Protein 2V0C (pdb70)

Sequence (810 aa):
MEKYNPHAIEAKWQRFWEEKGFMKAKDLPGKQYVLVMFPYPSGDLHMGHLKNYTMGDVLARFRRMQGYEVLHPMGWDAFGLPAENAALKFGVHPKDWTYANIRQAKESLRLMGILYDWDREVTTCEPEYYRWNQWIFLKMWEKGLAYRAKGLVNWCPKCQTVLANEQVVEGRCWRHEDTPVEKRELEQWYLRITAYAERLLKDLEGLNWPEKVKAMQRAWIGRSEGAEILFPVEGKEVRIPVFTTRPDTLFGATFLVLAPEHPLTLELAAPEKREEVLAYVEAAKRKTEIERQAEGREKTGVFLGAYALNPATGERIPIWTADYVLFGYGTGAIMAVPAHDQRDYEFARKFGLPIKKVIERPGEPLPEPLERAYEEPGIMVNSGPFDGTESEEGKRKVIAWLEEKGLGKGRVTYRLRDWLISRQRYWGTPIPMVHCEACGVVPVPEEELPVLLPDLKDVEDIRPKGKSPLEAHPEFYETTCPKCGGPAKRDTDTMDTFFDSSWYYLRYTDPHNDRLPFDPEKANAWMPVDQYIGGVEHAVLHLLYSRFFTKFLHDLGMVKVEEPFQGLFTQGMVLAWTDFGPVEVEGSVVRLPEPTRIRLEIPESALSLEDVRKMGAELRPHEDGTLHLWKPAVMSKSKGNGVMVGPFVKEQGADIARITILFAAPPENEMVWTEEGVQGAWRFLNRIYRRVAEDREALLETSGVFQAEALEGKDRELYGKLHETLKKVTEDLEALRFNTAIAALMEFLNALYEYRKDRPVTPVYRTAIRYYLQMLFPFAPHLAEELWHWFWPDSLFEAGWPELDEKALE

Radius of gyration: 32.7 Å; Cα contacts (8 Å, |Δi|>4): 1555; chains: 1; bounding box: 88×83×75 Å

Solvent-accessible surface area: 35414 Å² total

InterPro domains:
  IPR001412 Aminoacyl-tRNA synthetase, class I, conserved site [PS00178] (42-53)
  IPR002300 Aminoacyl-tRNA synthetase, class Ia [PF00133] (419-579)
  IPR002302 Leucine-tRNA ligase [MF_00049_B] (3-876)
  IPR002302 Leucine-tRNA ligase [PR00985] (127-144)
  IPR002302 Leucine-tRNA ligase [PR00985] (153-169)
  IPR002302 Leucine-tRNA ligase [PR00985] (186-199)
  IPR002302 Leucine-tRNA ligase [PR00985] (215-234)
  IPR002302 Leucine-tRNA ligase [PR00985] (493-511)
  IPR002302 Leucine-tRNA ligase [PR00985] (532-554)
  IPR002302 Leucine-tRNA ligase [PR00985] (565-575)
  IPR002302 Leucine-tRNA ligase [PTHR43740] (2-876)
  IPR002302 Leucine-tRNA ligase [TIGR00396] (4-876)
  IPR009008 Valyl/Leucyl/Isoleucyl-tRNA synthetase, editing domain [SSF50677] (226-417)
  IPR009080 Aminoacyl-tRNA synthetase, class Ia, anticodon-binding [SSF47323] (681-876)
  IPR013155 Methionyl/Valyl/Leucyl/Isoleucyl-tRNA synthetase, anticodon-binding [PF08264] (718-841)
  IPR014729 Rossmann-like alpha/beta/alpha sandwich fold [G3DSA:3.40.50.620] (32-230)
  IPR014729 Rossmann-like alpha/beta/alpha sandwich fold [G3DSA:3.40.50.620] (390-580)
  IPR015413 Methionyl/Leucyl tRNA synthetase [PF09334] (37-176)
  IPR023356 Leucyl-tRNA synthetase, domain 3 [PF14795] (580-635)
  IPR025709 Leucyl-tRNA synthetase, editing domain [PF13603] (221-406)

Foldseek 3Di:
DDFDDFPPLLVVVLVVCVVVPLAAADLFFLAAEQEEQEDALLDFDFLQVVLRQLLSLLLQLQCLQQPHRYAYAYEHLQFFDRLLVSCLVVLHDSVVSRVVSVVNRVVLCSQLVRDHNCVLYDYCLDLLNLLQLQVLLVVQVVVVFKDKDWDKFWAWQSQLKTAWPLQQDPQAGVVGNPTGTDIDIDIFMFGNLVVCLVVLLVVLVLFQEDVVLNVVSCVQFAKAKKWWFWWAWVPDDGTDTAIGSQLLLLLQQQAKEAELPPPVQQVQADPVCNVVSVVVSVVLVVDDVVRLVDPPDDWDKAFRPIWTARPQVRDIHTYIYTSNQDPPPTNRMHRQALQADQVSVVNCVVVVTDHDDFFFAPDDTADPPHPGHRHDWHAGDSRPPRGGPTRRVSSVVSQVVCVVVVGIHIDMDTSDDTTGWWILFQGAQFNQWKADPPPGIGGHDSVPPDLDRDDDDRSVLRRRDNGRSCVVPCVRFFDAGPPPRHTIGGDRTHTHSLSSLLCSSQCSSPVRDSPHSHALSSSASNDQNAEYEEASSCSCGNQSSNLSSQCSCVVVVSYVDSHRHNHYAHFAFAWEKAWLFFWDDDDQKIAADVSSCVSVVDPDRIDGVVRLVVQQWDWDQDPVRGTIIIHIDGADVVRVGGRGSPVCCVVQRSLLSLQLSLQQDQRSYYGYRDPVSSVVSSVQLRLLCVLCVVCLVVLQVAALDDDLVPDDDLLVVLLLLLLVLLVQLSVCSVVSRRNVNVVSLSVNSVSLVVSVVPDHCHSSSSVSNVLSLLSCCSRRVSSSQVSCVSHDDDGSSPVRHDDHDVVSND

CATH classification: 3.40.50.620 (+3 more: 3.90.740.10, 2.30.210.10, 1.10.730.10)

Nearest PDB structures (foldseek):
  1h3n-assembly1_A  TM=1.001E+00  e=0.000E+00  Thermus thermophilus
  2byt-assembly1_A  TM=9.041E-01  e=0.000E+00  Thermus thermophilus
  1obh-assembly1_A  TM=9.797E-01  e=0.000E+00  Thermus thermophilus HB27
  4k48-assembly1_A  TM=9.633E-01  e=6.301E-19  Streptococcus pneumoniae ATCC 700669
  2aji-assembly1_A  TM=9.292E-01  e=8.252E-16  Escherichia coli

Secondary structure (DSSP, 8-state):
------TTHHHHHHHHHHHHTTTPPPS---EEEEEE-PPP-SS--BHHHHHHHHHHHHHHHHHHHHT-EEE----B--SSHHHHHHHHHTT--HHHHHHHHHHHHHHHHHHTT----GGG--BTTSHHHHHHHHHHHHHHHHTT-EEEEEEEEEEETTTTEEE-GGGEETTEESS-TT-B-EEEEEEEEEE-GGGGHHHHHHTTTT-BS-HHHHHHHHHHH-EEEEEEEEEEBTTSS-EEEEEES-GGGGGG--EEEE-TTSHHHHHHS-GGGHHHHHHHHHHHHTS-HHHHH-SSSPP--EEEEEEEE-TTT--EEEEEE-TTS-TTSTTSEEEE-TTT-HHHHHHHHHHT------EEPSSSPPPSS-SS---S--EE-SSGGGTT-BHHHHHHHHHHHHHHHTSEEEEEEES---EE-EES-SSSEEP-EEEETTTEEEEPPGGG---PPP----HHHHS-SSS-GGGG-HHHHEEE-TTT-SEEEE---EE-HHHHHTSHHHHTTSTT-SSSS--HHHHHHHPSBSEEE--GGGTTTHHHHHHHHHHHHHHTTS-S-S-SBSBEEPPPPEEEEEEEEEEEEETTEEE--HHHHHHHT-S-SEEEHHHHHHTT-EEEE-TTSSEEEEEEEE-SGGGT---BHHHHHHHS-HHHHHHHHHHHS-TTS-EEE-HHHHHHHHHHHHHHHHHHHHHHHHHHT------GGG--HHHHHHHHHHHHHHHHHHHHHHTT-HHHHHHHHHHHHHHHHHHHHH--S-HHHHHHHHHHHHHHTTTSHHHHHHHHHHH-SS-GGGS-PPPP-GGGG-

Structure (mmCIF, N/CA/C/O backbone):
data_2V0C
#
_entry.id   2V0C
#
_cell.length_a   101.830
_cell.length_b   154.230
_cell.length_c   174.950
_cell.angle_alpha   90.00
_cell.angle_beta   90.00
_cell.angle_gamma   90.00
#
_symmetry.space_group_name_H-M   'C 2 2 21'
#
loop_
_entity.id
_entity.type
_entity.pdbx_description
1 polymer 'AMINOACYL-TRNA SYNTHETASE'
2 non-polymer LEUCINE
3 non-polymer '[(2R,3S,4R,5R)-5-(6-AMINO-9H-PURIN-9-YL)-3,4-DIHYDROXYTETRAHYDRO-2-FURANYL]METHYL SULFAMATE'
4 non-polymer 'ZINC ION'
5 non-polymer "[(6-AMINO-9H-PURIN-9-YL)-[5-FLUORO-1,3-DIHYDRO-1-HYDROXY-2,1-BENZOXABOROLE]-4'YL]METHYL DIHYDROGEN PHOSPHATE"
6 non-polymer 'SULFATE ION'
7 water water
#
loop_
_atom_site.group_PDB
_atom_site.id
_atom_site.type_symbol
_atom_site.label_atom_id
_atom_site.label_alt_id
_atom_site.label_comp_id
_atom_site.label_asym_id
_atom_site.label_entity_id
_atom_site.label_seq_id
_atom_site.pdbx_PDB_ins_code
_atom_site.Cartn_x
_atom_site.Cartn_y
_atom_site.Cartn_z
_atom_site.occupancy
_atom_site.B_iso_or_equiv
_atom_site.auth_seq_id
_atom_site.auth_comp_id
_atom_site.auth_asym_id
_atom_site.auth_atom_id
_atom_site.pdbx_PDB_model_num
ATOM 1 N N . MET A 1 1 ? -12.171 -56.116 -6.316 1.00 41.86 1 MET A N 1
ATOM 2 C CA . MET A 1 1 ? -11.797 -55.938 -4.895 1.00 41.43 1 MET A CA 1
ATOM 3 C C . MET A 1 1 ? -11.266 -54.526 -4.668 1.00 40.68 1 MET A C 1
ATOM 4 O O . MET A 1 1 ? -10.582 -53.962 -5.532 1.00 41.81 1 MET A O 1
ATOM 9 N N . GLU A 1 2 ? -11.596 -53.955 -3.513 1.00 38.69 2 GLU A N 1
ATOM 10 C CA . GLU A 1 2 ? -11.151 -52.604 -3.181 1.00 37.32 2 GLU A CA 1
ATOM 11 C C . GLU A 1 2 ? -9.675 -52.602 -2.747 1.00 35.77 2 GLU A C 1
ATOM 12 O O . GLU A 1 2 ? -9.115 -53.637 -2.374 1.00 35.10 2 GLU A O 1
ATOM 18 N N . LYS A 1 3 ? -9.085 -51.413 -2.775 1.00 33.94 3 LYS A N 1
ATOM 19 C CA . LYS A 1 3 ? -7.675 -51.245 -2.490 1.00 32.87 3 LYS A CA 1
ATOM 20 C C . LYS A 1 3 ? -7.440 -50.465 -1.196 1.00 29.92 3 LYS A C 1
ATOM 21 O O . LYS A 1 3 ? -8.315 -49.766 -0.677 1.00 27.66 3 LYS A O 1
ATOM 27 N N . TYR A 1 4 ? -6.230 -50.606 -0.666 1.00 26.93 4 TYR A N 1
ATOM 28 C CA . TYR A 1 4 ? -5.813 -49.800 0.480 1.00 26.20 4 TYR A CA 1
ATOM 29 C C . TYR A 1 4 ? -6.054 -48.318 0.191 1.00 25.52 4 TYR A C 1
ATOM 30 O O . TYR A 1 4 ? -5.705 -47.801 -0.893 1.00 24.36 4 TYR A O 1
ATOM 39 N N . ASN A 1 5 ? -6.640 -47.640 1.168 1.00 26.03 5 ASN A N 1
ATOM 40 C CA . ASN A 1 5 ? -6.957 -46.220 1.055 1.00 26.14 5 ASN A CA 1
ATOM 41 C C . ASN A 1 5 ? -6.706 -45.492 2.387 1.00 25.25 5 ASN A C 1
ATOM 42 O O . ASN A 1 5 ? -7.523 -45.572 3.311 1.00 24.76 5 ASN A O 1
ATOM 47 N N . PRO A 1 6 ? -5.570 -44.775 2.490 1.00 24.68 6 PRO A N 1
ATOM 48 C CA . PRO A 1 6 ? -5.182 -44.238 3.792 1.00 25.59 6 PRO A CA 1
ATOM 49 C C . PRO A 1 6 ? -6.052 -43.084 4.254 1.00 25.39 6 PRO A C 1
ATOM 50 O O . PRO A 1 6 ? -6.032 -42.741 5.426 1.00 24.77 6 PRO A O 1
ATOM 54 N N . HIS A 1 7 ? -6.811 -42.512 3.325 1.00 27.18 7 HIS A N 1
ATOM 55 C CA . HIS A 1 7 ? -7.670 -41.394 3.640 1.00 28.73 7 HIS A CA 1
ATOM 56 C C . HIS A 1 7 ? -8.788 -41.849 4.560 1.00 27.62 7 HIS A C 1
ATOM 57 O O . HIS A 1 7 ? -9.280 -43.011 4.520 1.00 29.12 7 HIS A O 1
ATOM 64 N N . ALA A 1 8 ? -9.113 -40.947 5.460 1.00 25.54 8 ALA A N 1
ATOM 65 C CA . ALA A 1 8 ? -10.083 -41.187 6.512 1.00 23.46 8 ALA A CA 1
ATOM 66 C C . ALA A 1 8 ? -9.624 -42.130 7.606 1.00 22.19 8 ALA A C 1
ATOM 67 O O . ALA A 1 8 ? -9.790 -41.771 8.778 1.00 21.01 8 ALA A O 1
ATOM 69 N N . ILE A 1 9 ? -9.070 -43.315 7.279 1.00 20.04 9 ILE A N 1
ATOM 70 C CA . ILE A 1 9 ? -8.768 -44.254 8.351 1.00 18.95 9 ILE A CA 1
ATOM 71 C C . ILE A 1 9 ? -7.754 -43.706 9.355 1.00 17.56 9 ILE A C 1
ATOM 72 O O . ILE A 1 9 ? -7.843 -43.991 10.532 1.00 16.38 9 ILE A O 1
ATOM 77 N N . GLU A 1 10 ? -6.841 -42.870 8.883 1.00 17.63 10 GLU A N 1
ATOM 78 C CA . GLU A 1 10 ? -5.750 -42.380 9.737 1.00 17.84 10 GLU A CA 1
ATOM 79 C C . GLU A 1 10 ? -6.249 -41.380 10.778 1.00 17.80 10 GLU A C 1
ATOM 80 O O . GLU A 1 10 ? -5.905 -41.489 11.944 1.00 17.77 10 GLU A O 1
ATOM 86 N N . ALA A 1 11 ? -7.043 -40.404 10.344 1.00 18.01 11 ALA A N 1
ATOM 87 C CA . ALA A 1 11 ? -7.700 -39.444 11.253 1.00 18.19 11 ALA A CA 1
ATOM 88 C C . ALA A 1 11 ? -8.532 -40.166 12.304 1.00 18.01 11 ALA A C 1
ATOM 89 O O . ALA A 1 11 ? -8.495 -39.787 13.469 1.00 19.19 11 ALA A O 1
ATOM 91 N N . LYS A 1 12 ? -9.250 -41.210 11.889 1.00 17.47 12 LYS A N 1
ATOM 92 C CA . LYS A 1 12 ? -10.105 -42.010 12.782 1.00 17.08 12 LYS A CA 1
ATOM 93 C C . LYS A 1 12 ? -9.299 -42.660 13.915 1.00 16.92 12 LYS A C 1
ATOM 94 O O . LYS A 1 12 ? -9.641 -42.531 15.088 1.00 17.38 12 LYS A O 1
ATOM 100 N N . TRP A 1 13 ? -8.215 -43.343 13.556 1.00 17.06 13 TRP A N 1
ATOM 101 C CA . TRP A 1 13 ? -7.373 -43.990 14.561 1.00 17.38 13 TRP A CA 1
ATOM 102 C C . TRP A 1 13 ? -6.555 -43.044 15.428 1.00 17.05 13 TRP A C 1
ATOM 103 O O . TRP A 1 13 ? -6.395 -43.329 16.633 1.00 17.35 13 TRP A O 1
ATOM 114 N N . GLN A 1 14 ? -6.111 -41.928 14.845 1.00 17.26 14 GLN A N 1
ATOM 115 C CA . GLN A 1 14 ? -5.416 -40.849 15.576 1.00 18.31 14 GLN A CA 1
ATOM 116 C C . GLN A 1 14 ? -6.255 -40.320 16.748 1.00 19.25 14 GLN A C 1
ATOM 117 O O . GLN A 1 14 ? -5.768 -40.235 17.888 1.00 19.06 14 GLN A O 1
ATOM 123 N N . ARG A 1 15 ? -7.531 -40.038 16.479 1.00 20.13 15 ARG A N 1
ATOM 124 C CA . ARG A 1 15 ? -8.433 -39.584 17.531 1.00 20.80 15 ARG A CA 1
ATOM 125 C C . ARG A 1 15 ? -8.687 -40.672 18.563 1.00 20.19 15 ARG A C 1
ATOM 126 O O . ARG A 1 15 ? -8.659 -40.398 19.773 1.00 19.91 15 ARG A O 1
ATOM 134 N N . PHE A 1 16 ? -8.920 -41.904 18.093 1.00 19.78 16 PHE A N 1
ATOM 135 C CA . PHE A 1 16 ? -9.144 -43.066 18.961 1.00 19.54 16 PHE A CA 1
ATOM 136 C C . PHE A 1 16 ? -7.996 -43.277 19.958 1.00 18.65 16 PHE A C 1
ATOM 137 O O . PHE A 1 16 ? -8.214 -43.434 21.162 1.00 17.98 16 PHE A O 1
ATOM 145 N N . TRP A 1 17 ? -6.768 -43.295 19.459 1.00 17.81 17 TRP A N 1
ATOM 146 C CA . TRP A 1 17 ? -5.658 -43.558 20.344 1.00 18.65 17 TRP A CA 1
ATOM 147 C C . TRP A 1 17 ? -5.529 -42.444 21.402 1.00 19.18 17 TRP A C 1
ATOM 148 O O . TRP A 1 17 ? -5.216 -42.716 22.561 1.00 19.99 17 TRP A O 1
ATOM 159 N N . GLU A 1 18 ? -5.773 -41.215 20.997 1.00 20.62 18 GLU A N 1
ATOM 160 C CA . GLU A 1 18 ? -5.645 -40.072 21.929 1.00 22.26 18 GLU A CA 1
ATOM 161 C C . GLU A 1 18 ? -6.740 -40.119 23.001 1.00 23.59 18 GLU A C 1
ATOM 162 O O . GLU A 1 18 ? -6.447 -40.022 24.182 1.00 21.86 18 GLU A O 1
ATOM 168 N N . GLU A 1 19 ? -7.991 -40.303 22.578 1.00 23.98 19 GLU A N 1
ATOM 169 C CA . GLU A 1 19 ? -9.143 -40.461 23.495 1.00 24.99 19 GLU A CA 1
ATOM 170 C C . GLU A 1 19 ? -8.953 -41.554 24.502 1.00 25.22 19 GLU A C 1
ATOM 171 O O . GLU A 1 19 ? -9.321 -41.394 25.680 1.00 24.91 19 GLU A O 1
ATOM 177 N N . LYS A 1 20 ? -8.447 -42.703 24.048 1.00 24.25 20 LYS A N 1
ATOM 178 C CA . LYS A 1 20 ? -8.227 -43.838 24.920 1.00 24.32 20 LYS A CA 1
ATOM 179 C C . LYS A 1 20 ? -7.049 -43.659 25.875 1.00 24.21 20 LYS A C 1
ATOM 180 O O . LYS A 1 20 ? -6.991 -44.324 26.902 1.00 24.35 20 LYS A O 1
ATOM 186 N N . GLY A 1 21 ? -6.124 -42.766 25.545 1.00 23.90 21 GLY A N 1
ATOM 187 C CA . GLY A 1 21 ? -5.005 -42.458 26.432 1.00 23.04 21 GLY A CA 1
ATOM 188 C C . GLY A 1 21 ? -4.012 -43.589 26.582 1.00 22.40 21 GLY A C 1
ATOM 189 O O . GLY A 1 21 ? -3.353 -43.703 27.613 1.00 21.55 21 GLY A O 1
ATOM 190 N N . PHE A 1 22 ? -3.851 -44.392 25.524 1.00 21.77 22 PHE A N 1
ATOM 191 C CA . PHE A 1 22 ? -2.980 -45.563 25.570 1.00 22.25 22 PHE A CA 1
ATOM 192 C C . PHE A 1 22 ? -1.532 -45.172 25.916 1.00 22.46 22 PHE A C 1
ATOM 193 O O . PHE A 1 22 ? -0.819 -45.950 26.535 1.00 23.46 22 PHE A O 1
ATOM 201 N N . MET A 1 23 ? -1.113 -43.978 25.527 1.00 22.66 23 MET A N 1
ATOM 202 C CA . MET A 1 23 ? 0.281 -43.509 25.792 1.00 23.99 23 MET A CA 1
ATOM 203 C C . MET A 1 23 ? 0.452 -42.530 26.964 1.00 24.42 23 MET A C 1
ATOM 204 O O . MET A 1 23 ? 1.497 -41.883 27.113 1.00 23.93 23 MET A O 1
ATOM 209 N N . LYS A 1 24 ? -0.580 -42.439 27.809 1.00 25.09 24 LYS A N 1
ATOM 210 C CA . LYS A 1 24 ? -0.480 -41.761 29.097 1.00 25.60 24 LYS A CA 1
ATOM 211 C C . LYS A 1 24 ? 0.445 -42.582 29.972 1.00 25.26 24 LYS A C 1
ATOM 212 O O . LYS A 1 24 ? 0.299 -43.806 30.062 1.00 23.75 24 LYS A O 1
ATOM 218 N N . ALA A 1 25 ? 1.402 -41.907 30.616 1.00 24.78 25 ALA A N 1
ATOM 219 C CA . ALA A 1 25 ? 2.383 -42.555 31.486 1.00 25.97 25 ALA A CA 1
ATOM 220 C C . ALA A 1 25 ? 1.958 -42.383 32.950 1.00 26.38 25 ALA A C 1
ATOM 221 O O . ALA A 1 25 ? 1.567 -41.300 33.328 1.00 25.73 25 ALA A O 1
ATOM 223 N N . LYS A 1 26 ? 2.058 -43.452 33.734 1.00 28.60 26 LYS A N 1
ATOM 224 C CA . LYS A 1 26 ? 1.767 -43.434 35.184 1.00 31.27 26 LYS A CA 1
ATOM 225 C C . LYS A 1 26 ? 2.711 -42.513 35.936 1.00 32.13 26 LYS A C 1
ATOM 226 O O . LYS A 1 26 ? 3.893 -42.430 35.595 1.00 30.49 26 LYS A O 1
ATOM 232 N N . ASP A 1 27 ? 2.208 -41.859 36.987 1.00 33.90 27 ASP A N 1
ATOM 233 C CA . ASP A 1 27 ? 3.070 -41.001 37.799 1.00 35.57 27 ASP A CA 1
ATOM 234 C C . ASP A 1 27 ? 4.225 -41.796 38.377 1.00 36.07 27 ASP A C 1
ATOM 235 O O . ASP A 1 27 ? 5.364 -41.336 38.308 1.00 37.52 27 ASP A O 1
ATOM 240 N N . LEU A 1 28 ? 3.953 -42.974 38.933 1.00 36.91 28 LEU A N 1
ATOM 241 C CA . LEU A 1 28 ? 5.022 -43.885 39.375 1.00 37.78 28 LEU A CA 1
ATOM 242 C C . LEU A 1 28 ? 4.755 -45.225 38.700 1.00 39.14 28 LEU A C 1
ATOM 243 O O . LEU A 1 28 ? 3.648 -45.760 38.840 1.00 40.55 28 LEU A O 1
ATOM 248 N N . PRO A 1 29 ? 5.716 -45.744 37.907 1.00 38.85 29 PRO A N 1
ATOM 249 C CA . PRO A 1 29 ? 5.555 -47.088 37.357 1.00 39.27 29 PRO A CA 1
ATOM 250 C C . PRO A 1 29 ? 5.787 -48.211 38.373 1.00 40.37 29 PRO A C 1
ATOM 251 O O . PRO A 1 29 ? 6.891 -48.306 38.937 1.00 42.13 29 PRO A O 1
ATOM 255 N N . GLY A 1 33 ? 7.852 -53.044 35.216 1.00 28.77 33 GLY A N 1
ATOM 256 C CA . GLY A 1 33 ? 8.826 -52.693 34.188 1.00 27.69 33 GLY A CA 1
ATOM 257 C C . GLY A 1 33 ? 8.462 -51.367 33.563 1.00 26.82 33 GLY A C 1
ATOM 258 O O . GLY A 1 33 ? 7.291 -51.109 33.287 1.00 28.09 33 GLY A O 1
ATOM 259 N N . LYS A 1 34 ? 9.465 -50.514 33.376 1.00 25.95 34 LYS A N 1
ATOM 260 C CA . LYS A 1 34 ? 9.283 -49.207 32.726 1.00 24.43 34 LYS A CA 1
ATOM 261 C C . LYS A 1 34 ? 10.263 -49.043 31.578 1.00 22.95 34 LYS A C 1
ATOM 262 O O . LYS A 1 34 ? 11.308 -49.688 31.518 1.00 23.36 34 LYS A O 1
ATOM 268 N N . GLN A 1 35 ? 9.876 -48.185 30.641 1.00 21.85 35 GLN A N 1
ATOM 269 C CA . GLN A 1 35 ? 10.751 -47.760 29.547 1.00 21.46 35 GLN A CA 1
ATOM 270 C C . GLN A 1 35 ? 10.516 -46.303 29.334 1.00 19.23 35 GLN A C 1
ATOM 271 O O . GLN A 1 35 ? 9.382 -45.873 29.120 1.00 19.42 35 GLN A O 1
ATOM 277 N N . TYR A 1 36 ? 11.591 -45.533 29.445 1.00 17.55 36 TYR A N 1
ATOM 278 C CA . TYR A 1 36 ? 11.572 -44.124 29.142 1.00 17.13 36 TYR A CA 1
ATOM 279 C C . TYR A 1 36 ? 12.239 -43.964 27.776 1.00 16.80 36 TYR A C 1
ATOM 280 O O . TYR A 1 36 ? 13.449 -44.143 27.634 1.00 16.87 36 TYR A O 1
ATOM 289 N N . VAL A 1 37 ? 11.396 -43.643 26.793 1.00 17.14 37 VAL A N 1
ATOM 290 C CA . VAL A 1 37 ? 11.786 -43.463 25.396 1.00 16.42 37 VAL A CA 1
ATOM 291 C C . VAL A 1 37 ? 11.705 -41.978 25.070 1.00 16.40 37 VAL A C 1
ATOM 292 O O . VAL A 1 37 ? 10.618 -41.403 24.990 1.00 16.46 37 VAL A O 1
ATOM 296 N N . LEU A 1 38 ? 12.858 -41.362 24.864 1.00 16.74 38 LEU A N 1
ATOM 297 C CA . LEU A 1 38 ? 12.953 -39.928 24.747 1.00 16.81 38 LEU A CA 1
ATOM 298 C C . LEU A 1 38 ? 13.522 -39.525 23.398 1.00 16.25 38 LEU A C 1
ATOM 299 O O . LEU A 1 38 ? 14.534 -40.081 22.947 1.00 16.40 38 LEU A O 1
ATOM 304 N N . VAL A 1 39 ? 12.913 -38.519 22.788 1.00 16.60 39 VAL A N 1
ATOM 305 C CA . VAL A 1 39 ? 13.436 -37.902 21.583 1.00 15.52 39 VAL A CA 1
ATOM 306 C C . VAL A 1 39 ? 13.760 -36.453 21.883 1.00 15.30 39 VAL A C 1
ATOM 307 O O . VAL A 1 39 ? 13.111 -35.822 22.702 1.00 14.70 39 VAL A O 1
ATOM 311 N N . MET A 1 40 ? 14.780 -35.941 21.201 1.00 15.16 40 MET A N 1
ATOM 312 C CA . MET A 1 40 ? 15.230 -34.569 21.394 1.00 16.21 40 MET A CA 1
ATOM 313 C C . MET A 1 40 ? 14.143 -33.582 20.981 1.00 16.09 40 MET A C 1
ATOM 314 O O . MET A 1 40 ? 13.802 -33.475 19.806 1.00 16.77 40 MET A O 1
ATOM 319 N N . PHE A 1 41 ? 13.607 -32.878 21.971 1.00 15.59 41 PHE A N 1
ATOM 320 C CA . PHE A 1 41 ? 12.510 -31.926 21.739 1.00 15.51 41 PHE A CA 1
ATOM 321 C C . PHE A 1 41 ? 12.954 -30.756 20.832 1.00 15.97 41 PHE A C 1
ATOM 322 O O . PHE A 1 41 ? 14.116 -30.323 20.880 1.00 16.20 41 PHE A O 1
ATOM 330 N N . PRO A 1 42 ? 12.064 -30.291 19.918 1.00 15.85 42 PRO A N 1
ATOM 331 C CA . PRO A 1 42 ? 12.496 -29.346 18.918 1.00 16.40 42 PRO A CA 1
ATOM 332 C C . PRO A 1 42 ? 12.503 -27.904 19.368 1.00 17.00 42 PRO A C 1
ATOM 333 O O . PRO A 1 42 ? 11.727 -27.529 20.257 1.00 17.15 42 PRO A O 1
ATOM 337 N N . TYR A 1 43 ? 13.371 -27.127 18.731 1.00 18.29 43 TYR A N 1
ATOM 338 C CA . TYR A 1 43 ? 13.259 -25.676 18.682 1.00 20.06 43 TYR A CA 1
ATOM 339 C C . TYR A 1 43 ? 12.045 -25.350 17.800 1.00 21.68 43 TYR A C 1
ATOM 340 O O . TYR A 1 43 ? 11.987 -25.802 16.639 1.00 20.52 43 TYR A O 1
ATOM 349 N N . PRO A 1 44 ? 11.089 -24.564 18.323 1.00 24.08 44 PRO A N 1
ATOM 350 C CA . PRO A 1 44 ? 9.960 -24.168 17.465 1.00 26.11 44 PRO A CA 1
ATOM 351 C C . PRO A 1 44 ? 10.359 -22.974 16.622 1.00 28.25 44 PRO A C 1
ATOM 352 O O . PRO A 1 44 ? 9.775 -21.898 16.763 1.00 30.36 44 PRO A O 1
ATOM 356 N N . SER A 1 45 ? 11.342 -23.186 15.736 1.00 29.53 45 SER A N 1
ATOM 357 C CA . SER A 1 45 ? 11.935 -22.145 14.908 1.00 30.29 45 SER A CA 1
ATOM 358 C C . SER A 1 45 ? 11.448 -22.196 13.444 1.00 31.58 45 SER A C 1
ATOM 359 O O . SER A 1 45 ? 11.825 -21.350 12.625 1.00 33.68 45 SER A O 1
ATOM 362 N N . GLY A 1 46 ? 10.618 -23.168 13.104 1.00 31.63 46 GLY A N 1
ATOM 363 C CA . GLY A 1 46 ? 10.142 -23.308 11.731 1.00 31.42 46 GLY A CA 1
ATOM 364 C C . GLY A 1 46 ? 9.214 -24.494 11.633 1.00 31.30 46 GLY A C 1
ATOM 365 O O . GLY A 1 46 ? 8.849 -25.055 12.653 1.00 32.03 46 GLY A O 1
ATOM 366 N N . ASP A 1 47 ? 8.833 -24.861 10.411 1.00 31.30 47 ASP A N 1
ATOM 367 C CA . ASP A 1 47 ? 8.000 -26.029 10.156 1.00 30.70 47 ASP A CA 1
ATOM 368 C C . ASP A 1 47 ? 8.815 -27.264 10.450 1.00 29.43 47 ASP A C 1
ATOM 369 O O . ASP A 1 47 ? 9.999 -27.302 10.094 1.00 29.39 47 ASP A O 1
ATOM 374 N N . LEU A 1 48 ? 8.179 -28.283 11.040 1.00 28.06 48 LEU A N 1
ATOM 375 C CA . LEU A 1 48 ? 8.750 -29.644 11.068 1.00 26.40 48 LEU A CA 1
ATOM 376 C C . LEU A 1 48 ? 8.665 -30.257 9.660 1.00 25.01 48 LEU A C 1
ATOM 377 O O . LEU A 1 48 ? 7.679 -30.073 8.952 1.00 26.18 48 LEU A O 1
ATOM 382 N N . HIS A 1 49 ? 9.692 -30.995 9.265 1.00 22.90 49 HIS A N 1
ATOM 383 C CA . HIS A 1 49 ? 9.710 -31.721 8.001 1.00 21.65 49 HIS A CA 1
ATOM 384 C C . HIS A 1 49 ? 10.023 -33.204 8.257 1.00 20.47 49 HIS A C 1
ATOM 385 O O . HIS A 1 49 ? 10.177 -33.640 9.427 1.00 17.78 49 HIS A O 1
ATOM 392 N N . MET A 1 50 ? 10.135 -33.989 7.181 1.00 19.42 50 MET A N 1
ATOM 393 C CA . MET A 1 50 ? 10.401 -35.412 7.320 1.00 18.50 50 MET A CA 1
ATOM 394 C C . MET A 1 50 ? 11.721 -35.768 8.024 1.00 17.99 50 MET A C 1
ATOM 395 O O . MET A 1 50 ? 11.900 -36.889 8.465 1.00 17.60 50 MET A O 1
ATOM 400 N N . GLY A 1 51 ? 12.664 -34.845 8.063 1.00 17.00 51 GLY A N 1
ATOM 401 C CA . GLY A 1 51 ? 13.869 -35.075 8.825 1.00 16.51 51 GLY A CA 1
ATOM 402 C C . GLY A 1 51 ? 13.547 -35.157 10.305 1.00 15.78 51 GLY A C 1
ATOM 403 O O . GLY A 1 51 ? 13.925 -36.100 10.966 1.00 14.66 51 GLY A O 1
ATOM 404 N N . HIS A 1 52 ? 12.875 -34.143 10.827 1.00 16.81 52 HIS A N 1
ATOM 405 C CA . HIS A 1 52 ? 12.436 -34.174 12.230 1.00 16.60 52 HIS A CA 1
ATOM 406 C C . HIS A 1 52 ? 11.620 -35.430 12.476 1.00 16.87 52 HIS A C 1
ATOM 407 O O . HIS A 1 52 ? 11.779 -36.121 13.483 1.00 16.51 52 HIS A O 1
ATOM 414 N N . LEU A 1 53 ? 10.752 -35.748 11.515 1.00 16.67 53 LEU A N 1
ATOM 415 C CA . LEU A 1 53 ? 9.880 -36.892 11.628 1.00 15.82 53 LEU A CA 1
ATOM 416 C C . LEU A 1 53 ? 10.569 -38.232 11.530 1.00 15.76 53 LEU A C 1
ATOM 417 O O . LEU A 1 53 ? 10.011 -39.205 11.994 1.00 16.30 53 LEU A O 1
ATOM 422 N N . LYS A 1 54 ? 11.780 -38.311 10.966 1.00 15.46 54 LYS A N 1
ATOM 423 C CA . LYS A 1 54 ? 12.527 -39.550 11.114 1.00 15.29 54 LYS A CA 1
ATOM 424 C C . LYS A 1 54 ? 12.830 -39.753 12.631 1.00 15.80 54 LYS A C 1
ATOM 425 O O . LYS A 1 54 ? 12.601 -40.823 13.160 1.00 14.52 54 LYS A O 1
ATOM 431 N N . ASN A 1 55 ? 13.408 -38.732 13.271 1.00 15.33 55 ASN A N 1
ATOM 432 C CA . ASN A 1 55 ? 13.712 -38.786 14.725 1.00 15.38 55 ASN A CA 1
ATOM 433 C C . ASN A 1 55 ? 12.462 -39.194 15.524 1.00 15.53 55 ASN A C 1
ATOM 434 O O . ASN A 1 55 ? 12.506 -40.082 16.383 1.00 16.40 55 ASN A O 1
ATOM 439 N N . TYR A 1 56 ? 11.336 -38.555 15.219 1.00 15.71 56 TYR A N 1
ATOM 440 C CA . TYR A 1 56 ? 10.155 -38.688 16.050 1.00 15.41 56 TYR A CA 1
ATOM 441 C C . TYR A 1 56 ? 9.344 -39.943 15.763 1.00 15.48 56 TYR A C 1
ATOM 442 O O . TYR A 1 56 ? 8.762 -40.522 16.668 1.00 15.38 56 TYR A O 1
ATOM 451 N N . THR A 1 57 ? 9.349 -40.405 14.509 1.00 15.33 57 THR A N 1
ATOM 452 C CA . THR A 1 57 ? 8.754 -41.713 14.155 1.00 14.44 57 THR A CA 1
ATOM 453 C C . THR A 1 57 ? 9.547 -42.814 14.821 1.00 14.58 57 THR A 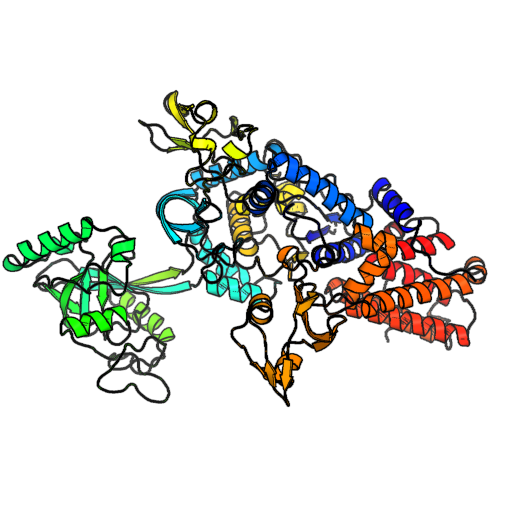C 1
ATOM 454 O O . THR A 1 57 ? 8.975 -43.773 15.346 1.00 14.00 57 THR A O 1
ATOM 458 N N . MET A 1 58 ? 10.875 -42.682 14.866 1.00 14.30 58 MET A N 1
ATOM 459 C CA . MET A 1 58 ? 11.699 -43.710 15.533 1.00 14.93 58 MET A CA 1
ATOM 460 C C . MET A 1 58 ? 11.291 -43.910 16.995 1.00 14.26 58 MET A C 1
ATOM 461 O O . MET A 1 58 ? 11.172 -45.019 17.458 1.00 14.79 58 MET A O 1
ATOM 466 N N . GLY A 1 59 ? 11.063 -42.822 17.692 1.00 14.21 59 GLY A N 1
ATOM 467 C CA . GLY A 1 59 ? 10.669 -42.911 19.084 1.00 14.61 59 GLY A CA 1
ATOM 468 C C . GLY A 1 59 ? 9.289 -43.531 19.210 1.00 14.42 59 GLY A C 1
ATOM 469 O O . GLY A 1 59 ? 9.050 -44.362 20.084 1.00 14.42 59 GLY A O 1
ATOM 470 N N . ASP A 1 60 ? 8.390 -43.152 18.307 1.00 15.10 60 ASP A N 1
ATOM 471 C CA . ASP A 1 60 ? 7.017 -43.705 18.304 1.00 14.80 60 ASP A CA 1
ATOM 472 C C . ASP A 1 60 ? 6.994 -45.239 18.093 1.00 14.72 60 ASP A C 1
ATOM 473 O O . ASP A 1 60 ? 6.267 -45.970 18.748 1.00 14.34 60 ASP A O 1
ATOM 478 N N . VAL A 1 61 ? 7.811 -45.728 17.170 1.00 15.50 61 VAL A N 1
ATOM 479 C CA . VAL A 1 61 ? 7.951 -47.156 16.933 1.00 14.90 61 VAL A CA 1
ATOM 480 C C . VAL A 1 61 ? 8.324 -47.859 18.217 1.00 16.25 61 VAL A C 1
ATOM 481 O O . VAL A 1 61 ? 7.686 -48.798 18.626 1.00 15.06 61 VAL A O 1
ATOM 485 N N . LEU A 1 62 ? 9.375 -47.375 18.874 1.00 17.03 62 LEU A N 1
ATOM 486 C CA . LEU A 1 62 ? 9.859 -48.030 20.099 1.00 17.49 62 LEU A CA 1
ATOM 487 C C . LEU A 1 62 ? 8.830 -47.909 21.229 1.00 17.07 62 LEU A C 1
ATOM 488 O O . LEU A 1 62 ? 8.580 -48.892 21.942 1.00 16.86 62 LEU A O 1
ATOM 493 N N . ALA A 1 63 ? 8.202 -46.737 21.365 1.00 16.92 63 ALA A N 1
ATOM 494 C CA . ALA A 1 63 ? 7.177 -46.504 22.412 1.00 16.91 63 ALA A CA 1
ATOM 495 C C . ALA A 1 63 ? 5.975 -47.425 22.257 1.00 17.25 63 ALA A C 1
ATOM 496 O O . ALA A 1 63 ? 5.511 -48.042 23.229 1.00 16.57 63 ALA A O 1
ATOM 498 N N . ARG A 1 64 ? 5.485 -47.562 21.025 1.00 16.09 64 ARG A N 1
ATOM 499 C CA . ARG A 1 64 ? 4.388 -48.490 20.744 1.00 16.50 64 ARG A CA 1
ATOM 500 C C . ARG A 1 64 ? 4.767 -49.943 21.037 1.00 15.98 64 ARG A C 1
ATOM 501 O O . ARG A 1 64 ? 4.010 -50.667 21.712 1.00 16.26 64 ARG A O 1
ATOM 509 N N . PHE A 1 65 ? 5.942 -50.355 20.573 1.00 15.88 65 PHE A N 1
ATOM 510 C CA . PHE A 1 65 ? 6.434 -51.716 20.780 1.00 16.68 65 PHE A CA 1
ATOM 511 C C . PHE A 1 65 ? 6.533 -52.020 22.284 1.00 16.98 65 PHE A C 1
ATOM 512 O O . PHE A 1 65 ? 6.044 -53.041 22.756 1.00 16.58 65 PHE A O 1
ATOM 520 N N . ARG A 1 66 ? 7.189 -51.135 23.020 1.00 17.55 66 ARG A N 1
ATOM 521 C CA . ARG A 1 66 ? 7.349 -51.342 24.470 1.00 18.65 66 ARG A CA 1
ATOM 522 C C . ARG A 1 66 ? 6.014 -51.337 25.208 1.00 19.54 66 ARG A C 1
ATOM 523 O O . ARG A 1 66 ? 5.814 -52.135 26.150 1.00 20.54 66 ARG A O 1
ATOM 531 N N . ARG A 1 67 ? 5.107 -50.465 24.782 1.00 19.75 67 ARG A N 1
ATOM 532 C CA . ARG A 1 67 ? 3.771 -50.413 25.363 1.00 20.25 67 ARG A CA 1
ATOM 533 C C . ARG A 1 67 ? 3.047 -51.728 25.119 1.00 21.04 67 ARG A C 1
ATOM 534 O O . ARG A 1 67 ? 2.400 -52.246 26.040 1.00 20.44 67 ARG A O 1
ATOM 542 N N . MET A 1 68 ? 3.150 -52.289 23.898 1.00 20.54 68 MET A N 1
ATOM 543 C CA . MET A 1 68 ? 2.552 -53.602 23.606 1.00 20.42 68 MET A CA 1
ATOM 544 C C . MET A 1 68 ? 3.090 -54.742 24.477 1.00 20.56 68 MET A C 1
ATOM 545 O O . MET A 1 68 ? 2.343 -55.620 24.890 1.00 21.53 68 MET A O 1
ATOM 550 N N . GLN A 1 69 ? 4.379 -54.718 24.744 1.00 20.76 69 GLN A N 1
ATOM 551 C CA . GLN A 1 69 ? 5.025 -55.723 25.576 1.00 21.48 69 GLN A CA 1
ATOM 552 C C . GLN A 1 69 ? 4.574 -55.697 27.046 1.00 22.26 69 GLN A C 1
ATOM 553 O O . GLN A 1 69 ? 4.826 -56.654 27.763 1.00 23.47 69 GLN A O 1
ATOM 559 N N . GLY A 1 70 ? 3.907 -54.638 27.483 1.00 23.25 70 GLY A N 1
ATOM 560 C CA . GLY A 1 70 ? 3.418 -54.541 28.869 1.00 23.16 70 GLY A CA 1
ATOM 561 C C . GLY A 1 70 ? 4.179 -53.532 29.732 1.00 24.47 70 GLY A C 1
ATOM 562 O O . GLY A 1 70 ? 3.814 -53.293 30.898 1.00 24.25 70 GLY A O 1
ATOM 563 N N . TYR A 1 71 ? 5.212 -52.904 29.180 1.00 23.77 71 TYR A N 1
ATOM 564 C CA . TYR A 1 71 ? 5.951 -51.873 29.944 1.00 23.62 71 TYR A CA 1
ATOM 565 C C . TYR A 1 71 ? 5.115 -50.650 30.243 1.00 23.19 71 TYR A C 1
ATOM 566 O O . TYR A 1 71 ? 4.225 -50.267 29.479 1.00 22.72 71 TYR A O 1
ATOM 575 N N . GLU A 1 72 ? 5.374 -50.005 31.382 1.00 22.47 72 GLU A N 1
ATOM 576 C CA . GLU A 1 72 ? 4.892 -48.652 31.587 1.00 22.13 72 GLU A CA 1
ATOM 577 C C . GLU A 1 72 ? 5.807 -47.761 30.759 1.00 21.24 72 GLU A C 1
ATOM 578 O O . GLU A 1 72 ? 7.003 -47.745 30.971 1.00 20.17 72 GLU A O 1
ATOM 584 N N . VAL A 1 73 ? 5.241 -47.034 29.802 1.00 20.38 73 VAL A N 1
ATOM 585 C CA . VAL A 1 73 ? 6.071 -46.268 28.863 1.00 19.50 73 VAL A CA 1
ATOM 586 C C . VAL A 1 73 ? 5.855 -44.758 29.036 1.00 18.57 73 VAL A C 1
ATOM 587 O O . VAL A 1 73 ? 4.721 -44.243 29.002 1.00 18.70 73 VAL A O 1
ATOM 591 N N . LEU A 1 74 ? 6.967 -44.050 29.219 1.00 18.70 74 LEU A N 1
ATOM 592 C CA . LEU A 1 74 ? 7.013 -42.586 29.193 1.00 17.95 74 LEU A CA 1
ATOM 593 C C . LEU A 1 74 ? 7.656 -42.161 27.881 1.00 17.37 74 LEU A C 1
ATOM 594 O O . LEU A 1 74 ? 8.825 -42.420 27.655 1.00 16.31 74 LEU A O 1
ATOM 599 N N . HIS A 1 75 ? 6.861 -41.491 27.062 1.00 16.98 75 HIS A N 1
ATOM 600 C CA . HIS A 1 75 ? 7.234 -41.001 25.719 1.00 18.25 75 HIS A CA 1
ATOM 601 C C . HIS A 1 75 ? 6.675 -39.589 25.586 1.00 17.15 75 HIS A C 1
ATOM 602 O O . HIS A 1 75 ? 5.514 -39.382 25.216 1.00 17.09 75 HIS A O 1
ATOM 609 N N . PRO A 1 76 ? 7.460 -38.595 26.025 1.00 17.25 76 PRO A N 1
ATOM 610 C CA . PRO A 1 76 ? 7.015 -37.226 26.088 1.00 17.90 76 PRO A CA 1
ATOM 611 C C . PRO A 1 76 ? 7.486 -36.274 24.966 1.00 17.69 76 PRO A C 1
ATOM 612 O O . PRO A 1 76 ? 8.512 -36.527 24.336 1.00 18.76 76 PRO A O 1
ATOM 616 N N . MET A 1 77 ? 6.781 -35.149 24.800 1.00 17.38 77 MET A N 1
ATOM 617 C CA . MET A 1 77 ? 7.119 -34.110 23.847 1.00 18.24 77 MET A CA 1
ATOM 618 C C . MET A 1 77 ? 6.917 -32.755 24.516 1.00 18.41 77 MET A C 1
ATOM 619 O O . MET A 1 77 ? 6.158 -32.639 25.503 1.00 19.93 77 MET A O 1
ATOM 624 N N . GLY A 1 78 ? 7.653 -31.781 24.010 1.00 18.21 78 GLY A N 1
ATOM 625 C CA . GLY A 1 78 ? 7.653 -30.422 24.518 1.00 18.23 78 GLY A CA 1
ATOM 626 C C . GLY A 1 78 ? 8.482 -29.533 23.633 1.00 17.73 78 GLY A C 1
ATOM 627 O O . GLY A 1 78 ? 8.895 -29.942 22.555 1.00 17.02 78 GLY A O 1
ATOM 628 N N . TRP A 1 79 ? 8.681 -28.290 24.068 1.00 17.24 79 TRP A N 1
ATOM 629 C CA . TRP A 1 79 ? 9.146 -27.231 23.204 1.00 17.63 79 TRP A CA 1
ATOM 630 C C . TRP A 1 79 ? 10.359 -26.543 23.820 1.00 17.44 79 TRP A C 1
ATOM 631 O O . TRP A 1 79 ? 10.287 -25.992 24.938 1.00 16.54 79 TRP A O 1
ATOM 642 N N . ASP A 1 80 ? 11.457 -26.592 23.069 1.00 16.96 80 ASP A N 1
ATOM 643 C CA . ASP A 1 80 ? 12.729 -25.961 23.453 1.00 17.97 80 ASP A CA 1
ATOM 644 C C . ASP A 1 80 ? 12.623 -24.528 22.959 1.00 18.52 80 ASP A C 1
ATOM 645 O O . ASP A 1 80 ? 13.178 -24.180 21.922 1.00 19.10 80 ASP A O 1
ATOM 650 N N . ALA A 1 81 ? 11.840 -23.732 23.695 1.00 20.22 81 ALA A N 1
ATOM 651 C CA . ALA A 1 81 ? 11.185 -22.525 23.170 1.00 20.62 81 ALA A CA 1
ATOM 652 C C . ALA A 1 81 ? 11.811 -21.172 23.533 1.00 22.06 81 ALA A C 1
ATOM 653 O O . ALA A 1 81 ? 11.267 -20.144 23.168 1.00 22.31 81 ALA A O 1
ATOM 655 N N . PHE A 1 82 ? 12.944 -21.182 24.220 1.00 22.98 82 PHE A N 1
ATOM 656 C CA . PHE A 1 82 ? 13.620 -19.973 24.689 1.00 23.21 82 PHE A CA 1
ATOM 657 C C . PHE A 1 82 ? 14.978 -19.870 24.030 1.00 24.43 82 PHE A C 1
ATOM 658 O O . PHE A 1 82 ? 15.495 -20.832 23.448 1.00 24.99 82 PHE A O 1
ATOM 666 N N . GLY A 1 83 ? 15.571 -18.694 24.139 1.00 25.23 83 GLY A N 1
ATOM 667 C CA . GLY A 1 83 ? 16.889 -18.453 23.593 1.00 24.92 83 GLY A CA 1
ATOM 668 C C . GLY A 1 83 ? 16.944 -18.269 22.091 1.00 25.50 83 GLY A C 1
ATOM 669 O O . GLY A 1 83 ? 15.927 -17.974 21.442 1.00 26.20 83 GLY A O 1
ATOM 670 N N . LEU A 1 84 ? 18.143 -18.486 21.551 1.00 25.13 84 LEU A N 1
ATOM 671 C CA . LEU A 1 84 ? 18.498 -18.104 20.199 1.00 25.40 84 LEU A CA 1
ATOM 672 C C . LEU A 1 84 ? 17.610 -18.663 19.067 1.00 25.31 84 LEU A C 1
ATOM 673 O O . LEU A 1 84 ? 17.174 -17.896 18.205 1.00 25.31 84 LEU A O 1
ATOM 678 N N . PRO A 1 85 ? 17.379 -19.992 19.029 1.00 25.44 85 PRO A N 1
ATOM 679 C CA . PRO A 1 85 ? 16.641 -20.493 17.844 1.00 25.43 85 PRO A CA 1
ATOM 680 C C . PRO A 1 85 ? 15.237 -19.886 17.637 1.00 25.32 85 PRO A C 1
ATOM 681 O O . PRO A 1 85 ? 14.942 -19.421 16.531 1.00 26.78 85 PRO A O 1
ATOM 685 N N . ALA A 1 86 ? 14.386 -19.907 18.662 1.00 25.91 86 ALA A N 1
ATOM 686 C CA . ALA A 1 86 ? 13.037 -19.297 18.591 1.00 25.93 86 ALA A CA 1
ATOM 687 C C . ALA A 1 86 ? 13.124 -17.797 18.306 1.00 26.58 86 ALA A C 1
ATOM 688 O O . ALA A 1 86 ? 12.419 -17.250 17.429 1.00 26.45 86 ALA A O 1
ATOM 690 N N . GLU A 1 87 ? 13.996 -17.109 19.038 1.00 26.99 87 GLU A N 1
ATOM 691 C CA . GLU A 1 87 ? 14.068 -15.649 18.907 1.00 26.99 87 GLU A CA 1
ATOM 692 C C . GLU A 1 87 ? 14.672 -15.174 17.575 1.00 27.35 87 GLU A C 1
ATOM 693 O O . GLU A 1 87 ? 14.124 -14.240 16.968 1.00 27.48 87 GLU A O 1
ATOM 699 N N . ASN A 1 88 ? 15.788 -15.758 17.133 1.00 27.16 88 ASN A N 1
ATOM 700 C CA . ASN A 1 88 ? 16.365 -15.432 15.819 1.00 28.66 88 ASN A CA 1
ATOM 701 C C . ASN A 1 88 ? 15.363 -15.606 14.648 1.00 29.92 88 ASN A C 1
ATOM 702 O O . ASN A 1 88 ? 15.280 -14.760 13.739 1.00 29.17 88 ASN A O 1
ATOM 707 N N . ALA A 1 89 ? 14.622 -16.709 14.701 1.00 30.26 89 ALA A N 1
ATOM 708 C CA . ALA A 1 89 ? 13.614 -17.028 13.679 1.00 31.21 89 ALA A CA 1
ATOM 709 C C . ALA A 1 89 ? 12.475 -15.998 13.698 1.00 31.75 89 ALA A C 1
ATOM 710 O O . ALA A 1 89 ? 12.123 -15.451 12.650 1.00 32.55 89 ALA A O 1
ATOM 712 N N . ALA A 1 90 ? 11.926 -15.709 14.883 1.00 32.40 90 ALA A N 1
ATOM 713 C CA . ALA A 1 90 ? 10.850 -14.713 15.029 1.00 33.40 90 ALA A CA 1
ATOM 714 C C . ALA A 1 90 ? 11.296 -13.346 14.508 1.00 34.50 90 ALA A C 1
ATOM 715 O O . ALA A 1 90 ? 10.590 -12.706 13.729 1.00 34.06 90 ALA A O 1
ATOM 717 N N . LEU A 1 91 ? 12.482 -12.928 14.944 1.00 35.40 91 LEU A N 1
ATOM 718 C CA . LEU A 1 91 ? 13.059 -11.639 14.570 1.00 36.86 91 LEU A CA 1
ATOM 719 C C . LEU A 1 91 ? 13.355 -11.518 13.069 1.00 38.21 91 LEU A C 1
ATOM 720 O O . LEU A 1 91 ? 13.149 -10.441 12.494 1.00 38.40 91 LEU A O 1
ATOM 725 N N . LYS A 1 92 ? 13.822 -12.598 12.432 1.00 39.73 92 LYS A N 1
ATOM 726 C CA . LYS A 1 92 ? 14.041 -12.601 10.967 1.00 40.68 92 LYS A CA 1
ATOM 727 C C . LYS A 1 92 ? 12.779 -12.242 10.169 1.00 41.31 92 LYS A C 1
ATOM 728 O O . LYS A 1 92 ? 12.887 -11.682 9.081 1.00 41.47 92 LYS A O 1
ATOM 734 N N . PHE A 1 93 ? 11.608 -12.587 10.702 1.00 41.82 93 PHE A N 1
ATOM 735 C CA . PHE A 1 93 ? 10.328 -12.309 10.046 1.00 42.37 93 PHE A CA 1
ATOM 736 C C . PHE A 1 93 ? 9.577 -11.173 10.726 1.00 42.36 93 PHE A C 1
ATOM 737 O O . PHE A 1 93 ? 8.347 -11.070 10.595 1.00 42.65 93 PHE A O 1
ATOM 745 N N . GLY A 1 94 ? 10.311 -10.319 11.442 1.00 41.30 94 GLY A N 1
ATOM 746 C CA . GLY A 1 94 ? 9.718 -9.215 12.187 1.00 40.43 94 GLY A CA 1
ATOM 747 C C . GLY A 1 94 ? 8.568 -9.575 13.117 1.00 39.81 94 GLY A C 1
ATOM 748 O O . GLY A 1 94 ? 7.666 -8.765 13.324 1.00 39.71 94 GLY A O 1
ATOM 749 N N . VAL A 1 95 ? 8.590 -10.774 13.691 1.00 38.72 95 VAL A N 1
ATOM 750 C CA . VAL A 1 95 ? 7.523 -11.209 14.587 1.00 38.38 95 VAL A CA 1
ATOM 751 C C . VAL A 1 95 ? 8.024 -11.218 16.044 1.00 38.01 95 VAL A C 1
ATOM 752 O O . VAL A 1 95 ? 9.208 -11.472 16.314 1.00 36.68 95 VAL A O 1
ATOM 756 N N . HIS A 1 96 ? 7.113 -10.915 16.961 1.00 37.41 96 HIS A N 1
ATOM 757 C CA . HIS A 1 96 ? 7.381 -11.053 18.368 1.00 37.55 96 HIS A CA 1
ATOM 758 C C . HIS A 1 96 ? 7.625 -12.547 18.704 1.00 37.17 96 HIS A C 1
ATOM 759 O O . HIS A 1 96 ? 6.865 -13.410 18.246 1.00 37.68 96 HIS A O 1
ATOM 766 N N . PRO A 1 97 ? 8.685 -12.854 19.495 1.00 36.42 97 PRO A N 1
ATOM 767 C CA . PRO A 1 97 ? 9.015 -14.220 19.908 1.00 35.55 97 PRO A CA 1
ATOM 768 C C . PRO A 1 97 ? 7.873 -15.049 20.459 1.00 34.42 97 PRO A C 1
ATOM 769 O O . PRO A 1 97 ? 7.767 -16.228 20.137 1.00 32.93 97 PRO A O 1
ATOM 773 N N . LYS A 1 98 ? 7.061 -14.463 21.320 1.00 33.74 98 LYS A N 1
ATOM 774 C CA . LYS A 1 98 ? 5.993 -15.201 21.952 1.00 34.43 98 LYS A CA 1
ATOM 775 C C . LYS A 1 98 ? 4.944 -15.635 20.927 1.00 34.14 98 LYS A C 1
ATOM 776 O O . LYS A 1 98 ? 4.461 -16.769 20.970 1.00 32.98 98 LYS A O 1
ATOM 782 N N . ASP A 1 99 ? 4.595 -14.725 20.020 1.00 33.88 99 ASP A N 1
ATOM 783 C CA . ASP A 1 99 ? 3.597 -15.018 18.985 1.00 34.02 99 ASP A CA 1
ATOM 784 C C . ASP A 1 99 ? 4.111 -16.078 18.031 1.00 32.88 99 ASP A C 1
ATOM 785 O O . ASP A 1 99 ? 3.421 -17.058 17.758 1.00 32.84 99 ASP A O 1
ATOM 790 N N . TRP A 1 100 ? 5.335 -15.875 17.566 1.00 32.06 100 TRP A N 1
ATOM 791 C CA . TRP A 1 100 ? 6.021 -16.810 16.710 1.00 31.86 100 TRP A CA 1
ATOM 792 C C . TRP A 1 100 ? 6.084 -18.220 17.315 1.00 31.26 100 TRP A C 1
ATOM 793 O O . TRP A 1 100 ? 5.800 -19.209 16.645 1.00 30.34 100 TRP A O 1
ATOM 804 N N . THR A 1 101 ? 6.495 -18.288 18.573 1.00 30.07 101 THR A N 1
ATOM 805 C CA . THR A 1 101 ? 6.713 -19.556 19.240 1.00 30.02 101 THR A CA 1
ATOM 806 C C . THR A 1 101 ? 5.427 -20.344 19.360 1.00 29.79 101 THR A C 1
ATOM 807 O O . THR A 1 101 ? 5.401 -21.533 19.052 1.00 29.10 101 THR A O 1
ATOM 811 N N . TYR A 1 102 ? 4.349 -19.703 19.781 1.00 29.64 102 TYR A N 1
ATOM 812 C CA . TYR A 1 102 ? 3.111 -20.447 19.951 1.00 30.42 102 TYR A CA 1
ATOM 813 C C . TYR A 1 102 ? 2.421 -20.858 18.632 1.00 29.67 102 TYR A C 1
ATOM 814 O O . TYR A 1 102 ? 1.784 -21.902 18.595 1.00 28.79 102 TYR A O 1
ATOM 823 N N . ALA A 1 103 ? 2.620 -20.086 17.569 1.00 29.09 103 ALA A N 1
ATOM 824 C CA . ALA A 1 103 ? 2.128 -20.461 16.241 1.00 28.78 103 ALA A CA 1
ATOM 825 C C . ALA A 1 103 ? 2.913 -21.699 15.746 1.00 28.28 103 ALA A C 1
ATOM 826 O O . ALA A 1 103 ? 2.342 -22.669 15.244 1.00 27.42 103 ALA A O 1
ATOM 828 N N . ASN A 1 104 ? 4.226 -21.673 15.934 1.00 26.99 104 ASN A N 1
ATOM 829 C CA . ASN A 1 104 ? 5.064 -22.784 15.546 1.00 27.43 104 ASN A CA 1
ATOM 830 C C . ASN A 1 104 ? 4.771 -24.057 16.343 1.00 26.10 104 ASN A C 1
ATOM 831 O O . ASN A 1 104 ? 4.771 -25.148 15.782 1.00 25.36 104 ASN A O 1
ATOM 836 N N . ILE A 1 105 ? 4.496 -23.915 17.635 1.00 24.83 105 ILE A N 1
ATOM 837 C CA . ILE A 1 105 ? 4.129 -25.051 18.472 1.00 25.28 105 ILE A CA 1
ATOM 838 C C . ILE A 1 105 ? 2.838 -25.702 17.970 1.00 25.40 105 ILE A C 1
ATOM 839 O O . ILE A 1 105 ? 2.746 -26.919 17.841 1.00 23.99 105 ILE A O 1
ATOM 844 N N . ARG A 1 106 ? 1.844 -24.878 17.676 1.00 26.81 106 ARG A N 1
ATOM 845 C CA . ARG A 1 106 ? 0.558 -25.362 17.161 1.00 27.02 106 ARG A CA 1
ATOM 846 C C . ARG A 1 106 ? 0.781 -26.173 15.865 1.00 25.77 106 ARG A C 1
ATOM 847 O O . ARG A 1 106 ? 0.240 -27.270 15.713 1.00 23.74 106 ARG A O 1
ATOM 855 N N . GLN A 1 107 ? 1.604 -25.645 14.977 1.00 24.67 107 GLN A N 1
ATOM 856 C CA . GLN A 1 107 ? 1.891 -26.310 13.695 1.00 25.78 107 GLN A CA 1
ATOM 857 C C . GLN A 1 107 ? 2.636 -27.637 13.909 1.00 23.99 107 GLN A C 1
ATOM 858 O O . GLN A 1 107 ? 2.317 -28.651 13.302 1.00 21.40 107 GLN A O 1
ATOM 864 N N . ALA A 1 108 ? 3.612 -27.623 14.814 1.00 23.27 108 ALA A N 1
ATOM 865 C CA . ALA A 1 108 ? 4.414 -28.815 15.119 1.00 22.73 108 ALA A CA 1
ATOM 866 C C . ALA A 1 108 ? 3.547 -29.915 15.711 1.00 21.70 108 ALA A C 1
ATOM 867 O O . ALA A 1 108 ? 3.683 -31.098 15.366 1.00 20.42 108 ALA A O 1
ATOM 869 N N . LYS A 1 109 ? 2.671 -29.547 16.639 1.00 22.07 109 LYS A N 1
ATOM 870 C CA . LYS A 1 109 ? 1.724 -30.508 17.204 1.00 23.00 109 LYS A CA 1
ATOM 871 C C . LYS A 1 109 ? 0.906 -31.212 16.126 1.00 22.37 109 LYS A C 1
ATOM 872 O O . LYS A 1 109 ? 0.676 -32.413 16.174 1.00 22.75 109 LYS A O 1
ATOM 878 N N . GLU A 1 110 ? 0.404 -30.441 15.181 1.00 23.14 110 GLU A N 1
ATOM 879 C CA . GLU A 1 110 ? -0.395 -31.038 14.124 1.00 22.62 110 GLU A CA 1
ATOM 880 C C . GLU A 1 110 ? 0.448 -31.977 13.254 1.00 21.57 110 GLU A C 1
ATOM 881 O O . GLU A 1 110 ? -0.001 -33.073 12.916 1.00 21.52 110 GLU A O 1
ATOM 887 N N . SER A 1 111 ? 1.684 -31.597 12.960 1.00 20.76 111 SER A N 1
ATOM 888 C CA . SER A 1 111 ? 2.576 -32.434 12.151 1.00 20.59 111 SER A CA 1
ATOM 889 C C . SER A 1 111 ? 2.815 -33.771 12.825 1.00 19.40 111 SER A C 1
ATOM 890 O O . SER A 1 111 ? 2.799 -34.804 12.176 1.00 18.41 111 SER A O 1
ATOM 893 N N . LEU A 1 112 ? 3.053 -33.751 14.136 1.00 17.62 112 LEU A N 1
ATOM 894 C CA . LEU A 1 112 ? 3.240 -34.979 14.889 1.00 18.07 112 LEU A CA 1
ATOM 895 C C . LEU A 1 112 ? 1.967 -35.831 14.916 1.00 17.83 112 LEU A C 1
ATOM 896 O O . LEU A 1 112 ? 1.995 -37.062 14.699 1.00 17.33 112 LEU A O 1
ATOM 901 N N . ARG A 1 113 ? 0.847 -35.183 15.199 1.00 19.53 113 ARG A N 1
ATOM 902 C CA . ARG A 1 113 ? -0.429 -35.906 15.302 1.00 20.42 113 ARG A CA 1
ATOM 903 C C . ARG A 1 113 ? -0.793 -36.630 13.985 1.00 18.69 113 ARG A C 1
ATOM 904 O O . ARG A 1 113 ? -1.237 -37.774 13.993 1.00 18.97 113 ARG A O 1
ATOM 912 N N . LEU A 1 114 ? -0.597 -35.925 12.891 1.00 18.05 114 LEU A N 1
ATOM 913 C CA . LEU A 1 114 ? -0.943 -36.384 11.552 1.00 17.86 114 LEU A CA 1
ATOM 914 C C . LEU A 1 114 ? -0.088 -37.542 11.064 1.00 17.71 114 LEU A C 1
ATOM 915 O O . LEU A 1 114 ? -0.469 -38.242 10.126 1.00 16.74 114 LEU A O 1
ATOM 920 N N . MET A 1 115 ? 1.089 -37.714 11.674 1.00 17.12 115 MET A N 1
ATOM 921 C CA . MET A 1 115 ? 1.939 -38.880 11.439 1.00 16.18 115 MET A CA 1
ATOM 922 C C . MET A 1 115 ? 1.644 -40.052 12.346 1.00 15.50 115 MET A C 1
ATOM 923 O O . MET A 1 115 ? 2.331 -41.066 12.265 1.00 13.93 115 MET A O 1
ATOM 928 N N . GLY A 1 116 ? 0.622 -39.943 13.192 1.00 15.11 116 GLY A N 1
ATOM 929 C CA . GLY A 1 116 ? 0.260 -41.026 14.080 1.00 15.33 116 GLY A CA 1
ATOM 930 C C . GLY A 1 116 ? 1.222 -41.176 15.258 1.00 16.31 116 GLY A C 1
ATOM 931 O O . GLY A 1 116 ? 1.327 -42.236 15.842 1.00 15.51 116 GLY A O 1
ATOM 932 N N . ILE A 1 117 ? 1.951 -40.114 15.576 1.00 16.95 117 ILE A N 1
ATOM 933 C CA . ILE A 1 117 ? 2.830 -40.163 16.726 1.00 17.03 117 ILE A CA 1
ATOM 934 C C . ILE A 1 117 ? 2.012 -39.880 17.987 1.00 16.91 117 ILE A C 1
ATOM 935 O O . ILE A 1 117 ? 1.164 -38.995 18.000 1.00 16.09 117 ILE A O 1
ATOM 940 N N . LEU A 1 118 ? 2.273 -40.653 19.038 1.00 16.21 118 LEU A N 1
ATOM 941 C CA . LEU A 1 118 ? 1.536 -40.537 20.270 1.00 17.02 118 LEU A CA 1
ATOM 942 C C . LEU A 1 118 ? 2.464 -40.260 21.467 1.00 17.25 118 LEU A C 1
ATOM 943 O O . LEU A 1 118 ? 3.377 -41.023 21.727 1.00 18.35 118 LEU A O 1
ATOM 948 N N . TYR A 1 119 ? 2.188 -39.174 22.181 1.00 17.41 119 TYR A N 1
ATOM 949 C CA . TYR A 1 119 ? 2.936 -38.775 23.366 1.00 17.77 119 TYR A CA 1
ATOM 950 C C . TYR A 1 119 ? 1.969 -38.725 24.540 1.00 18.89 119 TYR A C 1
ATOM 951 O O . TYR A 1 119 ? 0.734 -38.677 24.352 1.00 18.68 119 TYR A O 1
ATOM 960 N N . ASP A 1 120 ? 2.518 -38.688 25.754 1.00 20.07 120 ASP A N 1
ATOM 961 C CA . ASP A 1 120 ? 1.740 -38.266 26.930 1.00 19.46 120 ASP A CA 1
ATOM 962 C C . ASP A 1 120 ? 1.762 -36.741 26.972 1.00 19.88 120 ASP A C 1
ATOM 963 O O . ASP A 1 120 ? 2.690 -36.120 27.517 1.00 19.42 120 ASP A O 1
ATOM 968 N N . TRP A 1 121 ? 0.742 -36.139 26.366 1.00 19.75 121 TRP A N 1
ATOM 969 C CA . TRP A 1 121 ? 0.659 -34.697 26.240 1.00 21.24 121 TRP A CA 1
ATOM 970 C C . TRP A 1 121 ? 0.372 -34.009 27.578 1.00 21.96 121 TRP A C 1
ATOM 971 O O . TRP A 1 121 ? 0.579 -32.806 27.708 1.00 22.15 121 TRP A O 1
ATOM 982 N N . ASP A 1 122 ? -0.043 -34.782 28.568 1.00 23.32 122 ASP A N 1
ATOM 983 C CA . ASP A 1 122 ? -0.160 -34.264 29.935 1.00 24.17 122 ASP A CA 1
ATOM 984 C C . ASP A 1 122 ? 1.199 -33.803 30.502 1.00 24.85 122 ASP A C 1
ATOM 985 O O . ASP A 1 122 ? 1.237 -33.055 31.486 1.00 25.45 122 ASP A O 1
ATOM 990 N N . ARG A 1 123 ? 2.297 -34.233 29.872 1.00 24.08 123 ARG A N 1
ATOM 991 C CA . ARG A 1 123 ? 3.645 -33.931 30.338 1.00 24.21 123 ARG A CA 1
ATOM 992 C C . ARG A 1 123 ? 4.365 -32.888 29.496 1.00 23.87 123 ARG A C 1
ATOM 993 O O . ARG A 1 123 ? 5.550 -32.620 29.698 1.00 23.06 123 ARG A O 1
ATOM 1001 N N . GLU A 1 124 ? 3.615 -32.233 28.613 1.00 23.38 124 GLU A N 1
ATOM 1002 C CA . GLU A 1 124 ? 4.124 -31.178 27.795 1.00 22.73 124 GLU A CA 1
ATOM 1003 C C . GLU A 1 124 ? 4.856 -30.131 28.641 1.00 22.88 124 GLU A C 1
ATOM 1004 O O . GLU A 1 124 ? 4.355 -29.728 29.721 1.00 22.81 124 GLU A O 1
ATOM 1010 N N . VAL A 1 125 ? 6.039 -29.736 28.190 1.00 22.09 125 VAL A N 1
ATOM 1011 C CA . VAL A 1 125 ? 6.763 -28.590 28.752 1.00 22.32 125 VAL A CA 1
ATOM 1012 C C . VAL A 1 125 ? 6.962 -27.578 27.660 1.00 21.14 125 VAL A C 1
ATOM 1013 O O . VAL A 1 125 ? 7.130 -27.945 26.502 1.00 21.15 125 VAL A O 1
ATOM 1017 N N . THR A 1 126 ? 6.941 -26.297 28.047 1.00 20.65 126 THR A N 1
ATOM 1018 C CA . THR A 1 126 ? 7.189 -25.186 27.173 1.00 20.51 126 THR A CA 1
ATOM 1019 C C . THR A 1 126 ? 8.155 -24.264 27.921 1.00 21.01 126 THR A C 1
ATOM 1020 O O . THR A 1 126 ? 7.791 -23.660 28.934 1.00 20.13 126 THR A O 1
ATOM 1024 N N . THR A 1 127 ? 9.401 -24.217 27.474 1.00 20.45 127 THR A N 1
ATOM 1025 C CA . THR A 1 127 ? 10.473 -23.738 28.354 1.00 20.29 127 THR A CA 1
ATOM 1026 C C . THR A 1 127 ? 10.442 -22.210 28.534 1.00 20.55 127 THR A C 1
ATOM 1027 O O . THR A 1 127 ? 11.037 -21.696 29.468 1.00 20.60 127 THR A O 1
ATOM 1031 N N . CYS A 1 128 ? 9.763 -21.498 27.633 1.00 20.68 128 CYS A N 1
ATOM 1032 C CA . CYS A 1 128 ? 9.640 -20.040 27.711 1.00 22.07 128 CYS A CA 1
ATOM 1033 C C . CYS A 1 128 ? 8.562 -19.582 28.724 1.00 22.72 128 CYS A C 1
ATOM 1034 O O . CYS A 1 128 ? 8.409 -18.371 28.964 1.00 24.54 128 CYS A O 1
ATOM 1037 N N . GLU A 1 129 ? 7.851 -20.520 29.338 1.00 23.86 129 GLU A N 1
ATOM 1038 C CA . GLU A 1 129 ? 6.823 -20.192 30.351 1.00 24.79 129 GLU A CA 1
ATOM 1039 C C . GLU A 1 129 ? 7.465 -20.103 31.724 1.00 24.22 129 GLU A C 1
ATOM 1040 O O . GLU A 1 129 ? 8.298 -20.934 32.058 1.00 23.84 129 GLU A O 1
ATOM 1046 N N . PRO A 1 130 ? 7.030 -19.133 32.562 1.00 24.73 130 PRO A N 1
ATOM 1047 C CA . PRO A 1 130 ? 7.622 -19.024 33.903 1.00 24.21 130 PRO A CA 1
ATOM 1048 C C . PRO A 1 130 ? 7.390 -20.235 34.763 1.00 24.06 130 PRO A C 1
ATOM 1049 O O . PRO A 1 130 ? 8.182 -20.487 35.655 1.00 24.14 130 PRO A O 1
ATOM 1053 N N . GLU A 1 131 ? 6.351 -21.033 34.482 1.00 24.02 131 GLU A N 1
ATOM 1054 C CA . GLU A 1 131 ? 6.162 -22.288 35.176 1.00 23.49 131 GLU A CA 1
ATOM 1055 C C . GLU A 1 131 ? 7.323 -23.270 34.930 1.00 22.37 131 GLU A C 1
ATOM 1056 O O . GLU A 1 131 ? 7.523 -24.200 35.702 1.00 21.93 131 GLU A O 1
ATOM 1062 N N . TYR A 1 132 ? 8.050 -23.092 33.829 1.00 21.42 132 TYR A N 1
ATOM 1063 C CA . TYR A 1 132 ? 9.282 -23.849 33.608 1.00 21.31 132 TYR A CA 1
ATOM 1064 C C . TYR A 1 132 ? 10.508 -23.072 34.088 1.00 21.01 132 TYR A C 1
ATOM 1065 O O . TYR A 1 132 ? 11.324 -23.592 34.868 1.00 21.46 132 TYR A O 1
ATOM 1074 N N . TYR A 1 133 ? 10.646 -21.833 33.624 1.00 21.51 133 TYR A N 1
ATOM 1075 C CA . TYR A 1 133 ? 11.911 -21.124 33.776 1.00 22.07 133 TYR A CA 1
ATOM 1076 C C . TYR A 1 133 ? 12.191 -20.693 35.224 1.00 22.56 133 TYR A C 1
ATOM 1077 O O . TYR A 1 133 ? 13.356 -20.480 35.593 1.00 23.01 133 TYR A O 1
ATOM 1086 N N . ARG A 1 134 ? 11.152 -20.648 36.049 1.00 22.41 134 ARG A N 1
ATOM 1087 C CA . ARG A 1 134 ? 11.354 -20.469 37.489 1.00 22.53 134 ARG A CA 1
ATOM 1088 C C . ARG A 1 134 ? 12.282 -21.534 38.082 1.00 22.20 134 ARG A C 1
ATOM 1089 O O . ARG A 1 134 ? 13.067 -21.247 38.990 1.00 21.66 134 ARG A O 1
ATOM 1097 N N . TRP A 1 135 ? 12.210 -22.752 37.537 1.00 21.01 135 TRP A N 1
ATOM 1098 C CA . TRP A 1 135 ? 13.045 -23.843 37.971 1.00 21.09 135 TRP A CA 1
ATOM 1099 C C . TRP A 1 135 ? 14.439 -23.761 37.366 1.00 20.01 135 TRP A C 1
ATOM 1100 O O . TRP A 1 135 ? 15.376 -24.288 37.963 1.00 19.34 135 TRP A O 1
ATOM 1111 N N . ASN A 1 136 ? 14.592 -23.121 36.206 1.00 19.87 136 ASN A N 1
ATOM 1112 C CA . ASN A 1 136 ? 15.934 -22.760 35.750 1.00 19.67 136 ASN A CA 1
ATOM 1113 C C . ASN A 1 136 ? 16.578 -21.883 36.804 1.00 20.02 136 ASN A C 1
ATOM 1114 O O . ASN A 1 136 ? 17.777 -22.024 37.128 1.00 18.73 136 ASN A O 1
ATOM 1119 N N . GLN A 1 137 ? 15.802 -20.918 37.279 1.00 19.92 137 GLN A N 1
ATOM 1120 C CA . GLN A 1 137 ? 16.341 -19.947 38.217 1.00 20.71 137 GLN A CA 1
ATOM 1121 C C . GLN A 1 137 ? 16.705 -20.620 39.550 1.00 21.10 137 GLN A C 1
ATOM 1122 O O . GLN A 1 137 ? 17.756 -20.319 40.127 1.00 21.96 137 GLN A O 1
ATOM 1128 N N . TRP A 1 138 ? 15.867 -21.551 40.004 1.00 21.81 138 TRP A N 1
ATOM 1129 C CA . TRP A 1 138 ? 16.108 -22.321 41.217 1.00 21.37 138 TRP A CA 1
ATOM 1130 C C . TRP A 1 138 ? 17.414 -23.110 41.116 1.00 21.25 138 TRP A C 1
ATOM 1131 O O . TRP A 1 138 ? 18.246 -23.117 42.039 1.00 19.71 138 TRP A O 1
ATOM 1142 N N . ILE A 1 139 ? 17.594 -23.804 39.997 1.00 20.73 139 ILE A N 1
ATOM 1143 C CA . ILE A 1 139 ? 18.826 -24.562 39.769 1.00 20.62 139 ILE A CA 1
ATOM 1144 C C . ILE A 1 139 ? 20.035 -23.635 39.747 1.00 20.20 139 ILE A C 1
ATOM 1145 O O . ILE A 1 139 ? 21.092 -23.962 40.335 1.00 21.68 139 ILE A O 1
ATOM 1150 N N . PHE A 1 140 ? 19.890 -22.494 39.094 1.00 21.01 140 PHE A N 1
ATOM 1151 C CA . PHE A 1 140 ? 20.942 -21.494 39.055 1.00 21.23 140 PHE A CA 1
ATOM 1152 C C . PHE A 1 140 ? 21.389 -21.067 40.478 1.00 22.00 140 PHE A C 1
ATOM 1153 O O . PHE A 1 140 ? 22.594 -20.950 40.755 1.00 21.62 140 PHE A O 1
ATOM 1161 N N . LEU A 1 141 ? 20.414 -20.799 41.335 1.00 21.88 141 LEU A N 1
ATOM 1162 C CA . LEU A 1 141 ? 20.715 -20.427 42.734 1.00 22.90 141 LEU A CA 1
ATOM 1163 C C . LEU A 1 141 ? 21.463 -21.525 43.487 1.00 22.86 141 LEU A C 1
ATOM 1164 O O . LEU A 1 141 ? 22.403 -21.239 44.225 1.00 23.18 141 LEU A O 1
ATOM 1169 N N . LYS A 1 142 ? 21.064 -22.775 43.299 1.00 22.31 142 LYS A N 1
ATOM 1170 C CA . LYS A 1 142 ? 21.767 -23.889 43.911 1.00 22.48 142 LYS A CA 1
ATOM 1171 C C . LYS A 1 142 ? 23.203 -23.978 43.425 1.00 22.56 142 LYS A C 1
ATOM 1172 O O . LYS A 1 142 ? 24.117 -24.201 44.213 1.00 21.94 142 LYS A O 1
ATOM 1178 N N . MET A 1 143 ? 23.423 -23.748 42.129 1.00 21.65 143 MET A N 1
ATOM 1179 C CA . MET A 1 143 ? 24.772 -23.718 41.579 1.00 21.40 143 MET A CA 1
ATOM 1180 C C . MET A 1 143 ? 25.622 -22.600 42.195 1.00 22.04 143 MET A C 1
ATOM 1181 O O . MET A 1 143 ? 26.792 -22.819 42.555 1.00 22.26 143 MET A O 1
ATOM 1186 N N . TRP A 1 144 ? 25.024 -21.423 42.332 1.00 21.62 144 TRP A N 1
ATOM 1187 C CA . TRP A 1 144 ? 25.662 -20.280 43.000 1.00 22.26 144 TRP A CA 1
ATOM 1188 C C . TRP A 1 144 ? 26.095 -20.697 44.413 1.00 22.29 144 TRP A C 1
ATOM 1189 O O . TRP A 1 144 ? 27.256 -20.516 44.799 1.00 21.38 144 TRP A O 1
ATOM 1200 N N . GLU A 1 145 ? 25.145 -21.271 45.142 1.00 22.44 145 GLU A N 1
ATOM 1201 C CA . GLU A 1 145 ? 25.364 -21.743 46.522 1.00 23.81 145 GLU A CA 1
ATOM 1202 C C . GLU A 1 145 ? 26.487 -22.776 46.661 1.00 24.15 145 GLU A C 1
ATOM 1203 O O . GLU A 1 145 ? 27.2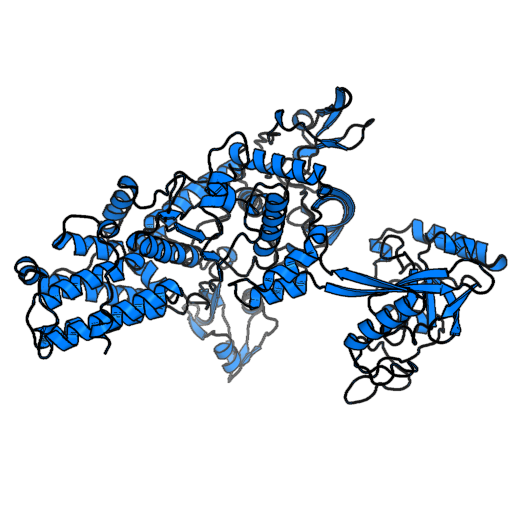09 -22.773 47.667 1.00 23.40 145 GLU A O 1
ATOM 1209 N N . LYS A 1 146 ? 26.637 -23.645 45.654 1.00 23.27 146 LYS A N 1
ATOM 1210 C CA . LYS A 1 146 ? 27.609 -24.713 45.677 1.00 23.57 146 LYS A CA 1
ATOM 1211 C C . LYS A 1 146 ? 28.920 -24.389 44.953 1.00 22.19 146 LYS A C 1
ATOM 1212 O O . LYS A 1 146 ? 29.684 -25.283 44.615 1.00 21.96 146 LYS A O 1
ATOM 1218 N N . GLY A 1 147 ? 29.187 -23.123 44.703 1.00 20.99 147 GLY A N 1
ATOM 1219 C CA . GLY A 1 147 ? 30.444 -22.739 44.112 1.00 22.15 147 GLY A CA 1
ATOM 1220 C C . GLY A 1 147 ? 30.562 -23.083 42.618 1.00 22.19 147 GLY A C 1
ATOM 1221 O O . GLY A 1 147 ? 31.671 -23.225 42.090 1.00 22.46 147 GLY A O 1
ATOM 1222 N N . LEU A 1 148 ? 29.415 -23.209 41.943 1.00 22.38 148 LEU A N 1
ATOM 1223 C CA . LEU A 1 148 ? 29.403 -23.599 40.514 1.00 21.80 148 LEU A CA 1
ATOM 1224 C C . LEU A 1 148 ? 28.892 -22.538 39.541 1.00 21.92 148 LEU A C 1
ATOM 1225 O O . LEU A 1 148 ? 28.936 -22.772 38.344 1.00 22.78 148 LEU A O 1
ATOM 1230 N N . ALA A 1 149 ? 28.420 -21.392 40.022 1.00 21.97 149 ALA A N 1
ATOM 1231 C CA . ALA A 1 149 ? 28.050 -20.277 39.147 1.00 22.05 149 ALA A CA 1
ATOM 1232 C C . ALA A 1 149 ? 28.763 -19.006 39.617 1.00 21.81 149 ALA A C 1
ATOM 1233 O O . ALA A 1 149 ? 28.653 -18.609 40.789 1.00 22.25 149 ALA A O 1
ATOM 1235 N N . TYR A 1 150 ? 29.497 -18.399 38.705 1.00 21.83 150 TYR A N 1
ATOM 1236 C CA . TYR A 1 150 ? 30.301 -17.251 39.010 1.00 23.17 150 TYR A CA 1
ATOM 1237 C C . TYR A 1 150 ? 30.313 -16.226 37.899 1.00 23.64 150 TYR A C 1
ATOM 1238 O O . TYR A 1 150 ? 29.987 -16.529 36.760 1.00 22.09 150 TYR A O 1
ATOM 1247 N N . ARG A 1 151 ? 30.647 -14.992 38.261 1.00 24.64 151 ARG A N 1
ATOM 1248 C CA . ARG A 1 151 ? 30.889 -13.905 37.313 1.00 26.83 151 ARG A CA 1
ATOM 1249 C C . ARG A 1 151 ? 32.365 -13.630 37.213 1.00 27.29 151 ARG A C 1
ATOM 1250 O O . ARG A 1 151 ? 33.052 -13.592 38.250 1.00 26.73 151 ARG A O 1
ATOM 1258 N N . ALA A 1 152 ? 32.841 -13.460 35.975 1.00 26.94 152 ALA A N 1
ATOM 1259 C CA . ALA A 1 152 ? 34.244 -13.222 35.672 1.00 27.63 152 ALA A CA 1
ATOM 1260 C C . ALA A 1 152 ? 34.383 -12.358 34.434 1.00 28.49 152 ALA A C 1
ATOM 1261 O O . ALA A 1 152 ? 33.598 -12.471 33.476 1.00 26.22 152 ALA A O 1
ATOM 1263 N N . LYS A 1 153 ? 35.395 -11.494 34.464 1.00 30.36 153 LYS A N 1
ATOM 1264 C CA . LYS A 1 153 ? 35.775 -10.683 33.319 1.00 31.53 153 LYS A CA 1
ATOM 1265 C C . LYS A 1 153 ? 36.766 -11.494 32.522 1.00 32.28 153 LYS A C 1
ATOM 1266 O O . LYS A 1 153 ? 37.621 -12.175 33.088 1.00 33.34 153 LYS A O 1
ATOM 1272 N N . GLY A 1 154 ? 36.686 -11.432 31.207 1.00 32.13 154 GLY A N 1
ATOM 1273 C CA . GLY A 1 154 ? 37.660 -12.118 30.388 1.00 32.03 154 GLY A CA 1
ATOM 1274 C C . GLY A 1 154 ? 37.262 -12.109 28.926 1.00 31.80 154 GLY A C 1
ATOM 1275 O O . GLY A 1 154 ? 36.255 -11.516 28.559 1.00 32.16 154 GLY A O 1
ATOM 1276 N N . LEU A 1 155 ? 38.059 -12.775 28.109 1.00 32.39 155 LEU A N 1
ATOM 1277 C CA . LEU A 1 155 ? 37.783 -12.880 26.682 1.00 32.48 155 LEU A CA 1
ATOM 1278 C C . LEU A 1 155 ? 36.655 -13.870 26.404 1.00 31.93 155 LEU A C 1
ATOM 1279 O O . LEU A 1 155 ? 36.631 -14.990 26.928 1.00 30.51 155 LEU A O 1
ATOM 1284 N N . VAL A 1 156 ? 35.720 -13.433 25.569 1.00 31.24 156 VAL A N 1
ATOM 1285 C CA . VAL A 1 156 ? 34.549 -14.223 25.218 1.00 30.82 156 VAL A CA 1
ATOM 1286 C C . VAL A 1 156 ? 34.377 -14.235 23.684 1.00 30.80 156 VAL A C 1
ATOM 1287 O O . VAL A 1 156 ? 34.859 -13.332 22.998 1.00 30.72 156 VAL A O 1
ATOM 1291 N N . ASN A 1 157 ? 33.741 -15.288 23.171 1.00 30.18 157 ASN A N 1
ATOM 1292 C CA . ASN A 1 157 ? 33.329 -15.383 21.760 1.00 30.26 157 ASN A CA 1
ATOM 1293 C C . ASN A 1 157 ? 32.036 -14.623 21.543 1.00 29.95 157 ASN A C 1
ATOM 1294 O O . ASN A 1 157 ? 31.118 -14.726 22.359 1.00 29.13 157 ASN A O 1
ATOM 1299 N N . TRP A 1 158 ? 31.976 -13.858 20.444 1.00 30.33 158 TRP A N 1
ATOM 1300 C CA . TRP A 1 158 ? 30.886 -12.909 20.159 1.00 30.10 158 TRP A CA 1
ATOM 1301 C C . TRP A 1 158 ? 30.371 -13.189 18.755 1.00 29.71 158 TRP A C 1
ATOM 1302 O O . TRP A 1 158 ? 31.165 -13.231 17.811 1.00 29.65 158 TRP A O 1
ATOM 1313 N N . CYS A 1 159 ? 29.069 -13.393 18.600 1.00 29.40 159 CYS A N 1
ATOM 1314 C CA . CYS A 1 159 ? 28.495 -13.467 17.250 1.00 29.58 159 CYS A CA 1
ATOM 1315 C C . CYS A 1 159 ? 27.921 -12.107 16.884 1.00 29.22 159 CYS A C 1
ATOM 1316 O O . CYS A 1 159 ? 27.008 -11.629 17.535 1.00 28.95 159 CYS A O 1
ATOM 1319 N N . PRO A 1 160 ? 28.484 -11.463 15.851 1.00 30.18 160 PRO A N 1
ATOM 1320 C CA . PRO A 1 160 ? 27.978 -10.145 15.486 1.00 30.77 160 PRO A CA 1
ATOM 1321 C C . PRO A 1 160 ? 26.559 -10.162 14.859 1.00 31.17 160 PRO A C 1
ATOM 1322 O O . PRO A 1 160 ? 25.904 -9.113 14.832 1.00 30.36 160 PRO A O 1
ATOM 1326 N N . LYS A 1 161 ? 26.087 -11.330 14.385 1.00 31.14 161 LYS A N 1
ATOM 1327 C CA . LYS A 1 161 ? 24.712 -11.448 13.860 1.00 31.72 161 LYS A CA 1
ATOM 1328 C C . LYS A 1 161 ? 23.706 -11.672 14.979 1.00 30.93 161 LYS A C 1
ATOM 1329 O O . LYS A 1 161 ? 22.658 -11.035 14.985 1.00 31.10 161 LYS A O 1
ATOM 1335 N N . CYS A 1 162 ? 24.017 -12.561 15.927 1.00 30.10 162 CYS A N 1
ATOM 1336 C CA . CYS A 1 162 ? 23.194 -12.745 17.128 1.00 29.51 162 CYS A CA 1
ATOM 1337 C C . CYS A 1 162 ? 23.309 -11.573 18.111 1.00 28.99 162 CYS A C 1
ATOM 1338 O O . CYS A 1 162 ? 22.421 -11.356 18.948 1.00 28.96 162 CYS A O 1
ATOM 1341 N N . GLN A 1 163 ? 24.416 -10.839 18.024 1.00 28.52 163 GLN A N 1
ATOM 1342 C CA . GLN A 1 163 ? 24.669 -9.730 18.960 1.00 28.64 163 GLN A CA 1
ATOM 1343 C C . GLN A 1 163 ? 24.676 -10.229 20.419 1.00 27.18 163 GLN A C 1
ATOM 1344 O O . GLN A 1 163 ? 24.064 -9.652 21.326 1.00 27.13 163 GLN A O 1
ATOM 1350 N N . THR A 1 164 ? 25.342 -11.356 20.609 1.00 26.81 164 THR A N 1
ATOM 1351 C CA . THR A 1 164 ? 25.527 -11.893 21.944 1.00 26.16 164 THR A CA 1
ATOM 1352 C C . THR A 1 164 ? 26.796 -12.700 22.003 1.00 25.39 164 THR A C 1
ATOM 1353 O O . THR A 1 164 ? 27.340 -13.146 20.980 1.00 24.51 164 THR A O 1
ATOM 1357 N N . VAL A 1 165 ? 27.274 -12.873 23.235 1.00 25.00 165 VAL A N 1
ATOM 1358 C CA . VAL A 1 165 ? 28.336 -13.821 23.523 1.00 24.34 165 VAL A CA 1
ATOM 1359 C C . VAL A 1 165 ? 27.778 -15.228 23.307 1.00 24.21 165 VAL A C 1
ATOM 1360 O O . VAL A 1 165 ? 26.559 -15.431 23.384 1.00 23.54 165 VAL A O 1
ATOM 1364 N N . LEU A 1 166 ? 28.668 -16.171 23.023 1.00 24.18 166 LEU A N 1
ATOM 1365 C CA . LEU A 1 166 ? 28.334 -17.575 22.859 1.00 24.47 166 LEU A CA 1
ATOM 1366 C C . LEU A 1 166 ? 29.243 -18.431 23.736 1.00 24.12 166 LEU A C 1
ATOM 1367 O O . LEU A 1 166 ? 30.377 -18.058 23.984 1.00 24.82 166 LEU A O 1
ATOM 1372 N N . ALA A 1 167 ? 28.769 -19.601 24.140 1.00 23.98 167 ALA A N 1
ATOM 1373 C CA . ALA A 1 167 ? 29.629 -20.592 24.794 1.00 23.86 167 ALA A CA 1
ATOM 1374 C C . ALA A 1 167 ? 30.638 -21.137 23.779 1.00 24.22 167 ALA A C 1
ATOM 1375 O O . ALA A 1 167 ? 30.396 -21.091 22.566 1.00 23.21 167 ALA A O 1
ATOM 1377 N N . ASN A 1 168 ? 31.773 -21.629 24.275 1.00 23.96 168 ASN A N 1
ATOM 1378 C CA . ASN A 1 168 ? 32.770 -22.282 23.421 1.00 24.20 168 ASN A CA 1
ATOM 1379 C C . ASN A 1 168 ? 32.193 -23.405 22.559 1.00 24.31 168 ASN A C 1
ATOM 1380 O O . ASN A 1 168 ? 32.622 -23.606 21.425 1.00 24.56 168 ASN A O 1
ATOM 1385 N N . GLU A 1 169 ? 31.238 -24.144 23.120 1.00 24.03 169 GLU A N 1
ATOM 1386 C CA . GLU A 1 169 ? 30.587 -25.242 22.432 1.00 23.87 169 GLU A CA 1
ATOM 1387 C C . GLU A 1 169 ? 29.691 -24.753 21.267 1.00 24.07 169 GLU A C 1
ATOM 1388 O O . GLU A 1 169 ? 29.378 -25.535 20.362 1.00 24.69 169 GLU A O 1
ATOM 1394 N N . GLN A 1 170 ? 29.258 -23.495 21.329 1.00 23.69 170 GLN A N 1
ATOM 1395 C CA . GLN A 1 170 ? 28.423 -22.889 20.287 1.00 24.56 170 GLN A CA 1
ATOM 1396 C C . GLN A 1 170 ? 29.227 -22.264 19.155 1.00 25.96 170 GLN A C 1
ATOM 1397 O O . GLN A 1 170 ? 28.668 -21.588 18.263 1.00 25.69 170 GLN A O 1
ATOM 1403 N N . VAL A 1 171 ? 30.536 -22.454 19.207 1.00 27.50 171 VAL A N 1
ATOM 1404 C CA . VAL A 1 171 ? 31.406 -22.030 18.120 1.00 28.91 171 VAL A CA 1
ATOM 1405 C C . VAL A 1 171 ? 31.793 -23.308 17.369 1.00 30.37 171 VAL A C 1
ATOM 1406 O O . VAL A 1 171 ? 32.368 -24.244 17.965 1.00 30.88 171 VAL A O 1
ATOM 1410 N N . VAL A 1 172 ? 31.434 -23.370 16.082 1.00 31.53 172 VAL A N 1
ATOM 1411 C CA . VAL A 1 172 ? 31.594 -24.586 15.277 1.00 32.92 172 VAL A CA 1
ATOM 1412 C C . VAL A 1 172 ? 32.507 -24.253 14.103 1.00 34.43 172 VAL A C 1
ATOM 1413 O O . VAL A 1 172 ? 32.146 -23.441 13.241 1.00 34.87 172 VAL A O 1
ATOM 1417 N N . GLU A 1 173 ? 33.692 -24.859 14.074 1.00 35.62 173 GLU A N 1
ATOM 1418 C CA . GLU A 1 173 ? 34.726 -24.492 13.098 1.00 36.79 173 GLU A CA 1
ATOM 1419 C C . GLU A 1 173 ? 34.871 -22.976 12.944 1.00 36.81 173 GLU A C 1
ATOM 1420 O O . GLU A 1 173 ? 34.929 -22.449 11.816 1.00 37.88 173 GLU A O 1
ATOM 1426 N N . GLY A 1 174 ? 34.899 -22.287 14.091 1.00 35.86 174 GLY A N 1
ATOM 1427 C CA . GLY A 1 174 ? 35.117 -20.852 14.156 1.00 34.82 174 GLY A CA 1
ATOM 1428 C C . GLY A 1 174 ? 33.920 -19.994 13.819 1.00 34.15 174 GLY A C 1
ATOM 1429 O O . GLY A 1 174 ? 34.044 -18.776 13.772 1.00 33.64 174 GLY A O 1
ATOM 1430 N N . ARG A 1 175 ? 32.772 -20.625 13.564 1.00 33.17 175 ARG A N 1
ATOM 1431 C CA . ARG A 1 175 ? 31.546 -19.932 13.157 1.00 32.73 175 ARG A CA 1
ATOM 1432 C C . ARG A 1 175 ? 30.475 -20.092 14.230 1.00 31.10 175 ARG A C 1
ATOM 1433 O O . ARG A 1 175 ? 30.496 -21.032 15.001 1.00 30.34 175 ARG A O 1
ATOM 1441 N N . CYS A 1 176 ? 29.529 -19.170 14.250 1.00 30.03 176 CYS A N 1
ATOM 1442 C CA . CYS A 1 176 ? 28.373 -19.271 15.131 1.00 30.13 176 CYS A CA 1
ATOM 1443 C C . CYS A 1 176 ? 27.572 -20.533 14.776 1.00 30.03 176 CYS A C 1
ATOM 1444 O O . CYS A 1 176 ? 27.311 -20.781 13.594 1.00 30.53 176 CYS A O 1
ATOM 1447 N N . TRP A 1 177 ? 27.214 -21.334 15.787 1.00 29.29 177 TRP A N 1
ATOM 1448 C CA . TRP A 1 177 ? 26.380 -22.525 15.576 1.00 29.12 177 TRP A CA 1
ATOM 1449 C C . TRP A 1 177 ? 25.102 -22.240 14.767 1.00 29.72 177 TRP A C 1
ATOM 1450 O O . TRP A 1 177 ? 24.582 -23.134 14.088 1.00 29.83 177 TRP A O 1
ATOM 1461 N N . ARG A 1 178 ? 24.588 -21.016 14.875 1.00 30.19 178 ARG A N 1
ATOM 1462 C CA . ARG A 1 178 ? 23.383 -20.607 14.146 1.00 30.97 178 ARG A CA 1
ATOM 1463 C C . ARG A 1 178 ? 23.702 -19.916 12.823 1.00 31.91 178 ARG A C 1
ATOM 1464 O O . ARG A 1 178 ? 22.924 -20.051 11.882 1.00 32.78 178 ARG A O 1
ATOM 1472 N N . HIS A 1 179 ? 24.796 -19.156 12.769 1.00 32.63 179 HIS A N 1
ATOM 1473 C CA . HIS A 1 179 ? 25.214 -18.440 11.549 1.00 33.30 179 HIS A CA 1
ATOM 1474 C C . HIS A 1 179 ? 26.514 -18.987 10.995 1.00 34.22 179 HIS A C 1
ATOM 1475 O O . HIS A 1 179 ? 27.585 -18.425 11.222 1.00 33.07 179 HIS A O 1
ATOM 1482 N N . GLU A 1 180 ? 26.393 -20.093 10.259 1.00 36.09 180 GLU A N 1
ATOM 1483 C CA . GLU A 1 180 ? 27.528 -20.814 9.660 1.00 38.28 180 GLU A CA 1
ATOM 1484 C C . GLU A 1 180 ? 28.407 -19.966 8.754 1.00 38.15 180 GLU A C 1
ATOM 1485 O O . GLU A 1 180 ? 29.543 -20.334 8.510 1.00 38.23 180 GLU A O 1
ATOM 1491 N N . ASP A 1 181 ? 27.865 -18.874 8.219 1.00 39.14 181 ASP A N 1
ATOM 1492 C CA . ASP A 1 181 ? 28.642 -17.932 7.379 1.00 39.78 181 ASP A CA 1
ATOM 1493 C C . ASP A 1 181 ? 29.410 -16.862 8.172 1.00 39.68 181 ASP A C 1
ATOM 1494 O O . ASP A 1 181 ? 30.222 -16.115 7.609 1.00 39.80 181 ASP A O 1
ATOM 1499 N N . THR A 1 182 ? 29.168 -16.808 9.480 1.00 38.84 182 THR A N 1
ATOM 1500 C CA . THR A 1 182 ? 29.647 -15.720 10.307 1.00 38.71 182 THR A CA 1
ATOM 1501 C C . THR A 1 182 ? 30.740 -16.206 11.276 1.00 38.38 182 THR A C 1
ATOM 1502 O O . THR A 1 182 ? 30.465 -17.008 12.183 1.00 37.60 182 THR A O 1
ATOM 1506 N N . PRO A 1 183 ? 31.989 -15.758 11.052 1.00 38.10 183 PRO A N 1
ATOM 1507 C CA . PRO A 1 183 ? 33.037 -16.014 12.032 1.00 37.91 183 PRO A CA 1
ATOM 1508 C C . PRO A 1 183 ? 32.754 -15.311 13.351 1.00 37.16 183 PRO A C 1
ATOM 1509 O O . PRO A 1 183 ? 32.280 -14.172 13.371 1.00 36.55 183 PRO A O 1
ATOM 1513 N N . VAL A 1 184 ? 32.995 -16.008 14.454 1.00 37.15 184 VAL A N 1
ATOM 1514 C CA . VAL A 1 184 ? 32.855 -15.375 15.764 1.00 37.54 184 VAL A CA 1
ATOM 1515 C C . VAL A 1 184 ? 34.038 -14.434 15.998 1.00 37.71 184 VAL A C 1
ATOM 1516 O O . VAL A 1 184 ? 35.119 -14.621 15.419 1.00 37.13 184 VAL A O 1
ATOM 1520 N N . GLU A 1 185 ? 33.794 -13.416 16.821 1.00 38.40 185 GLU A N 1
ATOM 1521 C CA . GLU A 1 185 ? 34.781 -12.399 17.177 1.00 39.37 185 GLU A CA 1
ATOM 1522 C C . GLU A 1 185 ? 35.061 -12.478 18.673 1.00 39.60 185 GLU A C 1
ATOM 1523 O O . GLU A 1 185 ? 34.278 -13.066 19.417 1.00 39.78 185 GLU A O 1
ATOM 1529 N N . LYS A 1 186 ? 36.194 -11.923 19.096 1.00 39.84 186 LYS A N 1
ATOM 1530 C CA . LYS A 1 186 ? 36.565 -11.894 20.511 1.00 40.30 186 LYS A CA 1
ATOM 1531 C C . LYS A 1 186 ? 36.240 -10.544 21.109 1.00 39.95 186 LYS A C 1
ATOM 1532 O O . LYS A 1 186 ? 36.507 -9.507 20.498 1.00 39.82 186 LYS A O 1
ATOM 1538 N N . ARG A 1 187 ? 35.633 -10.567 22.297 1.00 39.59 187 ARG A N 1
ATOM 1539 C CA . ARG A 1 187 ? 35.348 -9.372 23.080 1.00 39.41 187 ARG A CA 1
ATOM 1540 C C . ARG A 1 187 ? 35.873 -9.625 24.482 1.00 38.76 187 ARG A C 1
ATOM 1541 O O . ARG A 1 187 ? 36.248 -10.745 24.799 1.00 38.32 187 ARG A O 1
ATOM 1549 N N . GLU A 1 188 ? 35.912 -8.565 25.289 1.00 38.91 188 GLU A N 1
ATOM 1550 C CA . GLU A 1 188 ? 36.221 -8.644 26.714 1.00 38.27 188 GLU A CA 1
ATOM 1551 C C . GLU A 1 188 ? 35.024 -8.111 27.484 1.00 37.00 188 GLU A C 1
ATOM 1552 O O . GLU A 1 188 ? 34.654 -6.947 27.345 1.00 37.68 188 GLU A O 1
ATOM 1558 N N . LEU A 1 189 ? 34.410 -8.974 28.287 1.00 35.05 189 LEU A N 1
ATOM 1559 C CA . LEU A 1 189 ? 33.174 -8.675 28.965 1.00 34.55 189 LEU A CA 1
ATOM 1560 C C . LEU A 1 189 ? 33.114 -9.449 30.259 1.00 32.99 189 LEU A C 1
ATOM 1561 O O . LEU A 1 189 ? 33.679 -10.537 30.369 1.00 32.77 189 LEU A O 1
ATOM 1566 N N . GLU A 1 190 ? 32.391 -8.907 31.219 1.00 31.93 190 GLU A N 1
ATOM 1567 C CA . GLU A 1 190 ? 32.113 -9.620 32.446 1.00 31.42 190 GLU A CA 1
ATOM 1568 C C . GLU A 1 190 ? 30.816 -10.415 32.264 1.00 29.96 190 GLU A C 1
ATOM 1569 O O . GLU A 1 190 ? 29.773 -9.858 31.886 1.00 28.97 190 GLU A O 1
ATOM 1575 N N . GLN A 1 191 ? 30.903 -11.719 32.516 1.00 27.62 191 GLN A N 1
ATOM 1576 C CA . GLN A 1 191 ? 29.820 -12.666 32.171 1.00 26.10 191 GLN A CA 1
ATOM 1577 C C . GLN A 1 191 ? 29.675 -13.744 33.229 1.00 24.51 191 GLN A C 1
ATOM 1578 O O . GLN A 1 191 ? 30.549 -13.889 34.112 1.00 22.58 191 GLN A O 1
ATOM 1584 N N . TRP A 1 192 ? 28.566 -14.488 33.130 1.00 22.51 192 TRP A N 1
ATOM 1585 C CA . TRP A 1 192 ? 28.253 -15.579 34.039 1.00 21.76 192 TRP A CA 1
ATOM 1586 C C . TRP A 1 192 ? 28.719 -16.878 33.453 1.00 20.98 192 TRP A C 1
ATOM 1587 O O . TRP A 1 192 ? 28.554 -17.108 32.238 1.00 19.64 192 TRP A O 1
ATOM 1598 N N . TYR A 1 193 ? 29.286 -17.733 34.320 1.00 19.52 193 TYR A N 1
ATOM 1599 C CA . TYR A 1 193 ? 29.838 -19.030 33.931 1.00 18.96 193 TYR A CA 1
ATOM 1600 C C . TYR A 1 193 ? 29.301 -20.102 34.854 1.00 18.91 193 TYR A C 1
ATOM 1601 O O . TYR A 1 193 ? 29.046 -19.854 36.049 1.00 19.05 193 TYR A O 1
ATOM 1610 N N . LEU A 1 194 ? 29.096 -21.290 34.299 1.00 18.81 194 LEU A N 1
ATOM 1611 C CA . LEU A 1 194 ? 28.836 -22.489 35.101 1.00 18.86 194 LEU A CA 1
ATOM 1612 C C . LEU A 1 194 ? 30.113 -23.301 35.116 1.00 18.93 194 LEU A C 1
ATOM 1613 O O . LEU A 1 194 ? 30.719 -23.563 34.070 1.00 17.79 194 LEU A O 1
ATOM 1618 N N . ARG A 1 195 ? 30.536 -23.682 36.316 1.00 19.03 195 ARG A N 1
ATOM 1619 C CA . ARG A 1 195 ? 31.834 -24.338 36.522 1.00 19.34 195 ARG A CA 1
ATOM 1620 C C . ARG A 1 195 ? 31.767 -25.844 36.201 1.00 19.67 195 ARG A C 1
ATOM 1621 O O . ARG A 1 195 ? 31.994 -26.707 37.045 1.00 20.01 195 ARG A O 1
ATOM 1629 N N . ILE A 1 196 ? 31.529 -26.151 34.918 1.00 19.48 196 ILE A N 1
ATOM 1630 C CA . ILE A 1 196 ? 31.449 -27.516 34.448 1.00 18.60 196 ILE A CA 1
ATOM 1631 C C . ILE A 1 196 ? 32.827 -28.219 34.576 1.00 18.45 196 ILE A C 1
ATOM 1632 O O . ILE A 1 196 ? 32.876 -29.437 34.702 1.00 19.38 196 ILE A O 1
ATOM 1637 N N . THR A 1 197 ? 33.920 -27.456 34.584 1.00 18.90 197 THR A N 1
ATOM 1638 C CA . THR A 1 197 ? 35.265 -28.055 34.755 1.00 19.52 197 THR A CA 1
ATOM 1639 C C . THR A 1 197 ? 35.430 -28.736 36.111 1.00 19.55 197 THR A C 1
ATOM 1640 O O . THR A 1 197 ? 36.244 -29.660 36.237 1.00 19.96 197 THR A O 1
ATOM 1644 N N . ALA A 1 198 ? 34.651 -28.316 37.111 1.00 19.53 198 ALA A N 1
ATOM 1645 C CA . ALA A 1 198 ? 34.577 -29.023 38.390 1.00 20.42 198 ALA A CA 1
ATOM 1646 C C . ALA A 1 198 ? 34.138 -30.491 38.262 1.00 21.36 198 ALA A C 1
ATOM 1647 O O . ALA A 1 198 ? 34.372 -31.305 39.178 1.00 21.97 198 ALA A O 1
ATOM 1649 N N . TYR A 1 199 ? 33.460 -30.810 37.143 1.00 20.56 199 TYR A N 1
ATOM 1650 C CA . TYR A 1 199 ? 32.995 -32.146 36.828 1.00 21.10 199 TYR A CA 1
ATOM 1651 C C . TYR A 1 199 ? 33.783 -32.849 35.709 1.00 21.21 199 TYR A C 1
ATOM 1652 O O . TYR A 1 199 ? 33.415 -33.931 35.291 1.00 21.36 199 TYR A O 1
ATOM 1661 N N . ALA A 1 200 ? 34.895 -32.262 35.261 1.00 21.47 200 ALA A N 1
ATOM 1662 C CA . ALA A 1 200 ? 35.606 -32.753 34.078 1.00 22.56 200 ALA A CA 1
ATOM 1663 C C . ALA A 1 200 ? 36.015 -34.236 34.165 1.00 23.00 200 ALA A C 1
ATOM 1664 O O . ALA A 1 200 ? 35.803 -35.001 33.215 1.00 22.85 200 ALA A O 1
ATOM 1666 N N . GLU A 1 201 ? 36.608 -34.635 35.297 1.00 23.66 201 GLU A N 1
ATOM 1667 C CA . GLU A 1 201 ? 37.089 -36.012 35.478 1.00 24.01 201 GLU A CA 1
ATOM 1668 C C . GLU A 1 201 ? 35.939 -37.030 35.503 1.00 23.67 201 GLU A C 1
ATOM 1669 O O . GLU A 1 201 ? 36.045 -38.084 34.889 1.00 25.46 201 GLU A O 1
ATOM 1675 N N . ARG A 1 202 ? 34.840 -36.698 36.163 1.00 22.86 202 ARG A N 1
ATOM 1676 C CA . ARG A 1 202 ? 33.672 -37.543 36.165 1.00 23.28 202 ARG A CA 1
ATOM 1677 C C . ARG A 1 202 ? 33.026 -37.650 34.762 1.00 22.70 202 ARG A C 1
ATOM 1678 O O . ARG A 1 202 ? 32.618 -38.743 34.336 1.00 21.88 202 ARG A O 1
ATOM 1686 N N . LEU A 1 203 ? 32.943 -36.529 34.054 1.00 22.00 203 LEU A N 1
ATOM 1687 C CA . LEU A 1 203 ? 32.394 -36.506 32.686 1.00 22.53 203 LEU A CA 1
ATOM 1688 C C . LEU A 1 203 ? 33.209 -37.390 31.769 1.00 22.85 203 LEU A C 1
ATOM 1689 O O . LEU A 1 203 ? 32.677 -38.094 30.926 1.00 22.01 203 LEU A O 1
ATOM 1694 N N . LEU A 1 204 ? 34.518 -37.410 31.983 1.00 24.13 204 LEU A N 1
ATOM 1695 C CA . LEU A 1 204 ? 35.386 -38.284 31.226 1.00 25.29 204 LEU A CA 1
ATOM 1696 C C . LEU A 1 204 ? 35.266 -39.752 31.643 1.00 26.11 204 LEU A C 1
ATOM 1697 O O . LEU A 1 204 ? 35.020 -40.616 30.804 1.00 25.45 204 LEU A O 1
ATOM 1702 N N . LYS A 1 205 ? 35.410 -40.038 32.936 1.00 27.66 205 LYS A N 1
ATOM 1703 C CA . LYS A 1 205 ? 35.461 -41.403 33.422 1.00 28.51 205 LYS A CA 1
ATOM 1704 C C . LYS A 1 205 ? 34.131 -42.124 33.203 1.00 28.00 205 LYS A C 1
ATOM 1705 O O . LYS A 1 205 ? 34.099 -43.304 32.844 1.00 28.07 205 LYS A O 1
ATOM 1711 N N . ASP A 1 206 ? 33.036 -41.402 33.405 1.00 27.20 206 ASP A N 1
ATOM 1712 C CA . ASP A 1 206 ? 31.712 -41.999 33.373 1.00 27.96 206 ASP A CA 1
ATOM 1713 C C . ASP A 1 206 ? 31.177 -42.284 31.946 1.00 27.75 206 ASP A C 1
ATOM 1714 O O . ASP A 1 206 ? 30.114 -42.898 31.806 1.00 27.19 206 ASP A O 1
ATOM 1719 N N . LEU A 1 207 ? 31.928 -41.879 30.921 1.00 28.01 207 LEU A N 1
ATOM 1720 C CA . LEU A 1 207 ? 31.669 -42.309 29.536 1.00 29.80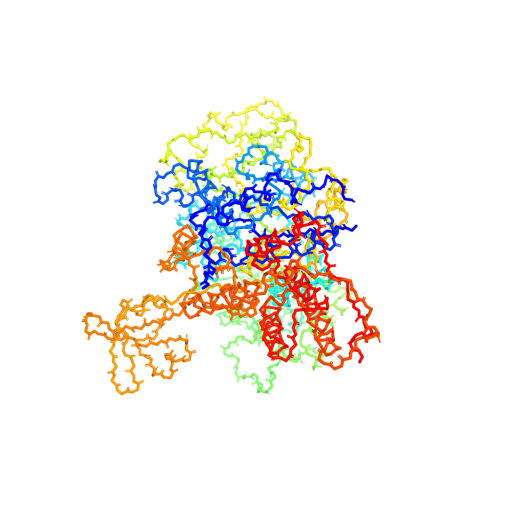 207 LEU A CA 1
ATOM 1721 C C . LEU A 1 207 ? 31.893 -43.811 29.336 1.00 31.24 207 LEU A C 1
ATOM 1722 O O . LEU A 1 207 ? 31.278 -44.437 28.454 1.00 31.11 207 LEU A O 1
ATOM 1727 N N . GLU A 1 208 ? 32.768 -44.400 30.152 1.00 32.76 208 GLU A N 1
ATOM 1728 C CA . GLU A 1 208 ? 33.124 -45.832 30.003 1.00 34.21 208 GLU A CA 1
ATOM 1729 C C . GLU A 1 208 ? 31.927 -46.790 30.068 1.00 34.60 208 GLU A C 1
ATOM 1730 O O . GLU A 1 208 ? 31.745 -47.642 29.178 1.00 34.95 208 GLU A O 1
ATOM 1736 N N . GLY A 1 209 ? 31.070 -46.641 31.068 1.00 34.55 209 GLY A N 1
ATOM 1737 C CA . GLY A 1 209 ? 29.879 -47.508 31.148 1.00 34.69 209 GLY A CA 1
ATOM 1738 C C . GLY A 1 209 ? 28.718 -47.280 30.163 1.00 35.12 209 GLY A C 1
ATOM 1739 O O . GLY A 1 209 ? 27.634 -47.865 30.335 1.00 37.32 209 GLY A O 1
ATOM 1740 N N . LEU A 1 210 ? 28.908 -46.468 29.128 1.00 32.93 210 LEU A N 1
ATOM 1741 C CA . LEU A 1 210 ? 27.751 -45.864 28.473 1.00 31.20 210 LEU A CA 1
ATOM 1742 C C . LEU A 1 210 ? 27.428 -46.559 27.138 1.00 29.20 210 LEU A C 1
ATOM 1743 O O . LEU A 1 210 ? 28.309 -46.779 26.314 1.00 28.71 210 LEU A O 1
ATOM 1748 N N . ASN A 1 211 ? 26.157 -46.896 26.955 1.00 27.65 211 ASN A N 1
ATOM 1749 C CA . ASN A 1 211 ? 25.649 -47.450 25.693 1.00 26.38 211 ASN A CA 1
ATOM 1750 C C . ASN A 1 211 ? 25.305 -46.326 24.728 1.00 24.56 211 ASN A C 1
ATOM 1751 O O . ASN A 1 211 ? 24.127 -46.057 24.416 1.00 23.60 211 ASN A O 1
ATOM 1756 N N . TRP A 1 212 ? 26.374 -45.685 24.275 1.00 23.33 212 TRP A N 1
ATOM 1757 C CA . TRP A 1 212 ? 26.338 -44.584 23.357 1.00 23.16 212 TRP A CA 1
ATOM 1758 C C . TRP A 1 212 ? 27.220 -44.912 22.175 1.00 22.73 212 TRP A C 1
ATOM 1759 O O . TRP A 1 212 ? 28.138 -45.735 22.289 1.00 22.23 212 TRP A O 1
ATOM 1770 N N . PRO A 1 213 ? 26.994 -44.228 21.045 1.00 23.32 213 PRO A N 1
ATOM 1771 C CA . PRO A 1 213 ? 27.883 -44.441 19.913 1.00 24.41 213 PRO A CA 1
ATOM 1772 C C . PRO A 1 213 ? 29.298 -44.000 20.261 1.00 25.28 213 PRO A C 1
ATOM 1773 O O . PRO A 1 213 ? 29.491 -42.957 20.899 1.00 24.46 213 PRO A O 1
ATOM 1777 N N . GLU A 1 214 ? 30.271 -44.793 19.826 1.00 27.12 214 GLU A N 1
ATOM 1778 C CA . GLU A 1 214 ? 31.670 -44.505 20.089 1.00 27.42 214 GLU A CA 1
ATOM 1779 C C . GLU A 1 214 ? 32.099 -43.140 19.534 1.00 27.82 214 GLU A C 1
ATOM 1780 O O . GLU A 1 214 ? 32.896 -42.458 20.152 1.00 29.07 214 GLU A O 1
ATOM 1786 N N . LYS A 1 215 ? 31.547 -42.715 18.410 1.00 27.56 215 LYS A N 1
ATOM 1787 C CA . LYS A 1 215 ? 31.854 -41.405 17.866 1.00 26.98 215 LYS A CA 1
ATOM 1788 C C . LYS A 1 215 ? 31.502 -40.271 18.835 1.00 26.22 215 LYS A C 1
ATOM 1789 O O . LYS A 1 215 ? 32.263 -39.296 18.939 1.00 25.34 215 LYS A O 1
ATOM 1795 N N . VAL A 1 216 ? 30.352 -40.379 19.518 1.00 24.67 216 VAL A N 1
ATOM 1796 C CA . VAL A 1 216 ? 29.970 -39.361 20.509 1.00 24.03 216 VAL A CA 1
ATOM 1797 C C . VAL A 1 216 ? 30.932 -39.390 21.713 1.00 22.72 216 VAL A C 1
ATOM 1798 O O . VAL A 1 216 ? 31.383 -38.352 22.165 1.00 20.42 216 VAL A O 1
ATOM 1802 N N . LYS A 1 217 ? 31.250 -40.580 22.197 1.00 22.60 217 LYS A N 1
ATOM 1803 C CA . LYS A 1 217 ? 32.212 -40.700 23.303 1.00 23.99 217 LYS A CA 1
ATOM 1804 C C . LYS A 1 217 ? 33.548 -40.076 22.944 1.00 23.43 217 LYS A C 1
ATOM 1805 O O . LYS A 1 217 ? 34.111 -39.334 23.745 1.00 23.71 217 LYS A O 1
ATOM 1811 N N . ALA A 1 218 ? 34.029 -40.359 21.729 1.00 24.11 218 ALA A N 1
ATOM 1812 C CA . ALA A 1 218 ? 35.290 -39.798 21.220 1.00 24.00 218 ALA A CA 1
ATOM 1813 C C . ALA A 1 218 ? 35.250 -38.278 21.115 1.00 24.22 218 ALA A C 1
ATOM 1814 O O . ALA A 1 218 ? 36.223 -37.605 21.450 1.00 23.74 218 ALA A O 1
ATOM 1816 N N . MET A 1 219 ? 34.132 -37.726 20.648 1.00 23.52 219 MET A N 1
ATOM 1817 C CA . MET A 1 219 ? 34.010 -36.278 20.569 1.00 24.36 219 MET A CA 1
ATOM 1818 C C . MET A 1 219 ? 34.066 -35.619 21.937 1.00 22.83 219 MET A C 1
ATOM 1819 O O . MET A 1 219 ? 34.683 -34.561 22.083 1.00 22.12 219 MET A O 1
ATOM 1824 N N . GLN A 1 220 ? 33.412 -36.232 22.915 1.00 22.27 220 GLN A N 1
ATOM 1825 C CA . GLN A 1 220 ? 33.392 -35.667 24.273 1.00 22.11 220 GLN A CA 1
ATOM 1826 C C . GLN A 1 220 ? 34.771 -35.820 24.938 1.00 22.51 220 GLN A C 1
ATOM 1827 O O . GLN A 1 220 ? 35.237 -34.892 25.583 1.00 21.49 220 GLN A O 1
ATOM 1833 N N . ARG A 1 221 ? 35.405 -36.970 24.748 1.00 23.43 221 ARG A N 1
ATOM 1834 C CA . ARG A 1 221 ? 36.776 -37.182 25.242 1.00 24.94 221 ARG A CA 1
ATOM 1835 C C . ARG A 1 221 ? 37.744 -36.131 24.727 1.00 24.41 221 ARG A C 1
ATOM 1836 O O . ARG A 1 221 ? 38.527 -35.579 25.504 1.00 24.92 221 ARG A O 1
ATOM 1844 N N . ALA A 1 222 ? 37.671 -35.850 23.427 1.00 24.18 222 ALA A N 1
ATOM 1845 C CA . ALA A 1 222 ? 38.527 -34.883 22.758 1.00 24.16 222 ALA A CA 1
ATOM 1846 C C . ALA A 1 222 ? 38.216 -33.485 23.249 1.00 24.18 222 ALA A C 1
ATOM 1847 O O . ALA A 1 222 ? 39.117 -32.675 23.438 1.00 23.90 222 ALA A O 1
ATOM 1849 N N . TRP A 1 223 ? 36.935 -33.193 23.442 1.00 23.36 223 TRP A N 1
ATOM 1850 C CA . TRP A 1 223 ? 36.509 -31.876 23.894 1.00 23.51 223 TRP A CA 1
ATOM 1851 C C . TRP A 1 223 ? 36.990 -31.558 25.322 1.00 23.11 223 TRP A C 1
ATOM 1852 O O . TRP A 1 223 ? 37.449 -30.439 25.591 1.00 24.33 223 TRP A O 1
ATOM 1863 N N . ILE A 1 224 ? 36.845 -32.525 26.211 1.00 22.26 224 ILE A N 1
ATOM 1864 C CA . ILE A 1 224 ? 37.257 -32.393 27.604 1.00 22.92 224 ILE A CA 1
ATOM 1865 C C . ILE A 1 224 ? 38.793 -32.285 27.653 1.00 23.42 224 ILE A C 1
ATOM 1866 O O . ILE A 1 224 ? 39.325 -31.352 28.244 1.00 23.08 224 ILE A O 1
ATOM 1871 N N . GLY A 1 225 ? 39.457 -33.200 26.959 1.00 23.59 225 GLY A N 1
ATOM 1872 C CA . GLY A 1 225 ? 40.869 -33.085 26.605 1.00 24.36 225 GLY A CA 1
ATOM 1873 C C . GLY A 1 225 ? 41.797 -33.074 27.815 1.00 24.95 225 GLY A C 1
ATOM 1874 O O . GLY A 1 225 ? 42.518 -32.110 28.029 1.00 24.58 225 GLY A O 1
ATOM 1875 N N . ARG A 1 226 ? 41.762 -34.148 28.594 1.00 25.64 226 ARG A N 1
ATOM 1876 C CA . ARG A 1 226 ? 42.604 -34.289 29.767 1.00 26.64 226 ARG A CA 1
ATOM 1877 C C . ARG A 1 226 ? 44.055 -34.336 29.322 1.00 27.33 226 ARG A C 1
ATOM 1878 O O . ARG A 1 226 ? 44.382 -35.025 28.359 1.00 26.59 226 ARG A O 1
ATOM 1886 N N . SER A 1 227 ? 44.915 -33.606 30.021 1.00 27.90 227 SER A N 1
ATOM 1887 C CA . SER A 1 227 ? 46.340 -33.665 29.729 1.00 28.49 227 SER A CA 1
ATOM 1888 C C . SER A 1 227 ? 47.184 -33.745 31.009 1.00 28.17 227 SER A C 1
ATOM 1889 O O . SER A 1 227 ? 46.828 -33.171 32.056 1.00 26.67 227 SER A O 1
ATOM 1892 N N . GLU A 1 228 ? 48.306 -34.446 30.869 1.00 27.81 228 GLU A N 1
ATOM 1893 C CA . GLU A 1 228 ? 49.297 -34.622 31.917 1.00 28.98 228 GLU A CA 1
ATOM 1894 C C . GLU A 1 228 ? 50.214 -33.429 31.959 1.00 28.96 228 GLU A C 1
ATOM 1895 O O . GLU A 1 228 ? 51.030 -33.226 31.046 1.00 30.81 228 GLU A O 1
ATOM 1901 N N . GLY A 1 229 ? 50.104 -32.656 33.028 1.00 27.54 229 GLY A N 1
ATOM 1902 C CA . GLY A 1 229 ? 50.844 -31.420 33.177 1.00 26.99 229 GLY A CA 1
ATOM 1903 C C . GLY A 1 229 ? 51.691 -31.446 34.444 1.00 25.92 229 GLY A C 1
ATOM 1904 O O . GLY A 1 229 ? 51.702 -32.438 35.173 1.00 25.24 229 GLY A O 1
ATOM 1905 N N . ALA A 1 230 ? 52.422 -30.363 34.669 1.00 25.34 230 ALA A N 1
ATOM 1906 C CA . ALA A 1 230 ? 53.339 -30.287 35.830 1.00 25.04 230 ALA A CA 1
ATOM 1907 C C . ALA A 1 230 ? 53.543 -28.857 36.235 1.00 23.85 230 ALA A C 1
ATOM 1908 O O . ALA A 1 230 ? 53.415 -27.943 35.407 1.00 23.45 230 ALA A O 1
ATOM 1910 N N . GLU A 1 231 ? 53.787 -28.638 37.534 1.00 23.29 231 GLU A N 1
ATOM 1911 C CA . GLU A 1 231 ? 54.397 -27.418 37.997 1.00 23.88 231 GLU A CA 1
ATOM 1912 C C . GLU A 1 231 ? 55.838 -27.777 38.344 1.00 22.72 231 GLU A C 1
ATOM 1913 O O . GLU A 1 231 ? 56.079 -28.737 39.050 1.00 23.84 231 GLU A O 1
ATOM 1919 N N . ILE A 1 232 ? 56.770 -27.010 37.814 1.00 21.79 232 ILE A N 1
ATOM 1920 C CA . ILE A 1 232 ? 58.181 -27.306 37.945 1.00 21.08 232 ILE A CA 1
ATOM 1921 C C . ILE A 1 232 ? 58.835 -26.116 38.565 1.00 20.39 232 ILE A C 1
ATOM 1922 O O . ILE A 1 232 ? 58.555 -24.975 38.189 1.00 20.86 232 ILE A O 1
ATOM 1927 N N . LEU A 1 233 ? 59.711 -26.372 39.552 1.00 20.56 233 LEU A N 1
ATOM 1928 C CA . LEU A 1 233 ? 60.325 -25.302 40.321 1.00 20.11 233 LEU A CA 1
ATOM 1929 C C . LEU A 1 233 ? 61.711 -25.059 39.829 1.00 19.66 233 LEU A C 1
ATOM 1930 O O . LEU A 1 233 ? 62.504 -25.995 39.728 1.00 19.64 233 LEU A O 1
ATOM 1935 N N . PHE A 1 234 ? 61.990 -23.799 39.518 1.00 19.90 234 PHE A N 1
ATOM 1936 C CA . PHE A 1 234 ? 63.300 -23.353 39.096 1.00 19.99 234 PHE A CA 1
ATOM 1937 C C . PHE A 1 234 ? 63.962 -22.423 40.135 1.00 19.50 234 PHE A C 1
ATOM 1938 O O . PHE A 1 234 ? 63.593 -21.263 40.253 1.00 19.04 234 PHE A O 1
ATOM 1946 N N . PRO A 1 235 ? 64.999 -22.911 40.835 1.00 20.64 235 PRO A N 1
ATOM 1947 C CA . PRO A 1 235 ? 65.728 -22.036 41.766 1.00 21.32 235 PRO A CA 1
ATOM 1948 C C . PRO A 1 235 ? 66.419 -20.860 41.075 1.00 21.34 235 PRO A C 1
ATOM 1949 O O . PRO A 1 235 ? 67.022 -21.048 40.014 1.00 23.54 235 PRO A O 1
ATOM 1953 N N . VAL A 1 236 ? 66.285 -19.662 41.632 1.00 21.08 236 VAL A N 1
ATOM 1954 C CA . VAL A 1 236 ? 66.892 -18.453 41.071 1.00 21.05 236 VAL A CA 1
ATOM 1955 C C . VAL A 1 236 ? 68.295 -18.299 41.674 1.00 21.76 236 VAL A C 1
ATOM 1956 O O . VAL A 1 236 ? 68.444 -18.282 42.913 1.00 20.31 236 VAL A O 1
ATOM 1960 N N . GLU A 1 237 ? 69.287 -18.177 40.802 1.00 21.44 237 GLU A N 1
ATOM 1961 C CA . GLU A 1 237 ? 70.659 -17.974 41.220 1.00 21.82 237 GLU A CA 1
ATOM 1962 C C . GLU A 1 237 ? 70.807 -16.822 42.209 1.00 21.62 237 GLU A C 1
ATOM 1963 O O . GLU A 1 237 ? 70.386 -15.698 41.964 1.00 20.57 237 GLU A O 1
ATOM 1969 N N . GLY A 1 238 ? 71.367 -17.123 43.380 1.00 21.91 238 GLY A N 1
ATOM 1970 C CA . GLY A 1 238 ? 71.560 -16.096 44.414 1.00 21.12 238 GLY A CA 1
ATOM 1971 C C . GLY A 1 238 ? 70.352 -15.718 45.244 1.00 20.97 238 GLY A C 1
ATOM 1972 O O . GLY A 1 238 ? 70.473 -14.923 46.182 1.00 20.40 238 GLY A O 1
ATOM 1973 N N . LYS A 1 239 ? 69.181 -16.281 44.935 1.00 20.20 239 LYS A N 1
ATOM 1974 C CA . LYS A 1 239 ? 67.960 -15.945 45.645 1.00 20.96 239 LYS A CA 1
ATOM 1975 C C . LYS A 1 239 ? 67.259 -17.132 46.287 1.00 19.52 239 LYS A C 1
ATOM 1976 O O . LYS A 1 239 ? 67.436 -18.277 45.879 1.00 18.80 239 LYS A O 1
ATOM 1982 N N . GLU A 1 240 ? 66.431 -16.837 47.280 1.00 19.95 240 GLU A N 1
ATOM 1983 C CA . GLU A 1 240 ? 65.635 -17.842 47.968 1.00 20.38 240 GLU A CA 1
ATOM 1984 C C . GLU A 1 240 ? 64.566 -18.452 47.061 1.00 20.63 240 GLU A C 1
ATOM 1985 O O . GLU A 1 240 ? 64.334 -19.650 47.086 1.00 19.33 240 GLU A O 1
ATOM 1991 N N . VAL A 1 241 ? 63.919 -17.608 46.258 1.00 20.83 241 VAL A N 1
ATOM 1992 C CA . VAL A 1 241 ? 62.722 -18.033 45.528 1.00 20.81 241 VAL A CA 1
ATOM 1993 C C . VAL A 1 241 ? 63.058 -19.116 44.510 1.00 20.25 241 VAL A C 1
ATOM 1994 O O . VAL A 1 241 ? 64.100 -19.074 43.846 1.00 20.45 241 VAL A O 1
ATOM 1998 N N . ARG A 1 242 ? 62.180 -20.101 44.417 1.00 20.51 242 ARG A N 1
ATOM 1999 C CA . ARG A 1 242 ? 62.191 -21.040 43.296 1.00 22.66 242 ARG A CA 1
ATOM 2000 C C . ARG A 1 242 ? 60.948 -20.773 42.453 1.00 22.39 242 ARG A C 1
ATOM 2001 O O . ARG A 1 242 ? 59.845 -20.751 42.975 1.00 22.44 242 ARG A O 1
ATOM 2009 N N . ILE A 1 243 ? 61.131 -20.488 41.170 1.00 22.33 243 ILE A N 1
ATOM 2010 C CA . ILE A 1 243 ? 59.991 -20.010 40.346 1.00 22.36 243 ILE A CA 1
ATOM 2011 C C . ILE A 1 243 ? 59.210 -21.237 39.876 1.00 21.61 243 ILE A C 1
ATOM 2012 O O . ILE A 1 243 ? 59.799 -22.144 39.285 1.00 20.45 243 ILE A O 1
ATOM 2017 N N . PRO A 1 244 ? 57.910 -21.311 40.214 1.00 21.30 244 PRO A N 1
ATOM 2018 C CA . PRO A 1 244 ? 57.076 -22.369 39.674 1.00 21.41 244 PRO A CA 1
ATOM 2019 C C . PRO A 1 244 ? 56.560 -22.017 38.284 1.00 20.53 244 PRO A C 1
ATOM 2020 O O . PRO A 1 244 ? 56.056 -20.899 38.063 1.00 20.63 244 PRO A O 1
ATOM 2024 N N . VAL A 1 245 ? 56.721 -22.958 37.362 1.00 21.30 245 VAL A N 1
ATOM 2025 C CA . VAL A 1 245 ? 56.181 -22.794 36.013 1.00 21.15 245 VAL A CA 1
ATOM 2026 C C . VAL A 1 245 ? 55.162 -23.902 35.780 1.00 21.06 245 VAL A C 1
ATOM 2027 O O . VAL A 1 245 ? 55.329 -25.041 36.220 1.00 19.57 245 VAL A O 1
ATOM 2031 N N . PHE A 1 246 ? 54.103 -23.566 35.055 1.00 21.41 246 PHE A N 1
ATOM 2032 C CA . PHE A 1 246 ? 53.149 -24.582 34.672 1.00 21.68 246 PHE A CA 1
ATOM 2033 C C . PHE A 1 246 ? 53.446 -25.018 33.237 1.00 21.34 246 PHE A C 1
ATOM 2034 O O . PHE A 1 246 ? 53.657 -24.183 32.396 1.00 20.58 246 PHE A O 1
ATOM 2042 N N . THR A 1 247 ? 53.489 -26.319 33.004 1.00 21.23 247 THR A N 1
ATOM 2043 C CA . THR A 1 247 ? 53.780 -26.856 31.668 1.00 21.69 247 THR A CA 1
ATOM 2044 C C . THR A 1 247 ? 52.895 -28.044 31.336 1.00 22.01 247 THR A C 1
ATOM 2045 O O . THR A 1 247 ? 52.689 -28.921 32.159 1.00 22.33 247 THR A O 1
ATOM 2049 N N . THR A 1 248 ? 52.391 -28.092 30.101 1.00 23.13 248 THR A N 1
ATOM 2050 C CA . THR A 1 248 ? 51.746 -29.317 29.600 1.00 23.16 248 THR A CA 1
ATOM 2051 C C . THR A 1 248 ? 52.747 -30.223 28.864 1.00 23.59 248 THR A C 1
ATOM 2052 O O . THR A 1 248 ? 52.396 -31.347 28.428 1.00 24.06 248 THR A O 1
ATOM 2056 N N . ARG A 1 249 ? 54.017 -29.802 28.796 1.00 22.79 249 ARG A N 1
ATOM 2057 C CA . ARG A 1 249 ? 55.066 -30.647 28.205 1.00 22.07 249 ARG A CA 1
ATOM 2058 C C . ARG A 1 249 ? 56.269 -30.889 29.138 1.00 22.19 249 ARG A C 1
ATOM 2059 O O . ARG A 1 249 ? 57.408 -30.448 28.852 1.00 21.41 249 ARG A O 1
ATOM 2067 N N . PRO A 1 250 ? 56.025 -31.574 30.284 1.00 22.76 250 PRO A N 1
ATOM 2068 C CA . PRO A 1 250 ? 57.117 -31.882 31.225 1.00 22.10 250 PRO A CA 1
ATOM 2069 C C . PRO A 1 250 ? 58.179 -32.789 30.625 1.00 22.01 250 PRO A C 1
ATOM 2070 O O . PRO A 1 250 ? 59.327 -32.752 31.057 1.00 21.98 250 PRO A O 1
ATOM 2074 N N . ASP A 1 251 ? 57.782 -33.583 29.620 1.00 22.47 251 ASP A N 1
ATOM 2075 C CA . ASP A 1 251 ? 58.726 -34.314 28.783 1.00 22.13 251 ASP A CA 1
ATOM 2076 C C . ASP A 1 251 ? 59.812 -33.462 28.122 1.00 21.69 251 ASP A C 1
ATOM 2077 O O . ASP A 1 251 ? 60.825 -34.004 27.725 1.00 23.29 251 ASP A O 1
ATOM 2082 N N . THR A 1 252 ? 59.606 -32.154 27.993 1.00 21.10 252 THR A N 1
ATOM 2083 C CA . THR A 1 252 ? 60.594 -31.254 27.365 1.00 20.27 252 THR A CA 1
ATOM 2084 C C . THR A 1 252 ? 61.517 -30.498 28.319 1.00 19.16 252 THR A C 1
ATOM 2085 O O . THR A 1 252 ? 62.275 -29.618 27.908 1.00 17.95 252 THR A O 1
ATOM 2089 N N . LEU A 1 253 ? 61.498 -30.858 29.598 1.00 19.48 253 LEU A N 1
ATOM 2090 C CA . LEU A 1 253 ? 62.188 -30.073 30.602 1.00 19.91 253 LEU A CA 1
ATOM 2091 C C . LEU A 1 253 ? 63.684 -29.883 30.323 1.00 19.54 253 LEU A C 1
ATOM 2092 O O . LEU A 1 253 ? 64.233 -28.800 30.547 1.00 18.99 253 LEU A O 1
ATOM 2097 N N . PHE A 1 254 ? 64.337 -30.918 29.801 1.00 20.21 254 PHE A N 1
ATOM 2098 C CA . PHE A 1 254 ? 65.758 -30.802 29.523 1.00 20.58 254 PHE A CA 1
ATOM 2099 C C . PHE A 1 254 ? 66.079 -29.799 28.416 1.00 21.27 254 PHE A C 1
ATOM 2100 O O . PHE A 1 254 ? 67.240 -29.390 28.268 1.00 21.73 254 PHE A O 1
ATOM 2108 N N . GLY A 1 255 ? 65.060 -29.373 27.664 1.00 20.57 255 GLY A N 1
ATOM 2109 C CA . GLY A 1 255 ? 65.234 -28.388 26.590 1.00 19.89 255 GLY A CA 1
ATOM 2110 C C . GLY A 1 255 ? 64.786 -26.982 26.935 1.00 19.47 255 GLY A C 1
ATOM 2111 O O . GLY A 1 255 ? 64.696 -26.109 26.062 1.00 17.78 255 GLY A O 1
ATOM 2112 N N . ALA A 1 256 ? 64.507 -26.742 28.218 1.00 19.76 256 ALA A N 1
ATOM 2113 C CA . ALA A 1 256 ? 64.120 -25.412 28.665 1.00 19.83 256 ALA A CA 1
ATOM 2114 C C . ALA A 1 256 ? 65.400 -24.595 28.773 1.00 20.87 256 ALA A C 1
ATOM 2115 O O . ALA A 1 256 ? 66.261 -24.889 29.600 1.00 19.99 256 ALA A O 1
ATOM 2117 N N . THR A 1 257 ? 65.523 -23.592 27.908 1.00 19.82 257 THR A N 1
ATOM 2118 C CA . THR A 1 257 ? 66.767 -22.820 27.769 1.00 20.15 257 THR A CA 1
ATOM 2119 C C . THR A 1 257 ? 66.648 -21.414 28.310 1.00 19.76 257 THR A C 1
ATOM 2120 O O . THR A 1 257 ? 67.641 -20.675 28.361 1.00 21.23 257 THR A O 1
ATOM 2124 N N . PHE A 1 258 ? 65.435 -21.012 28.695 1.00 19.71 258 PHE A N 1
ATOM 2125 C CA . PHE A 1 258 ? 65.188 -19.746 29.387 1.00 19.08 258 PHE A CA 1
ATOM 2126 C C . PHE A 1 258 ? 63.827 -19.784 30.074 1.00 19.05 258 PHE A C 1
ATOM 2127 O O . PHE A 1 258 ? 63.001 -20.668 29.797 1.00 18.21 258 PHE A O 1
ATOM 2135 N N . LEU A 1 259 ? 63.604 -18.859 31.014 1.00 18.79 259 LEU A N 1
ATOM 2136 C CA . LEU A 1 259 ? 62.293 -18.705 31.613 1.00 19.01 259 LEU A CA 1
ATOM 2137 C C . LEU A 1 259 ? 61.721 -17.386 31.154 1.00 19.25 259 LEU A C 1
ATOM 2138 O O . LEU A 1 259 ? 62.463 -16.457 30.914 1.00 19.49 259 LEU A O 1
ATOM 2143 N N . VAL A 1 260 ? 60.399 -17.312 31.051 1.00 19.55 260 VAL A N 1
ATOM 2144 C CA . VAL A 1 260 ? 59.707 -16.048 30.770 1.00 19.90 260 VAL A CA 1
ATOM 2145 C C . VAL A 1 260 ? 58.591 -15.835 31.783 1.00 19.84 260 VAL A C 1
ATOM 2146 O O . VAL A 1 260 ? 57.742 -16.690 31.966 1.00 18.94 260 VAL A O 1
ATOM 2150 N N . LEU A 1 261 ? 58.639 -14.681 32.450 1.00 21.21 261 LEU A N 1
ATOM 2151 C CA . LEU A 1 261 ? 57.619 -14.244 33.390 1.00 21.86 261 LEU A CA 1
ATOM 2152 C C . LEU A 1 261 ? 56.683 -13.219 32.750 1.00 21.83 261 LEU A C 1
ATOM 2153 O O . LEU A 1 261 ? 57.116 -12.327 32.010 1.00 22.90 261 LEU A O 1
ATOM 2158 N N . ALA A 1 262 ? 55.408 -13.320 33.085 1.00 22.91 262 ALA A N 1
ATOM 2159 C CA . ALA A 1 262 ? 54.458 -12.269 32.711 1.00 23.25 262 ALA A CA 1
ATOM 2160 C C . ALA A 1 262 ? 54.991 -10.962 33.270 1.00 24.27 262 ALA A C 1
ATOM 2161 O O . ALA A 1 262 ? 55.584 -10.939 34.366 1.00 23.29 262 ALA A O 1
ATOM 2163 N N . PRO A 1 263 ? 54.801 -9.858 32.530 1.00 24.45 263 PRO A N 1
ATOM 2164 C CA . PRO A 1 263 ? 55.171 -8.515 32.992 1.00 24.96 263 PRO A CA 1
ATOM 2165 C C . PRO A 1 263 ? 54.613 -8.169 34.389 1.00 25.19 263 PRO A C 1
ATOM 2166 O O . PRO A 1 263 ? 55.306 -7.560 35.200 1.00 25.04 263 PRO A O 1
ATOM 2170 N N . GLU A 1 264 ? 53.409 -8.641 34.676 1.00 25.58 264 GLU A N 1
ATOM 2171 C CA . GLU A 1 264 ? 52.742 -8.376 35.941 1.00 26.15 264 GLU A CA 1
ATOM 2172 C C . GLU A 1 264 ? 53.187 -9.282 37.095 1.00 26.35 264 GLU A C 1
ATOM 2173 O O . GLU A 1 264 ? 52.748 -9.104 38.232 1.00 26.61 264 GLU A O 1
ATOM 2179 N N . HIS A 1 265 ? 53.972 -10.310 36.793 1.00 25.76 265 HIS A N 1
ATOM 2180 C CA . HIS A 1 265 ? 54.450 -11.216 37.827 1.00 25.89 265 HIS A CA 1
ATOM 2181 C C . HIS A 1 265 ? 55.220 -10.367 38.855 1.00 24.43 265 HIS A C 1
ATOM 2182 O O . HIS A 1 265 ? 56.075 -9.577 38.505 1.00 23.86 265 HIS A O 1
ATOM 2189 N N . PRO A 1 266 ? 54.922 -10.548 40.148 1.00 25.93 266 PRO A N 1
ATOM 2190 C CA . PRO A 1 266 ? 55.716 -9.881 41.185 1.00 25.89 266 PRO A CA 1
ATOM 2191 C C . PRO A 1 266 ? 57.230 -10.033 41.028 1.00 24.85 266 PRO A C 1
ATOM 2192 O O . PRO A 1 266 ? 57.964 -9.073 41.260 1.00 25.26 266 PRO A O 1
ATOM 2196 N N . LEU A 1 267 ? 57.704 -11.195 40.581 1.00 24.46 267 LEU A N 1
ATOM 2197 C CA . LEU A 1 267 ? 59.154 -11.418 40.442 1.00 24.78 267 LEU A CA 1
ATOM 2198 C C . LEU A 1 267 ? 59.813 -10.644 39.323 1.00 24.77 267 LEU A C 1
ATOM 2199 O O . LEU A 1 267 ? 61.030 -10.525 39.280 1.00 24.40 267 LEU A O 1
ATOM 2204 N N . THR A 1 268 ? 59.016 -10.122 38.388 1.00 25.27 268 THR A N 1
ATOM 2205 C CA . THR A 1 268 ? 59.586 -9.420 37.242 1.00 25.16 268 THR A CA 1
ATOM 2206 C C . THR A 1 268 ? 60.368 -8.192 37.675 1.00 25.38 268 THR A C 1
ATOM 2207 O O . THR A 1 268 ? 61.502 -7.973 37.222 1.00 24.15 268 THR A O 1
ATOM 2211 N N . LEU A 1 269 ? 59.775 -7.402 38.559 1.00 26.23 269 LEU A N 1
ATOM 2212 C CA . LEU A 1 269 ? 60.466 -6.226 39.069 1.00 28.30 269 LEU A CA 1
ATOM 2213 C C . LEU A 1 269 ? 61.396 -6.606 40.230 1.00 28.82 269 LEU A C 1
ATOM 2214 O O . LEU A 1 269 ? 62.461 -6.034 40.381 1.00 29.14 269 LEU A O 1
ATOM 2219 N N . GLU A 1 270 ? 60.985 -7.583 41.015 1.00 29.96 270 GLU A N 1
ATOM 2220 C CA . GLU A 1 270 ? 61.760 -8.052 42.180 1.00 30.08 270 GLU A CA 1
ATOM 2221 C C . GLU A 1 270 ? 63.128 -8.605 41.772 1.00 29.61 270 GLU A C 1
ATOM 2222 O O . GLU A 1 270 ? 64.147 -8.326 42.419 1.00 29.45 270 GLU A O 1
ATOM 2228 N N . LEU A 1 271 ? 63.169 -9.352 40.670 1.00 28.19 271 LEU A N 1
ATOM 2229 C CA . LEU A 1 271 ? 64.411 -9.973 40.222 1.00 27.99 271 LEU A CA 1
ATOM 2230 C C . LEU A 1 271 ? 65.265 -9.156 39.268 1.00 28.06 271 LEU A C 1
ATOM 2231 O O . LEU A 1 271 ? 66.414 -9.522 39.015 1.00 27.78 271 LEU A O 1
ATOM 2236 N N . ALA A 1 272 ? 64.717 -8.068 38.742 1.00 27.87 272 ALA A N 1
ATOM 2237 C CA . ALA A 1 272 ? 65.441 -7.220 37.806 1.00 27.54 272 ALA A CA 1
ATOM 2238 C C . ALA A 1 272 ? 66.717 -6.703 38.466 1.00 27.30 272 ALA A C 1
ATOM 2239 O O . ALA A 1 272 ? 66.671 -6.243 39.612 1.00 26.45 272 ALA A O 1
ATOM 2241 N N . ALA A 1 273 ? 67.846 -6.848 37.768 1.00 27.64 273 ALA A N 1
ATOM 2242 C CA . ALA A 1 273 ? 69.097 -6.256 38.182 1.00 28.52 273 ALA A CA 1
ATOM 2243 C C . ALA A 1 273 ? 68.897 -4.739 38.280 1.00 29.63 273 ALA A C 1
ATOM 2244 O O . ALA A 1 273 ? 68.116 -4.154 37.497 1.00 28.95 273 ALA A O 1
ATOM 2246 N N . PRO A 1 274 ? 69.591 -4.080 39.237 1.00 30.46 274 PRO A N 1
ATOM 2247 C CA . PRO A 1 274 ? 69.409 -2.626 39.398 1.00 31.15 274 PRO A CA 1
ATOM 2248 C C . PRO A 1 274 ? 69.479 -1.842 38.075 1.00 31.78 274 PRO A C 1
ATOM 2249 O O . PRO A 1 274 ? 68.615 -0.988 37.814 1.00 31.69 274 PRO A O 1
ATOM 2253 N N . GLU A 1 275 ? 70.474 -2.170 37.253 1.00 32.38 275 GLU A N 1
ATOM 2254 C CA . GLU A 1 275 ? 70.709 -1.480 35.990 1.00 34.13 275 GLU A CA 1
ATOM 2255 C C . GLU A 1 275 ? 69.599 -1.773 34.963 1.00 34.48 275 GLU A C 1
ATOM 2256 O O . GLU A 1 275 ? 69.404 -0.979 34.041 1.00 34.97 275 GLU A O 1
ATOM 2262 N N . LYS A 1 276 ? 68.909 -2.911 35.107 1.00 34.49 276 LYS A N 1
ATOM 2263 C CA . LYS A 1 276 ? 67.796 -3.283 34.234 1.00 34.73 276 LYS A CA 1
ATOM 2264 C C . LYS A 1 276 ? 66.430 -2.720 34.654 1.00 34.52 276 LYS A C 1
ATOM 2265 O O . LYS A 1 276 ? 65.492 -2.743 33.841 1.00 33.94 276 LYS A O 1
ATOM 2271 N N . ARG A 1 277 ? 66.294 -2.239 35.892 1.00 34.45 277 ARG A N 1
ATOM 2272 C CA . ARG A 1 277 ? 64.969 -1.936 36.461 1.00 35.62 277 ARG A CA 1
ATOM 2273 C C . ARG A 1 277 ? 64.145 -0.901 35.691 1.00 34.81 277 ARG A C 1
ATOM 2274 O O . ARG A 1 277 ? 62.924 -1.047 35.555 1.00 33.05 277 ARG A O 1
ATOM 2282 N N . GLU A 1 278 ? 64.809 0.172 35.277 1.00 34.75 278 GLU A N 1
ATOM 2283 C CA . GLU A 1 278 ? 64.175 1.243 34.505 1.00 34.64 278 GLU A CA 1
ATOM 2284 C C . GLU A 1 278 ? 63.497 0.648 33.266 1.00 33.40 278 GLU A C 1
ATOM 2285 O O . GLU A 1 278 ? 62.283 0.827 33.052 1.00 33.25 278 GLU A O 1
ATOM 2291 N N . GLU A 1 279 ? 64.293 -0.078 32.487 1.00 32.15 279 GLU A N 1
ATOM 2292 C CA . GLU A 1 279 ? 63.825 -0.725 31.261 1.00 31.90 279 GLU A CA 1
ATOM 2293 C C . GLU A 1 279 ? 62.691 -1.718 31.529 1.00 31.22 279 GLU A C 1
ATOM 2294 O O . GLU A 1 279 ? 61.713 -1.771 30.780 1.00 30.92 279 GLU A O 1
ATOM 2300 N N . VAL A 1 280 ? 62.797 -2.484 32.614 1.00 29.40 280 VAL A N 1
ATOM 2301 C CA . VAL A 1 280 ? 61.762 -3.471 32.953 1.00 28.91 280 VAL A CA 1
ATOM 2302 C C . VAL A 1 280 ? 60.456 -2.788 33.372 1.00 28.58 280 VAL A C 1
ATOM 2303 O O . VAL A 1 280 ? 59.374 -3.194 32.943 1.00 27.14 280 VAL A O 1
ATOM 2307 N N . LEU A 1 281 ? 60.568 -1.732 34.177 1.00 29.02 281 LEU A N 1
ATOM 2308 C CA . LEU A 1 281 ? 59.393 -0.991 34.650 1.00 29.47 281 LEU A CA 1
ATOM 2309 C C . LEU A 1 281 ? 58.627 -0.355 33.470 1.00 29.16 281 LEU A C 1
ATOM 2310 O O . LEU A 1 281 ? 57.402 -0.414 33.431 1.00 28.74 281 LEU A O 1
ATOM 2315 N N . ALA A 1 282 ? 59.363 0.234 32.533 1.00 29.03 282 ALA A N 1
ATOM 2316 C CA . ALA A 1 282 ? 58.765 0.828 31.330 1.00 29.44 282 ALA A CA 1
ATOM 2317 C C . ALA A 1 282 ? 58.011 -0.232 30.538 1.00 29.46 282 ALA A C 1
ATOM 2318 O O . ALA A 1 282 ? 56.886 0.014 30.099 1.00 28.84 282 ALA A O 1
ATOM 2320 N N . TYR A 1 283 ? 58.653 -1.396 30.354 1.00 28.67 283 TYR A N 1
ATOM 2321 C CA . TYR A 1 283 ? 58.035 -2.528 29.658 1.00 28.67 283 TYR A CA 1
ATOM 2322 C C . TYR A 1 283 ? 56.794 -3.033 30.376 1.00 28.81 283 TYR A C 1
ATOM 2323 O O . TYR A 1 283 ? 55.779 -3.336 29.730 1.00 28.03 283 TYR A O 1
ATOM 2332 N N . VAL A 1 284 ? 56.860 -3.127 31.703 1.00 28.99 284 VAL A N 1
ATOM 2333 C CA . VAL A 1 284 ? 55.716 -3.564 32.508 1.00 30.18 284 VAL A CA 1
ATOM 2334 C C . VAL A 1 284 ? 54.550 -2.577 32.340 1.00 31.02 284 VAL A C 1
ATOM 2335 O O . VAL A 1 284 ? 53.395 -2.991 32.155 1.00 30.02 284 VAL A O 1
ATOM 2339 N N . GLU A 1 285 ? 54.869 -1.282 32.376 1.00 31.89 285 GLU A N 1
ATOM 2340 C CA . GLU A 1 285 ? 53.845 -0.236 32.220 1.00 34.06 285 GLU A CA 1
ATOM 2341 C C . GLU A 1 285 ? 53.226 -0.246 30.819 1.00 33.96 285 GLU A C 1
ATOM 2342 O O . GLU A 1 285 ? 52.019 -0.154 30.701 1.00 34.70 285 GLU A O 1
ATOM 2348 N N . ALA A 1 286 ? 54.050 -0.410 29.786 1.00 35.26 286 ALA A N 1
ATOM 2349 C CA . ALA A 1 286 ? 53.589 -0.556 28.390 1.00 35.42 286 ALA A CA 1
ATOM 2350 C C . ALA A 1 286 ? 52.657 -1.748 28.185 1.00 36.55 286 ALA A C 1
ATOM 2351 O O . ALA A 1 286 ? 51.681 -1.657 27.426 1.00 36.22 286 ALA A O 1
ATOM 2353 N N . ALA A 1 287 ? 52.970 -2.869 28.846 1.00 36.73 287 ALA A N 1
ATOM 2354 C CA . ALA A 1 287 ? 52.177 -4.097 28.743 1.00 37.50 287 ALA A CA 1
ATOM 2355 C C . ALA A 1 287 ? 50.800 -3.911 29.353 1.00 38.25 287 ALA A C 1
ATOM 2356 O O . ALA A 1 287 ? 49.788 -4.320 28.763 1.00 37.71 287 ALA A O 1
ATOM 2358 N N . LYS A 1 288 ? 50.760 -3.289 30.529 1.00 39.13 288 LYS A N 1
ATOM 2359 C CA . LYS A 1 288 ? 49.491 -3.006 31.197 1.00 40.94 288 LYS A CA 1
ATOM 2360 C C . LYS A 1 288 ? 48.594 -1.975 30.461 1.00 41.38 288 LYS A C 1
ATOM 2361 O O . LYS A 1 288 ? 47.407 -1.901 30.734 1.00 41.60 288 LYS A O 1
ATOM 2367 N N . ARG A 1 289 ? 49.164 -1.207 29.540 1.00 42.30 289 ARG A N 1
ATOM 2368 C CA . ARG A 1 289 ? 48.388 -0.325 28.661 1.00 43.03 289 ARG A CA 1
ATOM 2369 C C . ARG A 1 289 ? 47.687 -1.081 27.524 1.00 43.35 289 ARG A C 1
ATOM 2370 O O . ARG A 1 289 ? 46.848 -0.500 26.825 1.00 43.80 289 ARG A O 1
ATOM 2378 N N . LYS A 1 290 ? 48.058 -2.347 27.310 1.00 43.26 290 LYS A N 1
ATOM 2379 C CA . LYS A 1 290 ? 47.418 -3.203 26.304 1.00 43.18 290 LYS A CA 1
ATOM 2380 C C . LYS A 1 290 ? 46.243 -4.001 26.857 1.00 43.24 290 LYS A C 1
ATOM 2381 O O . LYS A 1 290 ? 46.094 -4.138 28.069 1.00 43.36 290 LYS A O 1
ATOM 2387 N N . THR A 1 291 ? 45.408 -4.496 25.937 1.00 43.43 291 THR A N 1
ATOM 2388 C CA . THR A 1 291 ? 44.311 -5.432 26.213 1.00 43.40 291 THR A CA 1
ATOM 2389 C C . THR A 1 291 ? 44.851 -6.862 26.078 1.00 44.08 291 THR A C 1
ATOM 2390 O O . THR A 1 291 ? 45.886 -7.069 25.425 1.00 43.43 291 THR A O 1
ATOM 2394 N N . GLU A 1 292 ? 44.147 -7.857 26.634 1.00 44.94 292 GLU A N 1
ATOM 2395 C CA . GLU A 1 292 ? 44.604 -9.254 26.469 1.00 45.43 292 GLU A CA 1
ATOM 2396 C C . GLU A 1 292 ? 44.598 -9.651 25.003 1.00 45.63 292 GLU A C 1
ATOM 2397 O O . GLU A 1 292 ? 45.520 -10.341 24.529 1.00 45.00 292 GLU A O 1
ATOM 2403 N N . ILE A 1 293 ? 43.563 -9.217 24.289 1.00 46.48 293 ILE A N 1
ATOM 2404 C CA . ILE A 1 293 ? 43.466 -9.481 22.854 1.00 47.09 293 ILE A CA 1
ATOM 2405 C C . ILE A 1 293 ? 44.732 -8.995 22.190 1.00 47.23 293 ILE A C 1
ATOM 2406 O O . ILE A 1 293 ? 45.389 -9.742 21.447 1.00 46.94 293 ILE A O 1
ATOM 2411 N N . GLU A 1 294 ? 45.091 -7.751 22.496 1.00 48.21 294 GLU A N 1
ATOM 2412 C CA . GLU A 1 294 ? 46.312 -7.153 21.963 1.00 49.05 294 GLU A CA 1
ATOM 2413 C C . GLU A 1 294 ? 47.542 -7.974 22.326 1.00 49.69 294 GLU A C 1
ATOM 2414 O O . GLU A 1 294 ? 48.431 -8.149 21.492 1.00 49.65 294 GLU A O 1
ATOM 2420 N N . ARG A 1 295 ? 47.584 -8.493 23.555 1.00 50.80 295 ARG A N 1
ATOM 2421 C CA . ARG A 1 295 ? 48.693 -9.370 23.985 1.00 51.67 295 ARG A CA 1
ATOM 2422 C C . ARG A 1 295 ? 48.572 -10.817 23.487 1.00 53.11 295 ARG A C 1
ATOM 2423 O O . ARG A 1 295 ? 49.566 -11.556 23.421 1.00 52.16 295 ARG A O 1
ATOM 2431 N N . GLN A 1 296 ? 47.344 -11.187 23.124 1.00 55.53 296 GLN A N 1
ATOM 2432 C CA . GLN A 1 296 ? 47.023 -12.449 22.454 1.00 56.55 296 GLN A CA 1
ATOM 2433 C C . GLN A 1 296 ? 47.217 -12.333 20.940 1.00 57.44 296 GLN A C 1
ATOM 2434 O O . GLN A 1 296 ? 47.129 -13.334 20.220 1.00 58.08 296 GLN A O 1
ATOM 2440 N N . ALA A 1 297 ? 47.482 -11.121 20.449 1.00 57.99 297 ALA A N 1
ATOM 2441 C CA . ALA A 1 297 ? 47.646 -10.918 19.014 1.00 58.00 297 ALA A CA 1
ATOM 2442 C C . ALA A 1 297 ? 48.939 -11.586 18.538 1.00 58.43 297 ALA A C 1
ATOM 2443 O O . ALA A 1 297 ? 49.891 -11.787 19.318 1.00 59.22 297 ALA A O 1
ATOM 2445 N N . GLU A 1 298 ? 48.930 -11.967 17.262 1.00 58.18 298 GLU A N 1
ATOM 2446 C CA . GLU A 1 298 ? 50.040 -12.669 16.636 1.00 57.70 298 GLU A CA 1
ATOM 2447 C C . GLU A 1 298 ? 50.309 -12.028 15.286 1.00 56.49 298 GLU A C 1
ATOM 2448 O O . GLU A 1 298 ? 49.415 -11.434 14.668 1.00 56.73 298 GLU A O 1
ATOM 2454 N N . GLY A 1 299 ? 51.558 -12.134 14.850 1.00 54.99 299 GLY A N 1
ATOM 2455 C CA . GLY A 1 299 ? 52.081 -11.283 13.789 1.00 53.34 299 GLY A CA 1
ATOM 2456 C C . GLY A 1 299 ? 52.641 -10.012 14.401 1.00 51.97 299 GLY A C 1
ATOM 2457 O O . GLY A 1 299 ? 53.466 -9.336 13.771 1.00 51.70 299 GLY A O 1
ATOM 2458 N N . ARG A 1 300 ? 52.190 -9.688 15.625 1.00 50.00 300 ARG A N 1
ATOM 2459 C CA . ARG A 1 300 ? 52.696 -8.535 16.374 1.00 48.43 300 ARG A CA 1
ATOM 2460 C C . ARG A 1 300 ? 54.162 -8.698 16.693 1.00 45.93 300 ARG A C 1
ATOM 2461 O O . ARG A 1 300 ? 54.678 -9.810 16.765 1.00 44.55 300 ARG A O 1
ATOM 2469 N N . GLU A 1 301 ? 54.822 -7.569 16.892 1.00 43.53 301 GLU A N 1
ATOM 2470 C CA . GLU A 1 301 ? 56.223 -7.578 17.268 1.00 42.16 301 GLU A CA 1
ATOM 2471 C C . GLU A 1 301 ? 56.434 -8.484 18.496 1.00 39.62 301 GLU A C 1
ATOM 2472 O O . GLU A 1 301 ? 55.686 -8.402 19.460 1.00 38.46 301 GLU A O 1
ATOM 2478 N N . LYS A 1 302 ? 57.419 -9.371 18.414 1.00 37.26 302 LYS A N 1
ATOM 2479 C CA . LYS A 1 302 ? 57.922 -10.121 19.575 1.00 35.86 302 LYS A CA 1
ATOM 2480 C C . LYS A 1 302 ? 58.833 -9.213 20.393 1.00 33.10 302 LYS A C 1
ATOM 2481 O O . LYS A 1 302 ? 59.839 -8.713 19.887 1.00 32.65 302 LYS A O 1
ATOM 2487 N N . THR A 1 303 ? 58.441 -8.984 21.647 1.00 30.04 303 THR A N 1
ATOM 2488 C CA . THR A 1 303 ? 59.133 -8.083 22.529 1.00 28.36 303 THR A CA 1
ATOM 2489 C C . THR A 1 303 ? 59.442 -8.809 23.855 1.00 26.56 303 THR A C 1
ATOM 2490 O O . THR A 1 303 ? 58.757 -9.751 24.253 1.00 25.08 303 THR A O 1
ATOM 2494 N N . GLY A 1 304 ? 60.467 -8.335 24.535 1.00 25.56 304 GLY A N 1
ATOM 2495 C CA . GLY A 1 304 ? 60.758 -8.798 25.884 1.00 24.75 304 GLY A CA 1
ATOM 2496 C C . GLY A 1 304 ? 61.977 -8.090 26.422 1.00 24.60 304 GLY A C 1
ATOM 2497 O O . GLY A 1 304 ? 62.673 -7.394 25.670 1.00 22.27 304 GLY A O 1
ATOM 2498 N N . VAL A 1 305 ? 62.220 -8.254 27.733 1.00 24.11 305 VAL A N 1
ATOM 2499 C CA . VAL A 1 305 ? 63.412 -7.707 28.377 1.00 23.86 305 VAL A CA 1
ATOM 2500 C C . VAL A 1 305 ? 64.050 -8.800 29.239 1.00 23.45 305 VAL A C 1
ATOM 2501 O O . VAL A 1 305 ? 63.357 -9.505 29.957 1.00 22.94 305 VAL A O 1
ATOM 2505 N N . PHE A 1 306 ? 65.358 -8.947 29.113 1.00 23.38 306 PHE A N 1
ATOM 2506 C CA . PHE A 1 306 ? 66.144 -9.831 29.975 1.00 23.50 306 PHE A CA 1
ATOM 2507 C C . PHE A 1 306 ? 66.275 -9.144 31.332 1.00 23.30 306 PHE A C 1
ATOM 2508 O O . PHE A 1 306 ? 66.662 -7.972 31.396 1.00 23.65 306 PHE A O 1
ATOM 2516 N N . LEU A 1 307 ? 65.965 -9.858 32.411 1.00 23.57 307 LEU A N 1
ATOM 2517 C CA . LEU A 1 307 ? 65.938 -9.234 33.760 1.00 23.59 307 LEU A CA 1
ATOM 2518 C C . LEU A 1 307 ? 67.334 -9.063 34.399 1.00 23.74 307 LEU A C 1
ATOM 2519 O O . LEU A 1 307 ? 67.462 -8.367 35.403 1.00 24.69 307 LEU A O 1
ATOM 2524 N N . GLY A 1 308 ? 68.349 -9.701 33.838 1.00 24.17 308 GLY A N 1
ATOM 2525 C CA . GLY A 1 308 ? 69.681 -9.726 34.449 1.00 24.67 308 GLY A CA 1
ATOM 2526 C C . GLY A 1 308 ? 69.758 -10.733 35.608 1.00 25.26 308 GLY A C 1
ATOM 2527 O O . GLY A 1 308 ? 70.621 -10.620 36.483 1.00 26.05 308 GLY A O 1
ATOM 2528 N N . ALA A 1 309 ? 68.842 -11.700 35.598 1.00 24.57 309 ALA A N 1
ATOM 2529 C CA . ALA A 1 309 ? 68.727 -12.751 36.595 1.00 23.86 309 ALA A CA 1
ATOM 2530 C C . ALA A 1 309 ? 68.745 -14.096 35.883 1.00 24.48 309 ALA A C 1
ATOM 2531 O O . ALA A 1 309 ? 68.330 -14.194 34.717 1.00 23.73 309 ALA A O 1
ATOM 2533 N N . TYR A 1 310 ? 69.221 -15.125 36.593 1.00 23.16 310 TYR A N 1
ATOM 2534 C CA . TYR A 1 310 ? 69.309 -16.484 36.068 1.00 23.57 310 TYR A CA 1
ATOM 2535 C C . TYR A 1 310 ? 68.643 -17.497 36.988 1.00 23.46 310 TYR A C 1
ATOM 2536 O O . TYR A 1 310 ? 68.560 -17.288 38.205 1.00 22.70 310 TYR A O 1
ATOM 2545 N N . ALA A 1 311 ? 68.168 -18.590 36.396 1.00 22.96 311 ALA A N 1
ATOM 2546 C CA . ALA A 1 311 ? 67.605 -19.720 37.124 1.00 23.19 311 ALA A CA 1
ATOM 2547 C C . ALA A 1 311 ? 68.400 -20.954 36.774 1.00 22.71 311 ALA A C 1
ATOM 2548 O O . ALA A 1 311 ? 69.142 -20.986 35.788 1.00 22.94 311 ALA A O 1
ATOM 2550 N N . LEU A 1 312 ? 68.312 -21.959 37.636 1.00 23.47 312 LEU A N 1
ATOM 2551 C CA . LEU A 1 312 ? 68.929 -23.241 37.356 1.00 22.85 312 LEU A CA 1
ATOM 2552 C C . LEU A 1 312 ? 67.862 -24.180 36.866 1.00 22.57 312 LEU A C 1
ATOM 2553 O O . LEU A 1 312 ? 66.837 -24.361 37.510 1.00 22.65 312 LEU A O 1
ATOM 2558 N N . ASN A 1 313 ? 68.093 -24.780 35.709 1.00 22.12 313 ASN A N 1
ATOM 2559 C CA . ASN A 1 313 ? 67.224 -25.853 35.226 1.00 22.00 313 ASN A CA 1
ATOM 2560 C C . ASN A 1 313 ? 67.435 -27.084 36.127 1.00 21.98 313 ASN A C 1
ATOM 2561 O O . ASN A 1 313 ? 68.557 -27.597 36.230 1.00 21.03 313 ASN A O 1
ATOM 2566 N N . PRO A 1 314 ? 66.366 -27.542 36.805 1.00 22.71 314 PRO A N 1
ATOM 2567 C CA . PRO A 1 314 ? 66.527 -28.614 37.797 1.00 23.52 314 PRO A CA 1
ATOM 2568 C C . PRO A 1 314 ? 66.851 -29.977 37.216 1.00 23.99 314 PRO A C 1
ATOM 2569 O O . PRO A 1 314 ? 67.259 -30.864 37.963 1.00 23.59 314 PRO A O 1
ATOM 2573 N N . ALA A 1 315 ? 66.698 -30.144 35.895 1.00 23.63 315 ALA A N 1
ATOM 2574 C CA . ALA A 1 315 ? 67.067 -31.368 35.224 1.00 24.28 315 ALA A CA 1
ATOM 2575 C C . ALA A 1 315 ? 68.531 -31.390 34.778 1.00 24.80 315 ALA A C 1
ATOM 2576 O O . ALA A 1 315 ? 69.202 -32.415 34.914 1.00 25.71 315 ALA A O 1
ATOM 2578 N N . THR A 1 316 ? 68.997 -30.282 34.219 1.00 25.36 316 THR A N 1
ATOM 2579 C CA . THR A 1 316 ? 70.328 -30.194 33.615 1.00 26.43 316 THR A CA 1
ATOM 2580 C C . THR A 1 316 ? 71.331 -29.604 34.603 1.00 26.90 316 THR A C 1
ATOM 2581 O O . THR A 1 316 ? 72.538 -29.797 34.464 1.00 26.55 316 THR A O 1
ATOM 2585 N N . GLY A 1 317 ? 70.832 -28.888 35.598 1.00 27.96 317 GLY A N 1
ATOM 2586 C CA . GLY A 1 317 ? 71.678 -28.190 36.550 1.00 29.11 317 GLY A CA 1
ATOM 2587 C C . GLY A 1 317 ? 72.394 -27.021 35.920 1.00 30.37 317 GLY A C 1
ATOM 2588 O O . GLY A 1 317 ? 73.445 -26.590 36.416 1.00 32.71 317 GLY A O 1
ATOM 2589 N N . GLU A 1 318 ? 71.839 -26.531 34.814 1.00 30.80 318 GLU A N 1
ATOM 2590 C CA . GLU A 1 318 ? 72.440 -25.469 34.029 1.00 31.00 318 GLU A CA 1
ATOM 2591 C C . GLU A 1 318 ? 71.644 -24.192 34.199 1.00 27.70 318 GLU A C 1
ATOM 2592 O O . GLU A 1 318 ? 70.460 -24.200 34.401 1.00 23.65 318 GLU A O 1
ATOM 2598 N N . ARG A 1 319 ? 72.401 -23.114 34.165 1.00 25.70 319 ARG A N 1
ATOM 2599 C CA . ARG A 1 319 ? 71.970 -21.769 34.344 1.00 24.55 319 ARG A CA 1
ATOM 2600 C C . ARG A 1 319 ? 71.243 -21.278 33.075 1.00 23.34 319 ARG A C 1
ATOM 2601 O O . ARG A 1 319 ? 71.818 -21.329 31.988 1.00 22.45 319 ARG A O 1
ATOM 2609 N N . ILE A 1 320 ? 70.030 -20.755 33.240 1.00 22.20 320 ILE A N 1
ATOM 2610 C CA . ILE A 1 320 ? 69.269 -20.192 32.126 1.00 21.41 320 ILE A CA 1
ATOM 2611 C C . ILE A 1 320 ? 68.788 -18.780 32.480 1.00 21.09 320 ILE A C 1
ATOM 2612 O O . ILE A 1 320 ? 68.421 -18.482 33.643 1.00 20.68 320 ILE A O 1
ATOM 2617 N N . PRO A 1 321 ? 68.768 -17.897 31.489 1.00 20.55 321 PRO A N 1
ATOM 2618 C CA . PRO A 1 321 ? 68.338 -16.544 31.745 1.00 20.31 321 PRO A CA 1
ATOM 2619 C C . PRO A 1 321 ? 66.831 -16.412 31.996 1.00 19.76 321 PRO A C 1
ATOM 2620 O O . PRO A 1 321 ? 66.021 -17.198 31.468 1.00 19.57 321 PRO A O 1
ATOM 2624 N N . ILE A 1 322 ? 66.481 -15.405 32.783 1.00 19.10 322 ILE A N 1
ATOM 2625 C CA . ILE A 1 322 ? 65.108 -15.061 33.090 1.00 19.37 322 ILE A CA 1
ATOM 2626 C C . ILE A 1 322 ? 64.754 -13.730 32.392 1.00 19.82 322 ILE A C 1
ATOM 2627 O O . ILE A 1 322 ? 65.383 -12.699 32.616 1.00 19.06 322 ILE A O 1
ATOM 2632 N N . TRP A 1 323 ? 63.712 -13.808 31.569 1.00 20.71 323 TRP A N 1
ATOM 2633 C CA . TRP A 1 323 ? 63.172 -12.694 30.806 1.00 20.63 323 TRP A CA 1
ATOM 2634 C C . TRP A 1 323 ? 61.751 -12.424 31.244 1.00 20.68 323 TRP A C 1
ATOM 2635 O O . TRP A 1 323 ? 61.105 -13.264 31.876 1.00 20.36 323 TRP A O 1
ATOM 2646 N N . THR A 1 324 ? 61.266 -11.229 30.909 1.00 21.09 324 THR A N 1
ATOM 2647 C CA . THR A 1 324 ? 59.842 -10.946 30.902 1.00 21.03 324 THR A CA 1
ATOM 2648 C C . THR A 1 324 ? 59.430 -10.647 29.442 1.00 21.47 324 THR A C 1
ATOM 2649 O O . THR A 1 324 ? 60.213 -10.128 28.662 1.00 21.68 324 THR A O 1
ATOM 2653 N N . ALA A 1 325 ? 58.212 -11.016 29.092 1.00 22.73 325 ALA A N 1
ATOM 2654 C CA . ALA A 1 325 ? 57.719 -10.833 27.703 1.00 24.11 325 ALA A CA 1
ATOM 2655 C C . ALA A 1 325 ? 56.210 -10.836 27.699 1.00 24.91 325 ALA A C 1
ATOM 2656 O O . ALA A 1 325 ? 55.589 -11.676 28.352 1.00 25.22 325 ALA A O 1
ATOM 2658 N N . ASP A 1 326 ? 55.652 -9.894 26.927 1.00 26.72 326 ASP A N 1
ATOM 2659 C CA . ASP A 1 326 ? 54.215 -9.708 26.694 1.00 28.21 326 ASP A CA 1
ATOM 2660 C C . ASP A 1 326 ? 53.392 -10.906 26.378 1.00 28.07 326 ASP A C 1
ATOM 2661 O O . ASP A 1 326 ? 52.188 -10.871 26.613 1.00 28.56 326 ASP A O 1
ATOM 2666 N N . TYR A 1 327 ? 54.003 -11.904 25.759 1.00 28.63 327 TYR A N 1
ATOM 2667 C CA . TYR A 1 327 ? 53.276 -13.064 25.280 1.00 28.94 327 TYR A CA 1
ATOM 2668 C C . TYR A 1 327 ? 52.895 -14.019 26.401 1.00 29.53 327 TYR A C 1
ATOM 2669 O O . TYR A 1 327 ? 52.058 -14.897 26.218 1.00 30.63 327 TYR A O 1
ATOM 2678 N N . VAL A 1 328 ? 53.510 -13.822 27.560 1.00 28.31 328 VAL A N 1
ATOM 2679 C CA . VAL A 1 328 ? 53.157 -14.565 28.760 1.00 28.19 328 VAL A CA 1
ATOM 2680 C C . VAL A 1 328 ? 52.165 -13.725 29.547 1.00 28.10 328 VAL A C 1
ATOM 2681 O O . VAL A 1 328 ? 52.404 -12.556 29.873 1.00 27.72 328 VAL A O 1
ATOM 2685 N N . LEU A 1 329 ? 51.022 -14.337 29.805 1.00 29.57 329 LEU A N 1
ATOM 2686 C CA . LEU A 1 329 ? 49.910 -13.699 30.452 1.00 30.77 329 LEU A CA 1
ATOM 2687 C C . LEU A 1 329 ? 49.934 -14.059 31.936 1.00 31.07 329 LEU A C 1
ATOM 2688 O O . LEU A 1 329 ? 50.171 -15.193 32.292 1.00 31.10 329 LEU A O 1
ATOM 2693 N N . PHE A 1 330 ? 49.674 -13.087 32.791 1.00 32.64 330 PHE A N 1
ATOM 2694 C CA . PHE A 1 330 ? 49.734 -13.321 34.230 1.00 33.18 330 PHE A CA 1
ATOM 2695 C C . PHE A 1 330 ? 48.637 -14.241 34.810 1.00 33.99 330 PHE A C 1
ATOM 2696 O O . PHE A 1 330 ? 48.894 -14.995 35.761 1.00 35.35 330 PHE A O 1
ATOM 2704 N N . GLY A 1 331 ? 47.438 -14.219 34.236 1.00 33.65 331 GLY A N 1
ATOM 2705 C CA . GLY A 1 331 ? 46.321 -14.976 34.815 1.00 32.86 331 GLY A CA 1
ATOM 2706 C C . GLY A 1 331 ? 46.221 -16.451 34.466 1.00 32.48 331 GLY A C 1
ATOM 2707 O O . GLY A 1 331 ? 45.303 -17.113 34.914 1.00 33.51 331 GLY A O 1
ATOM 2708 N N . TYR A 1 332 ? 47.126 -16.969 33.649 1.00 31.21 332 TYR A N 1
ATOM 2709 C CA . TYR A 1 332 ? 47.092 -18.368 33.277 1.00 29.87 332 TYR A CA 1
ATOM 2710 C C . TYR A 1 332 ? 48.278 -19.109 33.889 1.00 29.03 332 TYR A C 1
ATOM 2711 O O . TYR A 1 332 ? 49.390 -18.568 33.951 1.00 27.36 332 TYR A O 1
ATOM 2713 N N . GLY A 1 333 ? 48.035 -20.352 34.299 1.00 27.80 333 GLY A N 1
ATOM 2714 C CA . GLY A 1 333 ? 49.080 -21.181 34.912 1.00 27.06 333 GLY A CA 1
ATOM 2715 C C . GLY A 1 333 ? 49.603 -20.472 36.144 1.00 26.44 333 GLY A C 1
ATOM 2716 O O . GLY A 1 333 ? 48.819 -19.970 36.973 1.00 27.54 333 GLY A O 1
ATOM 2717 N N . THR A 1 334 ? 50.923 -20.378 36.256 1.00 24.72 334 THR A N 1
ATOM 2718 C CA . THR A 1 334 ? 51.545 -19.643 37.355 1.00 23.56 334 THR A CA 1
ATOM 2719 C C . THR A 1 334 ? 52.009 -18.265 36.923 1.00 23.27 334 THR A C 1
ATOM 2720 O O . THR A 1 334 ? 52.639 -17.541 37.686 1.00 23.61 334 THR A O 1
ATOM 2724 N N . GLY A 1 335 ? 51.704 -17.876 35.685 1.00 22.29 335 GLY A N 1
ATOM 2725 C CA . GLY A 1 335 ? 52.140 -16.596 35.186 1.00 21.68 335 GLY A CA 1
ATOM 2726 C C . GLY A 1 335 ? 53.610 -16.597 34.771 1.00 21.16 335 GLY A C 1
ATOM 2727 O O . GLY A 1 335 ? 54.195 -15.533 34.570 1.00 21.49 335 GLY A O 1
ATOM 2728 N N . ALA A 1 336 ? 54.199 -17.781 34.677 1.00 20.51 336 ALA A N 1
ATOM 2729 C CA . ALA A 1 336 ? 55.596 -17.957 34.283 1.00 20.29 336 ALA A CA 1
ATOM 2730 C C . ALA A 1 336 ? 55.718 -19.240 33.501 1.00 19.76 336 ALA A C 1
ATOM 2731 O O . ALA A 1 336 ? 55.066 -20.241 33.824 1.00 19.30 336 ALA A O 1
ATOM 2733 N N . ILE A 1 337 ? 56.585 -19.230 32.489 1.00 19.70 337 ILE A N 1
ATOM 2734 C CA . ILE A 1 337 ? 56.796 -20.400 31.655 1.00 19.77 337 ILE A CA 1
ATOM 2735 C C . ILE A 1 337 ? 58.244 -20.763 31.582 1.00 19.03 337 ILE A C 1
ATOM 2736 O O . ILE A 1 337 ? 59.105 -19.919 31.759 1.00 20.41 337 ILE A O 1
ATOM 2741 N N . MET A 1 338 ? 58.496 -22.038 31.313 1.00 19.29 338 MET A N 1
ATOM 2742 C CA . MET A 1 338 ? 59.770 -22.476 30.777 1.00 19.90 338 MET A CA 1
ATOM 2743 C C . MET A 1 338 ? 59.639 -22.476 29.271 1.00 19.76 338 MET A C 1
ATOM 2744 O O . MET A 1 338 ? 58.656 -23.005 28.720 1.00 19.29 338 MET A O 1
ATOM 2749 N N . ALA A 1 339 ? 60.613 -21.841 28.637 1.00 20.44 339 ALA A N 1
ATOM 2750 C CA . ALA A 1 339 ? 60.652 -21.740 27.173 1.00 20.48 339 ALA A CA 1
ATOM 2751 C C . ALA A 1 339 ? 61.484 -22.858 26.584 1.00 20.05 339 ALA A C 1
ATOM 2752 O O . ALA A 1 339 ? 62.621 -23.136 27.013 1.00 19.39 339 ALA A O 1
ATOM 2754 N N . VAL A 1 340 ? 60.899 -23.519 25.586 1.00 20.06 340 VAL A N 1
ATOM 2755 C CA . VAL A 1 340 ? 61.497 -24.693 24.957 1.00 19.60 340 VAL A CA 1
ATOM 2756 C C . VAL A 1 340 ? 61.417 -24.424 23.423 1.00 19.95 340 VAL A C 1
ATOM 2757 O O . VAL A 1 340 ? 60.500 -24.918 22.748 1.00 21.29 340 VAL A O 1
ATOM 2761 N N . PRO A 1 341 ? 62.356 -23.614 22.910 1.00 20.43 341 PRO A N 1
ATOM 2762 C CA . PRO A 1 341 ? 62.301 -23.184 21.519 1.00 20.25 341 PRO A CA 1
ATOM 2763 C C . PRO A 1 341 ? 62.321 -24.331 20.525 1.00 20.16 341 PRO A C 1
ATOM 2764 O O . PRO A 1 341 ? 61.750 -24.177 19.439 1.00 19.83 341 PRO A O 1
ATOM 2768 N N . ALA A 1 342 ? 62.920 -25.478 20.876 1.00 19.51 342 ALA A N 1
ATOM 2769 C CA . ALA A 1 342 ? 62.983 -26.616 19.928 1.00 20.36 342 ALA A CA 1
ATOM 2770 C C . ALA A 1 342 ? 61.605 -27.239 19.664 1.00 20.72 342 ALA A C 1
ATOM 2771 O O . ALA A 1 342 ? 61.404 -27.879 18.605 1.00 20.08 342 ALA A O 1
ATOM 2773 N N . HIS A 1 343 ? 60.670 -27.072 20.614 1.00 19.93 343 HIS A N 1
ATOM 2774 C CA . HIS A 1 343 ? 59.389 -27.819 20.594 1.00 20.54 343 HIS A CA 1
ATOM 2775 C C . HIS A 1 343 ? 58.120 -26.991 20.715 1.00 20.61 343 HIS A C 1
ATOM 2776 O O . HIS A 1 343 ? 57.033 -27.531 20.577 1.00 22.52 343 HIS A O 1
ATOM 2783 N N . ASP A 1 344 ? 58.262 -25.688 20.904 1.00 21.42 344 ASP A N 1
ATOM 2784 C CA . ASP A 1 344 ? 57.139 -24.761 21.044 1.00 21.88 344 ASP A CA 1
ATOM 2785 C C . ASP A 1 344 ? 57.468 -23.644 20.093 1.00 21.89 344 ASP A C 1
ATOM 2786 O O . ASP A 1 344 ? 58.463 -22.964 20.253 1.00 21.69 344 ASP A O 1
ATOM 2791 N N . GLN A 1 345 ? 56.630 -23.485 19.073 1.00 22.08 345 GLN A N 1
ATOM 2792 C CA . GLN A 1 345 ? 56.864 -22.546 17.989 1.00 22.18 345 GLN A CA 1
ATOM 2793 C C . GLN A 1 345 ? 56.907 -21.101 18.442 1.00 21.71 345 GLN A C 1
ATOM 2794 O O . GLN A 1 345 ? 57.672 -20.322 17.898 1.00 20.57 345 GLN A O 1
ATOM 2800 N N . ARG A 1 346 ? 56.121 -20.746 19.472 1.00 22.93 346 ARG A N 1
ATOM 2801 C CA . ARG A 1 346 ? 56.137 -19.374 20.007 1.00 24.25 346 ARG A CA 1
ATOM 2802 C C . ARG A 1 346 ? 57.524 -19.078 20.585 1.00 22.67 346 ARG A C 1
ATOM 2803 O O . ARG A 1 346 ? 58.129 -18.030 20.306 1.00 22.90 346 ARG A O 1
ATOM 2811 N N . ASP A 1 347 ? 58.046 -20.043 21.342 1.00 23.30 347 ASP A N 1
ATOM 2812 C CA . ASP A 1 347 ? 59.369 -19.933 21.956 1.00 22.60 347 ASP A CA 1
ATOM 2813 C C . ASP A 1 347 ? 60.473 -19.970 20.895 1.00 22.57 347 ASP A C 1
ATOM 2814 O O . ASP A 1 347 ? 61.465 -19.311 21.044 1.00 21.75 347 ASP A O 1
ATOM 2819 N N . TYR A 1 348 ? 60.281 -20.770 19.843 1.00 22.72 348 TYR A N 1
ATOM 2820 C CA . TYR A 1 348 ? 61.209 -20.840 18.719 1.00 22.97 348 TYR A CA 1
ATOM 2821 C C . TYR A 1 348 ? 61.469 -19.445 18.158 1.00 22.55 348 TYR A C 1
ATOM 2822 O O . TYR A 1 348 ? 62.615 -18.997 18.067 1.00 21.09 348 TYR A O 1
ATOM 2831 N N . GLU A 1 349 ? 60.380 -18.748 17.806 1.00 23.03 349 GLU A N 1
ATOM 2832 C CA . GLU A 1 349 ? 60.462 -17.446 17.157 1.00 24.01 349 GLU A CA 1
ATOM 2833 C C . GLU A 1 349 ? 61.064 -16.385 18.087 1.00 24.07 349 GLU A C 1
ATOM 2834 O O . GLU A 1 349 ? 61.859 -15.527 17.671 1.00 23.21 349 GLU A O 1
ATOM 2840 N N . PHE A 1 350 ? 60.689 -16.462 19.356 1.00 23.83 350 PHE A N 1
ATOM 2841 C CA . PHE A 1 350 ? 61.289 -15.599 20.376 1.00 24.20 350 PHE A CA 1
ATOM 2842 C C . PHE A 1 350 ? 62.813 -15.793 20.518 1.00 22.95 350 PHE A C 1
ATOM 2843 O O . PHE A 1 350 ? 63.561 -14.825 20.571 1.00 23.59 350 PHE A O 1
ATOM 2851 N N . ALA A 1 351 ? 63.246 -17.046 20.590 1.00 23.61 351 ALA A N 1
ATOM 2852 C CA . ALA A 1 351 ? 64.651 -17.412 20.759 1.00 24.38 351 ALA A CA 1
ATOM 2853 C C . ALA A 1 351 ? 65.473 -17.011 19.544 1.00 25.09 351 ALA A C 1
ATOM 2854 O O . ALA A 1 351 ? 66.599 -16.523 19.673 1.00 24.07 351 ALA A O 1
ATOM 2856 N N . ARG A 1 352 ? 64.901 -17.221 18.359 1.00 26.15 352 ARG A N 1
ATOM 2857 C CA . ARG A 1 352 ? 65.565 -16.780 17.121 1.00 27.30 352 ARG A CA 1
ATOM 2858 C C . ARG A 1 352 ? 65.725 -15.275 17.116 1.00 27.42 352 ARG A C 1
ATOM 2859 O O . ARG A 1 352 ? 66.781 -14.773 16.750 1.00 27.80 352 ARG A O 1
ATOM 2867 N N . LYS A 1 353 ? 64.704 -14.541 17.548 1.00 27.50 353 LYS A N 1
ATOM 2868 C CA . LYS A 1 353 ? 64.815 -13.097 17.542 1.00 27.78 353 LYS A CA 1
ATOM 2869 C C . LYS A 1 353 ? 65.873 -12.570 18.509 1.00 27.80 353 LYS A C 1
ATOM 2870 O O . LYS A 1 353 ? 66.618 -11.654 18.166 1.00 28.13 353 LYS A O 1
ATOM 2876 N N . PHE A 1 354 ? 65.915 -13.121 19.720 1.00 27.31 354 PHE A N 1
ATOM 2877 C CA . PHE A 1 354 ? 66.734 -12.562 20.796 1.00 27.64 354 PHE A CA 1
ATOM 2878 C C . PHE A 1 354 ? 67.998 -13.381 21.060 1.00 27.71 354 PHE A C 1
ATOM 2879 O O . PHE A 1 354 ? 68.694 -13.140 22.051 1.00 28.10 354 PHE A O 1
ATOM 2887 N N . GLY A 1 355 ? 68.293 -14.349 20.190 1.00 27.66 355 GLY A N 1
ATOM 2888 C CA . GLY A 1 355 ? 69.579 -15.047 20.231 1.00 27.27 355 GLY A CA 1
ATOM 2889 C C . GLY A 1 355 ? 69.727 -16.033 21.376 1.00 27.52 355 GLY A C 1
ATOM 2890 O O . GLY A 1 355 ? 70.835 -16.237 21.889 1.00 28.00 355 GLY A O 1
ATOM 2891 N N . LEU A 1 356 ? 68.630 -16.700 21.731 1.00 26.34 356 LEU A N 1
ATOM 2892 C CA . LEU A 1 356 ? 68.608 -17.631 22.858 1.00 25.52 356 LEU A CA 1
ATOM 2893 C C . LEU A 1 356 ? 68.803 -19.069 22.373 1.00 25.13 356 LEU A C 1
ATOM 2894 O O . LEU A 1 356 ? 68.478 -19.390 21.217 1.00 25.02 356 LEU A O 1
ATOM 2899 N N . PRO A 1 357 ? 69.385 -19.945 23.224 1.00 24.89 357 PRO A N 1
ATOM 2900 C CA . PRO A 1 357 ? 69.690 -21.289 22.784 1.00 24.79 357 PRO A CA 1
ATOM 2901 C C . PRO A 1 357 ? 68.466 -22.102 22.403 1.00 24.11 357 PRO A C 1
ATOM 2902 O O . PRO A 1 357 ? 67.398 -21.925 22.991 1.00 24.23 357 PRO A O 1
ATOM 2906 N N . ILE A 1 358 ? 68.643 -22.981 21.414 1.00 23.61 358 ILE A N 1
ATOM 2907 C CA . ILE A 1 358 ? 67.607 -23.904 20.995 1.00 24.56 358 ILE A CA 1
ATOM 2908 C C . ILE A 1 358 ? 68.141 -25.296 21.190 1.00 24.96 358 ILE A C 1
ATOM 2909 O O . ILE A 1 358 ? 69.214 -25.627 20.669 1.00 26.25 358 ILE A O 1
ATOM 2914 N N . LYS A 1 359 ? 67.430 -26.124 21.962 1.00 24.93 359 LYS A N 1
ATOM 2915 C CA . LYS A 1 359 ? 67.923 -27.443 22.325 1.00 24.98 359 LYS A CA 1
ATOM 2916 C C . LYS A 1 359 ? 66.900 -28.543 22.140 1.00 24.15 359 LYS A C 1
ATOM 2917 O O . LYS A 1 359 ? 65.850 -28.538 22.784 1.00 23.86 359 LYS A O 1
ATOM 2923 N N . LYS A 1 360 ? 67.221 -29.488 21.251 1.00 23.71 360 LYS A N 1
ATOM 2924 C CA . LYS A 1 360 ? 66.361 -30.616 20.936 1.00 23.77 360 LYS A CA 1
ATOM 2925 C C . LYS A 1 360 ? 66.391 -31.704 22.016 1.00 22.85 360 LYS A C 1
ATOM 2926 O O . LYS A 1 360 ? 67.456 -32.215 22.387 1.00 23.18 360 LYS A O 1
ATOM 2932 N N . VAL A 1 361 ? 65.209 -32.037 22.522 1.00 21.97 361 VAL A N 1
ATOM 2933 C CA . VAL A 1 361 ? 65.046 -33.120 23.494 1.00 21.73 361 VAL A CA 1
ATOM 2934 C C . VAL A 1 361 ? 63.942 -34.131 23.126 1.00 21.79 361 VAL A C 1
ATOM 2935 O O . VAL A 1 361 ? 63.816 -35.165 23.770 1.00 21.08 361 VAL A O 1
ATOM 2939 N N . ILE A 1 362 ? 63.196 -33.880 22.045 1.00 22.04 362 ILE A N 1
ATOM 2940 C CA . ILE A 1 362 ? 62.237 -34.850 21.534 1.00 22.52 362 ILE A CA 1
ATOM 2941 C C . ILE A 1 362 ? 62.625 -35.116 20.071 1.00 23.88 362 ILE A C 1
ATOM 2942 O O . ILE A 1 362 ? 62.593 -34.197 19.256 1.00 23.06 362 ILE A O 1
ATOM 2947 N N . GLU A 1 363 ? 63.047 -36.341 19.776 1.00 23.92 363 GLU A N 1
ATOM 2948 C CA . GLU A 1 363 ? 63.410 -36.685 18.390 1.00 24.57 363 GLU A CA 1
ATOM 2949 C C . GLU A 1 363 ? 62.192 -37.142 17.621 1.00 24.61 363 GLU A C 1
ATOM 2950 O O . GLU A 1 363 ? 61.325 -37.829 18.165 1.00 24.31 363 GLU A O 1
ATOM 2956 N N . ARG A 1 364 ? 62.134 -36.754 16.341 1.00 25.55 364 ARG A N 1
ATOM 2957 C CA . ARG A 1 364 ? 61.065 -37.189 15.444 1.00 25.81 364 ARG A CA 1
ATOM 2958 C C . ARG A 1 364 ? 61.285 -38.645 15.013 1.00 26.15 364 ARG A C 1
ATOM 2959 O O . ARG A 1 364 ? 62.367 -38.985 14.538 1.00 25.82 364 ARG A O 1
ATOM 2967 N N . PRO A 1 365 ? 60.265 -39.492 15.171 1.00 27.11 365 PRO A N 1
ATOM 2968 C CA . PRO A 1 365 ? 60.386 -40.860 14.682 1.00 27.94 365 PRO A CA 1
ATOM 2969 C C . PRO A 1 365 ? 60.523 -40.881 13.151 1.00 27.63 365 PRO A C 1
ATOM 2970 O O . PRO A 1 365 ? 60.007 -39.997 12.468 1.00 26.75 365 PRO A O 1
ATOM 2974 N N . GLY A 1 366 ? 61.244 -41.865 12.641 1.00 27.92 366 GLY A N 1
ATOM 2975 C CA . GLY A 1 366 ? 61.520 -41.974 11.207 1.00 28.20 366 GLY A CA 1
ATOM 2976 C C . GLY A 1 366 ? 62.764 -41.185 10.954 1.00 28.37 366 GLY A C 1
ATOM 2977 O O . GLY A 1 366 ? 63.813 -41.466 11.536 1.00 30.20 366 GLY A O 1
ATOM 2978 N N . GLU A 1 367 ? 62.642 -40.147 10.154 1.00 27.59 367 GLU A N 1
ATOM 2979 C CA . GLU A 1 367 ? 63.766 -39.284 9.849 1.00 27.43 367 GLU A CA 1
ATOM 2980 C C . GLU A 1 367 ? 64.008 -38.271 10.972 1.00 27.23 367 GLU A C 1
ATOM 2981 O O . GLU A 1 367 ? 63.116 -37.512 11.310 1.00 28.04 367 GLU A O 1
ATOM 2987 N N . PRO A 1 368 ? 65.230 -38.218 11.500 1.00 28.21 368 PRO A N 1
ATOM 2988 C CA . PRO A 1 368 ? 65.521 -37.270 12.554 1.00 28.04 368 PRO A CA 1
ATOM 2989 C C . PRO A 1 368 ? 65.415 -35.827 12.092 1.00 28.77 368 PRO A C 1
ATOM 2990 O O . PRO A 1 368 ? 65.480 -35.525 10.890 1.00 27.60 368 PRO A O 1
ATOM 2994 N N . LEU A 1 369 ? 65.238 -34.950 13.076 1.00 28.53 369 LEU A N 1
ATOM 2995 C CA . LEU A 1 369 ? 65.141 -33.541 12.846 1.00 28.83 369 LEU A CA 1
ATOM 2996 C C . LEU A 1 369 ? 66.474 -33.052 12.311 1.00 29.60 369 LEU A C 1
ATOM 2997 O O . LEU A 1 369 ? 67.504 -33.558 12.700 1.00 30.05 369 LEU A O 1
ATOM 3002 N N . PRO A 1 370 ? 66.448 -32.066 11.413 1.00 30.57 370 PRO A N 1
ATOM 3003 C CA . PRO A 1 370 ? 67.662 -31.459 10.895 1.00 31.16 370 PRO A CA 1
ATOM 3004 C C . PRO A 1 370 ? 68.381 -30.563 11.900 1.00 31.91 370 PRO A C 1
ATOM 3005 O O . PRO A 1 370 ? 67.804 -30.137 12.889 1.00 30.09 370 PRO A O 1
ATOM 3009 N N . GLU A 1 371 ? 69.641 -30.279 11.597 1.00 33.05 371 GLU A N 1
ATOM 3010 C CA . GLU A 1 371 ? 70.462 -29.335 12.326 1.00 34.09 371 GLU A CA 1
ATOM 3011 C C . GLU A 1 371 ? 71.020 -28.365 11.290 1.00 34.59 371 GLU A C 1
ATOM 3012 O O . GLU A 1 371 ? 71.696 -28.810 10.358 1.00 35.17 371 GLU A O 1
ATOM 3018 N N . PRO A 1 372 ? 70.727 -27.056 11.416 1.00 34.51 372 PRO A N 1
ATOM 3019 C CA . PRO A 1 372 ? 69.928 -26.438 12.462 1.00 33.52 372 PRO A CA 1
ATOM 3020 C C . PRO A 1 372 ? 68.427 -26.682 12.271 1.00 32.87 372 PRO A C 1
ATOM 3021 O O . PRO A 1 372 ? 67.953 -27.067 11.179 1.00 33.14 372 PRO A O 1
ATOM 3025 N N . LEU A 1 373 ? 67.698 -26.464 13.353 1.00 31.65 373 LEU A N 1
ATOM 3026 C CA . LEU A 1 373 ? 66.263 -26.605 13.377 1.00 30.86 373 LEU A CA 1
ATOM 3027 C C . LEU A 1 373 ? 65.703 -25.334 12.767 1.00 29.70 373 LEU A C 1
ATOM 3028 O O . LEU A 1 373 ? 66.088 -24.260 13.188 1.00 29.97 373 LEU A O 1
ATOM 3033 N N . GLU A 1 374 ? 64.806 -25.454 11.784 1.00 28.86 374 GLU A N 1
ATOM 3034 C CA . GLU A 1 374 ? 64.186 -24.290 11.109 1.00 28.41 374 GLU A CA 1
ATOM 3035 C C . GLU A 1 374 ? 62.803 -23.902 11.654 1.00 26.87 374 GLU A C 1
ATOM 3036 O O . GLU A 1 374 ? 62.257 -22.839 11.324 1.00 26.72 374 GLU A O 1
ATOM 3042 N N . ARG A 1 375 ? 62.217 -24.790 12.447 1.00 25.93 375 ARG A N 1
ATOM 3043 C CA . ARG A 1 375 ? 60.952 -24.531 13.120 1.00 25.62 375 ARG A CA 1
ATOM 3044 C C . ARG A 1 375 ? 60.857 -25.502 14.285 1.00 24.46 375 ARG A C 1
ATOM 3045 O O . ARG A 1 375 ? 61.578 -26.495 14.325 1.00 24.55 375 ARG A O 1
ATOM 3053 N N . ALA A 1 376 ? 59.958 -25.237 15.221 1.00 24.01 376 ALA A N 1
ATOM 3054 C CA . ALA A 1 376 ? 59.769 -26.137 16.346 1.00 24.06 376 ALA A CA 1
ATOM 3055 C C . ALA A 1 376 ? 59.166 -27.478 15.924 1.00 23.23 376 ALA A C 1
ATOM 3056 O O . ALA A 1 376 ? 58.326 -27.539 15.013 1.00 23.28 376 ALA A O 1
ATOM 3058 N N . TYR A 1 377 ? 59.625 -28.552 16.560 1.00 23.60 377 TYR A N 1
ATOM 3059 C CA . TYR A 1 377 ? 59.028 -29.869 16.431 1.00 23.80 377 TYR A CA 1
ATOM 3060 C C . TYR A 1 377 ? 58.051 -30.133 17.591 1.00 24.73 377 TYR A C 1
ATOM 3061 O O . TYR A 1 377 ? 58.458 -30.428 18.751 1.00 24.68 377 TYR A O 1
ATOM 3070 N N . GLU A 1 378 ? 56.759 -30.077 17.274 1.00 25.18 378 GLU A N 1
ATOM 3071 C CA . GLU A 1 378 ? 55.703 -30.009 18.299 1.00 25.83 378 GLU A CA 1
ATOM 3072 C C . GLU A 1 378 ? 54.959 -31.306 18.580 1.00 26.43 378 GLU A C 1
ATOM 3073 O O . GLU A 1 378 ? 54.119 -31.356 19.490 1.00 26.78 378 GLU A O 1
ATOM 3079 N N . GLU A 1 379 ? 55.272 -32.358 17.824 1.00 26.22 379 GLU A N 1
ATOM 3080 C CA . GLU A 1 379 ? 54.590 -33.646 17.954 1.00 26.23 379 GLU A CA 1
ATOM 3081 C C . GLU A 1 379 ? 55.324 -34.590 18.891 1.00 25.69 379 GLU A C 1
ATOM 3082 O O . GLU A 1 379 ? 56.484 -34.362 19.250 1.00 24.87 379 GLU A O 1
ATOM 3088 N N . PRO A 1 380 ? 54.644 -35.665 19.300 1.00 26.33 380 PRO A N 1
ATOM 3089 C CA . PRO A 1 380 ? 55.282 -36.639 20.153 1.00 26.39 380 PRO A CA 1
ATOM 3090 C C . PRO A 1 380 ? 56.479 -37.289 19.463 1.00 26.96 380 PRO A C 1
ATOM 3091 O O . PRO A 1 380 ? 56.541 -37.363 18.225 1.00 26.75 380 PRO A O 1
ATOM 3095 N N . GLY A 1 381 ? 57.433 -37.734 20.261 1.00 26.54 381 GLY A N 1
ATOM 3096 C CA . GLY A 1 381 ? 58.603 -38.426 19.742 1.00 26.68 381 GLY A CA 1
ATOM 3097 C C . GLY A 1 381 ? 59.327 -39.260 20.774 1.00 26.32 381 GLY A C 1
ATOM 3098 O O . GLY A 1 381 ? 58.709 -39.899 21.640 1.00 26.43 381 GLY A O 1
ATOM 3099 N N . ILE A 1 382 ? 60.648 -39.284 20.669 1.00 26.79 382 ILE A N 1
ATOM 3100 C CA . ILE A 1 382 ? 61.481 -40.053 21.570 1.00 26.56 382 ILE A CA 1
ATOM 3101 C C . ILE A 1 382 ? 62.403 -39.096 22.309 1.00 26.16 382 ILE A C 1
ATOM 3102 O O . ILE A 1 382 ? 63.044 -38.224 21.711 1.00 25.48 382 ILE A O 1
ATOM 3107 N N . MET A 1 383 ? 62.487 -39.249 23.627 1.00 25.39 383 MET A N 1
ATOM 3108 C CA . MET A 1 383 ? 63.268 -38.323 24.417 1.00 25.23 383 MET A CA 1
ATOM 3109 C C . MET A 1 383 ? 64.749 -38.498 24.082 1.00 24.47 383 MET A C 1
ATOM 3110 O O . MET A 1 383 ? 65.220 -39.605 23.967 1.00 24.79 383 MET A O 1
ATOM 3115 N N . VAL A 1 384 ? 65.448 -37.386 23.922 1.00 24.48 384 VAL A N 1
ATOM 3116 C CA . VAL A 1 384 ? 66.862 -37.363 23.605 1.00 24.32 384 VAL A CA 1
ATOM 3117 C C . VAL A 1 384 ? 67.488 -36.222 24.386 1.00 24.45 384 VAL A C 1
ATOM 3118 O O . VAL A 1 384 ? 66.792 -35.286 24.809 1.00 23.78 384 VAL A O 1
ATOM 3122 N N . ASN A 1 385 ? 68.790 -36.302 24.636 1.00 24.30 385 ASN A N 1
ATOM 3123 C CA . ASN A 1 385 ? 69.503 -35.275 25.410 1.00 24.99 385 ASN A CA 1
ATOM 3124 C C . ASN A 1 385 ? 68.802 -34.998 26.741 1.00 24.68 385 ASN A C 1
ATOM 3125 O O . ASN A 1 385 ? 68.736 -33.856 27.192 1.00 23.66 385 ASN A O 1
ATOM 3130 N N . SER A 1 386 ? 68.257 -36.067 27.314 1.00 25.26 386 SER A N 1
ATOM 3131 C CA . SER A 1 386 ? 67.383 -36.019 28.477 1.00 25.87 386 SER A CA 1
ATOM 3132 C C . SER A 1 386 ? 67.862 -37.001 29.575 1.00 26.84 386 SER A C 1
ATOM 3133 O O . SER A 1 386 ? 67.037 -37.610 30.273 1.00 26.41 386 SER A O 1
ATOM 3136 N N . GLY A 1 387 ? 69.185 -37.154 29.698 1.00 27.40 387 GLY A N 1
ATOM 3137 C CA . GLY A 1 387 ? 69.792 -38.030 30.711 1.00 28.80 387 GLY A CA 1
ATOM 3138 C C . GLY A 1 387 ? 69.196 -39.428 30.743 1.00 29.87 387 GLY A C 1
ATOM 3139 O O . GLY A 1 387 ? 69.180 -40.131 29.728 1.00 30.30 387 GLY A O 1
ATOM 3140 N N . PRO A 1 388 ? 68.675 -39.846 31.911 1.00 30.73 388 PRO A N 1
ATOM 3141 C CA . PRO A 1 388 ? 68.209 -41.220 32.036 1.00 30.44 388 PRO A CA 1
ATOM 3142 C C . PRO A 1 388 ? 66.900 -41.495 31.331 1.00 30.12 388 PRO A C 1
ATOM 3143 O O . PRO A 1 388 ? 66.505 -42.645 31.253 1.00 31.32 388 PRO A O 1
ATOM 3147 N N . PHE A 1 389 ? 66.221 -40.468 30.824 1.00 29.74 389 PHE A N 1
ATOM 3148 C CA . PHE A 1 389 ? 64.936 -40.677 30.147 1.00 29.41 389 PHE A CA 1
ATOM 3149 C C . PHE A 1 389 ? 65.132 -40.989 28.668 1.00 29.29 389 PHE A C 1
ATOM 3150 O O . PHE A 1 389 ? 64.163 -41.346 27.987 1.00 29.03 389 PHE A O 1
ATOM 3158 N N . ASP A 1 390 ? 66.364 -40.856 28.186 1.00 29.19 390 ASP A N 1
ATOM 3159 C CA . ASP A 1 390 ? 66.674 -41.110 26.770 1.00 30.14 390 ASP A CA 1
ATOM 3160 C C . ASP A 1 390 ? 66.025 -42.417 26.291 1.00 30.21 390 ASP A C 1
ATOM 3161 O O . ASP A 1 390 ? 66.120 -43.465 26.959 1.00 30.56 390 ASP A O 1
ATOM 3166 N N . GLY A 1 391 ? 65.295 -42.324 25.176 1.00 30.55 391 GLY A N 1
ATOM 3167 C CA . GLY A 1 391 ? 64.648 -43.461 24.541 1.00 30.51 391 GLY A CA 1
ATOM 3168 C C . GLY A 1 391 ? 63.185 -43.647 24.874 1.00 30.77 391 GLY A C 1
ATOM 3169 O O . GLY A 1 391 ? 62.488 -44.446 24.243 1.00 31.15 391 GLY A O 1
ATOM 3170 N N . THR A 1 392 ? 62.696 -42.919 25.864 1.00 30.76 392 THR A N 1
ATOM 3171 C CA . THR A 1 392 ? 61.315 -43.036 26.281 1.00 30.81 392 THR A CA 1
ATOM 3172 C C . THR A 1 392 ? 60.424 -42.337 25.277 1.00 30.80 392 THR A C 1
ATOM 3173 O O . THR A 1 392 ? 60.741 -41.228 24.843 1.00 30.06 392 THR A O 1
ATOM 3177 N N . GLU A 1 393 ? 59.303 -42.972 24.938 1.00 31.14 393 GLU A N 1
ATOM 3178 C CA . GLU A 1 393 ? 58.269 -42.324 24.126 1.00 32.20 393 GLU A CA 1
ATOM 3179 C C . GLU A 1 393 ? 57.717 -41.151 24.943 1.00 31.48 393 GLU A C 1
ATOM 3180 O O . GLU A 1 393 ? 57.447 -41.298 26.133 1.00 31.12 393 GLU A O 1
ATOM 3186 N N . SER A 1 394 ? 57.586 -39.997 24.309 1.00 30.92 394 SER A N 1
ATOM 3187 C CA . SER A 1 394 ? 57.455 -38.726 25.018 1.00 30.87 394 SER A CA 1
ATOM 3188 C C . SER A 1 394 ? 56.174 -38.576 25.871 1.00 30.77 394 SER A C 1
ATOM 3189 O O . SER A 1 394 ? 56.210 -37.940 26.927 1.00 29.94 394 SER A O 1
ATOM 3192 N N . GLU A 1 395 ? 55.053 -39.151 25.437 1.00 30.73 395 GLU A N 1
ATOM 3193 C CA . GLU A 1 395 ? 53.830 -39.061 26.244 1.00 31.69 395 GLU A CA 1
ATOM 3194 C C . GLU A 1 395 ? 53.991 -39.814 27.552 1.00 31.46 395 GLU A C 1
ATOM 3195 O O . GLU A 1 395 ? 53.655 -39.283 28.600 1.00 30.81 395 GLU A O 1
ATOM 3201 N N . GLU A 1 396 ? 54.489 -41.049 27.466 1.00 31.78 396 GLU A N 1
ATOM 3202 C CA . GLU A 1 396 ? 54.926 -41.815 28.642 1.00 32.21 396 GLU A CA 1
ATOM 3203 C C . GLU A 1 396 ? 55.968 -41.040 29.471 1.00 31.40 396 GLU A C 1
ATOM 3204 O O . GLU A 1 396 ? 55.940 -41.073 30.701 1.00 30.69 396 GLU A O 1
ATOM 3210 N N . GL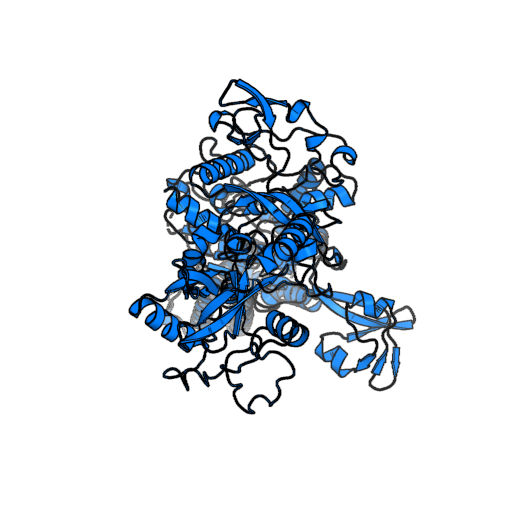Y A 1 397 ? 56.915 -40.406 28.781 1.00 30.35 397 GLY A N 1
ATOM 3211 C CA . GLY A 1 397 ? 57.936 -39.584 29.420 1.00 29.56 397 GLY A CA 1
ATOM 3212 C C . GLY A 1 397 ? 57.392 -38.428 30.250 1.00 28.36 397 GLY A C 1
ATOM 3213 O O . GLY A 1 397 ? 58.012 -38.012 31.218 1.00 27.96 397 GLY A O 1
ATOM 3214 N N . LYS A 1 398 ? 56.239 -37.895 29.882 1.00 28.22 398 LYS A N 1
ATOM 3215 C CA . LYS A 1 398 ? 55.566 -36.910 30.732 1.00 28.57 398 LYS A CA 1
ATOM 3216 C C . LYS A 1 398 ? 55.355 -37.516 32.123 1.00 28.83 398 LYS A C 1
ATOM 3217 O O . LYS A 1 398 ? 55.713 -36.907 33.125 1.00 28.18 398 LYS A O 1
ATOM 3223 N N . ARG A 1 399 ? 54.797 -38.728 32.156 1.00 29.39 399 ARG A N 1
ATOM 3224 C CA . ARG A 1 399 ? 54.494 -39.414 33.399 1.00 30.19 399 ARG A CA 1
ATOM 3225 C C . ARG A 1 399 ? 55.771 -39.755 34.154 1.00 29.53 399 ARG A C 1
ATOM 3226 O O . ARG A 1 399 ? 55.810 -39.593 35.369 1.00 29.81 399 ARG A O 1
ATOM 3234 N N . LYS A 1 400 ? 56.817 -40.179 33.453 1.00 29.04 400 LYS A N 1
ATOM 3235 C CA . LYS A 1 400 ? 58.091 -40.502 34.089 1.00 29.11 400 LYS A CA 1
ATOM 3236 C C . LYS A 1 400 ? 58.790 -39.277 34.678 1.00 28.34 400 LYS A C 1
ATOM 3237 O O . LYS A 1 400 ? 59.371 -39.357 35.759 1.00 27.20 400 LYS A O 1
ATOM 3243 N N . VAL A 1 401 ? 58.762 -38.155 33.959 1.00 26.99 401 VAL A N 1
ATOM 3244 C CA . VAL A 1 401 ? 59.337 -36.899 34.474 1.00 27.00 401 VAL A CA 1
ATOM 3245 C C . VAL A 1 401 ? 58.512 -36.393 35.679 1.00 27.16 401 VAL A C 1
ATOM 3246 O O . VAL A 1 401 ? 59.072 -35.940 36.661 1.00 26.25 401 VAL A O 1
ATOM 3250 N N . ILE A 1 402 ? 57.187 -36.492 35.605 1.00 27.51 402 ILE A N 1
ATOM 3251 C CA . ILE A 1 402 ? 56.345 -36.087 36.737 1.00 28.01 402 ILE A CA 1
ATOM 3252 C C . ILE A 1 402 ? 56.673 -36.904 37.997 1.00 28.95 402 ILE A C 1
ATOM 3253 O O . ILE A 1 402 ? 56.851 -36.336 39.074 1.00 29.56 402 ILE A O 1
ATOM 3258 N N . ALA A 1 403 ? 56.774 -38.220 37.848 1.00 30.24 403 ALA A N 1
ATOM 3259 C CA . ALA A 1 403 ? 57.140 -39.119 38.956 1.00 30.69 403 ALA A CA 1
ATOM 3260 C C . ALA A 1 403 ? 58.497 -38.734 39.571 1.00 31.22 403 ALA A C 1
ATOM 3261 O O . ALA A 1 403 ? 58.666 -38.701 40.792 1.00 31.70 403 ALA A O 1
ATOM 3263 N N . TRP A 1 404 ? 59.458 -38.440 38.711 1.00 31.59 404 TRP A N 1
ATOM 3264 C CA . TRP A 1 404 ? 60.802 -38.054 39.123 1.00 31.28 404 TRP A CA 1
ATOM 3265 C C . TRP A 1 404 ? 60.823 -36.687 39.814 1.00 31.33 404 TRP A C 1
ATOM 3266 O O . TRP A 1 404 ? 61.495 -36.523 40.839 1.00 31.17 404 TRP A O 1
ATOM 3277 N N . LEU A 1 405 ? 60.080 -35.718 39.274 1.00 30.52 405 LEU A N 1
ATOM 3278 C CA . LEU A 1 405 ? 59.938 -34.409 39.912 1.00 30.55 405 LEU A CA 1
ATOM 3279 C C . LEU A 1 405 ? 59.406 -34.552 41.347 1.00 30.62 405 LEU A C 1
ATOM 3280 O O . LEU A 1 405 ? 59.930 -33.933 42.268 1.00 28.95 405 LEU A O 1
ATOM 3285 N N . GLU A 1 406 ? 58.344 -35.344 41.488 1.00 31.71 406 GLU A N 1
ATOM 3286 C CA . GLU A 1 406 ? 57.650 -35.512 42.758 1.00 32.65 406 GLU A CA 1
ATOM 3287 C C . GLU A 1 406 ? 58.557 -36.207 43.763 1.00 33.18 406 GLU A C 1
ATOM 3288 O O . GLU A 1 406 ? 58.667 -35.772 44.904 1.00 32.90 406 GLU A O 1
ATOM 3294 N N . GLU A 1 407 ? 59.233 -37.250 43.312 1.00 34.19 407 GLU A N 1
ATOM 3295 C CA . GLU A 1 407 ? 60.205 -37.981 44.121 1.00 34.71 407 GLU A CA 1
ATOM 3296 C C . GLU A 1 407 ? 61.347 -37.105 44.637 1.00 34.14 407 GLU A C 1
ATOM 3297 O O . GLU A 1 407 ? 61.800 -37.272 45.768 1.00 34.33 407 GLU A O 1
ATOM 3303 N N . LYS A 1 408 ? 61.819 -36.177 43.810 1.00 33.09 408 LYS A N 1
ATOM 3304 C CA . LYS A 1 408 ? 63.001 -35.382 44.140 1.00 32.46 408 LYS A CA 1
ATOM 3305 C C . LYS A 1 408 ? 62.697 -34.015 44.737 1.00 31.22 408 LYS A C 1
ATOM 3306 O O . LYS A 1 408 ? 63.615 -33.259 45.007 1.00 31.71 408 LYS A O 1
ATOM 3312 N N . GLY A 1 409 ? 61.425 -33.690 44.922 1.00 30.52 409 GLY A N 1
ATOM 3313 C CA . GLY A 1 409 ? 61.024 -32.377 45.447 1.00 29.89 409 GLY A CA 1
ATOM 3314 C C . GLY A 1 409 ? 61.267 -31.210 44.485 1.00 29.50 409 GLY A C 1
ATOM 3315 O O . GLY A 1 409 ? 61.606 -30.119 44.919 1.00 29.47 409 GLY A O 1
ATOM 3316 N N . LEU A 1 410 ? 61.120 -31.451 43.178 1.00 27.95 410 LEU A N 1
ATOM 3317 C CA . LEU A 1 410 ? 61.424 -30.447 42.151 1.00 27.17 410 LEU A CA 1
ATOM 3318 C C . LEU A 1 410 ? 60.163 -29.912 41.441 1.00 26.26 410 LEU A C 1
ATOM 3319 O O . LEU A 1 410 ? 60.247 -29.017 40.630 1.00 23.58 410 LEU A O 1
ATOM 3324 N N . GLY A 1 411 ? 59.016 -30.496 41.750 1.00 27.38 411 GLY A N 1
ATOM 3325 C CA . GLY A 1 411 ? 57.758 -30.116 41.143 1.00 27.71 411 GLY A CA 1
ATOM 3326 C C . GLY A 1 411 ? 56.698 -31.153 41.426 1.00 28.29 411 GLY A C 1
ATOM 3327 O O . GLY A 1 411 ? 56.930 -32.111 42.178 1.00 26.79 411 GLY A O 1
ATOM 3328 N N . LYS A 1 412 ? 55.533 -30.969 40.801 1.00 28.48 412 LYS A N 1
ATOM 3329 C CA . LYS A 1 412 ? 54.418 -31.857 41.009 1.00 29.82 412 LYS A CA 1
ATOM 3330 C C . LYS A 1 412 ? 53.523 -31.942 39.777 1.00 28.89 412 LYS A C 1
ATOM 3331 O O . LYS A 1 412 ? 53.464 -31.015 38.978 1.00 27.53 412 LYS A O 1
ATOM 3337 N N . GLY A 1 413 ? 52.901 -33.100 39.611 1.00 28.97 413 GLY A N 1
ATOM 3338 C CA . GLY A 1 413 ? 51.965 -33.336 38.523 1.00 29.35 413 GLY A CA 1
ATOM 3339 C C . GLY A 1 413 ? 50.782 -32.428 38.711 1.00 29.75 413 GLY A C 1
ATOM 3340 O O . GLY A 1 413 ? 50.366 -32.176 39.854 1.00 30.07 413 GLY A O 1
ATOM 3341 N N . ARG A 1 414 ? 50.282 -31.884 37.608 1.00 29.55 414 ARG A N 1
ATOM 3342 C CA . ARG A 1 414 ? 49.072 -31.068 37.597 1.00 29.59 414 ARG A CA 1
ATOM 3343 C C . ARG A 1 414 ? 48.258 -31.509 36.377 1.00 29.69 414 ARG A C 1
ATOM 3344 O O . ARG A 1 414 ? 48.669 -31.260 35.240 1.00 28.23 414 ARG A O 1
ATOM 3352 N N . VAL A 1 415 ? 47.128 -32.186 36.615 1.00 28.73 415 VAL A N 1
ATOM 3353 C CA . VAL A 1 415 ? 46.224 -32.578 35.518 1.00 28.21 415 VAL A CA 1
ATOM 3354 C C . VAL A 1 415 ? 45.412 -31.370 35.082 1.00 28.29 415 VAL A C 1
ATOM 3355 O O . VAL A 1 415 ? 44.887 -30.643 35.915 1.00 28.52 415 VAL A O 1
ATOM 3359 N N . THR A 1 416 ? 45.324 -31.140 33.780 1.00 28.07 416 THR A N 1
ATOM 3360 C CA . THR A 1 416 ? 44.526 -30.024 33.263 1.00 28.19 416 THR A CA 1
ATOM 3361 C C . THR A 1 416 ? 43.623 -30.509 32.136 1.00 27.07 416 THR A C 1
ATOM 3362 O O . THR A 1 416 ? 43.750 -31.624 31.673 1.00 26.58 416 THR A O 1
ATOM 3366 N N . TYR A 1 417 ? 42.717 -29.652 31.710 1.00 26.89 417 TYR A N 1
ATOM 3367 C CA . TYR A 1 417 ? 41.714 -30.007 30.709 1.00 27.09 417 TYR A CA 1
ATOM 3368 C C . TYR A 1 417 ? 41.591 -28.901 29.678 1.00 27.06 417 TYR A C 1
ATOM 3369 O O . TYR A 1 417 ? 41.697 -27.719 29.984 1.00 27.58 417 TYR A O 1
ATOM 3378 N N . ARG A 1 418 ? 41.352 -29.294 28.439 1.00 27.35 418 ARG A N 1
ATOM 3379 C CA . ARG A 1 418 ? 41.023 -28.352 27.391 1.00 27.86 418 ARG A CA 1
ATOM 3380 C C . ARG A 1 418 ? 39.685 -27.665 27.714 1.00 26.33 418 ARG A C 1
ATOM 3381 O O . ARG A 1 418 ? 39.467 -26.505 27.370 1.00 25.34 418 ARG A O 1
ATOM 3389 N N . LEU A 1 419 ? 38.796 -28.411 28.365 1.00 25.45 419 LEU A N 1
ATOM 3390 C CA . LEU A 1 419 ? 37.459 -27.936 28.695 1.00 24.71 419 LEU A CA 1
ATOM 3391 C C . LEU A 1 419 ? 37.501 -26.640 29.475 1.00 24.39 419 LEU A C 1
ATOM 3392 O O . LEU A 1 419 ? 38.234 -26.528 30.464 1.00 24.15 419 LEU A O 1
ATOM 3397 N N . ARG A 1 420 ? 36.697 -25.669 29.050 1.00 23.60 420 ARG A N 1
ATOM 3398 C CA . ARG A 1 420 ? 36.570 -24.436 29.788 1.00 23.46 420 ARG A CA 1
ATOM 3399 C C . ARG A 1 420 ? 35.210 -24.325 30.412 1.00 22.19 420 ARG A C 1
ATOM 3400 O O . ARG A 1 420 ? 34.271 -25.047 30.030 1.00 20.42 420 ARG A O 1
ATOM 3408 N N . ASP A 1 421 ? 35.067 -23.397 31.358 1.00 20.57 421 ASP A N 1
ATOM 3409 C CA . ASP A 1 421 ? 33.777 -23.247 32.008 1.00 20.69 421 ASP A CA 1
ATOM 3410 C C . ASP A 1 421 ? 32.756 -22.657 31.022 1.00 19.31 421 ASP A C 1
ATOM 3411 O O . ASP A 1 421 ? 33.092 -22.092 29.983 1.00 19.27 421 ASP A O 1
ATOM 3416 N N . TRP A 1 422 ? 31.506 -22.835 31.374 1.00 18.77 422 TRP A N 1
ATOM 3417 C CA . TRP A 1 422 ? 30.416 -22.678 30.408 1.00 19.44 422 TRP A CA 1
ATOM 3418 C C . TRP A 1 422 ? 29.812 -21.300 30.550 1.00 18.63 422 TRP A C 1
ATOM 3419 O O . TRP A 1 422 ? 29.136 -20.988 31.547 1.00 19.18 422 TRP A O 1
ATOM 3430 N N . LEU A 1 423 ? 30.084 -20.479 29.539 1.00 19.78 423 LEU A N 1
ATOM 3431 C CA . LEU A 1 423 ? 29.557 -19.123 29.459 1.00 20.27 423 LEU A CA 1
ATOM 3432 C C . LEU A 1 423 ? 28.038 -19.146 29.169 1.00 20.55 423 LEU A C 1
ATOM 3433 O O . LEU A 1 423 ? 27.618 -19.533 28.063 1.00 19.23 423 LEU A O 1
ATOM 3438 N N . ILE A 1 424 ? 27.229 -18.758 30.151 1.00 20.33 424 ILE A N 1
ATOM 3439 C CA . ILE A 1 424 ? 25.756 -18.989 30.071 1.00 21.50 424 ILE A CA 1
ATOM 3440 C C . ILE A 1 424 ? 24.907 -17.741 29.858 1.00 20.82 424 ILE A C 1
ATOM 3441 O O . ILE A 1 424 ? 23.745 -17.836 29.488 1.00 19.76 424 ILE A O 1
ATOM 3446 N N . SER A 1 425 ? 25.475 -16.577 30.136 1.00 20.19 425 SER A N 1
ATOM 3447 C CA . SER A 1 425 ? 24.728 -15.324 30.060 1.00 20.69 425 SER A CA 1
ATOM 3448 C C . SER A 1 425 ? 24.688 -14.819 28.616 1.00 19.52 425 SER A C 1
ATOM 3449 O O . SER A 1 425 ? 25.639 -14.970 27.876 1.00 20.48 425 SER A O 1
ATOM 3452 N N . ARG A 1 426 ? 23.571 -14.210 28.254 1.00 20.82 426 ARG A N 1
ATOM 3453 C CA . ARG A 1 426 ? 23.323 -13.760 26.888 1.00 21.55 426 ARG A CA 1
ATOM 3454 C C . ARG A 1 426 ? 22.707 -12.356 26.891 1.00 21.88 426 ARG A C 1
ATOM 3455 O O . ARG A 1 426 ? 21.862 -12.031 27.718 1.00 22.15 426 ARG A O 1
ATOM 3463 N N . GLN A 1 427 ? 23.100 -11.574 25.898 1.00 23.56 427 GLN A N 1
ATOM 3464 C CA . GLN A 1 427 ? 22.641 -10.187 25.742 1.00 24.06 427 GLN A CA 1
ATOM 3465 C C . GLN A 1 427 ? 21.369 -10.144 24.880 1.00 24.54 427 GLN A C 1
ATOM 3466 O O . GLN A 1 427 ? 21.293 -9.387 23.908 1.00 25.61 427 GLN A O 1
ATOM 3472 N N . ARG A 1 428 ? 20.385 -10.933 25.288 1.00 24.61 428 ARG A N 1
ATOM 3473 C CA . ARG A 1 428 ? 19.165 -11.177 24.527 1.00 24.70 428 ARG A CA 1
ATOM 3474 C C . ARG A 1 428 ? 17.964 -11.099 25.430 1.00 23.94 428 ARG A C 1
ATOM 3475 O O . ARG A 1 428 ? 18.006 -11.486 26.593 1.00 24.08 428 ARG A O 1
ATOM 3483 N N . TYR A 1 429 ? 16.854 -10.648 24.874 1.00 23.98 429 TYR A N 1
ATOM 3484 C CA . TYR A 1 429 ? 15.617 -10.612 25.591 1.00 23.30 429 TYR A CA 1
ATOM 3485 C C . TYR A 1 429 ? 14.992 -11.969 25.881 1.00 22.71 429 TYR A C 1
ATOM 3486 O O . TYR A 1 429 ? 14.534 -12.220 27.002 1.00 21.79 429 TYR A O 1
ATOM 3495 N N . TRP A 1 430 ? 14.946 -12.841 24.876 1.00 22.87 430 TRP A N 1
ATOM 3496 C CA . TRP A 1 430 ? 14.074 -14.037 24.943 1.00 23.01 430 TRP A CA 1
ATOM 3497 C C . TRP A 1 430 ? 14.825 -15.201 25.626 1.00 22.26 430 TRP A C 1
ATOM 3498 O O . TRP A 1 430 ? 15.409 -16.069 24.987 1.00 22.50 430 TRP A O 1
ATOM 3509 N N . GLY A 1 431 ? 14.810 -15.172 26.944 1.00 21.86 431 GLY A N 1
ATOM 3510 C CA . GLY A 1 431 ? 15.508 -16.157 27.744 1.00 22.03 431 GLY A CA 1
ATOM 3511 C C . GLY A 1 431 ? 15.241 -15.934 29.222 1.00 21.86 431 GLY A C 1
ATOM 3512 O O . GLY A 1 431 ? 14.661 -14.935 29.602 1.00 23.10 431 GLY A O 1
ATOM 3513 N N . THR A 1 432 ? 15.677 -16.883 30.044 1.00 21.23 432 THR A N 1
ATOM 3514 C CA . THR A 1 432 ? 15.466 -16.858 31.475 1.00 20.95 432 THR A CA 1
ATOM 3515 C C . THR A 1 432 ? 16.302 -15.743 32.127 1.00 21.49 432 THR A C 1
ATOM 3516 O O . THR A 1 432 ? 17.526 -15.727 31.987 1.00 21.35 432 THR A O 1
ATOM 3520 N N . PRO A 1 433 ? 15.631 -14.822 32.843 1.00 22.01 433 PRO A N 1
ATOM 3521 C CA . PRO A 1 433 ? 16.379 -13.830 33.635 1.00 21.22 433 PRO A CA 1
ATOM 3522 C C . PRO A 1 433 ? 17.272 -14.484 34.693 1.00 21.15 433 PRO A C 1
ATOM 3523 O O . PRO A 1 433 ? 16.899 -15.461 35.334 1.00 20.46 433 PRO A O 1
ATOM 3527 N N . ILE A 1 434 ? 18.478 -13.964 34.819 1.00 21.54 434 ILE A N 1
ATOM 3528 C CA . ILE A 1 434 ? 19.432 -14.486 35.800 1.00 20.92 434 ILE A CA 1
ATOM 3529 C C . ILE A 1 434 ? 19.013 -13.946 37.192 1.00 21.15 434 ILE A C 1
ATOM 3530 O O . ILE A 1 434 ? 18.850 -12.762 37.335 1.00 22.31 434 ILE A O 1
ATOM 3535 N N . PRO A 1 435 ? 18.755 -14.831 38.178 1.00 21.27 435 PRO A N 1
ATOM 3536 C CA . PRO A 1 435 ? 18.127 -14.442 39.442 1.00 21.82 435 PRO A CA 1
ATOM 3537 C C . PRO A 1 435 ? 19.133 -13.810 40.440 1.00 21.42 435 PRO A C 1
ATOM 3538 O O . PRO A 1 435 ? 19.279 -14.281 41.556 1.00 22.45 435 PRO A O 1
ATOM 3542 N N . MET A 1 436 ? 19.797 -12.760 39.995 1.00 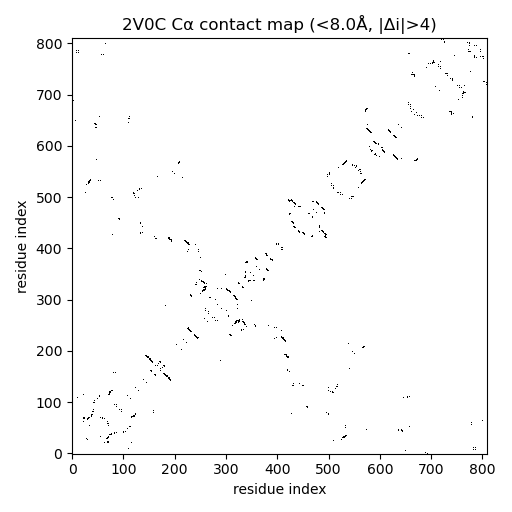23.06 436 MET A N 1
ATOM 3543 C CA . MET A 1 436 ? 20.818 -12.059 40.798 1.00 23.79 436 MET A CA 1
ATOM 3544 C C . MET A 1 436 ? 20.538 -10.556 40.789 1.00 24.76 436 MET A C 1
ATOM 3545 O O . MET A 1 436 ? 19.915 -10.020 39.849 1.00 23.50 436 MET A O 1
ATOM 3550 N N . VAL A 1 437 ? 21.023 -9.885 41.835 1.00 25.77 437 VAL A N 1
ATOM 3551 C CA . VAL A 1 437 ? 20.937 -8.437 41.959 1.00 26.50 437 VAL A CA 1
ATOM 3552 C C . VAL A 1 437 ? 22.336 -7.869 42.250 1.00 27.63 437 VAL A C 1
ATOM 3553 O O . VAL A 1 437 ? 23.172 -8.522 42.896 1.00 27.17 437 VAL A O 1
ATOM 3557 N N . HIS A 1 438 ? 22.570 -6.663 41.745 1.00 28.18 438 HIS A N 1
ATOM 3558 C CA . HIS A 1 438 ? 23.826 -5.956 41.869 1.00 28.90 438 HIS A CA 1
ATOM 3559 C C . HIS A 1 438 ? 23.586 -4.716 42.732 1.00 30.15 438 HIS A C 1
ATOM 3560 O O . HIS A 1 438 ? 22.840 -3.807 42.349 1.00 29.74 438 HIS A O 1
ATOM 3567 N N . CYS A 1 439 ? 24.219 -4.721 43.901 1.00 31.17 439 CYS A N 1
ATOM 3568 C CA . CYS A 1 439 ? 24.088 -3.685 44.917 1.00 31.52 439 CYS A CA 1
ATOM 3569 C C . CYS A 1 439 ? 25.430 -2.989 45.043 1.00 32.38 439 CYS A C 1
ATOM 3570 O O . CYS A 1 439 ? 26.480 -3.645 45.093 1.00 30.95 439 CYS A O 1
ATOM 3573 N N . GLU A 1 440 ? 25.396 -1.660 45.076 1.00 33.71 440 GLU A N 1
ATOM 3574 C CA . GLU A 1 440 ? 26.610 -0.837 45.112 1.00 34.23 440 GLU A CA 1
ATOM 3575 C C . GLU A 1 440 ? 27.415 -1.070 46.411 1.00 33.09 440 GLU A C 1
ATOM 3576 O O . GLU A 1 440 ? 28.618 -0.882 46.431 1.00 33.31 440 GLU A O 1
ATOM 3582 N N . ALA A 1 441 ? 26.729 -1.484 47.464 1.00 32.53 441 ALA A N 1
ATOM 3583 C CA . ALA A 1 441 ? 27.328 -1.748 48.777 1.00 32.77 441 ALA A CA 1
ATOM 3584 C C . ALA A 1 441 ? 27.737 -3.232 48.975 1.00 32.56 441 ALA A C 1
ATOM 3585 O O . ALA A 1 441 ? 28.877 -3.524 49.391 1.00 32.65 441 ALA A O 1
ATOM 3587 N N . CYS A 1 442 ? 26.816 -4.156 48.676 1.00 32.63 442 CYS A N 1
ATOM 3588 C CA . CYS A 1 442 ? 27.016 -5.599 48.948 1.00 31.84 442 CYS A CA 1
ATOM 3589 C C . CYS A 1 442 ? 27.724 -6.389 47.853 1.00 31.27 442 CYS A C 1
ATOM 3590 O O . CYS A 1 442 ? 28.349 -7.429 48.142 1.00 30.62 442 CYS A O 1
ATOM 3593 N N . GLY A 1 443 ? 27.639 -5.893 46.623 1.00 29.63 443 GLY A N 1
ATOM 3594 C CA . GLY A 1 443 ? 28.135 -6.591 45.455 1.00 29.86 443 GLY A CA 1
ATOM 3595 C C . GLY A 1 443 ? 27.004 -7.408 44.832 1.00 29.29 443 GLY A C 1
ATOM 3596 O O . GLY A 1 443 ? 25.845 -6.970 44.804 1.00 28.17 443 GLY A O 1
ATOM 3597 N N . VAL A 1 444 ? 27.341 -8.606 44.349 1.00 28.12 444 VAL A N 1
ATOM 3598 C CA . VAL A 1 444 ? 26.350 -9.467 43.684 1.00 27.92 444 VAL A CA 1
ATOM 3599 C C . VAL A 1 444 ? 25.605 -10.303 44.710 1.00 27.42 444 VAL A C 1
ATOM 3600 O O . VAL A 1 444 ? 26.211 -11.080 45.461 1.00 27.92 444 VAL A O 1
ATOM 3604 N N . VAL A 1 445 ? 24.287 -10.138 44.756 1.00 26.27 445 VAL A N 1
ATOM 3605 C CA . VAL A 1 445 ? 23.452 -10.771 45.761 1.00 26.33 445 VAL A CA 1
ATOM 3606 C C . VAL A 1 445 ? 22.349 -11.601 45.102 1.00 25.82 445 VAL A C 1
ATOM 3607 O O . VAL A 1 445 ? 21.677 -11.108 44.175 1.00 24.95 445 VAL A O 1
ATOM 3611 N N . PRO A 1 446 ? 22.160 -12.855 45.563 1.00 26.32 446 PRO A N 1
ATOM 3612 C CA . PRO A 1 446 ? 21.109 -13.687 44.951 1.00 26.52 446 PRO A CA 1
ATOM 3613 C C . PRO A 1 446 ? 19.684 -13.287 45.333 1.00 27.13 446 PRO A C 1
ATOM 3614 O O . PRO A 1 446 ? 19.421 -12.839 46.459 1.00 25.82 446 PRO A O 1
ATOM 3618 N N . VAL A 1 447 ? 18.761 -13.494 44.397 1.00 27.85 447 VAL A N 1
ATOM 3619 C CA . VAL A 1 447 ? 17.348 -13.337 44.682 1.00 28.08 447 VAL A CA 1
ATOM 3620 C C . VAL A 1 447 ? 16.939 -14.503 45.572 1.00 28.60 447 VAL A C 1
ATOM 3621 O O . VAL A 1 447 ? 17.298 -15.649 45.310 1.00 29.21 447 VAL A O 1
ATOM 3625 N N . PRO A 1 448 ? 16.202 -14.227 46.660 1.00 29.78 448 PRO A N 1
ATOM 3626 C CA . PRO A 1 448 ? 15.664 -15.333 47.448 1.00 30.40 448 PRO A CA 1
ATOM 3627 C C . PRO A 1 448 ? 14.759 -16.277 46.649 1.00 31.03 448 PRO A C 1
ATOM 3628 O O . PRO A 1 448 ? 13.959 -15.819 45.822 1.00 30.58 448 PRO A O 1
ATOM 3632 N N . GLU A 1 449 ? 14.895 -17.571 46.945 1.00 32.50 449 GLU A N 1
ATOM 3633 C CA . GLU A 1 449 ? 14.125 -18.680 46.351 1.00 33.20 449 GLU A CA 1
ATOM 3634 C C . GLU A 1 449 ? 12.621 -18.381 46.339 1.00 33.29 449 GLU A C 1
ATOM 3635 O O . GLU A 1 449 ? 11.914 -18.636 45.349 1.00 31.78 449 GLU A O 1
ATOM 3641 N N . GLU A 1 450 ? 12.154 -17.747 47.412 1.00 33.28 450 GLU A N 1
ATOM 3642 C CA . GLU A 1 450 ? 10.718 -17.482 47.585 1.00 33.25 450 GLU A CA 1
ATOM 3643 C C . GLU A 1 450 ? 10.168 -16.399 46.675 1.00 32.47 450 GLU A C 1
ATOM 3644 O O . GLU A 1 450 ? 8.968 -16.315 46.518 1.00 32.92 450 GLU A O 1
ATOM 3650 N N . GLU A 1 451 ? 11.034 -15.612 46.036 1.00 31.32 451 GLU A N 1
ATOM 3651 C CA . GLU A 1 451 ? 10.606 -14.610 45.087 1.00 31.33 451 GLU A CA 1
ATOM 3652 C C . GLU A 1 451 ? 10.577 -15.079 43.620 1.00 30.30 451 GLU A C 1
ATOM 3653 O O . GLU A 1 451 ? 10.157 -14.324 42.741 1.00 30.48 451 GLU A O 1
ATOM 3659 N N . LEU A 1 452 ? 11.036 -16.305 43.364 1.00 29.69 452 LEU A N 1
ATOM 3660 C CA . LEU A 1 452 ? 11.051 -16.831 42.002 1.00 28.88 452 LEU A CA 1
ATOM 3661 C C . LEU A 1 452 ? 9.626 -17.175 41.572 1.00 28.10 452 LEU A C 1
ATOM 3662 O O . LEU A 1 452 ? 8.833 -17.630 42.383 1.00 27.61 452 LEU A O 1
ATOM 3667 N N . PRO A 1 453 ? 9.313 -17.005 40.276 1.00 27.89 453 PRO A N 1
ATOM 3668 C CA . PRO A 1 453 ? 10.213 -16.533 39.233 1.00 27.41 453 PRO A CA 1
ATOM 3669 C C . PRO A 1 453 ? 10.537 -15.039 39.254 1.00 27.49 453 PRO A C 1
ATOM 3670 O O . PRO A 1 453 ? 9.712 -14.210 39.667 1.00 27.99 453 PRO A O 1
ATOM 3674 N N . VAL A 1 454 ? 11.740 -14.710 38.812 1.00 26.31 454 VAL A N 1
ATOM 3675 C CA . VAL A 1 454 ? 12.019 -13.385 38.319 1.00 26.17 454 VAL A CA 1
ATOM 3676 C C . VAL A 1 454 ? 11.485 -13.331 36.882 1.00 27.23 454 VAL A C 1
ATOM 3677 O O . VAL A 1 454 ? 12.079 -13.886 35.943 1.00 26.08 454 VAL A O 1
ATOM 3681 N N . LEU A 1 455 ? 10.334 -12.682 36.729 1.00 28.30 455 LEU A N 1
ATOM 3682 C CA . LEU A 1 455 ? 9.622 -12.676 35.456 1.00 29.18 455 LEU A CA 1
ATOM 3683 C C . LEU A 1 455 ? 10.291 -11.818 34.402 1.00 29.57 455 LEU A C 1
ATOM 3684 O O . LEU A 1 455 ? 10.690 -10.685 34.680 1.00 29.01 455 LEU A O 1
ATOM 3689 N N . LEU A 1 456 ? 10.414 -12.347 33.182 1.00 30.17 456 LEU A N 1
ATOM 3690 C CA . LEU A 1 456 ? 10.777 -11.510 32.042 1.00 32.42 456 LEU A CA 1
ATOM 3691 C C . LEU A 1 456 ? 9.688 -10.455 31.917 1.00 34.10 456 LEU A C 1
ATOM 3692 O O . LEU A 1 456 ? 8.514 -10.805 31.987 1.00 34.89 456 LEU A O 1
ATOM 3697 N N . PRO A 1 457 ? 10.065 -9.184 31.708 1.00 35.68 457 PRO A N 1
ATOM 3698 C CA . PRO A 1 457 ? 9.043 -8.171 31.485 1.00 36.92 457 PRO A CA 1
ATOM 3699 C C . PRO A 1 457 ? 8.406 -8.388 30.109 1.00 38.37 457 PRO A C 1
ATOM 3700 O O . PRO A 1 457 ? 9.082 -8.859 29.188 1.00 38.26 457 PRO A O 1
ATOM 3704 N N . ASP A 1 458 ? 7.127 -8.061 29.948 1.00 40.67 458 ASP A N 1
ATOM 3705 C CA . ASP A 1 458 ? 6.501 -8.270 28.634 1.00 41.16 458 ASP A CA 1
ATOM 3706 C C . ASP A 1 458 ? 6.737 -7.082 27.711 1.00 41.89 458 ASP A C 1
ATOM 3707 O O . ASP A 1 458 ? 5.937 -6.175 27.670 1.00 43.00 458 ASP A O 1
ATOM 3712 N N . LEU A 1 459 ? 7.840 -7.109 26.969 1.00 42.36 459 LEU A N 1
ATOM 3713 C CA . LEU A 1 459 ? 8.136 -6.096 25.966 1.00 42.81 459 LEU A CA 1
ATOM 3714 C C . LEU A 1 459 ? 7.307 -6.405 24.729 1.00 43.49 459 LEU A C 1
ATOM 3715 O O . LEU A 1 459 ? 7.376 -7.517 24.215 1.00 42.91 459 LEU A O 1
ATOM 3720 N N . LYS A 1 460 ? 6.546 -5.423 24.247 1.00 44.09 460 LYS A N 1
ATOM 3721 C CA . LYS A 1 460 ? 5.620 -5.651 23.133 1.00 45.07 460 LYS A CA 1
ATOM 3722 C C . LYS A 1 460 ? 6.186 -5.253 21.767 1.00 45.21 460 LYS A C 1
ATOM 3723 O O . LYS A 1 460 ? 5.757 -5.783 20.747 1.00 45.25 460 LYS A O 1
ATOM 3729 N N . ASP A 1 461 ? 7.165 -4.354 21.739 1.00 45.70 461 ASP A N 1
ATOM 3730 C CA . ASP A 1 461 ? 7.676 -3.840 20.473 1.00 45.54 461 ASP A CA 1
ATOM 3731 C C . ASP A 1 461 ? 8.895 -4.612 19.965 1.00 45.29 461 ASP A C 1
ATOM 3732 O O . ASP A 1 461 ? 9.965 -4.587 20.578 1.00 44.41 461 ASP A O 1
ATOM 3737 N N . VAL A 1 462 ? 8.727 -5.262 18.816 1.00 44.77 462 VAL A N 1
ATOM 3738 C CA . VAL A 1 462 ? 9.789 -6.045 18.179 1.00 44.78 462 VAL A CA 1
ATOM 3739 C C . VAL A 1 462 ? 11.114 -5.271 18.036 1.00 44.77 462 VAL A C 1
ATOM 3740 O O . VAL A 1 462 ? 12.204 -5.843 18.172 1.00 44.40 462 VAL A O 1
ATOM 3744 N N . GLU A 1 463 ? 11.027 -3.972 17.758 1.00 44.86 463 GLU A N 1
ATOM 3745 C CA . GLU A 1 463 ? 12.233 -3.174 17.565 1.00 44.59 463 GLU A CA 1
ATOM 3746 C C . GLU A 1 463 ? 12.951 -2.942 18.909 1.00 44.12 463 GLU A C 1
ATOM 3747 O O . GLU A 1 463 ? 14.172 -2.794 18.936 1.00 43.70 463 GLU A O 1
ATOM 3753 N N . ASP A 1 464 ? 12.182 -2.925 19.998 1.00 43.62 464 ASP A N 1
ATOM 3754 C CA . ASP A 1 464 ? 12.707 -2.857 21.371 1.00 43.47 464 ASP A CA 1
ATOM 3755 C C . ASP A 1 464 ? 13.506 -4.133 21.713 1.00 43.26 464 ASP A C 1
ATOM 3756 O O . ASP A 1 464 ? 14.571 -4.074 22.340 1.00 43.18 464 ASP A O 1
ATOM 3761 N N . ILE A 1 465 ? 12.972 -5.271 21.288 1.00 42.27 465 ILE A N 1
ATOM 3762 C CA . ILE A 1 465 ? 13.542 -6.595 21.566 1.00 42.09 465 ILE A CA 1
ATOM 3763 C C . ILE A 1 465 ? 14.780 -6.895 20.726 1.00 41.99 465 ILE A C 1
ATOM 3764 O O . ILE A 1 465 ? 15.676 -7.624 21.166 1.00 41.34 465 ILE A O 1
ATOM 3769 N N . ARG A 1 466 ? 14.826 -6.356 19.512 1.00 41.89 466 ARG A N 1
ATOM 3770 C CA . ARG A 1 466 ? 15.942 -6.610 18.606 1.00 42.13 466 ARG A CA 1
ATOM 3771 C C . ARG A 1 466 ? 17.268 -6.294 19.307 1.00 41.05 466 ARG A C 1
ATOM 3772 O O . ARG A 1 466 ? 17.443 -5.191 19.825 1.00 39.77 466 ARG A O 1
ATOM 3780 N N . PRO A 1 467 ? 18.190 -7.278 19.352 1.00 40.72 467 PRO A N 1
ATOM 3781 C CA . PRO A 1 467 ? 19.443 -7.081 20.088 1.00 40.74 467 PRO A CA 1
ATOM 3782 C C . PRO A 1 467 ? 20.430 -6.223 19.298 1.00 40.56 467 PRO A C 1
ATOM 3783 O O . PRO A 1 467 ? 20.705 -6.514 18.129 1.00 40.11 467 PRO A O 1
ATOM 3787 N N . LYS A 1 468 ? 20.968 -5.190 19.952 1.00 40.69 468 LYS A N 1
ATOM 3788 C CA . LYS A 1 468 ? 21.873 -4.236 19.313 1.00 40.65 468 LYS A CA 1
ATOM 3789 C C . LYS A 1 468 ? 23.290 -4.201 19.935 1.00 40.47 468 LYS A C 1
ATOM 3790 O O . LYS A 1 468 ? 24.126 -3.396 19.521 1.00 40.29 468 LYS A O 1
ATOM 3796 N N . GLY A 1 469 ? 23.579 -5.076 20.896 1.00 39.89 469 GLY A N 1
ATOM 3797 C CA . GLY A 1 469 ? 24.918 -5.102 21.526 1.00 39.65 469 GLY A CA 1
ATOM 3798 C C . GLY A 1 469 ? 24.881 -5.229 23.038 1.00 39.19 469 GLY A C 1
ATOM 3799 O O . GLY A 1 469 ? 25.779 -5.796 23.642 1.00 39.82 469 GLY A O 1
ATOM 3800 N N . LYS A 1 470 ? 23.842 -4.672 23.642 1.00 38.73 470 LYS A N 1
ATOM 3801 C CA . LYS A 1 470 ? 23.594 -4.780 25.070 1.00 38.85 470 LYS A CA 1
ATOM 3802 C C . LYS A 1 470 ? 22.322 -5.583 25.236 1.00 37.55 470 LYS A C 1
ATOM 3803 O O . LYS A 1 470 ? 21.551 -5.713 24.279 1.00 36.87 470 LYS A O 1
ATOM 3809 N N . SER A 1 471 ? 22.079 -6.122 26.428 1.00 36.40 471 SER A N 1
ATOM 3810 C CA . SER A 1 471 ? 20.802 -6.760 26.669 1.00 36.12 471 SER A CA 1
ATOM 3811 C C . SER A 1 471 ? 19.682 -5.736 26.449 1.00 35.77 471 SER A C 1
ATOM 3812 O O . SER A 1 471 ? 19.783 -4.593 26.905 1.00 35.33 471 SER A O 1
ATOM 3815 N N . PRO A 1 472 ? 18.608 -6.143 25.748 1.00 35.25 472 PRO A N 1
ATOM 3816 C CA . PRO A 1 472 ? 17.433 -5.281 25.664 1.00 35.04 472 PRO A CA 1
ATOM 3817 C C . PRO A 1 472 ? 16.865 -4.873 27.012 1.00 34.42 472 PRO A C 1
ATOM 3818 O O . PRO A 1 472 ? 16.246 -3.812 27.119 1.00 33.42 472 PRO A O 1
ATOM 3822 N N . LEU A 1 473 ? 17.091 -5.679 28.044 1.00 34.17 473 LEU A N 1
ATOM 3823 C CA . LEU A 1 473 ? 16.582 -5.350 29.369 1.00 34.14 473 LEU A CA 1
ATOM 3824 C C . LEU A 1 473 ? 17.285 -4.136 29.978 1.00 34.22 473 LEU A C 1
ATOM 3825 O O . LEU A 1 473 ? 16.751 -3.538 30.888 1.00 34.43 473 LEU A O 1
ATOM 3830 N N . GLU A 1 474 ? 18.454 -3.767 29.464 1.00 34.86 474 GLU A N 1
ATOM 3831 C CA . GLU A 1 474 ? 19.136 -2.530 29.894 1.00 35.64 474 GLU A CA 1
ATOM 3832 C C . GLU A 1 474 ? 18.381 -1.226 29.558 1.00 36.41 474 GLU A C 1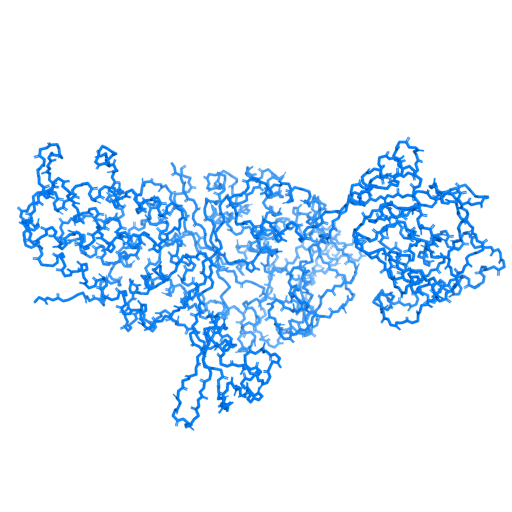
ATOM 3833 O O . GLU A 1 474 ? 18.680 -0.173 30.126 1.00 36.76 474 GLU A O 1
ATOM 3839 N N . ALA A 1 475 ? 17.438 -1.286 28.624 1.00 36.38 475 ALA A N 1
ATOM 3840 C CA . ALA A 1 475 ? 16.604 -0.124 28.309 1.00 36.56 475 ALA A CA 1
ATOM 3841 C C . ALA A 1 475 ? 15.369 -0.047 29.219 1.00 36.99 475 ALA A C 1
ATOM 3842 O O . ALA A 1 475 ? 14.526 0.835 29.022 1.00 37.46 475 ALA A O 1
ATOM 3844 N N . HIS A 1 476 ? 15.261 -0.920 30.230 1.00 36.30 476 HIS A N 1
ATOM 3845 C CA . HIS A 1 476 ? 14.007 -1.060 30.995 1.00 36.42 476 HIS A CA 1
ATOM 3846 C C . HIS A 1 476 ? 14.117 -0.992 32.520 1.00 36.34 476 HIS A C 1
ATOM 3847 O O . HIS A 1 476 ? 13.988 -2.012 33.203 1.00 35.43 476 HIS A O 1
ATOM 3854 N N . PRO A 1 477 ? 14.305 0.240 33.064 1.00 36.91 477 PRO A N 1
ATOM 3855 C CA . PRO A 1 477 ? 14.433 0.439 34.523 1.00 36.23 477 PRO A CA 1
ATOM 3856 C C . PRO A 1 477 ? 13.234 -0.046 35.310 1.00 35.63 477 PRO A C 1
ATOM 3857 O O . PRO A 1 477 ? 13.362 -0.379 36.479 1.00 35.70 477 PRO A O 1
ATOM 3861 N N . GLU A 1 478 ? 12.074 -0.131 34.671 1.00 35.07 478 GLU A N 1
ATOM 3862 C CA . GLU A 1 478 ? 10.899 -0.678 35.339 1.00 34.70 478 GLU A CA 1
ATOM 3863 C C . GLU A 1 478 ? 11.103 -2.151 35.667 1.00 33.95 478 GLU A C 1
ATOM 3864 O O . GLU A 1 478 ? 10.507 -2.676 36.601 1.00 34.93 478 GLU A O 1
ATOM 3870 N N . PHE A 1 479 ? 11.954 -2.828 34.910 1.00 33.05 479 PHE A N 1
ATOM 3871 C CA . PHE A 1 479 ? 12.352 -4.193 35.278 1.00 32.81 479 PHE A CA 1
ATOM 3872 C C . PHE A 1 479 ? 13.553 -4.224 36.266 1.00 31.89 479 PHE A C 1
ATOM 3873 O O . PHE A 1 479 ? 13.485 -4.846 37.325 1.00 31.49 479 PHE A O 1
ATOM 3881 N N . TYR A 1 480 ? 14.656 -3.594 35.894 1.00 32.51 480 TYR A N 1
ATOM 3882 C CA . TYR A 1 480 ? 15.905 -3.782 36.660 1.00 33.17 480 TYR A CA 1
ATOM 3883 C C . TYR A 1 480 ? 16.048 -2.996 37.960 1.00 33.27 480 TYR A C 1
ATOM 3884 O O . TYR A 1 480 ? 16.839 -3.392 38.823 1.00 32.35 480 TYR A O 1
ATOM 3893 N N . GLU A 1 481 ? 15.336 -1.875 38.098 1.00 33.52 481 GLU A N 1
ATOM 3894 C CA . GLU A 1 481 ? 15.365 -1.137 39.367 1.00 33.63 481 GLU A CA 1
ATOM 3895 C C . GLU A 1 481 ? 14.638 -1.936 40.444 1.00 33.22 481 GLU A C 1
ATOM 3896 O O . GLU A 1 481 ? 13.443 -2.244 40.333 1.00 32.80 481 GLU A O 1
ATOM 3902 N N . THR A 1 482 ? 15.374 -2.287 41.494 1.00 32.78 482 THR A N 1
ATOM 3903 C CA . THR A 1 482 ? 14.843 -3.113 42.555 1.00 32.99 482 THR A CA 1
ATOM 3904 C C . THR A 1 482 ? 15.545 -2.770 43.887 1.00 32.88 482 THR A C 1
ATOM 3905 O O . THR A 1 482 ? 16.282 -1.804 43.958 1.00 33.55 482 THR A O 1
ATOM 3909 N N . THR A 1 483 ? 15.290 -3.541 44.926 1.00 33.63 483 THR A N 1
ATOM 3910 C CA . THR A 1 483 ? 15.981 -3.367 46.201 1.00 34.49 483 THR A CA 1
ATOM 3911 C C . THR A 1 483 ? 16.920 -4.551 46.454 1.00 34.68 483 THR A C 1
ATOM 3912 O O . THR A 1 483 ? 16.684 -5.671 45.970 1.00 34.15 483 THR A O 1
ATOM 3916 N N . CYS A 1 484 ? 18.006 -4.301 47.183 1.00 34.57 484 CYS A N 1
ATOM 3917 C CA . CYS A 1 484 ? 18.936 -5.359 47.532 1.00 34.66 484 CYS A CA 1
ATOM 3918 C C . CYS A 1 484 ? 18.321 -6.294 48.572 1.00 35.43 484 CYS A C 1
ATOM 3919 O O . CYS A 1 484 ? 17.862 -5.833 49.632 1.00 35.45 484 CYS A O 1
ATOM 3922 N N . PRO A 1 485 ? 18.293 -7.616 48.279 1.00 36.08 485 PRO A N 1
ATOM 3923 C CA . PRO A 1 485 ? 17.776 -8.562 49.269 1.00 36.22 485 PRO A CA 1
ATOM 3924 C C . PRO A 1 485 ? 18.579 -8.614 50.575 1.00 36.52 485 PRO A C 1
ATOM 3925 O O . PRO A 1 485 ? 18.064 -9.092 51.597 1.00 36.33 485 PRO A O 1
ATOM 3929 N N . LYS A 1 486 ? 19.821 -8.140 50.535 1.00 37.00 486 LYS A N 1
ATOM 3930 C CA . LYS A 1 486 ? 20.706 -8.225 51.692 1.00 37.94 486 LYS A CA 1
ATOM 3931 C C . LYS A 1 486 ? 20.613 -6.994 52.597 1.00 38.00 486 LYS A C 1
ATOM 3932 O O . LYS A 1 486 ? 20.471 -7.129 53.801 1.00 38.31 486 LYS A O 1
ATOM 3938 N N . CYS A 1 487 ? 20.695 -5.806 52.015 1.00 38.41 487 CYS A N 1
ATOM 3939 C CA . CYS A 1 487 ? 20.745 -4.572 52.810 1.00 38.22 487 CYS A CA 1
ATOM 3940 C C . CYS A 1 487 ? 19.531 -3.655 52.636 1.00 38.78 487 CYS A C 1
ATOM 3941 O O . CYS A 1 487 ? 19.387 -2.678 53.379 1.00 38.66 487 CYS A O 1
ATOM 3944 N N . GLY A 1 488 ? 18.672 -3.954 51.658 1.00 38.61 488 GLY A N 1
ATOM 3945 C CA . GLY A 1 488 ? 17.434 -3.212 51.452 1.00 38.14 488 GLY A CA 1
ATOM 3946 C C . GLY A 1 488 ? 17.573 -1.937 50.652 1.00 38.04 488 GLY A C 1
ATOM 3947 O O . GLY A 1 488 ? 16.569 -1.326 50.299 1.00 38.68 488 GLY A O 1
ATOM 3948 N N . GLY A 1 489 ? 18.798 -1.524 50.349 1.00 37.26 489 GLY A N 1
ATOM 3949 C CA . GLY A 1 489 ? 19.003 -0.341 49.551 1.00 37.54 489 GLY A CA 1
ATOM 3950 C C . GLY A 1 489 ? 18.663 -0.593 48.092 1.00 37.40 489 GLY A C 1
ATOM 3951 O O . GLY A 1 489 ? 18.259 -1.702 47.730 1.00 37.11 489 GLY A O 1
ATOM 3952 N N . PRO A 1 490 ? 18.861 0.428 47.241 1.00 37.48 490 PRO A N 1
ATOM 3953 C CA . PRO A 1 490 ? 18.599 0.290 45.807 1.00 36.99 490 PRO A CA 1
ATOM 3954 C C . PRO A 1 490 ? 19.643 -0.606 45.129 1.00 36.67 490 PRO A C 1
ATOM 3955 O O . PRO A 1 490 ? 20.847 -0.527 45.418 1.00 37.55 490 PRO A O 1
ATOM 3959 N N . ALA A 1 491 ? 19.168 -1.464 44.237 1.00 35.55 491 ALA A N 1
ATOM 3960 C CA . ALA A 1 491 ? 20.017 -2.410 43.539 1.00 34.23 491 ALA A CA 1
ATOM 3961 C C . ALA A 1 491 ? 19.461 -2.571 42.119 1.00 33.61 491 ALA A C 1
ATOM 3962 O O . ALA A 1 491 ? 18.349 -2.094 41.815 1.00 33.93 491 ALA A O 1
ATOM 3964 N N . LYS A 1 492 ? 20.250 -3.203 41.259 1.00 31.73 492 LYS A N 1
ATOM 3965 C CA . LYS A 1 492 ? 19.901 -3.424 39.860 1.00 31.14 492 LYS A CA 1
ATOM 3966 C C . LYS A 1 492 ? 19.837 -4.940 39.584 1.00 30.18 492 LYS A C 1
ATOM 3967 O O . LYS A 1 492 ? 20.800 -5.662 39.831 1.00 30.22 492 LYS A O 1
ATOM 3973 N N . ARG A 1 493 ? 18.697 -5.423 39.097 1.00 29.16 493 ARG A N 1
ATOM 3974 C CA . ARG A 1 493 ? 18.614 -6.812 38.645 1.00 27.99 493 ARG A CA 1
ATOM 3975 C C . ARG A 1 493 ? 19.638 -7.052 37.551 1.00 26.87 493 ARG A C 1
ATOM 3976 O O . ARG A 1 493 ? 19.910 -6.174 36.720 1.00 26.14 493 ARG A O 1
ATOM 3984 N N . ASP A 1 494 ? 20.204 -8.256 37.519 1.00 26.25 494 ASP A N 1
ATOM 3985 C CA . ASP A 1 494 ? 20.992 -8.668 36.358 1.00 26.11 494 ASP A CA 1
ATOM 3986 C C . ASP A 1 494 ? 20.116 -8.571 35.100 1.00 25.52 494 ASP A C 1
ATOM 3987 O O . ASP A 1 494 ? 18.960 -8.958 35.141 1.00 26.47 494 ASP A O 1
ATOM 3992 N N . THR A 1 495 ? 20.690 -8.090 34.010 1.00 26.02 495 THR A N 1
ATOM 3993 C CA . THR A 1 495 ? 19.942 -7.850 32.771 1.00 25.91 495 THR A CA 1
ATOM 3994 C C . THR A 1 495 ? 20.282 -8.848 31.671 1.00 25.48 495 THR A C 1
ATOM 3995 O O . THR A 1 495 ? 19.702 -8.796 30.589 1.00 25.39 495 THR A O 1
ATOM 3999 N N . ASP A 1 496 ? 21.219 -9.762 31.934 1.00 25.05 496 ASP A N 1
ATOM 4000 C CA . ASP A 1 496 ? 21.480 -10.839 30.979 1.00 24.41 496 ASP A CA 1
ATOM 4001 C C . ASP A 1 496 ? 20.523 -12.018 31.218 1.00 23.27 496 ASP A C 1
ATOM 4002 O O . ASP A 1 496 ? 19.995 -12.208 32.303 1.00 22.98 496 ASP A O 1
ATOM 4007 N N . THR A 1 497 ? 20.312 -12.819 30.176 1.00 22.73 497 THR A N 1
ATOM 4008 C CA . THR A 1 497 ? 19.461 -13.981 30.266 1.00 21.59 497 THR A CA 1
ATOM 4009 C C . THR A 1 497 ? 20.272 -15.263 30.039 1.00 20.39 497 THR A C 1
ATOM 4010 O O . THR A 1 497 ? 21.394 -15.239 29.506 1.00 21.12 497 THR A O 1
ATOM 4014 N N . MET A 1 498 ? 19.677 -16.381 30.420 1.00 20.18 498 MET A N 1
ATOM 4015 C CA . MET A 1 498 ? 20.351 -17.697 30.306 1.00 20.20 498 MET A CA 1
ATOM 4016 C C . MET A 1 498 ? 20.182 -18.284 28.911 1.00 19.69 498 MET A C 1
ATOM 4017 O O . MET A 1 498 ? 19.070 -18.279 28.347 1.00 19.67 498 MET A O 1
ATOM 4022 N N . ASP A 1 499 ? 21.276 -18.780 28.376 1.00 19.14 499 ASP A N 1
ATOM 4023 C CA . ASP A 1 499 ? 21.260 -19.524 27.118 1.00 19.39 499 ASP A CA 1
ATOM 4024 C C . ASP A 1 499 ? 20.232 -20.650 27.100 1.00 19.15 499 ASP A C 1
ATOM 4025 O O . ASP A 1 499 ? 19.999 -21.319 28.103 1.00 20.18 499 ASP A O 1
ATOM 4030 N N . THR A 1 500 ? 19.651 -20.879 25.924 1.00 18.58 500 THR A N 1
ATOM 4031 C CA . THR A 1 500 ? 18.751 -22.009 25.682 1.00 18.44 500 THR A CA 1
ATOM 4032 C C . THR A 1 500 ? 19.269 -23.355 26.191 1.00 16.56 500 THR A C 1
ATOM 4033 O O . THR A 1 500 ? 18.497 -24.196 26.622 1.00 16.58 500 THR A O 1
ATOM 4037 N N . 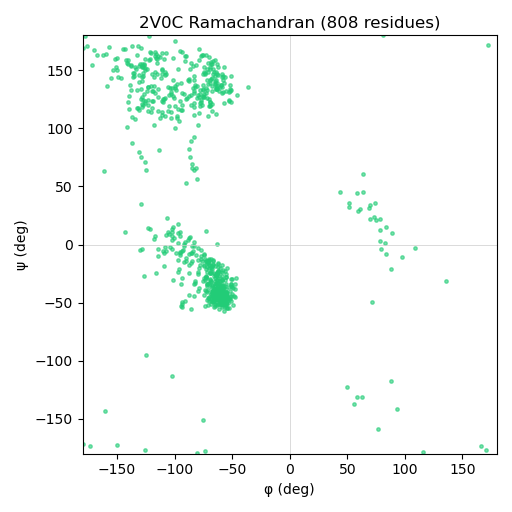PHE A 1 501 ? 20.572 -23.591 26.148 1.00 16.51 501 PHE A N 1
ATOM 4038 C CA . PHE A 1 501 ? 21.090 -24.883 26.617 1.00 16.74 501 PHE A CA 1
ATOM 4039 C C . PHE A 1 501 ? 20.946 -25.106 28.122 1.00 16.17 501 PHE A C 1
ATOM 4040 O O . PHE A 1 501 ? 20.939 -26.243 28.579 1.00 16.39 501 PHE A O 1
ATOM 4048 N N . PHE A 1 502 ? 20.741 -24.048 28.889 1.00 16.98 502 PHE A N 1
ATOM 4049 C CA . PHE A 1 502 ? 20.356 -24.234 30.296 1.00 17.25 502 PHE A CA 1
ATOM 4050 C C . PHE A 1 502 ? 19.053 -25.022 30.367 1.00 17.67 502 PHE A C 1
ATOM 4051 O O . PHE A 1 502 ? 18.967 -26.065 31.043 1.00 16.80 502 PHE A O 1
ATOM 4059 N N . ASP A 1 503 ? 18.045 -24.510 29.657 1.00 18.63 503 ASP A N 1
ATOM 4060 C CA . ASP A 1 503 ? 16.691 -25.097 29.624 1.00 18.65 503 ASP A CA 1
ATOM 4061 C C . ASP A 1 503 ? 16.699 -26.581 29.278 1.00 18.06 503 ASP A C 1
ATOM 4062 O O . ASP A 1 503 ? 16.034 -27.395 29.915 1.00 18.14 503 ASP A O 1
ATOM 4067 N N . SER A 1 504 ? 17.480 -26.934 28.271 1.00 17.27 504 SER A N 1
ATOM 4068 C CA . SER A 1 504 ? 17.474 -28.282 27.744 1.00 17.40 504 SER A CA 1
ATOM 4069 C C . SER A 1 504 ? 18.372 -29.258 28.500 1.00 16.59 504 SER A C 1
ATOM 4070 O O . SER A 1 504 ? 18.392 -30.442 28.195 1.00 17.12 504 SER A O 1
ATOM 4073 N N . SER A 1 505 ? 19.143 -28.756 29.466 1.00 16.89 505 SER A N 1
ATOM 4074 C CA . SER A 1 505 ? 20.022 -29.609 30.252 1.00 17.09 505 SER A CA 1
ATOM 4075 C C . SER A 1 505 ? 19.289 -30.417 31.324 1.00 16.76 505 SER A C 1
ATOM 4076 O O . SER A 1 505 ? 19.873 -31.326 31.918 1.00 18.02 505 SER A O 1
ATOM 4079 N N . TRP A 1 506 ? 18.008 -30.130 31.563 1.00 16.43 506 TRP A N 1
ATOM 4080 C CA . TRP A 1 506 ? 17.239 -30.915 32.531 1.00 17.10 506 TRP A CA 1
ATOM 4081 C C . TRP A 1 506 ? 15.770 -31.177 32.166 1.00 17.05 506 TRP A C 1
ATOM 4082 O O . TRP A 1 506 ? 15.037 -31.705 32.967 1.00 17.72 506 TRP A O 1
ATOM 4093 N N . TYR A 1 507 ? 15.352 -30.884 30.938 1.00 17.39 507 TYR A N 1
ATOM 4094 C CA . TYR A 1 507 ? 13.928 -30.999 30.583 1.00 16.22 507 TYR A CA 1
ATOM 4095 C C . TYR A 1 507 ? 13.387 -32.400 30.763 1.00 16.37 507 TYR A C 1
ATOM 4096 O O . TYR A 1 507 ? 12.219 -32.569 31.106 1.00 17.14 507 TYR A O 1
ATOM 4105 N N . TYR A 1 508 ? 14.237 -33.398 30.495 1.00 16.22 508 TYR A N 1
ATOM 4106 C CA . TYR A 1 508 ? 13.914 -34.823 30.609 1.00 16.97 508 TYR A CA 1
ATOM 4107 C C . TYR A 1 508 ? 13.580 -35.212 32.076 1.00 17.21 508 TYR A C 1
ATOM 4108 O O . TYR A 1 508 ? 12.835 -36.156 32.323 1.00 17.40 508 TYR A O 1
ATOM 4117 N N . LEU A 1 509 ? 14.087 -34.440 33.034 1.00 17.42 509 LEU A N 1
ATOM 4118 C CA . LEU A 1 509 ? 13.655 -34.587 34.434 1.00 18.29 509 LEU A CA 1
ATOM 4119 C C . LEU A 1 509 ? 12.304 -33.907 34.674 1.00 17.17 509 LEU A C 1
ATOM 4120 O O . LEU A 1 509 ? 11.466 -34.426 35.401 1.00 17.48 509 LEU A O 1
ATOM 4125 N N . ARG A 1 510 ? 12.063 -32.764 34.055 1.00 18.47 510 ARG A N 1
ATOM 4126 C CA . ARG A 1 510 ? 10.786 -32.091 34.235 1.00 18.92 510 ARG A CA 1
ATOM 4127 C C . ARG A 1 510 ? 9.617 -32.944 33.765 1.00 19.92 510 ARG A C 1
ATOM 4128 O O . ARG A 1 510 ? 8.543 -32.939 34.410 1.00 20.02 510 ARG A O 1
ATOM 4136 N N . TYR A 1 511 ? 9.827 -33.683 32.669 1.00 19.94 511 TYR A N 1
ATOM 4137 C CA . TYR A 1 511 ? 8.799 -34.608 32.176 1.00 20.32 511 TYR A CA 1
ATOM 4138 C C . TYR A 1 511 ? 8.311 -35.622 33.196 1.00 20.79 511 TYR A C 1
ATOM 4139 O O . TYR A 1 511 ? 7.191 -36.093 33.088 1.00 20.97 511 TYR A O 1
ATOM 4148 N N . THR A 1 512 ? 9.162 -35.988 34.160 1.00 21.29 512 THR A N 1
ATOM 4149 C CA . THR A 1 512 ? 8.761 -36.897 35.217 1.00 22.41 512 THR A CA 1
ATOM 4150 C C . THR A 1 512 ? 7.822 -36.300 36.288 1.00 22.44 512 THR A C 1
ATOM 4151 O O . THR A 1 512 ? 7.242 -37.049 37.101 1.00 24.32 512 THR A O 1
ATOM 4155 N N . ASP A 1 513 ? 7.683 -34.984 36.294 1.00 23.43 513 ASP A N 1
ATOM 4156 C CA . ASP A 1 513 ? 6.907 -34.267 37.298 1.00 24.13 513 ASP A CA 1
ATOM 4157 C C . ASP A 1 513 ? 6.589 -32.895 36.764 1.00 24.21 513 ASP A C 1
ATOM 4158 O O . ASP A 1 513 ? 7.024 -31.901 37.306 1.00 24.34 513 ASP A O 1
ATOM 4163 N N . PRO A 1 514 ? 5.812 -32.835 35.664 1.00 24.71 514 PRO A N 1
ATOM 4164 C CA . PRO A 1 514 ? 5.678 -31.654 34.832 1.00 25.42 514 PRO A CA 1
ATOM 4165 C C . PRO A 1 514 ? 4.924 -30.488 35.459 1.00 25.48 514 PRO A C 1
ATOM 4166 O O . PRO A 1 514 ? 4.957 -29.385 34.910 1.00 24.88 514 PRO A O 1
ATOM 4170 N N . HIS A 1 515 ? 4.249 -30.719 36.583 1.00 25.91 515 HIS A N 1
ATOM 4171 C CA . HIS A 1 515 ? 3.415 -29.669 37.158 1.00 27.04 515 HIS A CA 1
ATOM 4172 C C . HIS A 1 515 ? 3.792 -29.315 38.603 1.00 27.97 515 HIS A C 1
ATOM 4173 O O . HIS A 1 515 ? 3.010 -28.646 39.287 1.00 29.01 515 HIS A O 1
ATOM 4180 N N . ASN A 1 516 ? 4.968 -29.748 39.061 1.00 27.43 516 ASN A N 1
ATOM 4181 C CA . ASN A 1 516 ? 5.406 -29.481 40.432 1.00 27.36 516 ASN A CA 1
ATOM 4182 C C . ASN A 1 516 ? 5.697 -27.998 40.585 1.00 28.06 516 ASN A C 1
ATOM 4183 O O . ASN A 1 516 ? 6.538 -27.466 39.886 1.00 27.24 516 ASN A O 1
ATOM 4188 N N . ASP A 1 517 ? 4.991 -27.319 41.495 1.00 28.40 517 ASP A N 1
ATOM 4189 C CA . ASP A 1 517 ? 5.258 -25.913 41.731 1.00 28.53 517 ASP A CA 1
ATOM 4190 C C . ASP A 1 517 ? 6.071 -25.623 42.990 1.00 28.47 517 ASP A C 1
ATOM 4191 O O . ASP A 1 517 ? 6.180 -24.469 43.391 1.00 27.14 517 ASP A O 1
ATOM 4196 N N . ARG A 1 518 ? 6.674 -26.651 43.572 1.00 29.19 518 ARG A N 1
ATOM 4197 C CA . ARG A 1 518 ? 7.568 -26.462 44.719 1.00 30.18 518 ARG A CA 1
ATOM 4198 C C . ARG A 1 518 ? 9.022 -26.852 44.498 1.00 29.91 518 ARG A C 1
ATOM 4199 O O . ARG A 1 518 ? 9.901 -26.359 45.212 1.00 28.77 518 ARG A O 1
ATOM 4207 N N . LEU A 1 519 ? 9.273 -27.754 43.542 1.00 28.30 519 LEU A N 1
ATOM 4208 C CA . LEU A 1 519 ? 10.624 -28.184 43.181 1.00 27.41 519 LEU A CA 1
ATOM 4209 C C . LEU A 1 519 ? 10.706 -28.349 41.651 1.00 26.58 519 LEU A C 1
ATOM 4210 O O . LEU A 1 519 ? 9.667 -28.489 40.999 1.00 25.51 519 LEU A O 1
ATOM 4215 N N . PRO A 1 520 ? 11.925 -28.311 41.082 1.00 25.56 520 PRO A N 1
ATOM 4216 C CA . PRO A 1 520 ? 12.017 -28.697 39.653 1.00 25.82 520 PRO A CA 1
ATOM 4217 C C . PRO A 1 520 ? 11.346 -30.043 39.339 1.00 25.35 520 PRO A C 1
ATOM 4218 O O . PRO A 1 520 ? 10.795 -30.227 38.247 1.00 25.70 520 PRO A O 1
ATOM 4222 N N . PHE A 1 521 ? 11.420 -30.963 40.299 1.00 25.24 521 PHE A N 1
ATOM 4223 C CA . PHE A 1 521 ? 10.780 -32.273 40.258 1.00 25.29 521 PHE A CA 1
ATOM 4224 C C . PHE A 1 521 ? 10.957 -32.905 41.643 1.00 25.92 521 PHE A C 1
ATOM 4225 O O . PHE A 1 521 ? 11.906 -32.579 42.363 1.00 25.25 521 PHE A O 1
ATOM 4233 N N . ASP A 1 522 ? 10.044 -33.817 41.984 1.00 27.07 522 ASP A N 1
ATOM 4234 C CA . ASP A 1 522 ? 10.164 -34.706 43.156 1.00 27.34 522 ASP A CA 1
ATOM 4235 C C . ASP A 1 522 ? 11.126 -35.826 42.825 1.00 27.15 522 ASP A C 1
ATOM 4236 O O . ASP A 1 522 ? 10.903 -36.544 41.855 1.00 26.29 522 ASP A O 1
ATOM 4241 N N . PRO A 1 523 ? 12.216 -35.975 43.608 1.00 27.34 523 PRO A N 1
ATOM 4242 C CA . PRO A 1 523 ? 13.134 -37.076 43.403 1.00 27.47 523 PRO A CA 1
ATOM 4243 C C . PRO A 1 523 ? 12.477 -38.471 43.325 1.00 27.73 523 PRO A C 1
ATOM 4244 O O . PRO A 1 523 ? 12.948 -39.301 42.573 1.00 28.06 523 PRO A O 1
ATOM 4248 N N . GLU A 1 524 ? 11.392 -38.729 44.057 1.00 28.57 524 GLU A N 1
ATOM 4249 C CA . GLU A 1 524 ? 10.733 -40.040 43.974 1.00 28.73 524 GLU A CA 1
ATOM 4250 C C . GLU A 1 524 ? 10.254 -40.333 42.550 1.00 27.65 524 GLU A C 1
ATOM 4251 O O . GLU A 1 524 ? 10.456 -41.421 42.035 1.00 28.41 524 GLU A O 1
ATOM 4257 N N . LYS A 1 525 ? 9.598 -39.356 41.953 1.00 27.00 525 LYS A N 1
ATOM 4258 C CA . LYS A 1 525 ? 9.084 -39.475 40.593 1.00 26.92 525 LYS A CA 1
ATOM 4259 C C . LYS A 1 525 ? 10.214 -39.570 39.564 1.00 26.36 525 LYS A C 1
ATOM 4260 O O . LYS A 1 525 ? 10.192 -40.457 38.706 1.00 25.39 525 LYS A O 1
ATOM 4266 N N . ALA A 1 526 ? 11.204 -38.681 39.674 1.00 25.20 526 ALA A N 1
ATOM 4267 C CA . ALA A 1 526 ? 12.333 -38.687 38.748 1.00 24.90 526 ALA A CA 1
ATOM 4268 C C . ALA A 1 526 ? 13.018 -40.032 38.815 1.00 24.50 526 ALA A C 1
ATOM 4269 O O . ALA A 1 526 ? 13.262 -40.678 37.794 1.00 23.89 526 ALA A O 1
ATOM 4271 N N . ASN A 1 527 ? 13.252 -40.515 40.031 1.00 23.78 527 ASN A N 1
ATOM 4272 C CA . ASN A 1 527 ? 14.001 -41.746 40.207 1.00 23.82 527 ASN A CA 1
ATOM 4273 C C . ASN A 1 527 ? 13.281 -42.981 39.739 1.00 23.15 527 ASN A C 1
ATOM 4274 O O . ASN A 1 527 ? 13.921 -43.957 39.366 1.00 23.68 527 ASN A O 1
ATOM 4279 N N . ALA A 1 528 ? 11.961 -42.921 39.712 1.00 22.79 528 ALA A N 1
ATOM 4280 C CA . ALA A 1 528 ? 11.141 -44.035 39.214 1.00 22.58 528 ALA A CA 1
ATOM 4281 C C . ALA A 1 528 ? 11.252 -44.152 37.680 1.00 22.59 528 ALA A C 1
ATOM 4282 O O . ALA A 1 528 ? 11.267 -45.264 37.138 1.00 22.69 528 ALA A O 1
ATOM 4284 N N . TRP A 1 529 ? 11.361 -43.010 37.003 1.00 22.41 529 TRP A N 1
ATOM 4285 C CA . TRP A 1 529 ? 11.398 -42.988 35.520 1.00 21.77 529 TRP A CA 1
ATOM 4286 C C . TRP A 1 529 ? 12.814 -43.004 34.902 1.00 21.98 529 TRP A C 1
ATOM 4287 O O . TRP A 1 529 ? 13.011 -43.523 33.799 1.00 21.07 529 TRP A O 1
ATOM 4298 N N . MET A 1 530 ? 13.796 -42.465 35.620 1.00 21.64 530 MET A N 1
ATOM 4299 C CA . MET A 1 530 ? 15.166 -42.397 35.146 1.00 21.32 530 MET A CA 1
ATOM 4300 C C . MET A 1 530 ? 15.885 -43.716 35.302 1.00 21.76 530 MET A C 1
ATOM 4301 O O . MET A 1 530 ? 15.436 -44.571 36.091 1.00 23.06 530 MET A O 1
ATOM 4306 N N . PRO A 1 531 ? 16.975 -43.931 34.532 1.00 20.58 531 PRO A N 1
ATOM 4307 C CA . PRO A 1 531 ? 17.439 -43.043 33.477 1.00 20.53 531 PRO A CA 1
ATOM 4308 C C . PRO A 1 531 ? 16.579 -43.253 32.226 1.00 20.26 531 PRO A C 1
ATOM 4309 O O . PRO A 1 531 ? 15.791 -44.210 32.145 1.00 20.09 531 PRO A O 1
ATOM 4313 N N . VAL A 1 532 ? 16.735 -42.346 31.271 1.00 20.19 532 VAL A N 1
ATOM 4314 C CA . VAL A 1 532 ? 16.210 -42.548 29.912 1.00 19.17 532 VAL A CA 1
ATOM 4315 C C . VAL A 1 532 ? 16.812 -43.856 29.357 1.00 17.85 532 VAL A C 1
ATOM 4316 O O . VAL A 1 532 ? 18.020 -44.050 29.309 1.00 18.12 532 VAL A O 1
ATOM 4320 N N . ASP A 1 533 ? 15.950 -44.784 28.984 1.00 18.49 533 ASP A N 1
ATOM 4321 C CA . ASP A 1 533 ? 16.358 -46.081 28.482 1.00 18.57 533 ASP A CA 1
ATOM 4322 C C . ASP A 1 533 ? 16.895 -45.943 27.053 1.00 18.65 533 ASP A C 1
ATOM 4323 O O . ASP A 1 533 ? 17.922 -46.543 26.677 1.00 18.63 533 ASP A O 1
ATOM 4328 N N . GLN A 1 534 ? 16.185 -45.163 26.261 1.00 18.50 534 GLN A N 1
ATOM 4329 C CA . GLN A 1 534 ? 16.612 -44.870 24.908 1.00 17.93 534 GLN A CA 1
ATOM 4330 C C . GLN A 1 534 ? 16.357 -43.422 24.555 1.00 17.49 534 GLN A C 1
ATOM 4331 O O . GLN A 1 534 ? 15.217 -42.961 24.578 1.00 17.60 534 GLN A O 1
ATOM 4337 N N . TYR A 1 535 ? 17.444 -42.698 24.302 1.00 16.56 535 TYR A N 1
ATOM 4338 C CA . TYR A 1 535 ? 17.404 -41.344 23.820 1.00 16.50 535 TYR A CA 1
ATOM 4339 C C . TYR A 1 535 ? 17.752 -41.373 22.335 1.00 16.69 535 TYR A C 1
ATOM 4340 O O . TYR A 1 535 ? 18.716 -42.028 21.931 1.00 17.50 535 TYR A O 1
ATOM 4349 N N . ILE A 1 536 ? 16.982 -40.641 21.542 1.00 15.98 536 ILE A N 1
ATOM 4350 C CA . ILE A 1 536 ? 17.254 -40.522 20.105 1.00 16.40 536 ILE A CA 1
ATOM 4351 C C . ILE A 1 536 ? 17.359 -39.051 19.692 1.00 16.55 536 ILE A C 1
ATOM 4352 O O . ILE A 1 536 ? 16.423 -38.269 19.864 1.00 16.30 536 ILE A O 1
ATOM 4357 N N . GLY A 1 537 ? 18.489 -38.689 19.098 1.00 16.44 537 GLY A N 1
ATOM 4358 C CA . GLY A 1 537 ? 18.636 -37.404 18.484 1.00 17.37 537 GLY A CA 1
ATOM 4359 C C . GLY A 1 537 ? 19.978 -37.201 17.819 1.00 18.00 537 GLY A C 1
ATOM 4360 O O . GLY A 1 537 ? 20.848 -38.080 17.866 1.00 18.12 537 GLY A O 1
ATOM 4361 N N . GLY A 1 538 ? 20.158 -36.028 17.225 1.00 17.99 538 GLY A N 1
ATOM 4362 C CA . GLY A 1 538 ? 21.285 -35.814 16.322 1.00 18.49 538 GLY A CA 1
ATOM 4363 C C . GLY A 1 538 ? 22.660 -35.642 16.972 1.00 18.38 538 GLY A C 1
ATOM 4364 O O . GLY A 1 538 ? 22.783 -35.049 18.070 1.00 18.18 538 GLY A O 1
ATOM 4365 N N . VAL A 1 539 ? 23.684 -36.118 16.260 1.00 18.84 539 VAL A N 1
ATOM 4366 C CA . VAL A 1 539 ? 25.100 -36.018 16.711 1.00 18.65 539 VAL A CA 1
ATOM 4367 C C . VAL A 1 539 ? 25.605 -34.574 16.857 1.00 18.17 539 VAL A C 1
ATOM 4368 O O . VAL A 1 539 ? 26.638 -34.314 17.511 1.00 18.62 539 VAL A O 1
ATOM 4372 N N . GLU A 1 540 ? 24.878 -33.627 16.276 1.00 17.94 540 GLU A N 1
ATOM 4373 C CA . GLU A 1 540 ? 25.226 -32.233 16.383 1.00 18.17 540 GLU A CA 1
ATOM 4374 C C . GLU A 1 540 ? 25.279 -31.739 17.833 1.00 17.76 540 GLU A C 1
ATOM 4375 O O . GLU A 1 540 ? 25.905 -30.727 18.109 1.00 17.17 540 GLU A O 1
ATOM 4381 N N . HIS A 1 541 ? 24.664 -32.491 18.741 1.00 17.00 541 HIS A N 1
ATOM 4382 C CA . HIS A 1 541 ? 24.629 -32.142 20.159 1.00 17.40 541 HIS A CA 1
ATOM 4383 C C . HIS A 1 541 ? 25.719 -32.806 21.002 1.00 17.48 541 HIS A C 1
ATOM 4384 O O . HIS A 1 541 ? 25.683 -32.686 22.212 1.00 18.10 541 HIS A O 1
ATOM 4391 N N . ALA A 1 542 ? 26.665 -33.495 20.372 1.00 17.13 542 ALA A N 1
ATOM 4392 C CA . ALA A 1 542 ? 27.677 -34.302 21.072 1.00 17.82 542 ALA A CA 1
ATOM 4393 C C . ALA A 1 542 ? 28.387 -33.551 22.198 1.00 18.17 542 ALA A C 1
ATOM 4394 O O . ALA A 1 542 ? 28.597 -34.132 23.266 1.00 19.28 542 ALA A O 1
ATOM 4396 N N . VAL A 1 543 ? 28.758 -32.285 21.962 1.00 17.57 543 VAL A N 1
ATOM 4397 C CA . VAL A 1 543 ? 29.487 -31.473 23.002 1.00 18.74 543 VAL A CA 1
ATOM 4398 C C . VAL A 1 543 ? 28.665 -30.262 23.447 1.00 18.22 543 VAL A C 1
ATOM 4399 O O . VAL A 1 543 ? 29.145 -29.375 24.179 1.00 19.28 543 VAL A O 1
ATOM 4403 N N . LEU A 1 544 ? 27.423 -30.212 22.985 1.00 17.84 544 LEU A N 1
ATOM 4404 C CA . LEU A 1 544 ? 26.472 -29.212 23.410 1.00 17.73 544 LEU A CA 1
ATOM 4405 C C . LEU A 1 544 ? 25.558 -29.911 24.401 1.00 17.32 544 LEU A C 1
ATOM 4406 O O . LEU A 1 544 ? 26.008 -30.349 25.483 1.00 16.93 544 LEU A O 1
ATOM 4411 N N . HIS A 1 545 ? 24.286 -30.091 24.038 1.00 17.67 545 HIS A N 1
ATOM 4412 C CA . HIS A 1 545 ? 23.309 -30.688 24.944 1.00 16.89 545 HIS A CA 1
ATOM 4413 C C . HIS A 1 545 ? 23.706 -32.029 25.568 1.00 17.34 545 HIS A C 1
ATOM 4414 O O . HIS A 1 545 ? 23.415 -32.273 26.743 1.00 15.54 545 HIS A O 1
ATOM 4421 N N . LEU A 1 546 ? 24.337 -32.912 24.799 1.00 16.51 546 LEU A N 1
ATOM 4422 C CA . LEU A 1 546 ? 24.726 -34.233 25.323 1.00 16.85 546 LEU A CA 1
ATOM 4423 C C . LEU A 1 546 ? 25.886 -34.198 26.354 1.00 17.15 546 LEU A C 1
ATOM 4424 O O . LEU A 1 546 ? 26.122 -35.195 27.045 1.00 16.93 546 LEU A O 1
ATOM 4429 N N . LEU A 1 547 ? 26.605 -33.084 26.416 1.00 17.34 547 LEU A N 1
ATOM 4430 C CA . LEU A 1 547 ? 27.614 -32.824 27.476 1.00 17.75 547 LEU A CA 1
ATOM 4431 C C . LEU A 1 547 ? 27.021 -32.057 28.646 1.00 17.91 547 LEU A C 1
ATOM 4432 O O . LEU A 1 547 ? 27.149 -32.472 29.801 1.00 17.96 547 LEU A O 1
ATOM 4437 N N . TYR A 1 548 ? 26.346 -30.953 28.346 1.00 16.71 548 TYR A N 1
ATOM 4438 C CA . TYR A 1 548 ? 25.714 -30.112 29.355 1.00 16.91 548 TYR A CA 1
ATOM 4439 C C . TYR A 1 548 ? 24.722 -30.829 30.276 1.00 17.12 548 TYR A C 1
ATOM 4440 O O . TYR A 1 548 ? 24.699 -30.598 31.500 1.00 15.30 548 TYR A O 1
ATOM 4449 N N . SER A 1 549 ? 23.916 -31.722 29.680 1.00 17.08 549 SER A N 1
ATOM 4450 C CA . SER A 1 549 ? 22.957 -32.553 30.391 1.00 17.77 549 SER A CA 1
ATOM 4451 C C . SER A 1 549 ? 23.612 -33.508 31.390 1.00 17.49 549 SER A C 1
ATOM 4452 O O . SER A 1 549 ? 23.085 -33.712 32.489 1.00 15.81 549 SER A O 1
ATOM 4455 N N . ARG A 1 550 ? 24.745 -34.069 31.009 1.00 17.62 550 ARG A N 1
ATOM 4456 C CA . ARG A 1 550 ? 25.497 -34.962 31.894 1.00 18.33 550 ARG A CA 1
ATOM 4457 C C . ARG A 1 550 ? 26.009 -34.159 33.121 1.00 18.17 550 ARG A C 1
ATOM 4458 O O . ARG A 1 550 ? 25.887 -34.623 34.227 1.00 19.47 550 ARG A O 1
ATOM 4466 N N . PHE A 1 551 ? 26.515 -32.941 32.902 1.00 18.85 551 PHE A N 1
ATOM 4467 C CA . PHE A 1 551 ? 26.868 -31.993 34.000 1.00 19.04 551 PHE A CA 1
ATOM 4468 C C . PHE A 1 551 ? 25.688 -31.706 34.920 1.00 19.02 551 PHE A C 1
ATOM 4469 O O . PHE A 1 551 ? 25.803 -31.876 36.147 1.00 17.99 551 PHE A O 1
ATOM 4477 N N . PHE A 1 552 ? 24.533 -31.333 34.350 1.00 18.13 552 PHE A N 1
ATOM 4478 C CA . PHE A 1 552 ? 23.334 -31.058 35.165 1.00 18.67 552 PHE A CA 1
ATOM 4479 C C . PHE A 1 552 ? 22.901 -32.257 35.995 1.00 18.22 552 PHE A C 1
ATOM 4480 O O . PHE A 1 552 ? 22.545 -32.116 37.180 1.00 18.67 552 PHE A O 1
ATOM 4488 N N . THR A 1 553 ? 22.942 -33.438 35.393 1.00 19.00 553 THR A N 1
ATOM 4489 C CA . THR A 1 553 ? 22.502 -34.630 36.089 1.00 19.56 553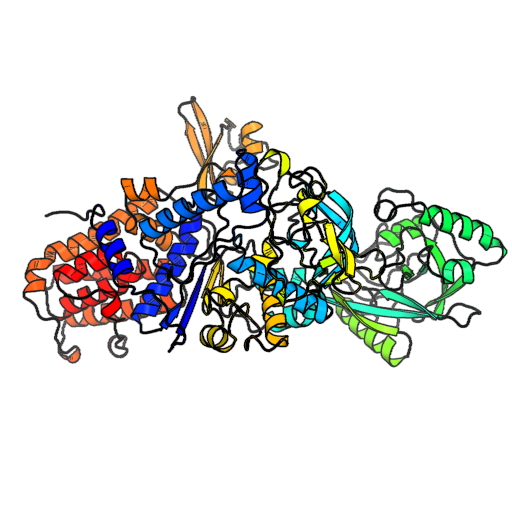 THR A CA 1
ATOM 4490 C C . THR A 1 553 ? 23.433 -34.975 37.266 1.00 19.56 553 THR A C 1
ATOM 4491 O O . THR A 1 553 ? 22.952 -35.281 38.365 1.00 20.60 553 THR A O 1
ATOM 4495 N N . LYS A 1 554 ? 24.727 -34.873 37.053 1.00 20.26 554 LYS A N 1
ATOM 4496 C CA . LYS A 1 554 ? 25.691 -35.123 38.144 1.00 20.35 554 LYS A CA 1
ATOM 4497 C C . LYS A 1 554 ? 25.547 -34.091 39.268 1.00 20.66 554 LYS A C 1
ATOM 4498 O O . LYS A 1 554 ? 25.617 -34.456 40.435 1.00 21.21 554 LYS A O 1
ATOM 4504 N N . PHE A 1 555 ? 25.307 -32.824 38.923 1.00 20.67 555 PHE A N 1
ATOM 4505 C CA . PHE A 1 555 ? 25.025 -31.799 39.926 1.00 21.08 555 PHE A CA 1
ATOM 4506 C C . PHE A 1 555 ? 23.756 -32.078 40.752 1.00 21.42 555 PHE A C 1
ATOM 4507 O O . PHE A 1 555 ? 23.772 -32.010 41.999 1.00 20.68 555 PHE A O 1
ATOM 4515 N N . LEU A 1 556 ? 22.665 -32.406 40.077 1.00 20.58 556 LEU A N 1
ATOM 4516 C CA . LEU A 1 556 ? 21.409 -32.689 40.744 1.00 21.65 556 LEU A CA 1
ATOM 4517 C C . LEU A 1 556 ? 21.504 -33.994 41.534 1.00 22.19 556 LEU A C 1
ATOM 4518 O O . LEU A 1 556 ? 20.890 -34.117 42.573 1.00 23.66 556 LEU A O 1
ATOM 4523 N N . HIS A 1 557 ? 22.308 -34.937 41.064 1.00 23.28 557 HIS A N 1
ATOM 4524 C CA . HIS A 1 557 ? 22.638 -36.138 41.833 1.00 23.50 557 HIS A CA 1
ATOM 4525 C C . HIS A 1 557 ? 23.372 -35.733 43.140 1.00 24.10 557 HIS A C 1
ATOM 4526 O O . HIS A 1 557 ? 23.012 -36.173 44.221 1.00 23.11 557 HIS A O 1
ATOM 4533 N N . ASP A 1 558 ? 24.411 -34.925 42.995 1.00 24.12 558 ASP A N 1
ATOM 4534 C CA . ASP A 1 558 ? 25.189 -34.425 44.153 1.00 24.91 558 ASP A CA 1
ATOM 4535 C C . ASP A 1 558 ? 24.329 -33.635 45.141 1.00 25.79 558 ASP A C 1
ATOM 4536 O O . ASP A 1 558 ? 24.603 -33.645 46.338 1.00 25.12 558 ASP A O 1
ATOM 4541 N N . LEU A 1 559 ? 23.278 -32.967 44.662 1.00 25.83 559 LEU A N 1
ATOM 4542 C CA . LEU A 1 559 ? 22.327 -32.309 45.552 1.00 26.68 559 LEU A CA 1
ATOM 4543 C C . LEU A 1 559 ? 21.416 -33.303 46.230 1.00 27.34 559 LEU A C 1
ATOM 4544 O O . LEU A 1 559 ? 20.652 -32.914 47.088 1.00 28.06 559 LEU A O 1
ATOM 4549 N N . GLY A 1 560 ? 21.472 -34.560 45.811 1.00 27.86 560 GLY A N 1
ATOM 4550 C CA . GLY A 1 560 ? 20.651 -35.627 46.354 1.00 28.12 560 GLY A CA 1
ATOM 4551 C C . GLY A 1 560 ? 19.306 -35.798 45.663 1.00 28.75 560 GLY A C 1
ATOM 4552 O O . GLY A 1 560 ? 18.463 -36.554 46.147 1.00 29.57 560 GLY A O 1
ATOM 4553 N N . MET A 1 561 ? 19.084 -35.122 44.534 1.00 28.28 561 MET A N 1
ATOM 4554 C CA . MET A 1 561 ? 17.744 -35.118 43.914 1.00 27.96 561 MET A CA 1
ATOM 4555 C C . MET A 1 561 ? 17.537 -36.221 42.879 1.00 27.09 561 MET A C 1
ATOM 4556 O O . MET A 1 561 ? 16.411 -36.528 42.522 1.00 27.43 561 MET A O 1
ATOM 4561 N N . VAL A 1 562 ? 18.625 -36.824 42.433 1.00 26.31 562 VAL A N 1
ATOM 4562 C CA . VAL A 1 562 ? 18.608 -37.818 41.366 1.00 26.42 562 VAL A CA 1
ATOM 4563 C C . VAL A 1 562 ? 19.570 -38.927 41.716 1.00 25.69 562 VAL A C 1
ATOM 4564 O O . VAL A 1 562 ? 20.730 -38.667 42.014 1.00 24.90 562 VAL A O 1
ATOM 4568 N N . LYS A 1 563 ? 19.094 -40.168 41.667 1.00 26.59 563 LYS A N 1
ATOM 4569 C CA . LYS A 1 563 ? 19.920 -41.326 41.978 1.00 26.56 563 LYS A CA 1
ATOM 4570 C C . LYS A 1 563 ? 20.989 -41.615 40.921 1.00 26.32 563 LYS A C 1
ATOM 4571 O O . LYS A 1 563 ? 22.147 -41.853 41.254 1.00 25.35 563 LYS A O 1
ATOM 4577 N N . VAL A 1 564 ? 20.609 -41.633 39.646 1.00 24.08 564 VAL A N 1
ATOM 4578 C CA . VAL A 1 564 ? 21.586 -41.874 38.592 1.00 23.73 564 VAL A CA 1
ATOM 4579 C C . VAL A 1 564 ? 22.557 -40.718 38.452 1.00 22.13 564 VAL A C 1
ATOM 4580 O O . VAL A 1 564 ? 22.253 -39.599 38.831 1.00 23.19 564 VAL A O 1
ATOM 4584 N N . GLU A 1 565 ? 23.718 -41.015 37.900 1.00 22.06 565 GLU A N 1
ATOM 4585 C CA . GLU A 1 565 ? 24.704 -39.993 37.524 1.00 23.01 565 GLU A CA 1
ATOM 4586 C C . GLU A 1 565 ? 24.813 -39.790 36.014 1.00 21.96 565 GLU A C 1
ATOM 4587 O O . GLU A 1 565 ? 25.538 -38.913 35.566 1.00 22.09 565 GLU A O 1
ATOM 4593 N N . GLU A 1 566 ? 24.106 -40.625 35.253 1.00 22.19 566 GLU A N 1
ATOM 4594 C CA . GLU A 1 566 ? 24.064 -40.527 33.795 1.00 21.54 566 GLU A CA 1
ATOM 4595 C C . GLU A 1 566 ? 22.587 -40.502 33.352 1.00 20.81 566 GLU A C 1
ATOM 4596 O O . GLU A 1 566 ? 21.848 -41.427 33.648 1.00 21.71 566 GLU A O 1
ATOM 4602 N N . PRO A 1 567 ? 22.150 -39.421 32.704 1.00 19.57 567 PRO A N 1
ATOM 4603 C CA . PRO A 1 567 ? 20.723 -39.272 32.392 1.00 19.18 567 PRO A CA 1
ATOM 4604 C C . PRO A 1 567 ? 20.198 -40.162 31.259 1.00 19.26 567 PRO A C 1
ATOM 4605 O O . PRO A 1 567 ? 19.017 -40.524 31.266 1.00 18.47 567 PRO A O 1
ATOM 4609 N N . PHE A 1 568 ? 21.075 -40.473 30.302 1.00 18.99 568 PHE A N 1
ATOM 4610 C CA . PHE A 1 568 ? 20.732 -41.252 29.122 1.00 19.06 568 PHE A CA 1
ATOM 4611 C C . PHE A 1 568 ? 21.552 -42.550 29.103 1.00 19.32 568 PHE A C 1
ATOM 4612 O O . PHE A 1 568 ? 22.740 -42.547 28.815 1.00 19.60 568 PHE A O 1
ATOM 4620 N N . GLN A 1 569 ? 20.912 -43.652 29.460 1.00 20.55 569 GLN A N 1
ATOM 4621 C CA . GLN A 1 569 ? 21.570 -44.982 29.522 1.00 21.05 569 GLN A CA 1
ATOM 4622 C C . GLN A 1 569 ? 21.876 -45.491 28.113 1.00 20.96 569 GLN A C 1
ATOM 4623 O O . GLN A 1 569 ? 22.930 -46.088 27.861 1.00 21.14 569 GLN A O 1
ATOM 4629 N N . GLY A 1 570 ? 20.941 -45.251 27.186 1.00 20.20 570 GLY A N 1
ATOM 4630 C CA . GLY A 1 570 ? 21.166 -45.533 25.785 1.00 19.73 570 GLY A CA 1
ATOM 4631 C C . GLY A 1 570 ? 20.958 -44.276 24.964 1.00 18.95 570 GLY A C 1
ATOM 4632 O O . GLY A 1 570 ? 20.003 -43.539 25.203 1.00 18.41 570 GLY A O 1
ATOM 4633 N N . LEU A 1 571 ? 21.877 -44.033 24.034 1.00 18.40 571 LEU A N 1
ATOM 4634 C CA . LEU A 1 571 ? 21.797 -42.941 23.079 1.00 17.99 571 LEU A CA 1
ATOM 4635 C C . LEU A 1 571 ? 21.961 -43.509 21.671 1.00 18.85 571 LEU A C 1
ATOM 4636 O O . LEU A 1 571 ? 22.897 -44.234 21.387 1.00 19.81 571 LEU A O 1
ATOM 4641 N N . PHE A 1 572 ? 21.033 -43.145 20.800 1.00 18.18 572 PHE A N 1
ATOM 4642 C CA . PHE A 1 572 ? 21.086 -43.511 19.394 1.00 18.39 572 PHE A CA 1
ATOM 4643 C C . PHE A 1 572 ? 21.043 -42.223 18.615 1.00 18.64 572 PHE A C 1
ATOM 4644 O O . PHE A 1 572 ? 20.085 -41.477 18.726 1.00 20.24 572 PHE A O 1
ATOM 4652 N N . THR A 1 573 ? 22.083 -41.971 17.830 1.00 18.91 573 THR A N 1
ATOM 4653 C CA . THR A 1 573 ? 22.141 -40.809 16.943 1.00 18.65 573 THR A CA 1
ATOM 4654 C C . THR A 1 573 ? 21.648 -41.218 15.553 1.00 18.54 573 THR A C 1
ATOM 4655 O O . THR A 1 573 ? 22.230 -42.079 14.907 1.00 19.55 573 THR A O 1
ATOM 4659 N N . GLN A 1 574 ? 20.539 -40.620 15.133 1.00 17.88 574 GLN A N 1
ATOM 4660 C CA . GLN A 1 574 ? 19.950 -40.927 13.811 1.00 17.49 574 GLN A CA 1
ATOM 4661 C C . GLN A 1 574 ? 20.662 -40.095 12.775 1.00 17.56 574 GLN A C 1
ATOM 4662 O O . GLN A 1 574 ? 20.967 -38.915 12.997 1.00 17.96 574 GLN A O 1
ATOM 4668 N N . GLY A 1 575 ? 20.893 -40.703 11.626 1.00 17.62 575 GLY A N 1
ATOM 4669 C CA . GLY A 1 575 ? 21.429 -40.000 10.487 1.00 17.46 575 GLY A CA 1
ATOM 4670 C C . GLY A 1 575 ? 20.418 -39.060 9.900 1.00 17.44 575 GLY A C 1
ATOM 4671 O O . GLY A 1 575 ? 19.194 -39.238 10.068 1.00 17.31 575 GLY A O 1
ATOM 4672 N N . MET A 1 576 ? 20.932 -38.052 9.219 1.00 17.04 576 MET A N 1
ATOM 4673 C CA . MET A 1 576 ? 20.107 -37.045 8.600 1.00 18.17 576 MET A CA 1
ATOM 4674 C C . MET A 1 576 ? 19.301 -37.602 7.411 1.00 18.33 576 MET A C 1
ATOM 4675 O O . MET A 1 576 ? 19.768 -38.442 6.667 1.00 19.40 576 MET A O 1
ATOM 4680 N N . VAL A 1 577 ? 18.050 -37.176 7.339 1.00 18.61 577 VAL A N 1
ATOM 4681 C CA . VAL A 1 577 ? 17.272 -37.293 6.116 1.00 18.30 577 VAL A CA 1
ATOM 4682 C C . VAL A 1 577 ? 17.777 -36.227 5.149 1.00 18.71 577 VAL A C 1
ATOM 4683 O O . VAL A 1 577 ? 17.875 -35.039 5.501 1.00 19.16 577 VAL A O 1
ATOM 4687 N N . LEU A 1 578 ? 18.126 -36.668 3.941 1.00 19.35 578 LEU A N 1
ATOM 4688 C CA . LEU A 1 578 ? 18.528 -35.788 2.865 1.00 19.80 578 LEU A CA 1
ATOM 4689 C C . LEU A 1 578 ? 17.434 -35.754 1.777 1.00 20.57 578 LEU A C 1
ATOM 4690 O O . LEU A 1 578 ? 16.590 -36.639 1.702 1.00 19.77 578 LEU A O 1
ATOM 4695 N N . ALA A 1 579 ? 17.439 -34.710 0.958 1.00 21.30 579 ALA A N 1
ATOM 4696 C CA . ALA A 1 579 ? 16.535 -34.601 -0.199 1.00 21.19 579 ALA A CA 1
ATOM 4697 C C . ALA A 1 579 ? 17.359 -34.215 -1.442 1.00 21.74 579 ALA A C 1
ATOM 4698 O O . ALA A 1 579 ? 18.285 -33.406 -1.344 1.00 20.99 579 ALA A O 1
ATOM 4700 N N . TRP A 1 580 ? 17.032 -34.807 -2.593 1.00 21.92 580 TRP A N 1
ATOM 4701 C CA . TRP A 1 580 ? 17.581 -34.334 -3.888 1.00 21.70 580 TRP A CA 1
ATOM 4702 C C . TRP A 1 580 ? 17.363 -32.845 -4.078 1.00 21.79 580 TRP A C 1
ATOM 4703 O O . TRP A 1 580 ? 16.238 -32.342 -4.024 1.00 20.53 580 TRP A O 1
ATOM 4714 N N . THR A 1 581 ? 18.460 -32.123 -4.297 1.00 22.34 581 THR A N 1
ATOM 4715 C CA . THR A 1 581 ? 18.452 -30.673 -4.331 1.00 21.96 581 THR A CA 1
ATOM 4716 C C . THR A 1 581 ? 19.141 -30.206 -5.621 1.00 21.72 581 THR A C 1
ATOM 4717 O O . THR A 1 581 ? 20.193 -30.733 -5.998 1.00 21.28 581 THR A O 1
ATOM 4721 N N . ASP A 1 582 ? 18.522 -29.259 -6.310 1.00 22.49 582 ASP A N 1
ATOM 4722 C CA . ASP A 1 582 ? 19.062 -28.698 -7.547 1.00 22.79 582 ASP A CA 1
ATOM 4723 C C . ASP A 1 582 ? 20.065 -27.602 -7.185 1.00 23.00 582 ASP A C 1
ATOM 4724 O O . ASP A 1 582 ? 19.708 -26.588 -6.561 1.00 23.21 582 ASP A O 1
ATOM 4729 N N . PHE A 1 583 ? 21.317 -27.788 -7.574 1.00 22.53 583 PHE A N 1
ATOM 4730 C CA . PHE A 1 583 ? 22.334 -26.742 -7.297 1.00 22.39 583 PHE A CA 1
ATOM 4731 C C . PHE A 1 583 ? 22.578 -25.762 -8.456 1.00 21.99 583 PHE A C 1
ATOM 4732 O O . PHE A 1 583 ? 23.308 -24.787 -8.296 1.00 23.59 583 PHE A O 1
ATOM 4740 N N . GLY A 1 584 ? 22.012 -26.049 -9.614 1.00 21.98 584 GLY A N 1
ATOM 4741 C CA . GLY A 1 584 ? 22.054 -25.155 -10.739 1.00 22.46 584 GLY A CA 1
ATOM 4742 C C . GLY A 1 584 ? 22.804 -25.700 -11.933 1.00 22.25 584 GLY A C 1
ATOM 4743 O O . GLY A 1 584 ? 23.288 -26.836 -11.925 1.00 21.17 584 GLY A O 1
ATOM 4744 N N . PRO A 1 585 ? 22.887 -24.887 -12.983 1.00 23.23 585 PRO A N 1
ATOM 4745 C CA . PRO A 1 585 ? 23.441 -25.305 -14.253 1.00 23.61 585 PRO A CA 1
ATOM 4746 C C . PRO A 1 585 ? 24.945 -25.540 -14.204 1.00 23.24 585 PRO A C 1
ATOM 4747 O O . PRO A 1 585 ? 25.639 -24.940 -13.376 1.00 22.80 585 PRO A O 1
ATOM 4751 N N . VAL A 1 586 ? 25.392 -26.440 -15.071 1.00 23.68 586 VAL A N 1
ATOM 4752 C CA . VAL A 1 586 ? 26.807 -26.733 -15.297 1.00 24.56 586 VAL A CA 1
ATOM 4753 C C . VAL A 1 586 ? 27.029 -26.867 -16.813 1.00 25.54 586 VAL A C 1
ATOM 4754 O O . VAL A 1 586 ? 26.077 -26.895 -17.580 1.00 24.63 586 VAL A O 1
ATOM 4758 N N . GLU A 1 587 ? 28.286 -26.942 -17.229 1.00 26.31 587 GLU A N 1
ATOM 4759 C CA . GLU A 1 587 ? 28.624 -27.283 -18.607 1.00 28.03 587 GLU A CA 1
ATOM 4760 C C . GLU A 1 587 ? 29.626 -28.410 -18.583 1.00 27.31 587 GLU A C 1
ATOM 4761 O O . GLU A 1 587 ? 30.508 -28.413 -17.747 1.00 27.47 587 GLU A O 1
ATOM 4767 N N . VAL A 1 588 ? 29.497 -29.358 -19.498 1.00 26.87 588 VAL A N 1
ATOM 4768 C CA . VAL A 1 588 ? 30.375 -30.505 -19.567 1.00 27.60 588 VAL A CA 1
ATOM 4769 C C . VAL A 1 588 ? 31.159 -30.529 -20.876 1.00 28.36 588 VAL A C 1
ATOM 4770 O O . VAL A 1 588 ? 30.580 -30.397 -21.940 1.00 28.41 588 VAL A O 1
ATOM 4774 N N . GLU A 1 589 ? 32.469 -30.706 -20.790 1.00 30.05 589 GLU A N 1
ATOM 4775 C CA . GLU A 1 589 ? 33.275 -31.012 -21.975 1.00 29.72 589 GLU A CA 1
ATOM 4776 C C . GLU A 1 589 ? 34.150 -32.186 -21.630 1.00 29.52 589 GLU A C 1
ATOM 4777 O O . GLU A 1 589 ? 34.988 -32.074 -20.728 1.00 28.95 589 GLU A O 1
ATOM 4783 N N . GLY A 1 590 ? 33.967 -33.303 -22.337 1.00 28.10 590 GLY A N 1
ATOM 4784 C CA . GLY A 1 590 ? 34.708 -34.516 -22.065 1.00 27.67 590 GLY A CA 1
ATOM 4785 C C . GLY A 1 590 ? 34.388 -35.019 -20.672 1.00 26.96 590 GLY A C 1
ATOM 4786 O O . GLY A 1 590 ? 33.203 -35.091 -20.293 1.00 26.89 590 GLY A O 1
ATOM 4787 N N . SER A 1 591 ? 35.435 -35.328 -19.898 1.00 25.59 591 SER A N 1
ATOM 4788 C CA . SER A 1 591 ? 35.274 -35.798 -18.515 1.00 24.50 591 SER A CA 1
ATOM 4789 C C . SER A 1 591 ? 35.140 -34.671 -17.485 1.00 23.48 591 SER A C 1
ATOM 4790 O O . SER A 1 591 ? 35.021 -34.973 -16.303 1.00 22.61 591 SER A O 1
ATOM 4793 N N . VAL A 1 592 ? 35.201 -33.402 -17.917 1.00 22.38 592 VAL A N 1
ATOM 4794 C CA . VAL A 1 592 ? 35.233 -32.259 -16.986 1.00 22.05 592 VAL A CA 1
ATOM 4795 C C . VAL A 1 592 ? 33.954 -31.426 -16.984 1.00 21.32 592 VAL A C 1
ATOM 4796 O O . VAL A 1 592 ? 33.489 -30.923 -18.010 1.00 21.66 592 VAL A O 1
ATOM 4800 N N . VAL A 1 593 ? 33.406 -31.283 -15.791 1.00 20.98 593 VAL A N 1
ATOM 4801 C CA . VAL A 1 593 ? 32.204 -30.503 -15.569 1.00 21.43 593 VAL A CA 1
ATOM 4802 C C . VAL A 1 593 ? 32.637 -29.141 -15.032 1.00 21.77 593 VAL A C 1
ATOM 4803 O O . VAL A 1 593 ? 33.274 -29.058 -13.984 1.00 21.20 593 VAL A O 1
ATOM 4807 N N . ARG A 1 594 ? 32.297 -28.092 -15.769 1.00 22.68 594 ARG A N 1
ATOM 4808 C CA . ARG A 1 594 ? 32.527 -26.721 -15.341 1.00 23.99 594 ARG A CA 1
ATOM 4809 C C . ARG A 1 594 ? 31.381 -26.202 -14.467 1.00 23.60 594 ARG A C 1
ATOM 4810 O O . ARG A 1 594 ? 30.213 -26.292 -14.860 1.00 23.87 594 ARG A O 1
ATOM 4818 N N . LEU A 1 595 ? 31.713 -25.648 -13.296 1.00 22.94 595 LEU A N 1
ATOM 4819 C CA . LEU A 1 595 ? 30.708 -25.047 -12.420 1.00 23.14 595 LEU A CA 1
ATOM 4820 C C . LEU A 1 595 ? 30.728 -23.526 -12.497 1.00 24.03 595 LEU A C 1
ATOM 4821 O O . LEU A 1 595 ? 31.695 -22.888 -12.063 1.00 23.19 595 LEU A O 1
ATOM 4826 N N . PRO A 1 596 ? 29.642 -22.929 -13.021 1.00 24.11 596 PRO A N 1
ATOM 4827 C CA . PRO A 1 596 ? 29.473 -21.496 -12.905 1.00 24.10 596 PRO A CA 1
ATOM 4828 C C . PRO A 1 596 ? 29.493 -21.067 -11.456 1.00 23.77 596 PRO A C 1
ATOM 4829 O O . PRO A 1 596 ? 29.134 -21.858 -10.575 1.00 23.61 596 PRO A O 1
ATOM 4833 N N . GLU A 1 597 ? 29.906 -19.825 -11.189 1.00 24.06 597 GLU A N 1
ATOM 4834 C CA . GLU A 1 597 ? 30.020 -19.353 -9.809 1.00 24.23 597 GLU A CA 1
ATOM 4835 C C . GLU A 1 597 ? 28.776 -19.576 -8.957 1.00 23.89 597 GLU A C 1
ATOM 4836 O O . GLU A 1 597 ? 28.891 -20.035 -7.837 1.00 22.17 597 GLU A O 1
ATOM 4842 N N . PRO A 1 598 ? 27.597 -19.200 -9.468 1.00 24.45 598 PRO A N 1
ATOM 4843 C CA . PRO A 1 598 ? 26.448 -19.371 -8.577 1.00 24.98 598 PRO A CA 1
ATOM 4844 C C . PRO A 1 598 ? 26.200 -20.837 -8.184 1.00 24.16 598 PRO A C 1
ATOM 4845 O O . PRO A 1 598 ? 25.849 -21.096 -7.050 1.00 24.42 598 PRO A O 1
ATOM 4849 N N . THR A 1 599 ? 26.447 -21.772 -9.109 1.00 24.79 599 THR A N 1
ATOM 4850 C CA . THR A 1 599 ? 26.335 -23.223 -8.843 1.00 23.97 599 THR A CA 1
ATOM 4851 C C . THR A 1 599 ? 27.391 -23.699 -7.844 1.00 23.26 599 THR A C 1
ATOM 4852 O O . THR A 1 599 ? 27.092 -24.413 -6.864 1.00 21.08 599 THR A O 1
ATOM 4856 N N . ARG A 1 600 ? 28.634 -23.286 -8.072 1.00 22.78 600 ARG A N 1
ATOM 4857 C CA . ARG A 1 600 ? 29.694 -23.609 -7.135 1.00 22.26 600 ARG A CA 1
ATOM 4858 C C . ARG A 1 600 ? 29.402 -23.073 -5.740 1.00 22.10 600 ARG A C 1
ATOM 4859 O O . ARG A 1 600 ? 29.591 -23.774 -4.768 1.00 20.58 600 ARG A O 1
ATOM 4867 N N . ILE A 1 601 ? 28.964 -21.824 -5.656 1.00 23.61 601 ILE A N 1
ATOM 4868 C CA . ILE A 1 601 ? 28.732 -21.201 -4.341 1.00 24.76 601 ILE A CA 1
ATOM 4869 C C . ILE A 1 601 ? 27.608 -21.937 -3.565 1.00 24.83 601 ILE A C 1
ATOM 4870 O O . ILE A 1 601 ? 27.745 -22.225 -2.371 1.00 24.33 601 ILE A O 1
ATOM 4875 N N . ARG A 1 602 ? 26.555 -22.329 -4.274 1.00 26.18 602 ARG A N 1
ATOM 4876 C CA . ARG A 1 602 ? 25.469 -23.106 -3.643 1.00 26.71 602 ARG A CA 1
ATOM 4877 C C . ARG A 1 602 ? 25.921 -24.463 -3.160 1.00 25.69 602 ARG A C 1
ATOM 4878 O O . ARG A 1 602 ? 25.513 -24.910 -2.093 1.00 23.68 602 ARG A O 1
ATOM 4886 N N . LEU A 1 603 ? 26.778 -25.127 -3.937 1.00 24.37 603 LEU A N 1
ATOM 4887 C CA . LEU A 1 603 ? 27.384 -26.387 -3.503 1.00 24.85 603 LEU A CA 1
ATOM 4888 C C . LEU A 1 603 ? 28.350 -26.258 -2.330 1.00 24.75 603 LEU A C 1
ATOM 4889 O O . LEU A 1 603 ? 28.650 -27.255 -1.670 1.00 24.88 603 LEU A O 1
ATOM 4894 N N . GLU A 1 604 ? 28.872 -25.050 -2.113 1.00 24.57 604 GLU A N 1
ATOM 4895 C CA . GLU A 1 604 ? 29.801 -24.780 -1.013 1.00 25.37 604 GLU A CA 1
ATOM 4896 C C . GLU A 1 604 ? 31.088 -25.570 -1.165 1.00 24.26 604 GLU A C 1
ATOM 4897 O O . GLU A 1 604 ? 31.547 -26.190 -0.225 1.00 23.82 604 GLU A O 1
ATOM 4903 N N . ILE A 1 605 ? 31.640 -25.572 -2.382 1.00 23.36 605 ILE A N 1
ATOM 4904 C CA . ILE A 1 605 ? 32.889 -26.280 -2.649 1.00 22.89 605 ILE A CA 1
ATOM 4905 C C . ILE A 1 605 ? 33.854 -25.319 -3.338 1.00 21.94 605 ILE A C 1
ATOM 4906 O O . ILE A 1 605 ? 33.415 -24.376 -3.970 1.00 21.26 605 ILE A O 1
ATOM 4911 N N . PRO A 1 606 ? 35.167 -25.546 -3.183 1.00 22.18 606 PRO A N 1
ATOM 4912 C CA . PRO A 1 606 ? 36.166 -24.713 -3.860 1.00 22.41 606 PRO A CA 1
ATOM 4913 C C . PRO A 1 606 ? 36.400 -25.012 -5.347 1.00 21.60 606 PRO A C 1
ATOM 4914 O O . PRO A 1 606 ? 36.937 -24.156 -6.060 1.00 21.93 606 PRO A O 1
ATOM 4918 N N . GLU A 1 607 ? 35.988 -26.182 -5.819 1.00 21.44 607 GLU A N 1
ATOM 4919 C CA . GLU A 1 607 ? 36.227 -26.580 -7.212 1.00 21.60 607 GLU A CA 1
ATOM 4920 C C . GLU A 1 607 ? 35.347 -25.830 -8.197 1.00 21.80 607 GLU A C 1
ATOM 4921 O O . GLU A 1 607 ? 34.118 -25.783 -8.034 1.00 22.29 607 GLU A O 1
ATOM 4927 N N . SER A 1 608 ? 35.968 -25.279 -9.255 1.00 21.17 608 SER A N 1
ATOM 4928 C CA . SER A 1 608 ? 35.220 -24.746 -10.423 1.00 20.44 608 SER A CA 1
ATOM 4929 C C . SER A 1 608 ? 35.112 -25.771 -11.558 1.00 20.24 608 SER A C 1
ATOM 4930 O O . SER A 1 608 ? 34.473 -25.529 -12.582 1.00 20.43 608 SER A O 1
ATOM 4933 N N . ALA A 1 609 ? 35.820 -26.875 -11.375 1.00 19.29 609 ALA A N 1
ATOM 4934 C CA . ALA A 1 609 ? 35.846 -28.009 -12.290 1.00 19.66 609 ALA A CA 1
ATOM 4935 C C . ALA A 1 609 ? 35.796 -29.297 -11.464 1.00 18.88 609 ALA A C 1
ATOM 4936 O O . ALA A 1 609 ? 36.524 -29.450 -10.473 1.00 18.79 609 ALA A O 1
ATOM 4938 N N . LEU A 1 610 ? 34.922 -30.226 -11.867 1.00 18.93 610 LEU A N 1
ATOM 4939 C CA . LEU A 1 610 ? 34.841 -31.572 -11.295 1.00 19.43 610 LEU A CA 1
ATOM 4940 C C . LEU A 1 610 ? 34.908 -32.587 -12.443 1.00 19.38 610 LEU A C 1
ATOM 4941 O O . LEU A 1 610 ? 34.378 -32.333 -13.522 1.00 19.64 610 LEU A O 1
ATOM 4946 N N . SER A 1 611 ? 35.532 -33.736 -12.231 1.00 19.86 611 SER A N 1
ATOM 4947 C CA . SER A 1 611 ? 35.409 -34.801 -13.232 1.00 20.08 611 SER A CA 1
ATOM 4948 C C . SER A 1 611 ? 34.016 -35.464 -13.097 1.00 21.04 611 SER A C 1
ATOM 4949 O O . SER A 1 611 ? 33.335 -35.334 -12.061 1.00 19.52 611 SER A O 1
ATOM 4952 N N . LEU A 1 612 ? 33.604 -36.188 -14.131 1.00 21.51 612 LEU A N 1
ATOM 4953 C CA . LEU A 1 612 ? 32.378 -36.973 -14.031 1.00 22.08 612 LEU A CA 1
ATOM 4954 C C . LEU A 1 612 ? 32.434 -37.949 -12.840 1.00 22.45 612 LEU A C 1
ATOM 4955 O O . LEU A 1 612 ? 31.430 -38.142 -12.133 1.00 21.13 612 LEU A O 1
ATOM 4960 N N . GLU A 1 613 ? 33.631 -38.492 -12.571 1.00 23.27 613 GLU A N 1
ATOM 4961 C CA . GLU A 1 613 ? 33.867 -39.390 -11.452 1.00 23.93 613 GLU A CA 1
ATOM 4962 C C . GLU A 1 613 ? 33.707 -38.668 -10.108 1.00 22.69 613 GLU A C 1
ATOM 4963 O O . GLU A 1 613 ? 33.140 -39.247 -9.173 1.00 22.03 613 GLU A O 1
ATOM 4969 N N . ASP A 1 614 ? 34.191 -37.426 -10.018 1.00 21.51 614 ASP A N 1
ATOM 4970 C CA . ASP A 1 614 ? 33.998 -36.593 -8.824 1.00 21.10 614 ASP A CA 1
ATOM 4971 C C . ASP A 1 614 ? 32.492 -36.396 -8.529 1.00 19.94 614 ASP A C 1
ATOM 4972 O O . ASP A 1 614 ? 32.063 -36.505 -7.375 1.00 18.44 614 ASP A O 1
ATOM 4977 N N . VAL A 1 615 ? 31.734 -36.084 -9.579 1.00 20.22 615 VAL A N 1
ATOM 4978 C CA . VAL A 1 615 ? 30.289 -35.839 -9.482 1.00 20.70 615 VAL A CA 1
ATOM 4979 C C . VAL A 1 615 ? 29.604 -37.118 -8.936 1.00 21.31 615 VAL A C 1
ATOM 4980 O O . VAL A 1 615 ? 28.816 -37.053 -7.980 1.00 20.48 615 VAL A O 1
ATOM 4984 N N . ARG A 1 616 ? 29.952 -38.271 -9.508 1.00 22.84 616 ARG A N 1
ATOM 4985 C CA . ARG A 1 616 ? 29.437 -39.562 -9.062 1.00 24.62 616 ARG A CA 1
ATOM 4986 C C . ARG A 1 616 ? 29.798 -39.825 -7.614 1.00 24.83 616 ARG A C 1
ATOM 4987 O O . ARG A 1 616 ? 28.944 -40.145 -6.800 1.00 23.55 616 ARG A O 1
ATOM 4995 N N . LYS A 1 617 ? 31.078 -39.678 -7.298 1.00 26.11 617 LYS A N 1
ATOM 4996 C CA . LYS A 1 617 ? 31.566 -39.997 -5.976 1.00 26.99 617 LYS A CA 1
ATOM 4997 C C . LYS A 1 617 ? 30.922 -39.159 -4.861 1.00 26.27 617 LYS A C 1
ATOM 4998 O O . LYS A 1 617 ? 30.806 -39.633 -3.743 1.00 26.54 617 LYS A O 1
ATOM 5004 N N . MET A 1 618 ? 30.540 -37.913 -5.145 1.00 25.61 618 MET A N 1
ATOM 5005 C CA . MET A 1 618 ? 29.872 -37.062 -4.144 1.00 25.46 618 MET A CA 1
ATOM 5006 C C . MET A 1 618 ? 28.366 -37.335 -4.071 1.00 24.29 618 MET A C 1
ATOM 5007 O O . MET A 1 618 ? 27.664 -36.665 -3.352 1.00 23.35 618 MET A O 1
ATOM 5012 N N . GLY A 1 619 ? 27.890 -38.299 -4.858 1.00 23.76 619 GLY A N 1
ATOM 5013 C CA . GLY A 1 619 ? 26.471 -38.657 -4.861 1.00 23.42 619 GLY A CA 1
ATOM 5014 C C . GLY A 1 619 ? 25.593 -37.792 -5.741 1.00 22.60 619 GLY A C 1
ATOM 5015 O O . GLY A 1 619 ? 24.359 -37.856 -5.659 1.00 21.20 619 GLY A O 1
ATOM 5016 N N . ALA A 1 620 ? 26.225 -37.026 -6.627 1.00 20.49 620 ALA A N 1
ATOM 5017 C CA . ALA A 1 620 ? 25.520 -36.114 -7.495 1.00 21.30 620 ALA A CA 1
ATOM 5018 C C . ALA A 1 620 ? 25.233 -36.732 -8.863 1.00 20.82 620 ALA A C 1
ATOM 5019 O O . ALA A 1 620 ? 25.754 -37.792 -9.215 1.00 20.44 620 ALA A O 1
ATOM 5021 N N . GLU A 1 621 ? 24.361 -36.069 -9.606 1.00 21.05 621 GLU A N 1
ATOM 5022 C CA . GLU A 1 621 ? 24.058 -36.458 -10.969 1.00 22.17 621 GLU A CA 1
ATOM 5023 C C . GLU A 1 621 ? 23.682 -35.225 -11.784 1.00 21.79 621 GLU A C 1
ATOM 5024 O O . GLU A 1 621 ? 23.341 -34.188 -11.226 1.00 21.42 621 GLU A O 1
ATOM 5030 N N . LEU A 1 622 ? 23.767 -35.332 -13.110 1.00 21.71 622 LEU A N 1
ATOM 5031 C CA . LEU A 1 622 ? 23.426 -34.236 -13.980 1.00 22.62 622 LEU A CA 1
ATOM 5032 C C . LEU A 1 622 ? 22.108 -34.581 -14.666 1.00 23.19 622 LEU A C 1
ATOM 5033 O O . LEU A 1 622 ? 21.986 -35.643 -15.266 1.00 23.53 622 LEU A O 1
ATOM 5038 N N . ARG A 1 623 ? 21.145 -33.691 -14.556 1.00 23.60 623 ARG A N 1
ATOM 5039 C CA . ARG A 1 623 ? 19.827 -33.910 -15.154 1.00 24.17 623 ARG A CA 1
ATOM 5040 C C . ARG A 1 623 ? 19.518 -32.814 -16.159 1.00 24.81 623 ARG A C 1
ATOM 5041 O O . ARG A 1 623 ? 19.639 -31.633 -15.839 1.00 22.23 623 ARG A O 1
ATOM 5049 N N . PRO A 1 624 ? 19.045 -33.200 -17.366 1.00 26.77 624 PRO A N 1
ATOM 5050 C CA . PRO A 1 624 ? 18.595 -32.188 -18.332 1.00 28.74 624 PRO A CA 1
ATOM 5051 C C . PRO A 1 624 ? 17.467 -31.353 -17.784 1.00 30.58 624 PRO A C 1
ATOM 5052 O O . PRO A 1 624 ? 16.554 -31.906 -17.166 1.00 31.29 624 PRO A O 1
ATOM 5056 N N . HIS A 1 625 ? 17.530 -30.042 -18.016 1.00 32.72 625 HIS A N 1
ATOM 5057 C CA . HIS A 1 625 ? 16.575 -29.083 -17.495 1.00 34.61 625 HIS A CA 1
ATOM 5058 C C . HIS A 1 625 ? 15.817 -28.453 -18.664 1.00 36.68 625 HIS A C 1
ATOM 5059 O O . HIS A 1 625 ? 16.276 -28.493 -19.819 1.00 36.84 625 HIS A O 1
ATOM 5066 N N . GLU A 1 626 ? 14.653 -27.891 -18.362 1.00 38.78 626 GLU A N 1
ATOM 5067 C CA . GLU A 1 626 ? 13.853 -27.170 -19.358 1.00 40.55 626 GLU A CA 1
ATOM 5068 C C . GLU A 1 626 ? 14.585 -25.937 -19.898 1.00 40.95 626 GLU A C 1
ATOM 5069 O O . GLU A 1 626 ? 14.428 -25.597 -21.057 1.00 42.58 626 GLU A O 1
ATOM 5075 N N . ASP A 1 627 ? 15.394 -25.284 -19.062 1.00 41.34 627 ASP A N 1
ATOM 5076 C CA . ASP A 1 627 ? 16.194 -24.129 -19.476 1.00 40.44 627 ASP A CA 1
ATOM 5077 C C . ASP A 1 627 ? 17.236 -24.469 -20.554 1.00 40.36 627 ASP A C 1
ATOM 5078 O O . ASP A 1 627 ? 17.971 -23.585 -20.994 1.00 41.36 627 ASP A O 1
ATOM 5083 N N . GLY A 1 628 ? 17.282 -25.737 -20.982 1.00 39.12 628 GLY A N 1
ATOM 5084 C CA . GLY A 1 628 ? 18.219 -26.190 -21.997 1.00 38.08 628 GLY A CA 1
ATOM 5085 C C . GLY A 1 628 ? 19.616 -26.523 -21.503 1.00 37.01 628 GLY A C 1
ATOM 5086 O O . GLY A 1 628 ? 20.477 -26.885 -22.303 1.00 36.78 628 GLY A O 1
ATOM 5087 N N . THR A 1 629 ? 19.854 -26.404 -20.193 1.00 36.10 629 THR A N 1
ATOM 5088 C CA . THR A 1 629 ? 21.155 -26.786 -19.610 1.00 34.83 629 THR A CA 1
ATOM 5089 C C . THR A 1 629 ? 21.004 -28.080 -18.813 1.00 33.19 629 THR A C 1
ATOM 5090 O O . THR A 1 629 ? 19.872 -28.515 -18.542 1.00 32.72 629 THR A O 1
ATOM 5094 N N . LEU A 1 630 ? 22.147 -28.701 -18.500 1.00 30.70 630 LEU A N 1
ATOM 5095 C CA . LEU A 1 630 ? 22.241 -29.732 -17.486 1.00 28.85 630 LEU A CA 1
ATOM 5096 C C . LEU A 1 630 ? 22.351 -29.009 -16.158 1.00 26.91 630 LEU A C 1
ATOM 5097 O O . LEU A 1 630 ? 23.082 -28.027 -16.043 1.00 25.45 630 LEU A O 1
ATOM 5102 N N . HIS A 1 631 ? 21.595 -29.484 -15.173 1.00 24.87 631 HIS A N 1
ATOM 5103 C CA . HIS A 1 631 ? 21.741 -29.010 -13.806 1.00 23.93 631 HIS A CA 1
ATOM 5104 C C . HIS A 1 631 ? 22.396 -30.126 -12.971 1.00 22.00 631 HIS A C 1
ATOM 5105 O O . HIS A 1 631 ? 22.194 -31.317 -13.242 1.00 22.55 631 HIS A O 1
ATOM 5112 N N . LEU A 1 632 ? 23.179 -29.728 -11.962 1.00 20.91 632 LEU A N 1
ATOM 5113 C CA . LEU A 1 632 ? 23.789 -30.666 -11.028 1.00 20.34 632 LEU A CA 1
ATOM 5114 C C . LEU A 1 632 ? 22.858 -30.786 -9.846 1.00 19.65 632 LEU A C 1
ATOM 5115 O O . LEU A 1 632 ? 22.576 -29.789 -9.181 1.00 19.11 632 LEU A O 1
ATOM 5120 N N . TRP A 1 633 ? 22.390 -32.011 -9.602 1.00 19.68 633 TRP A N 1
ATOM 5121 C CA . TRP A 1 633 ? 21.558 -32.349 -8.444 1.00 19.43 633 TRP A CA 1
ATOM 5122 C C . TRP A 1 633 ? 22.328 -33.230 -7.480 1.00 19.01 633 TRP A C 1
ATOM 5123 O O . TRP A 1 633 ? 23.188 -34.031 -7.898 1.00 18.53 633 TRP A O 1
ATOM 5134 N N . LYS A 1 634 ? 22.056 -33.063 -6.187 1.00 19.47 634 LYS A N 1
ATOM 5135 C CA . LYS A 1 634 ? 22.732 -33.824 -5.163 1.00 19.86 634 LYS A CA 1
ATOM 5136 C C . LYS A 1 634 ? 21.844 -33.906 -3.895 1.00 19.05 634 LYS A C 1
ATOM 5137 O O . LYS A 1 634 ? 21.197 -32.931 -3.561 1.00 19.72 634 LYS A O 1
ATOM 5143 N N . PRO A 1 635 ? 21.857 -35.049 -3.202 1.00 19.21 635 PRO A N 1
ATOM 5144 C CA . PRO A 1 635 ? 21.168 -35.073 -1.903 1.00 20.42 635 PRO A CA 1
ATOM 5145 C C . PRO A 1 635 ? 21.847 -34.089 -0.934 1.00 21.04 635 PRO A C 1
ATOM 5146 O O . PRO A 1 635 ? 23.080 -34.024 -0.883 1.00 20.74 635 PRO A O 1
ATOM 5150 N N . ALA A 1 636 ? 21.023 -33.299 -0.254 1.00 21.49 636 ALA A N 1
ATOM 5151 C CA . ALA A 1 636 ? 21.453 -32.386 0.787 1.00 22.05 636 ALA A CA 1
ATOM 5152 C C . ALA A 1 636 ? 20.554 -32.506 2.012 1.00 21.91 636 ALA A C 1
ATOM 5153 O O . ALA A 1 636 ? 19.350 -32.810 1.906 1.00 20.78 636 ALA A O 1
ATOM 5155 N N . VAL A 1 637 ? 21.133 -32.227 3.177 1.00 22.35 637 VAL A N 1
ATOM 5156 C CA . VAL A 1 637 ? 20.377 -32.366 4.428 1.00 22.45 637 VAL A CA 1
ATOM 5157 C C . VAL A 1 637 ? 19.075 -31.624 4.328 1.00 22.24 637 VAL A C 1
ATOM 5158 O O . VAL A 1 637 ? 19.017 -30.485 3.903 1.00 22.06 637 VAL A O 1
ATOM 5162 N N . MET A 1 638 ? 17.995 -32.298 4.711 1.00 23.57 638 MET A N 1
ATOM 5163 C CA . MET A 1 638 ? 16.682 -31.678 4.690 1.00 24.88 638 MET A CA 1
ATOM 5164 C C . MET A 1 638 ? 16.604 -30.569 5.736 1.00 25.90 638 MET A C 1
ATOM 5165 O O . MET A 1 638 ? 16.792 -30.824 6.911 1.00 24.49 638 MET A O 1
ATOM 5170 N N . SER A 1 639 ? 16.328 -29.348 5.289 1.00 28.54 639 SER A N 1
ATOM 5171 C CA . SER A 1 639 ? 16.234 -28.183 6.160 1.00 31.29 639 SER A CA 1
ATOM 5172 C C . SER A 1 639 ? 15.604 -26.998 5.417 1.00 33.78 639 SER A C 1
ATOM 5173 O O . SER A 1 639 ? 15.533 -26.977 4.162 1.00 34.32 639 SER A O 1
ATOM 5176 N N . LYS A 1 640 ? 15.148 -26.018 6.194 1.00 35.96 640 LYS A N 1
ATOM 5177 C CA . LYS A 1 640 ? 14.657 -24.747 5.651 1.00 37.17 640 LYS A CA 1
ATOM 5178 C C . LYS A 1 640 ? 15.688 -24.033 4.759 1.00 38.42 640 LYS A C 1
ATOM 5179 O O . LYS A 1 640 ? 15.383 -23.643 3.629 1.00 39.42 640 LYS A O 1
ATOM 5185 N N . SER A 1 641 ? 16.911 -23.901 5.260 1.00 39.52 641 SER A N 1
ATOM 5186 C CA . SER A 1 641 ? 17.979 -23.199 4.557 1.00 39.76 641 SER A CA 1
ATOM 5187 C C . SER A 1 641 ? 18.252 -23.732 3.146 1.00 40.38 641 SER A C 1
ATOM 5188 O O . SER A 1 641 ? 18.739 -22.989 2.283 1.00 41.67 641 SER A O 1
ATOM 5191 N N . LYS A 1 642 ? 17.979 -25.003 2.896 1.00 39.55 642 LYS A N 1
ATOM 5192 C CA . LYS A 1 642 ? 18.216 -25.551 1.562 1.00 38.82 642 LYS A CA 1
ATOM 5193 C C . LYS A 1 642 ? 16.934 -25.507 0.719 1.00 37.45 642 LYS A C 1
ATOM 5194 O O . LYS A 1 642 ? 16.955 -25.822 -0.473 1.00 37.76 642 LYS A O 1
ATOM 5200 N N . GLY A 1 643 ? 15.822 -25.131 1.347 1.00 35.88 643 GLY A N 1
ATOM 5201 C CA . GLY A 1 643 ? 14.528 -25.098 0.672 1.00 34.87 643 GLY A CA 1
ATOM 5202 C C . GLY A 1 643 ? 14.068 -26.454 0.144 1.00 33.66 643 GLY A C 1
ATOM 5203 O O . GLY A 1 643 ? 13.339 -26.534 -0.863 1.00 34.24 643 GLY A O 1
ATOM 5204 N N . ASN A 1 644 ? 14.468 -27.523 0.831 1.00 31.06 644 ASN A N 1
ATOM 5205 C CA . ASN A 1 644 ? 14.194 -28.870 0.358 1.00 29.05 644 ASN A CA 1
ATOM 5206 C C . ASN A 1 644 ? 13.381 -29.718 1.345 1.00 27.21 644 ASN A C 1
ATOM 5207 O O . ASN A 1 644 ? 13.323 -30.926 1.186 1.00 25.88 644 ASN A O 1
ATOM 5212 N N . GLY A 1 645 ? 12.784 -29.095 2.355 1.00 25.48 645 GLY A N 1
ATOM 5213 C CA . GLY A 1 645 ? 11.960 -29.824 3.337 1.00 24.96 645 GLY A CA 1
ATOM 5214 C C . GLY A 1 645 ? 10.734 -30.459 2.694 1.00 24.07 645 GLY A C 1
ATOM 5215 O O . GLY A 1 645 ? 10.073 -29.832 1.848 1.00 23.86 645 GLY A O 1
ATOM 5216 N N . VAL A 1 646 ? 10.439 -31.705 3.067 1.00 22.03 646 VAL A N 1
ATOM 5217 C CA . VAL A 1 646 ? 9.139 -32.328 2.753 1.00 22.10 646 VAL A CA 1
ATOM 5218 C C . VAL A 1 646 ? 8.275 -32.167 3.999 1.00 22.12 646 VAL A C 1
ATOM 5219 O O . VAL A 1 646 ? 8.576 -32.744 5.035 1.00 21.78 646 VAL A O 1
ATOM 5223 N N . MET A 1 647 ? 7.247 -31.333 3.919 1.00 22.38 647 MET A N 1
ATOM 5224 C CA . MET A 1 647 ? 6.431 -31.015 5.081 1.00 23.14 647 MET A CA 1
ATOM 5225 C C . MET A 1 647 ? 5.341 -32.041 5.233 1.00 22.64 647 MET A C 1
ATOM 5226 O O . MET A 1 647 ? 4.883 -32.666 4.269 1.00 21.83 647 MET A O 1
ATOM 5231 N N . VAL A 1 648 ? 4.939 -32.248 6.476 1.00 22.82 648 VAL A N 1
ATOM 5232 C CA . VAL A 1 648 ? 4.041 -33.356 6.804 1.00 22.06 648 VAL A CA 1
ATOM 5233 C C . VAL A 1 648 ? 2.628 -33.183 6.278 1.00 22.34 648 VAL A C 1
ATOM 5234 O O . VAL A 1 648 ? 2.064 -34.115 5.727 1.00 20.83 648 VAL A O 1
ATOM 5238 N N . GLY A 1 649 ? 2.057 -31.992 6.454 1.00 22.53 649 GLY A N 1
ATOM 5239 C CA . GLY A 1 649 ? 0.644 -31.736 6.120 1.00 23.15 649 GLY A CA 1
ATOM 5240 C C . GLY A 1 649 ? 0.338 -32.053 4.672 1.00 23.72 649 GLY A C 1
ATOM 5241 O O . GLY A 1 649 ? -0.539 -32.886 4.400 1.00 23.38 649 GLY A O 1
ATOM 5242 N N . PRO A 1 650 ? 1.073 -31.412 3.736 1.00 23.54 650 PRO A N 1
ATOM 5243 C CA . PRO A 1 650 ? 0.892 -31.678 2.320 1.00 23.55 650 PRO A CA 1
ATOM 5244 C C . PRO A 1 650 ? 1.149 -33.122 1.954 1.00 22.63 650 PRO A C 1
ATOM 5245 O O . PRO A 1 650 ? 0.415 -33.687 1.158 1.00 21.86 650 PRO A O 1
ATOM 5249 N N . PHE A 1 651 ? 2.182 -33.736 2.533 1.00 22.37 651 PHE A N 1
ATOM 5250 C CA . PHE A 1 651 ? 2.472 -35.121 2.172 1.00 22.07 651 PHE A CA 1
ATOM 5251 C C . PHE A 1 651 ? 1.383 -36.102 2.628 1.00 21.80 651 PHE A C 1
ATOM 5252 O O . PHE A 1 651 ? 0.944 -36.945 1.843 1.00 22.01 651 PHE A O 1
ATOM 5260 N N . VAL A 1 652 ? 0.957 -36.020 3.883 1.00 22.46 652 VAL A N 1
ATOM 5261 C CA . VAL A 1 652 ? -0.050 -36.971 4.368 1.00 23.87 652 VAL A CA 1
ATOM 5262 C C . VAL A 1 652 ? -1.399 -36.730 3.713 1.00 24.88 652 VAL A C 1
ATOM 5263 O O . VAL A 1 652 ? -2.168 -37.655 3.541 1.00 24.45 652 VAL A O 1
ATOM 5267 N N . LYS A 1 653 ? -1.690 -35.487 3.348 1.00 27.05 653 LYS A N 1
ATOM 5268 C CA . LYS A 1 653 ? -2.930 -35.204 2.603 1.00 28.07 653 LYS A CA 1
ATOM 5269 C C . LYS A 1 653 ? -2.947 -35.861 1.237 1.00 28.65 653 LYS A C 1
ATOM 5270 O O . LYS A 1 653 ? -3.967 -36.401 0.826 1.00 29.74 653 LYS A O 1
ATOM 5276 N N . GLU A 1 654 ? -1.817 -35.806 0.547 1.00 29.70 654 GLU A N 1
ATOM 5277 C CA . GLU A 1 654 ? -1.658 -36.319 -0.805 1.00 29.05 654 GLU A CA 1
ATOM 5278 C C . GLU A 1 654 ? -1.409 -37.828 -0.814 1.00 28.02 654 GLU A C 1
ATOM 5279 O O . GLU A 1 654 ? -1.841 -38.509 -1.741 1.00 28.08 654 GLU A O 1
ATOM 5285 N N . GLN A 1 655 ? -0.717 -38.350 0.208 1.00 24.92 655 GLN A N 1
ATOM 5286 C CA . GLN A 1 655 ? -0.313 -39.757 0.245 1.00 23.06 655 GLN A CA 1
ATOM 5287 C C . GLN A 1 655 ? -0.866 -40.338 1.551 1.00 21.34 655 GLN A C 1
ATOM 5288 O O . GLN A 1 655 ? -2.043 -40.698 1.619 1.00 20.43 655 GLN A O 1
ATOM 5294 N N . GLY A 1 656 ? -0.061 -40.371 2.607 1.00 19.36 656 GLY A N 1
ATOM 5295 C CA . GLY A 1 656 ? -0.541 -40.726 3.938 1.00 18.68 656 GLY A CA 1
ATOM 5296 C C . GLY A 1 656 ? 0.552 -40.897 4.971 1.00 17.12 656 GLY A C 1
ATOM 5297 O O . GLY A 1 656 ? 1.730 -40.836 4.623 1.00 16.63 656 GLY A O 1
ATOM 5298 N N . ALA A 1 657 ? 0.158 -41.044 6.243 1.00 16.52 657 ALA A N 1
ATOM 5299 C CA . ALA A 1 657 ? 1.118 -41.206 7.359 1.00 16.32 657 ALA A CA 1
ATOM 5300 C C . ALA A 1 657 ? 1.867 -42.529 7.306 1.00 15.05 657 ALA A C 1
ATOM 5301 O O . ALA A 1 657 ? 3.087 -42.521 7.391 1.00 14.73 657 ALA A O 1
ATOM 5303 N N . ASP A 1 658 ? 1.163 -43.656 7.180 1.00 13.80 658 ASP A N 1
ATOM 5304 C CA . ASP A 1 658 ? 1.852 -44.948 7.156 1.00 14.31 658 ASP A CA 1
ATOM 5305 C C . ASP A 1 658 ? 2.807 -45.009 5.953 1.00 13.92 658 ASP A C 1
ATOM 5306 O O . ASP A 1 658 ? 3.898 -45.558 6.039 1.00 13.59 658 ASP A O 1
ATOM 5311 N N . ILE A 1 659 ? 2.412 -44.403 4.856 1.00 14.80 659 ILE A N 1
ATOM 5312 C CA . ILE A 1 659 ? 3.281 -44.326 3.678 1.00 14.54 659 ILE A CA 1
ATOM 5313 C C . ILE A 1 659 ? 4.599 -43.590 4.036 1.00 14.14 659 ILE A C 1
ATOM 5314 O O . ILE A 1 659 ? 5.695 -44.076 3.742 1.00 14.84 659 ILE A O 1
ATOM 5319 N N . ALA A 1 660 ? 4.487 -42.437 4.684 1.00 14.35 660 ALA A N 1
ATOM 5320 C CA . ALA A 1 660 ? 5.655 -41.653 5.077 1.00 14.57 660 ALA A CA 1
ATOM 5321 C C . ALA A 1 660 ? 6.498 -42.411 6.098 1.00 14.91 660 ALA A C 1
ATOM 5322 O O . ALA A 1 660 ? 7.739 -42.404 6.011 1.00 15.88 660 ALA A O 1
ATOM 5324 N N . ARG A 1 661 ? 5.831 -43.054 7.079 1.00 15.40 661 ARG A N 1
ATOM 5325 C CA . ARG A 1 661 ? 6.534 -43.858 8.116 1.00 14.83 661 ARG A CA 1
ATOM 5326 C C . ARG A 1 661 ? 7.364 -45.003 7.539 1.00 14.57 661 ARG A C 1
ATOM 5327 O O . ARG A 1 661 ? 8.535 -45.138 7.876 1.00 13.76 661 ARG A O 1
ATOM 5335 N N . ILE A 1 662 ? 6.779 -45.788 6.641 1.00 14.68 662 ILE A N 1
ATOM 5336 C CA . ILE A 1 662 ? 7.505 -46.865 5.964 1.00 15.23 662 ILE A CA 1
ATOM 5337 C C . ILE A 1 662 ? 8.641 -46.315 5.080 1.00 15.78 662 ILE A C 1
ATOM 5338 O O . ILE A 1 662 ? 9.746 -46.872 5.081 1.00 16.42 662 ILE A O 1
ATOM 5343 N N . THR A 1 663 ? 8.361 -45.261 4.328 1.00 16.03 663 THR A N 1
ATOM 5344 C CA . THR A 1 663 ? 9.392 -44.567 3.518 1.00 16.49 663 THR A CA 1
ATOM 5345 C C . THR A 1 663 ? 10.612 -44.281 4.413 1.00 17.18 663 THR A C 1
ATOM 5346 O O . THR A 1 663 ? 11.736 -44.656 4.084 1.00 17.17 663 THR A O 1
ATOM 5350 N N . ILE A 1 664 ? 10.375 -43.654 5.557 1.00 16.77 664 ILE A N 1
ATOM 5351 C CA . ILE A 1 664 ? 11.467 -43.339 6.493 1.00 17.07 664 ILE A CA 1
ATOM 5352 C C . ILE A 1 664 ? 12.163 -44.582 6.996 1.00 17.85 664 ILE A C 1
ATOM 5353 O O . ILE A 1 664 ? 13.395 -44.739 6.877 1.00 17.81 664 ILE A O 1
ATOM 5358 N N . LEU A 1 665 ? 11.369 -45.478 7.569 1.00 16.13 665 LEU A N 1
ATOM 5359 C CA . LEU A 1 665 ? 11.904 -46.557 8.365 1.00 16.29 665 LEU A CA 1
ATOM 5360 C C . LEU A 1 665 ? 12.580 -47.622 7.534 1.00 16.40 665 LEU A C 1
ATOM 5361 O O . LEU A 1 665 ? 13.503 -48.286 8.019 1.00 17.27 665 LEU A O 1
ATOM 5366 N N . PHE A 1 666 ? 12.161 -47.785 6.284 1.00 15.97 666 PHE A N 1
ATOM 5367 C CA . PHE A 1 666 ? 12.726 -48.818 5.427 1.00 16.78 666 PHE A CA 1
ATOM 5368 C C . PHE A 1 666 ? 13.949 -48.347 4.613 1.00 17.13 666 PHE A C 1
ATOM 5369 O O . PHE A 1 666 ? 14.664 -49.184 4.035 1.00 17.61 666 PHE A O 1
ATOM 5377 N N . ALA A 1 667 ? 14.183 -47.045 4.542 1.00 16.92 667 ALA A N 1
ATOM 5378 C CA . ALA A 1 667 ? 15.134 -46.470 3.577 1.00 17.63 667 ALA A CA 1
ATOM 5379 C C . ALA A 1 667 ? 16.584 -46.916 3.780 1.00 18.64 667 ALA A C 1
ATOM 5380 O O . ALA A 1 667 ? 17.310 -47.203 2.807 1.00 18.78 667 ALA A O 1
ATOM 5382 N N . ALA A 1 668 ? 16.995 -47.031 5.037 1.00 18.26 668 ALA A N 1
ATOM 5383 C CA . ALA A 1 668 ? 18.374 -47.312 5.401 1.00 18.49 668 ALA A CA 1
ATOM 5384 C C . ALA A 1 668 ? 18.418 -47.611 6.888 1.00 18.99 668 ALA A C 1
ATOM 5385 O O . ALA A 1 668 ? 17.451 -47.343 7.591 1.00 17.63 668 ALA A O 1
ATOM 5387 N N . PRO A 1 669 ? 19.541 -48.151 7.385 1.00 19.75 669 PRO A N 1
ATOM 5388 C CA . PRO A 1 669 ? 19.711 -48.198 8.840 1.00 19.72 669 PRO A CA 1
ATOM 5389 C C . PRO A 1 669 ? 19.484 -46.821 9.434 1.00 18.94 669 PRO A C 1
ATOM 5390 O O . PRO A 1 669 ? 19.959 -45.845 8.870 1.00 19.24 669 PRO A O 1
ATOM 5394 N N . PRO A 1 670 ? 18.756 -46.722 10.560 1.00 19.82 670 PRO A N 1
ATOM 5395 C CA . PRO A 1 670 ? 18.441 -45.393 11.105 1.00 19.88 670 PRO A CA 1
ATOM 5396 C C . PRO A 1 670 ? 19.676 -44.546 11.536 1.00 19.05 670 PRO A C 1
ATOM 5397 O O . PRO A 1 670 ? 19.587 -43.322 11.585 1.00 19.86 670 PRO A O 1
ATOM 5401 N N . GLU A 1 671 ? 20.789 -45.212 11.831 1.00 19.52 671 GLU A N 1
ATOM 5402 C CA . GLU A 1 671 ? 22.051 -44.524 12.165 1.00 20.47 671 GLU A CA 1
ATOM 5403 C C . GLU A 1 671 ? 22.695 -43.924 10.921 1.00 20.91 671 GLU A C 1
ATOM 5404 O O . GLU A 1 671 ? 23.539 -43.029 11.024 1.00 19.60 671 GLU A O 1
ATOM 5410 N N . ASN A 1 672 ? 22.278 -44.397 9.743 1.00 20.92 672 ASN A N 1
ATOM 5411 C CA . ASN A 1 672 ? 22.799 -43.872 8.504 1.00 21.89 672 ASN A CA 1
ATOM 5412 C C . ASN A 1 672 ? 21.962 -42.736 7.996 1.00 21.55 672 ASN A C 1
ATOM 5413 O O . ASN A 1 672 ? 20.804 -42.572 8.366 1.00 20.80 672 ASN A O 1
ATOM 5418 N N . GLU A 1 673 ? 22.563 -41.911 7.153 1.00 21.67 673 GLU A N 1
ATOM 5419 C CA . GLU A 1 673 ? 21.774 -40.985 6.401 1.00 22.33 673 GLU A CA 1
ATOM 5420 C C . GLU A 1 673 ? 20.876 -41.726 5.406 1.00 21.40 673 GLU A C 1
ATOM 5421 O O . GLU A 1 673 ? 21.089 -42.902 5.118 1.00 20.60 673 GLU A O 1
ATOM 5427 N N . MET A 1 674 ? 19.808 -41.054 5.003 1.00 21.03 674 MET A N 1
ATOM 5428 C CA . MET A 1 674 ? 18.893 -41.571 4.001 1.00 20.64 674 MET A CA 1
ATOM 5429 C C . MET A 1 674 ? 18.474 -40.449 3.099 1.00 19.10 674 MET A C 1
ATOM 5430 O O . MET A 1 674 ? 18.452 -39.269 3.480 1.00 20.07 674 MET A O 1
ATOM 5435 N N . VAL A 1 675 ? 18.090 -40.813 1.889 1.00 19.40 675 VAL A N 1
ATOM 5436 C CA . VAL A 1 675 ? 17.543 -39.841 0.965 1.00 18.17 675 VAL A CA 1
ATOM 5437 C C . VAL A 1 675 ? 16.056 -40.134 0.831 1.00 18.08 675 VAL A C 1
ATOM 5438 O O . VAL A 1 675 ? 15.682 -41.267 0.539 1.00 18.60 675 VAL A O 1
ATOM 5442 N N . TRP A 1 676 ? 15.243 -39.132 1.073 1.00 17.36 676 TRP A N 1
ATOM 5443 C CA . TRP A 1 676 ? 13.792 -39.183 0.811 1.00 17.80 676 TRP A CA 1
ATOM 5444 C C . TRP A 1 676 ? 13.617 -39.196 -0.719 1.00 17.90 676 TRP A C 1
ATOM 5445 O O . TRP A 1 676 ? 14.103 -38.290 -1.390 1.00 17.02 676 TRP A O 1
ATOM 5456 N N . THR A 1 677 ? 12.952 -40.217 -1.240 1.00 19.10 677 THR A N 1
ATOM 5457 C CA . THR A 1 677 ? 12.769 -40.364 -2.684 1.00 18.64 677 THR A CA 1
ATOM 5458 C C . THR A 1 677 ? 11.357 -40.817 -3.051 1.00 20.23 677 THR A C 1
ATOM 5459 O O . THR A 1 677 ? 10.642 -41.474 -2.271 1.00 18.70 677 THR A O 1
ATOM 5463 N N . GLU A 1 678 ? 10.968 -40.452 -4.257 1.00 20.29 678 GLU A N 1
ATOM 5464 C CA . GLU A 1 678 ? 9.775 -40.999 -4.886 1.00 21.00 678 GLU A CA 1
ATOM 5465 C C . GLU A 1 678 ? 9.775 -42.524 -4.960 1.00 19.89 678 GLU A C 1
ATOM 5466 O O . GLU A 1 678 ? 8.730 -43.139 -4.717 1.00 20.48 678 GLU A O 1
ATOM 5472 N N . GLU A 1 679 ? 10.909 -43.145 -5.269 1.00 20.16 679 GLU A N 1
ATOM 5473 C CA . GLU A 1 679 ? 11.010 -44.604 -5.277 1.00 20.18 679 GLU A CA 1
ATOM 5474 C C . GLU A 1 679 ? 10.705 -45.185 -3.892 1.00 20.14 679 GLU A C 1
ATOM 5475 O O . GLU A 1 679 ? 10.025 -46.203 -3.779 1.00 19.63 679 GLU A O 1
ATOM 5481 N N . GLY A 1 680 ? 11.205 -44.542 -2.837 1.00 18.57 680 GLY A N 1
ATOM 5482 C CA . GLY A 1 680 ? 10.888 -45.002 -1.489 1.00 18.09 680 GLY A CA 1
ATOM 5483 C C . GLY A 1 680 ? 9.398 -44.881 -1.202 1.00 16.59 680 GLY A C 1
ATOM 5484 O O . GLY A 1 680 ? 8.783 -45.777 -0.642 1.00 17.50 680 GLY A O 1
ATOM 5485 N N . VAL A 1 681 ? 8.813 -43.777 -1.603 1.00 16.30 681 VAL A N 1
ATOM 5486 C CA . VAL A 1 681 ? 7.372 -43.567 -1.408 1.00 16.65 681 VAL A CA 1
ATOM 5487 C C . VAL A 1 681 ? 6.566 -44.626 -2.164 1.00 16.72 681 VAL A C 1
ATOM 5488 O O . VAL A 1 681 ? 5.604 -45.200 -1.631 1.00 15.68 681 VAL A O 1
ATOM 5492 N N . GLN A 1 682 ? 6.955 -44.901 -3.411 1.00 17.38 682 GLN A N 1
ATOM 5493 C CA . GLN A 1 682 ? 6.249 -45.925 -4.173 1.00 17.88 682 GLN A CA 1
ATOM 5494 C C . GLN A 1 682 ? 6.411 -47.320 -3.559 1.00 17.29 682 GLN A C 1
ATOM 5495 O O . GLN A 1 682 ? 5.467 -48.135 -3.617 1.00 17.10 682 GLN A O 1
ATOM 5501 N N . GLY A 1 683 ? 7.595 -47.605 -2.996 1.00 16.05 683 GLY A N 1
ATOM 5502 C CA . GLY A 1 683 ? 7.872 -48.877 -2.344 1.00 16.63 683 GLY A CA 1
ATOM 5503 C C . GLY A 1 683 ? 6.997 -49.037 -1.116 1.00 15.95 683 GLY A C 1
ATOM 5504 O O . GLY A 1 683 ? 6.521 -50.122 -0.827 1.00 14.51 683 GLY A O 1
ATOM 5505 N N . ALA A 1 684 ? 6.744 -47.929 -0.415 1.00 15.54 684 ALA A N 1
ATOM 5506 C CA . ALA A 1 684 ? 5.913 -47.957 0.789 1.00 16.31 684 ALA A CA 1
ATOM 5507 C C . ALA A 1 684 ? 4.470 -48.270 0.390 1.00 15.79 684 ALA A C 1
ATOM 5508 O O . ALA A 1 684 ? 3.836 -49.156 0.978 1.00 16.17 684 ALA A O 1
ATOM 5510 N N . TRP A 1 685 ? 3.973 -47.574 -0.635 1.00 16.56 685 TRP A N 1
ATOM 5511 C CA . TRP A 1 685 ? 2.654 -47.884 -1.215 1.00 17.69 685 TRP A CA 1
ATOM 5512 C C . TRP A 1 685 ? 2.538 -49.334 -1.617 1.00 17.19 685 TRP A C 1
ATOM 5513 O O . TRP A 1 685 ? 1.512 -49.982 -1.304 1.00 16.83 685 TRP A O 1
ATOM 5524 N N . ARG A 1 686 ? 3.554 -49.871 -2.299 1.00 17.68 686 ARG A N 1
ATOM 5525 C CA . ARG A 1 686 ? 3.487 -51.273 -2.759 1.00 18.05 686 ARG A CA 1
ATOM 5526 C C . ARG A 1 686 ? 3.315 -52.275 -1.609 1.00 17.31 686 ARG A C 1
ATOM 5527 O O . ARG A 1 686 ? 2.475 -53.167 -1.670 1.00 16.40 686 ARG A O 1
ATOM 5535 N N . PHE A 1 687 ? 4.082 -52.079 -0.543 1.00 16.31 687 PHE A N 1
ATOM 5536 C CA . PHE A 1 687 ? 4.052 -52.934 0.629 1.00 15.75 687 PHE A CA 1
ATOM 5537 C C . PHE A 1 687 ? 2.707 -52.853 1.349 1.00 14.60 687 PHE A C 1
ATOM 5538 O O . PHE A 1 687 ? 2.075 -53.880 1.641 1.00 15.45 687 PHE A O 1
ATOM 5546 N N . LEU A 1 688 ? 2.276 -51.644 1.668 1.00 14.76 688 LEU A N 1
ATOM 5547 C CA . LEU A 1 688 ? 0.973 -51.437 2.334 1.00 15.53 688 LEU A CA 1
ATOM 5548 C C . LEU A 1 688 ? -0.188 -51.966 1.493 1.00 15.70 688 LEU A C 1
ATOM 5549 O O . LEU A 1 688 ? -1.115 -52.590 2.056 1.00 17.31 688 LEU A O 1
ATOM 5554 N N . ASN A 1 689 ? -0.148 -51.753 0.177 1.00 15.85 689 ASN A N 1
ATOM 5555 C CA . ASN A 1 689 ? -1.171 -52.301 -0.734 1.00 17.15 689 ASN A CA 1
ATOM 5556 C C . ASN A 1 689 ? -1.210 -53.819 -0.705 1.00 16.77 689 ASN A C 1
ATOM 5557 O O . ASN A 1 689 ? -2.273 -54.442 -0.722 1.00 16.86 689 ASN A O 1
ATOM 5562 N N . ARG A 1 690 ? -0.027 -54.417 -0.691 1.00 17.56 690 ARG A N 1
ATOM 5563 C CA . ARG A 1 690 ? 0.130 -55.872 -0.667 1.00 17.47 690 ARG A CA 1
ATOM 5564 C C . ARG A 1 690 ? -0.350 -56.487 0.653 1.00 16.34 690 ARG A C 1
ATOM 5565 O O . ARG A 1 690 ? -0.885 -57.584 0.664 1.00 14.83 690 ARG A O 1
ATOM 5573 N N . ILE A 1 691 ? -0.155 -55.786 1.758 1.00 15.08 691 ILE A N 1
ATOM 5574 C CA . ILE A 1 691 ? -0.690 -56.249 3.037 1.00 15.63 691 ILE A CA 1
ATOM 5575 C C . ILE A 1 691 ? -2.221 -56.243 2.958 1.00 15.81 691 ILE A C 1
ATOM 5576 O O . ILE A 1 691 ? -2.899 -57.225 3.293 1.00 15.85 691 ILE A O 1
ATOM 5581 N N . TYR A 1 692 ? -2.752 -55.098 2.533 1.00 17.38 692 TYR A N 1
ATOM 5582 C CA . TYR A 1 692 ? -4.205 -54.914 2.470 1.00 17.91 692 TYR A CA 1
ATOM 5583 C C . TYR A 1 692 ? -4.857 -55.987 1.580 1.00 17.85 692 TYR A C 1
ATOM 5584 O O . TYR A 1 692 ? -5.813 -56.642 1.991 1.00 17.79 692 TYR A O 1
ATOM 5593 N N . ARG A 1 693 ? -4.305 -56.163 0.386 1.00 18.61 693 ARG A N 1
ATOM 5594 C CA . ARG A 1 693 ? -4.805 -57.132 -0.580 1.00 19.50 693 ARG A CA 1
ATOM 5595 C C . ARG A 1 693 ? -4.864 -58.545 -0.042 1.00 18.10 693 ARG A C 1
ATOM 5596 O O . ARG A 1 693 ? -5.851 -59.255 -0.282 1.00 16.68 693 ARG A O 1
ATOM 5604 N N . ARG A 1 694 ? -3.824 -58.960 0.681 1.00 17.35 694 ARG A N 1
ATOM 5605 C CA . ARG A 1 694 ? -3.763 -60.316 1.227 1.00 17.14 694 ARG A CA 1
ATOM 5606 C C . ARG A 1 694 ? -4.898 -60.524 2.228 1.00 17.06 694 ARG A C 1
ATOM 5607 O O . ARG A 1 694 ? -5.590 -61.550 2.203 1.00 16.87 694 ARG A O 1
ATOM 5615 N N . VAL A 1 695 ? -5.090 -59.561 3.128 1.00 16.57 695 VAL A N 1
ATOM 5616 C CA . VAL A 1 695 ? -6.079 -59.697 4.169 1.00 17.05 695 VAL A CA 1
ATOM 5617 C C . VAL A 1 695 ? -7.499 -59.548 3.587 1.00 17.78 695 VAL A C 1
ATOM 5618 O O . VAL A 1 695 ? -8.403 -60.321 3.938 1.00 18.71 695 VAL A O 1
ATOM 5622 N N . ALA A 1 696 ? -7.670 -58.615 2.660 1.00 18.81 696 ALA A N 1
ATOM 5623 C CA . ALA A 1 696 ? -8.968 -58.427 1.980 1.00 19.41 696 ALA A CA 1
ATOM 5624 C C . ALA A 1 696 ? -9.372 -59.678 1.202 1.00 20.09 696 ALA A C 1
ATOM 5625 O O . ALA A 1 696 ? -10.552 -60.080 1.229 1.00 19.52 696 ALA A O 1
ATOM 5627 N N . GLU A 1 697 ? -8.414 -60.294 0.505 1.00 21.36 697 GLU A N 1
ATOM 5628 C CA . GLU A 1 697 ? -8.681 -61.513 -0.247 1.00 21.44 697 GLU A CA 1
ATOM 5629 C C . GLU A 1 697 ? -9.223 -62.608 0.672 1.00 21.48 697 GLU A C 1
ATOM 5630 O O . GLU A 1 697 ? -10.106 -63.379 0.297 1.00 20.70 697 GLU A O 1
ATOM 5636 N N . ASP A 1 698 ? -8.706 -62.654 1.886 1.00 20.39 698 ASP A N 1
ATOM 5637 C CA . ASP A 1 698 ? -9.045 -63.719 2.817 1.00 20.84 698 ASP A CA 1
ATOM 5638 C C . ASP A 1 698 ? -10.039 -63.377 3.907 1.00 19.52 698 ASP A C 1
ATOM 5639 O O . ASP A 1 698 ? -10.282 -64.192 4.793 1.00 19.93 698 ASP A O 1
ATOM 5644 N N . ARG A 1 699 ? -10.635 -62.194 3.831 1.00 19.65 699 ARG A N 1
ATOM 5645 C CA . ARG A 1 699 ? -11.412 -61.681 4.941 1.00 20.47 699 ARG A CA 1
ATOM 5646 C C . ARG A 1 699 ? -12.599 -62.613 5.316 1.00 20.66 699 ARG A C 1
ATOM 5647 O O . ARG A 1 699 ? -12.809 -62.956 6.490 1.00 20.26 699 ARG A O 1
ATOM 5655 N N . GLU A 1 700 ? -13.335 -63.034 4.299 1.00 22.83 700 GLU A N 1
ATOM 5656 C CA . GLU A 1 700 ? -14.519 -63.896 4.502 1.00 23.79 700 GLU A CA 1
ATOM 5657 C C . GLU A 1 700 ? -14.158 -65.212 5.159 1.00 23.09 700 GLU A C 1
ATOM 5658 O O . GLU A 1 700 ? -14.801 -65.620 6.123 1.00 22.28 700 GLU A O 1
ATOM 5664 N N . ALA A 1 701 ? -13.124 -65.868 4.631 1.00 22.53 701 ALA A N 1
ATOM 5665 C CA . ALA A 1 701 ? -12.648 -67.128 5.189 1.00 22.66 701 ALA A CA 1
ATOM 5666 C C . ALA A 1 701 ? -12.082 -66.944 6.593 1.00 22.50 701 ALA A C 1
ATOM 5667 O O . ALA A 1 701 ? -12.321 -67.774 7.455 1.00 21.42 701 ALA A O 1
ATOM 5669 N N . LEU A 1 702 ? -11.347 -65.853 6.843 1.00 21.97 702 LEU A N 1
ATOM 5670 C CA . LEU A 1 702 ? -10.810 -65.587 8.164 1.00 21.69 702 LEU A CA 1
ATOM 5671 C C . LEU A 1 702 ? -11.911 -65.440 9.231 1.00 21.60 702 LEU A C 1
ATOM 5672 O O . LEU A 1 702 ? -11.769 -65.922 10.354 1.00 21.37 702 LEU A O 1
ATOM 5677 N N . LEU A 1 703 ? -12.994 -64.769 8.857 1.00 22.53 703 LEU A N 1
ATOM 5678 C CA . LEU A 1 703 ? -14.121 -64.572 9.756 1.00 24.14 703 LEU A CA 1
ATOM 5679 C C . LEU A 1 703 ? -14.772 -65.898 10.171 1.00 25.34 703 LEU A C 1
ATOM 5680 O O . LEU A 1 703 ? -15.315 -65.986 11.262 1.00 25.43 703 LEU A O 1
ATOM 5685 N N . GLU A 1 704 ? -14.700 -66.920 9.311 1.00 26.99 704 GLU A N 1
ATOM 5686 C CA . GLU A 1 704 ? -15.294 -68.231 9.632 1.00 28.64 704 GLU A CA 1
ATOM 5687 C C . GLU A 1 704 ? -14.306 -69.262 10.237 1.00 28.59 704 GLU A C 1
ATOM 5688 O O . GLU A 1 704 ? -14.647 -70.440 10.421 1.00 27.88 704 GLU A O 1
ATOM 5694 N N . THR A 1 705 ? -13.115 -68.794 10.598 1.00 28.10 705 THR A N 1
ATOM 5695 C CA . THR A 1 705 ? -12.037 -69.631 11.093 1.00 28.51 705 THR A CA 1
ATOM 5696 C C . THR A 1 705 ? -11.690 -69.230 12.506 1.00 28.07 705 THR A C 1
ATOM 5697 O O . THR A 1 705 ? -11.580 -68.061 12.827 1.00 27.74 705 THR A O 1
ATOM 5701 N N . SER A 1 706 ? -11.507 -70.223 13.348 1.00 29.09 706 SER A N 1
ATOM 5702 C CA . SER A 1 706 ? -10.946 -70.012 14.671 1.00 29.30 706 SER A CA 1
ATOM 5703 C C . SER A 1 706 ? -9.425 -69.942 14.558 1.00 28.99 706 SER A C 1
ATOM 5704 O O . SER A 1 706 ? -8.847 -70.557 13.689 1.00 29.15 706 SER A O 1
ATOM 5707 N N . GLY A 1 707 ? -8.777 -69.267 15.491 1.00 29.72 707 GLY A N 1
ATOM 5708 C CA . GLY A 1 707 ? -7.321 -69.191 15.505 1.00 29.34 707 GLY A CA 1
ATOM 5709 C C . GLY A 1 707 ? -6.670 -70.277 16.344 1.00 29.16 707 GLY A C 1
ATOM 5710 O O . GLY A 1 707 ? -5.456 -70.323 16.417 1.00 28.77 707 GLY A O 1
ATOM 5711 N N . VAL A 1 708 ? -7.474 -71.143 16.978 1.00 28.92 708 VAL A N 1
ATOM 5712 C CA . VAL A 1 708 ? -6.938 -72.141 17.919 1.00 29.17 708 VAL A CA 1
ATOM 5713 C C . VAL A 1 708 ? -6.436 -73.376 17.165 1.00 28.78 708 VAL A C 1
ATOM 5714 O O . VAL A 1 708 ? -7.141 -73.914 16.298 1.00 29.81 708 VAL A O 1
ATOM 5718 N N . PHE A 1 709 ? -5.226 -73.811 17.503 1.00 28.22 709 PHE A N 1
ATOM 5719 C CA . PHE A 1 709 ? -4.660 -75.040 16.978 1.00 27.80 709 PHE A CA 1
ATOM 5720 C C . PHE A 1 709 ? -3.588 -75.552 17.931 1.00 28.25 709 PHE A C 1
ATOM 5721 O O . PHE A 1 709 ? -3.143 -74.856 18.857 1.00 27.92 709 PHE A O 1
ATOM 5729 N N . GLN A 1 710 ? -3.144 -76.771 17.666 1.00 28.85 710 GLN A N 1
ATOM 5730 C CA . GLN A 1 710 ? -2.042 -77.362 18.404 1.00 28.96 710 GLN A CA 1
ATOM 5731 C C . GLN A 1 710 ? -0.860 -77.457 17.446 1.00 27.85 710 GLN A C 1
ATOM 5732 O O . GLN A 1 710 ? -0.914 -78.158 16.446 1.00 27.44 710 GLN A O 1
ATOM 5738 N N . ALA A 1 711 ? 0.187 -76.695 17.732 1.00 26.79 711 ALA A N 1
ATOM 5739 C CA . ALA A 1 711 ? 1.348 -76.584 16.871 1.00 27.38 711 ALA A CA 1
ATOM 5740 C C . ALA A 1 711 ? 1.967 -77.938 16.557 1.00 28.09 711 ALA A C 1
ATOM 5741 O O . ALA A 1 711 ? 2.427 -78.181 15.420 1.00 26.75 711 ALA A O 1
ATOM 5743 N N . GLU A 1 712 ? 1.975 -78.819 17.563 1.00 28.40 712 GLU A N 1
ATOM 5744 C CA . GLU A 1 712 ? 2.596 -80.132 17.412 1.00 28.76 712 GLU A CA 1
ATOM 5745 C C . GLU A 1 712 ? 1.828 -81.101 16.502 1.00 28.26 712 GLU A C 1
ATOM 5746 O O . GLU A 1 712 ? 2.391 -82.108 16.066 1.00 29.99 712 GLU A O 1
ATOM 5752 N N . ALA A 1 713 ? 0.578 -80.790 16.188 1.00 27.15 713 ALA A N 1
ATOM 5753 C CA . ALA A 1 713 ? -0.189 -81.558 15.214 1.00 26.29 713 ALA A CA 1
ATOM 5754 C C . ALA A 1 713 ? -0.125 -80.991 13.788 1.00 25.60 713 ALA A C 1
ATOM 5755 O O . ALA A 1 713 ? -0.652 -81.617 12.870 1.00 24.32 713 ALA A O 1
ATOM 5757 N N . LEU A 1 714 ? 0.494 -79.833 13.583 1.00 24.30 714 LEU A N 1
ATOM 5758 C CA . LEU A 1 714 ? 0.604 -79.305 12.218 1.00 24.11 714 LEU A CA 1
ATOM 5759 C C . LEU A 1 714 ? 1.509 -80.182 11.348 1.00 23.87 714 LEU A C 1
ATOM 5760 O O . LEU A 1 714 ? 2.492 -80.773 11.825 1.00 23.30 714 LEU A O 1
ATOM 5765 N N . GLU A 1 715 ? 1.184 -80.257 10.056 1.00 23.62 715 GLU A N 1
ATOM 5766 C CA . GLU A 1 715 ? 1.989 -81.001 9.095 1.00 24.05 715 GLU A CA 1
ATOM 5767 C C . GLU A 1 715 ? 2.214 -80.148 7.854 1.00 23.06 715 GLU A C 1
ATOM 5768 O O . GLU A 1 715 ? 1.510 -79.178 7.638 1.00 22.15 715 GLU A O 1
ATOM 5774 N N . GLY A 1 716 ? 3.195 -80.547 7.051 1.00 22.56 716 GLY A N 1
ATOM 5775 C CA . GLY A 1 716 ? 3.423 -79.980 5.730 1.00 22.51 716 GLY A CA 1
ATOM 5776 C C . GLY A 1 716 ? 3.592 -78.468 5.784 1.00 21.84 716 GLY A C 1
ATOM 5777 O O . GLY A 1 716 ? 4.265 -77.943 6.666 1.00 20.84 716 GLY A O 1
ATOM 5778 N N . LYS A 1 717 ? 2.963 -77.763 4.845 1.00 21.77 717 LYS A N 1
ATOM 5779 C CA . LYS A 1 717 ? 3.085 -76.300 4.763 1.00 21.33 717 LYS A CA 1
ATOM 5780 C C . LYS A 1 717 ? 2.573 -75.555 5.997 1.00 20.20 717 LYS A C 1
ATOM 5781 O O . LYS A 1 717 ? 3.026 -74.443 6.260 1.00 19.52 717 LYS A O 1
ATOM 5787 N N . ASP A 1 718 ? 1.619 -76.137 6.723 1.00 19.93 718 ASP A N 1
ATOM 5788 C CA . ASP A 1 718 ? 1.118 -75.552 7.955 1.00 20.63 718 ASP A CA 1
ATOM 5789 C C . ASP A 1 718 ? 2.218 -75.478 9.008 1.00 21.18 718 ASP A C 1
ATOM 5790 O O . ASP A 1 718 ? 2.387 -74.447 9.677 1.00 21.62 718 ASP A O 1
ATOM 5795 N N . ARG A 1 719 ? 2.974 -76.570 9.124 1.00 22.09 719 ARG A N 1
ATOM 5796 C CA . ARG A 1 719 ? 4.078 -76.654 10.066 1.00 22.89 719 ARG A CA 1
ATOM 5797 C C . ARG A 1 719 ? 5.184 -75.682 9.642 1.00 21.88 719 ARG A C 1
ATOM 5798 O O . ARG A 1 719 ? 5.746 -74.949 10.451 1.00 21.61 719 ARG A O 1
ATOM 5806 N N . GLU A 1 720 ? 5.448 -75.627 8.343 1.00 22.04 720 GLU A N 1
ATOM 5807 C CA . GLU A 1 720 ? 6.424 -74.728 7.807 1.00 21.83 720 GLU A CA 1
ATOM 5808 C C . GLU A 1 720 ? 6.077 -73.264 8.100 1.00 20.50 720 GLU A C 1
ATOM 5809 O O . GLU A 1 720 ? 6.964 -72.474 8.433 1.00 19.72 720 GLU A O 1
ATOM 5815 N N . LEU A 1 721 ? 4.810 -72.901 7.936 1.00 19.27 721 LEU A N 1
ATOM 5816 C CA . LEU A 1 721 ? 4.389 -71.511 8.139 1.00 19.47 721 LEU A CA 1
ATOM 5817 C C . LEU A 1 721 ? 4.548 -71.130 9.614 1.00 19.37 721 LEU A C 1
ATOM 5818 O O . LEU A 1 721 ? 4.995 -70.048 9.917 1.00 18.91 721 LEU A O 1
ATOM 5823 N N . TYR A 1 722 ? 4.237 -72.065 10.512 1.00 19.54 722 TYR A N 1
ATOM 5824 C CA . TYR A 1 722 ? 4.383 -71.844 11.945 1.00 19.72 722 TYR A CA 1
ATOM 5825 C C . TYR A 1 722 ? 5.843 -71.516 12.342 1.00 19.79 722 TYR A C 1
ATOM 5826 O O . TYR A 1 722 ? 6.108 -70.620 13.166 1.00 19.77 722 TYR A O 1
ATOM 5835 N N . GLY A 1 723 ? 6.781 -72.236 11.731 1.00 19.78 723 GLY A N 1
ATOM 5836 C CA . GLY A 1 723 ? 8.197 -72.010 11.910 1.00 19.81 723 GLY A CA 1
ATOM 5837 C C . GLY A 1 723 ? 8.634 -70.669 11.375 1.00 19.31 723 GLY A C 1
ATOM 5838 O O . GLY A 1 723 ? 9.374 -69.944 12.029 1.00 18.87 723 GLY A O 1
ATOM 5839 N N . LYS A 1 724 ? 8.169 -70.327 10.172 1.00 20.05 724 LYS A N 1
ATOM 5840 C CA . LYS A 1 724 ? 8.483 -69.039 9.561 1.00 19.99 724 LYS A CA 1
ATOM 5841 C C . LYS A 1 724 ? 7.913 -67.868 10.384 1.00 18.95 724 LYS A C 1
ATOM 5842 O O . LYS A 1 724 ? 8.562 -66.815 10.514 1.00 18.15 724 LYS A O 1
ATOM 5848 N N . LEU A 1 725 ? 6.711 -68.064 10.916 1.00 18.38 725 LEU A N 1
ATOM 5849 C CA . LEU A 1 725 ? 6.066 -67.080 11.779 1.00 18.94 725 LEU A CA 1
ATOM 5850 C C . LEU A 1 725 ? 6.929 -66.737 12.995 1.00 18.87 725 LEU A C 1
ATOM 5851 O O . LEU A 1 725 ? 7.173 -65.565 13.289 1.00 18.09 725 LEU A O 1
ATOM 5856 N N . HIS A 1 726 ? 7.394 -67.769 13.694 1.00 19.34 726 HIS A N 1
ATOM 5857 C CA . HIS A 1 726 ? 8.227 -67.546 14.880 1.00 19.78 726 HIS A CA 1
ATOM 5858 C C . HIS A 1 726 ? 9.618 -67.049 14.560 1.00 19.80 726 HIS A C 1
ATOM 5859 O O . HIS A 1 726 ? 10.149 -66.209 15.299 1.00 20.36 726 HIS A O 1
ATOM 5866 N N . GLU A 1 727 ? 10.189 -67.488 13.439 1.00 19.95 727 GLU A N 1
ATOM 5867 C CA . GLU A 1 727 ? 11.442 -66.895 12.955 1.00 21.02 727 GLU A CA 1
ATOM 5868 C C . GLU A 1 727 ? 11.303 -65.395 12.725 1.00 20.26 727 GLU A C 1
ATOM 5869 O O . GLU A 1 727 ? 12.193 -64.610 13.079 1.00 18.40 727 GLU A O 1
ATOM 5875 N N . THR A 1 728 ? 10.189 -65.024 12.088 1.00 19.03 728 THR A N 1
ATOM 5876 C CA . THR A 1 728 ? 9.866 -63.633 11.839 1.00 18.87 728 THR A CA 1
ATOM 5877 C C . THR A 1 728 ? 9.696 -62.852 13.158 1.00 18.54 728 THR A C 1
ATOM 5878 O O . THR A 1 728 ? 10.259 -61.764 13.311 1.00 19.10 728 THR A O 1
ATOM 5882 N N . LEU A 1 729 ? 8.940 -63.412 14.093 1.00 18.70 729 LEU A N 1
ATOM 5883 C CA . LEU A 1 729 ? 8.719 -62.784 15.381 1.00 19.20 729 LEU A CA 1
ATOM 5884 C C . LEU A 1 729 ? 10.058 -62.524 16.079 1.00 19.49 729 LEU A C 1
ATOM 5885 O O . LEU A 1 729 ? 10.293 -61.425 16.579 1.00 18.62 729 LEU A O 1
ATOM 5890 N N . LYS A 1 730 ? 10.927 -63.529 16.106 1.00 21.47 730 LYS A N 1
ATOM 5891 C CA . LYS A 1 730 ? 12.256 -63.372 16.759 1.00 21.84 730 LYS A CA 1
ATOM 5892 C C . LYS A 1 730 ? 13.008 -62.216 16.134 1.00 21.40 730 LYS A C 1
ATOM 5893 O O . LYS A 1 730 ? 13.504 -61.324 16.820 1.00 20.79 730 LYS A O 1
ATOM 5899 N N . LYS A 1 731 ? 13.066 -62.223 14.814 1.00 21.38 731 LYS A N 1
ATOM 5900 C CA . LYS A 1 731 ? 13.837 -61.244 14.091 1.00 21.19 731 LYS A CA 1
ATOM 5901 C C . LYS A 1 731 ? 13.299 -59.834 14.290 1.00 20.24 731 LYS A C 1
ATOM 5902 O O . LYS A 1 731 ? 14.059 -58.912 14.536 1.00 19.97 731 LYS A O 1
ATOM 5908 N N . VAL A 1 732 ? 11.983 -59.674 14.178 1.00 18.35 732 VAL A N 1
ATOM 5909 C CA . VAL A 1 732 ? 11.351 -58.382 14.343 1.00 17.82 732 VAL A CA 1
ATOM 5910 C C . VAL A 1 732 ? 11.509 -57.839 15.769 1.00 17.06 732 VAL A C 1
ATOM 5911 O O . VAL A 1 732 ? 11.800 -56.689 15.955 1.00 15.35 732 VAL A O 1
ATOM 5915 N N . THR A 1 733 ? 11.323 -58.691 16.757 1.00 18.03 733 THR A N 1
ATOM 5916 C CA . THR A 1 733 ? 11.458 -58.307 18.167 1.00 18.49 733 THR A CA 1
ATOM 5917 C C . THR A 1 733 ? 12.909 -57.841 18.456 1.00 18.67 733 THR A C 1
ATOM 5918 O O . THR A 1 733 ? 13.133 -56.765 19.032 1.00 18.75 733 THR A O 1
ATOM 5922 N N . GLU A 1 734 ? 13.886 -58.652 18.072 1.00 19.31 734 GLU A N 1
ATOM 5923 C CA . GLU A 1 734 ? 15.313 -58.300 18.285 1.00 20.30 734 GLU A CA 1
ATOM 5924 C C . GLU A 1 734 ? 15.738 -57.064 17.518 1.00 19.88 734 GLU A C 1
ATOM 5925 O O . GLU A 1 734 ? 16.471 -56.226 18.039 1.00 19.07 734 GLU A O 1
ATOM 5931 N N . ASP A 1 735 ? 15.256 -56.914 16.287 1.00 19.91 735 ASP A N 1
ATOM 5932 C CA . ASP A 1 735 ? 15.531 -55.697 15.523 1.00 19.30 735 ASP A CA 1
ATOM 5933 C C . ASP A 1 735 ? 14.934 -54.475 16.175 1.00 18.79 735 ASP A C 1
ATOM 5934 O O . ASP A 1 735 ? 15.594 -53.454 16.227 1.00 18.32 735 ASP A O 1
ATOM 5939 N N . LEU A 1 736 ? 13.688 -54.562 16.660 1.00 18.62 736 LEU A N 1
ATOM 5940 C CA . LEU A 1 736 ? 13.074 -53.463 17.389 1.00 18.87 736 LEU A CA 1
ATOM 5941 C C . LEU A 1 736 ? 13.890 -53.039 18.623 1.00 19.62 736 LEU A C 1
ATOM 5942 O O . LEU A 1 736 ? 14.099 -51.848 18.858 1.00 19.94 736 LEU A O 1
ATOM 5947 N N . GLU A 1 737 ? 14.306 -54.028 19.407 1.00 20.29 737 GLU A N 1
ATOM 5948 C CA . GLU A 1 737 ? 15.087 -53.771 20.624 1.00 21.80 737 GLU A CA 1
ATOM 5949 C C . GLU A 1 737 ? 16.398 -53.017 20.284 1.00 22.09 737 GLU A C 1
ATOM 5950 O O . GLU A 1 737 ? 16.812 -52.114 21.016 1.00 23.83 737 GLU A O 1
ATOM 5956 N N . ALA A 1 738 ? 16.993 -53.344 19.137 1.00 21.59 738 ALA A N 1
ATOM 5957 C CA . ALA A 1 738 ? 18.247 -52.754 18.631 1.00 21.13 738 ALA A CA 1
ATOM 5958 C C . ALA A 1 738 ? 18.089 -51.520 17.735 1.00 21.07 738 ALA A C 1
ATOM 5959 O O . ALA A 1 738 ? 19.095 -50.991 17.223 1.00 21.14 738 ALA A O 1
ATOM 5961 N N . LEU A 1 739 ? 16.839 -51.069 17.528 1.00 20.41 739 LEU A N 1
ATOM 5962 C CA . LEU A 1 739 ? 16.518 -49.980 16.607 1.00 19.90 739 LEU A CA 1
ATOM 5963 C C . LEU A 1 739 ? 16.970 -50.303 15.167 1.00 19.43 739 LEU A C 1
ATOM 5964 O O . LEU A 1 739 ? 17.255 -49.416 14.409 1.00 20.66 739 LEU A O 1
ATOM 5969 N N . ARG A 1 740 ? 17.006 -51.573 14.800 1.00 18.51 740 ARG A N 1
ATOM 5970 C CA . ARG A 1 740 ? 17.253 -51.988 13.407 1.00 18.56 740 ARG A CA 1
ATOM 5971 C C . ARG A 1 740 ? 15.913 -51.967 12.623 1.00 17.92 740 ARG A C 1
ATOM 5972 O O . ARG A 1 740 ? 15.402 -53.000 12.191 1.00 17.03 740 ARG A O 1
ATOM 5980 N N . PHE A 1 741 ? 15.344 -50.775 12.449 1.00 18.10 741 PHE A N 1
ATOM 5981 C CA . PHE A 1 741 ? 13.940 -50.680 11.974 1.00 17.20 741 PHE A CA 1
ATOM 5982 C C . PHE A 1 741 ? 13.766 -51.112 10.517 1.00 17.27 741 PHE A C 1
ATOM 5983 O O . PHE A 1 741 ? 12.735 -51.653 10.159 1.00 16.55 741 PHE A O 1
ATOM 5991 N N . ASN A 1 742 ? 14.794 -50.915 9.707 1.00 16.48 742 ASN A N 1
ATOM 5992 C CA . ASN A 1 742 ? 14.689 -51.235 8.288 1.00 16.91 742 ASN A CA 1
ATOM 5993 C C . ASN A 1 742 ? 14.703 -52.735 8.057 1.00 16.76 742 ASN A C 1
ATOM 5994 O O . ASN A 1 742 ? 13.963 -53.234 7.218 1.00 17.93 742 ASN A O 1
ATOM 5999 N N . THR A 1 743 ? 15.525 -53.459 8.807 1.00 17.49 743 THR A N 1
ATOM 6000 C CA . THR A 1 743 ? 15.587 -54.905 8.677 1.00 17.38 743 THR A CA 1
ATOM 6001 C C . THR A 1 743 ? 14.370 -55.555 9.310 1.00 16.91 743 THR A C 1
ATOM 6002 O O . THR A 1 743 ? 13.972 -56.634 8.899 1.00 16.37 743 THR A O 1
ATOM 6006 N N . ALA A 1 744 ? 13.783 -54.932 10.333 1.00 15.63 744 ALA A N 1
ATOM 6007 C CA . ALA A 1 744 ? 12.497 -55.414 10.866 1.00 16.06 744 ALA A CA 1
ATOM 6008 C C . ALA A 1 744 ? 11.411 -55.405 9.766 1.00 15.68 744 ALA A C 1
ATOM 6009 O O . ALA A 1 744 ? 10.653 -56.363 9.612 1.00 16.56 744 ALA A O 1
ATOM 6011 N N . ILE A 1 745 ? 11.354 -54.316 9.022 1.00 15.80 745 ILE A N 1
ATOM 6012 C CA . ILE A 1 745 ? 10.394 -54.154 7.938 1.00 16.43 745 ILE A CA 1
ATOM 6013 C C . ILE A 1 745 ? 10.712 -55.166 6.835 1.00 16.83 745 ILE A C 1
ATOM 6014 O O . ILE A 1 745 ? 9.813 -55.815 6.327 1.00 16.73 745 ILE A O 1
ATOM 6019 N N . ALA A 1 746 ? 11.998 -55.352 6.526 1.00 17.25 746 ALA A N 1
ATOM 6020 C CA . ALA A 1 746 ? 12.406 -56.372 5.560 1.00 16.95 746 ALA A CA 1
ATOM 6021 C C . ALA A 1 746 ? 11.910 -57.753 5.953 1.00 17.10 746 ALA A C 1
ATOM 6022 O O . ALA A 1 746 ? 11.432 -58.511 5.112 1.00 17.16 746 ALA A O 1
ATOM 6024 N N . ALA A 1 747 ? 12.013 -58.091 7.240 1.00 16.98 747 ALA A N 1
ATOM 6025 C CA . ALA A 1 747 ? 11.505 -59.363 7.745 1.00 16.77 747 ALA A CA 1
ATOM 6026 C C . ALA A 1 747 ? 9.985 -59.461 7.583 1.00 16.89 747 ALA A C 1
ATOM 6027 O O . ALA A 1 747 ? 9.482 -60.527 7.273 1.00 15.87 747 ALA A O 1
ATOM 6029 N N . LEU A 1 748 ? 9.262 -58.380 7.819 1.00 16.03 748 LEU A N 1
ATOM 6030 C CA . LEU A 1 748 ? 7.815 -58.384 7.571 1.00 16.23 748 LEU A CA 1
ATOM 6031 C C . LEU A 1 748 ? 7.461 -58.503 6.061 1.00 16.52 748 LEU A C 1
ATOM 6032 O O . LEU A 1 748 ? 6.462 -59.135 5.695 1.00 16.34 748 LEU A O 1
ATOM 6037 N N . MET A 1 749 ? 8.272 -57.892 5.203 1.00 16.64 749 MET A N 1
ATOM 6038 C CA . MET A 1 749 ? 8.091 -58.023 3.760 1.00 17.95 749 MET A CA 1
ATOM 6039 C C . MET A 1 749 ? 8.298 -59.459 3.308 1.00 17.86 749 MET A C 1
ATOM 6040 O O . MET A 1 749 ? 7.488 -60.021 2.541 1.00 17.71 749 MET A O 1
ATOM 6045 N N . GLU A 1 750 ? 9.356 -60.079 3.817 1.00 19.29 750 GLU A N 1
ATOM 6046 C CA . GLU A 1 750 ? 9.653 -61.480 3.511 1.00 20.19 750 GLU A CA 1
ATOM 6047 C C . GLU A 1 750 ? 8.553 -62.415 4.035 1.00 19.05 750 GLU A C 1
ATOM 6048 O O . GLU A 1 750 ? 8.100 -63.313 3.304 1.00 18.70 750 GLU A O 1
ATOM 6054 N N . PHE A 1 751 ? 8.064 -62.166 5.256 1.00 17.99 751 PHE A N 1
ATOM 6055 C CA . PHE A 1 751 ? 7.011 -63.017 5.804 1.00 17.27 751 PHE A CA 1
ATOM 6056 C C . PHE A 1 751 ? 5.681 -62.786 5.041 1.00 16.44 751 PHE A C 1
ATOM 6057 O O . PHE A 1 751 ? 4.923 -63.717 4.838 1.00 16.75 751 PHE A O 1
ATOM 6065 N N . LEU A 1 752 ? 5.428 -61.576 4.587 1.00 16.05 752 LEU A N 1
ATOM 6066 C CA . LEU A 1 752 ? 4.268 -61.319 3.726 1.00 16.43 752 LEU A CA 1
ATOM 6067 C C . LEU A 1 752 ? 4.362 -62.146 2.451 1.00 16.54 752 LEU A C 1
ATOM 6068 O O . LEU A 1 752 ? 3.374 -62.780 2.040 1.00 16.19 752 LEU A O 1
ATOM 6073 N N . ASN A 1 753 ? 5.548 -62.188 1.845 1.00 17.02 753 ASN A N 1
ATOM 6074 C CA . ASN A 1 753 ? 5.764 -63.090 0.719 1.00 17.73 753 ASN A CA 1
ATOM 6075 C C . ASN A 1 753 ? 5.477 -64.566 1.060 1.00 17.72 753 ASN A C 1
ATOM 6076 O O . ASN A 1 753 ? 4.850 -65.296 0.276 1.00 17.41 753 ASN A O 1
ATOM 6081 N N . ALA A 1 754 ? 5.905 -65.008 2.236 1.00 17.74 754 ALA A N 1
ATOM 6082 C CA . ALA A 1 754 ? 5.605 -66.354 2.736 1.00 17.66 754 ALA A CA 1
ATOM 6083 C C . ALA A 1 754 ? 4.095 -66.604 2.849 1.00 18.13 754 ALA A C 1
ATOM 6084 O O . ALA A 1 754 ? 3.620 -67.724 2.603 1.00 18.81 754 ALA A O 1
ATOM 6086 N N . LEU A 1 755 ? 3.356 -65.593 3.294 1.00 17.44 755 LEU A N 1
ATOM 6087 C CA . LEU A 1 755 ? 1.905 -65.730 3.416 1.00 17.92 755 LEU A CA 1
ATOM 6088 C C . LEU A 1 755 ? 1.239 -65.912 2.036 1.00 17.74 755 LEU A C 1
ATOM 6089 O O . LEU A 1 755 ? 0.335 -66.754 1.891 1.00 17.39 755 LEU A O 1
ATOM 6094 N N . TYR A 1 756 ? 1.690 -65.154 1.036 1.00 16.89 756 TYR A N 1
ATOM 6095 C CA . TYR A 1 756 ? 1.231 -65.343 -0.326 1.00 17.91 756 TYR A CA 1
ATOM 6096 C C . TYR A 1 756 ? 1.586 -66.723 -0.835 1.00 17.96 756 TYR A C 1
ATOM 6097 O O . TYR A 1 756 ? 0.750 -67.387 -1.428 1.00 18.32 756 TYR A O 1
ATOM 6106 N N . GLU A 1 757 ? 2.820 -67.152 -0.602 1.00 18.85 757 GLU A N 1
ATOM 6107 C CA . GLU A 1 757 ? 3.262 -68.482 -1.065 1.00 19.23 757 GLU A CA 1
ATOM 6108 C C . GLU A 1 757 ? 2.459 -69.605 -0.406 1.00 18.94 757 GLU A C 1
ATOM 6109 O O . GLU A 1 757 ? 2.028 -70.572 -1.065 1.00 18.58 757 GLU A O 1
ATOM 6115 N N . TYR A 1 758 ? 2.243 -69.476 0.903 1.00 18.14 758 TYR A N 1
ATOM 6116 C CA . TYR A 1 758 ? 1.393 -70.406 1.627 1.00 18.33 758 TYR A CA 1
ATOM 6117 C C . TYR A 1 758 ? 0.014 -70.576 1.007 1.00 18.18 758 TYR A C 1
ATOM 6118 O O . TYR A 1 758 ? -0.489 -71.700 0.846 1.00 17.79 758 TYR A O 1
ATOM 6127 N N . ARG A 1 759 ? -0.607 -69.464 0.679 1.00 18.06 759 ARG A N 1
ATOM 6128 C CA . ARG A 1 759 ? -1.969 -69.465 0.182 1.00 18.66 759 ARG A CA 1
ATOM 6129 C C . ARG A 1 759 ? -2.102 -69.989 -1.245 1.00 18.92 759 ARG A C 1
ATOM 6130 O O . ARG A 1 759 ? -3.203 -70.280 -1.690 1.00 19.00 759 ARG A O 1
ATOM 6138 N N . LYS A 1 760 ? -1.001 -70.106 -1.973 1.00 19.62 760 LYS A N 1
ATOM 6139 C CA . LYS A 1 760 ? -1.046 -70.848 -3.243 1.00 20.43 760 LYS A CA 1
ATOM 6140 C C . LYS A 1 760 ? -1.424 -72.325 -3.041 1.00 20.49 760 LYS A C 1
ATOM 6141 O O . LYS A 1 760 ? -2.156 -72.913 -3.866 1.00 20.28 760 LYS A O 1
ATOM 6147 N N . ASP A 1 761 ? -0.949 -72.924 -1.943 1.00 19.43 761 ASP A N 1
ATOM 6148 C CA . ASP A 1 761 ? -1.168 -74.352 -1.653 1.00 19.99 761 ASP A CA 1
ATOM 6149 C C . ASP A 1 761 ? -2.258 -74.628 -0.635 1.00 19.49 761 ASP A C 1
ATOM 6150 O O . ASP A 1 761 ? -2.905 -75.665 -0.663 1.00 19.21 761 ASP A O 1
ATOM 6155 N N . ARG A 1 762 ? -2.449 -73.714 0.301 1.00 19.20 762 ARG A N 1
ATOM 6156 C CA . ARG A 1 762 ? -3.261 -74.002 1.472 1.00 19.29 762 ARG A CA 1
ATOM 6157 C C . ARG A 1 762 ? -4.381 -72.998 1.620 1.00 19.72 762 ARG A C 1
ATOM 6158 O O . ARG A 1 762 ? -4.238 -71.848 1.229 1.00 19.11 762 ARG A O 1
ATOM 6166 N N . PRO A 1 763 ? -5.494 -73.438 2.218 1.00 20.01 763 PRO A N 1
ATOM 6167 C CA . PRO A 1 763 ? -6.594 -72.527 2.457 1.00 20.69 763 PRO A CA 1
ATOM 6168 C C . PRO A 1 763 ? -6.325 -71.686 3.705 1.00 20.32 763 PRO A C 1
ATOM 6169 O O . PRO A 1 763 ? -5.289 -71.821 4.363 1.00 19.77 763 PRO A O 1
ATOM 6173 N N . VAL A 1 764 ? -7.274 -70.833 4.008 1.00 20.28 764 VAL A N 1
ATOM 6174 C CA . VAL A 1 764 ? -7.274 -70.119 5.255 1.00 20.52 764 VAL A CA 1
ATOM 6175 C C . VAL A 1 764 ? -7.515 -71.134 6.379 1.00 20.96 764 VAL A C 1
ATOM 6176 O O . VAL A 1 764 ? -8.546 -71.783 6.427 1.00 23.11 764 VAL A O 1
ATOM 6180 N N . THR A 1 765 ? -6.519 -71.299 7.238 1.00 20.63 765 THR A N 1
ATOM 6181 C CA . THR A 1 765 ? -6.506 -72.296 8.302 1.00 19.84 765 THR A CA 1
ATOM 6182 C C . THR A 1 765 ? -6.351 -71.565 9.617 1.00 19.53 765 THR A C 1
ATOM 6183 O O . THR A 1 765 ? -6.000 -70.397 9.605 1.00 19.05 765 THR A O 1
ATOM 6187 N N . PRO A 1 766 ? -6.605 -72.250 10.756 1.00 20.49 766 PRO A N 1
ATOM 6188 C CA . PRO A 1 766 ? -6.304 -71.659 12.075 1.00 20.09 766 PRO A CA 1
ATOM 6189 C C . PRO A 1 766 ? -4.886 -71.108 12.229 1.00 19.88 766 PRO A C 1
ATOM 6190 O O . PRO A 1 766 ? -4.715 -69.987 12.737 1.00 19.53 766 PRO A O 1
ATOM 6194 N N . VAL A 1 767 ? -3.882 -71.843 11.770 1.00 19.31 767 VAL A N 1
ATOM 6195 C CA . VAL A 1 767 ? -2.508 -71.352 11.864 1.00 19.26 767 VAL A CA 1
ATOM 6196 C C . VAL A 1 767 ? -2.317 -70.084 11.015 1.00 18.62 767 VAL A C 1
ATOM 6197 O O . VAL A 1 767 ? -1.653 -69.143 11.443 1.00 18.75 767 VAL A O 1
ATOM 6201 N N . TYR A 1 768 ? -2.927 -70.049 9.839 1.00 18.64 768 TYR A N 1
ATOM 6202 C CA . TYR A 1 768 ? -2.876 -68.843 8.986 1.00 18.68 768 TYR A CA 1
ATOM 6203 C C . TYR A 1 768 ? -3.530 -67.653 9.660 1.00 18.13 768 TYR A C 1
ATOM 6204 O O . TYR A 1 768 ? -2.981 -66.562 9.626 1.00 17.55 768 TYR A O 1
ATOM 6213 N N . ARG A 1 769 ? -4.693 -67.878 10.290 1.00 18.73 769 ARG A N 1
ATOM 6214 C CA . ARG A 1 769 ? -5.372 -66.834 11.037 1.00 18.42 769 ARG A CA 1
ATOM 6215 C C . ARG A 1 769 ? -4.493 -66.292 12.163 1.00 17.49 769 ARG A C 1
ATOM 6216 O O . ARG A 1 769 ? -4.426 -65.076 12.363 1.00 18.12 769 ARG A O 1
ATOM 6224 N N . THR A 1 770 ? -3.828 -67.175 12.901 1.00 18.05 770 THR A N 1
ATOM 6225 C CA . THR A 1 770 ? -2.887 -66.755 13.928 1.00 17.67 770 THR A CA 1
ATOM 6226 C C . THR A 1 770 ? -1.710 -65.985 13.300 1.00 17.15 770 THR A C 1
ATOM 6227 O O . THR A 1 770 ? -1.274 -64.981 13.833 1.00 17.22 770 THR A O 1
ATOM 6231 N N . ALA A 1 771 ? -1.228 -66.426 12.131 1.00 16.35 771 ALA A N 1
ATOM 6232 C CA . ALA A 1 771 ? -0.147 -65.714 11.474 1.00 16.21 771 ALA A CA 1
ATOM 6233 C C . ALA A 1 771 ? -0.578 -64.299 11.119 1.00 16.63 771 ALA A C 1
ATOM 6234 O O . ALA A 1 771 ? 0.189 -63.361 11.281 1.00 16.35 771 ALA A O 1
ATOM 6236 N N . ILE A 1 772 ? -1.811 -64.150 10.626 1.00 16.09 772 ILE A N 1
ATOM 6237 C CA . ILE A 1 772 ? -2.347 -62.821 10.316 1.00 16.40 772 ILE A CA 1
ATOM 6238 C C . ILE A 1 772 ? -2.449 -61.971 11.582 1.00 16.62 772 ILE A C 1
ATOM 6239 O O . ILE A 1 772 ? -2.089 -60.795 11.561 1.00 15.30 772 ILE A O 1
ATOM 6244 N N . ARG A 1 773 ? -2.938 -62.563 12.670 1.00 17.72 773 ARG A N 1
ATOM 6245 C CA . ARG A 1 773 ? -3.051 -61.870 13.943 1.00 18.01 773 ARG A CA 1
ATOM 6246 C C . ARG A 1 773 ? -1.705 -61.324 14.376 1.00 16.98 773 ARG A C 1
ATOM 6247 O O . ARG A 1 773 ? -1.546 -60.138 14.676 1.00 16.36 773 ARG A O 1
ATOM 6255 N N . TYR A 1 774 ? -0.726 -62.217 14.420 1.00 17.99 774 TYR A N 1
ATOM 6256 C CA . TYR A 1 774 ? 0.632 -61.838 14.793 1.00 17.84 774 TYR A CA 1
ATOM 6257 C C . TYR A 1 774 ? 1.246 -60.801 13.863 1.00 17.28 774 TYR A C 1
ATOM 6258 O O . TYR A 1 774 ? 1.967 -59.896 14.319 1.00 16.44 774 TYR A O 1
ATOM 6267 N N . TYR A 1 775 ? 0.965 -60.923 12.566 1.00 16.77 775 TYR A N 1
ATOM 6268 C CA . TYR A 1 775 ? 1.450 -59.969 11.568 1.00 16.63 775 TYR A CA 1
ATOM 6269 C C . TYR A 1 775 ? 1.002 -58.546 11.863 1.00 15.56 775 TYR A C 1
ATOM 6270 O O . TYR A 1 775 ? 1.785 -57.605 11.848 1.00 14.75 775 TYR A O 1
ATOM 6279 N N . LEU A 1 776 ? -0.278 -58.393 12.160 1.00 15.72 776 LEU A N 1
ATOM 6280 C CA . LEU A 1 776 ? -0.842 -57.096 12.505 1.00 16.02 776 LEU A CA 1
ATOM 6281 C C . LEU A 1 776 ? -0.256 -56.531 13.807 1.00 15.70 776 LEU A C 1
ATOM 6282 O O . LEU A 1 776 ? 0.049 -55.336 13.903 1.00 14.98 776 LEU A O 1
ATOM 6287 N N . GLN A 1 777 ? -0.062 -57.377 14.806 1.00 16.39 777 GLN A N 1
ATOM 6288 C CA . GLN A 1 777 ? 0.642 -56.966 16.010 1.00 16.21 777 GLN A CA 1
ATOM 6289 C C . GLN A 1 777 ? 2.076 -56.482 15.691 1.00 15.79 777 GLN A C 1
ATOM 6290 O O . GLN A 1 777 ? 2.468 -55.400 16.091 1.00 16.71 777 GLN A O 1
ATOM 6296 N N . MET A 1 778 ? 2.840 -57.277 14.934 1.00 16.52 778 MET A N 1
ATOM 6297 C CA . MET A 1 778 ? 4.200 -56.888 14.520 1.00 16.02 778 MET A CA 1
ATOM 6298 C C . MET A 1 778 ? 4.260 -55.649 13.620 1.00 16.00 778 MET A C 1
ATOM 6299 O O . MET A 1 778 ? 5.236 -54.870 13.672 1.00 14.13 778 MET A O 1
ATOM 6304 N N . LEU A 1 779 ? 3.213 -55.436 12.820 1.00 15.53 779 LEU A N 1
ATOM 6305 C CA . LEU A 1 779 ? 3.110 -54.241 11.951 1.00 15.81 779 LEU A CA 1
ATOM 6306 C C . LEU A 1 779 ? 2.809 -52.937 12.703 1.00 15.27 779 LEU A C 1
ATOM 6307 O O . LEU A 1 779 ? 3.188 -51.866 12.261 1.00 15.41 779 LEU A O 1
ATOM 6312 N N . PHE A 1 780 ? 2.133 -53.034 13.843 1.00 15.10 780 PHE A N 1
ATOM 6313 C CA . PHE A 1 780 ? 1.583 -51.883 14.548 1.00 15.53 780 PHE A CA 1
ATOM 6314 C C . PHE A 1 780 ? 2.595 -50.794 14.876 1.00 14.67 780 PHE A C 1
ATOM 6315 O O . PHE A 1 780 ? 2.293 -49.628 14.712 1.00 15.43 780 PHE A O 1
ATOM 6323 N N . PRO A 1 781 ? 3.817 -51.158 15.352 1.00 14.92 781 PRO A N 1
ATOM 6324 C CA . PRO A 1 781 ? 4.755 -50.074 15.636 1.00 14.83 781 PRO A CA 1
ATOM 6325 C C . PRO A 1 781 ? 5.163 -49.241 14.388 1.00 14.97 781 PRO A C 1
ATOM 6326 O O . PRO A 1 781 ? 5.486 -48.080 14.504 1.00 15.57 781 PRO A O 1
ATOM 6330 N N . PHE A 1 782 ? 5.092 -49.863 13.209 1.00 14.46 782 PHE A N 1
ATOM 6331 C CA . PHE A 1 782 ? 5.580 -49.288 11.955 1.00 14.67 782 PHE A CA 1
ATOM 6332 C C . PHE A 1 782 ? 4.505 -48.549 11.170 1.00 14.40 782 PHE A C 1
ATOM 6333 O O . PHE A 1 782 ? 4.703 -47.416 10.788 1.00 14.79 782 PHE A O 1
ATOM 6341 N N . ALA A 1 783 ? 3.395 -49.234 10.906 1.00 14.30 783 ALA A N 1
ATOM 6342 C CA . ALA A 1 783 ? 2.257 -48.702 10.174 1.00 14.18 783 ALA A CA 1
ATOM 6343 C C . ALA A 1 783 ? 1.006 -48.906 11.044 1.00 14.63 783 ALA A C 1
ATOM 6344 O O . ALA A 1 783 ? 0.162 -49.762 10.745 1.00 14.18 783 ALA A O 1
ATOM 6346 N N . PRO A 1 784 ? 0.894 -48.133 12.140 1.00 14.92 784 PRO A N 1
ATOM 6347 C CA . PRO A 1 784 ? -0.155 -48.407 13.104 1.00 15.22 784 PRO A CA 1
ATOM 6348 C C . PRO A 1 784 ? -1.570 -48.204 12.575 1.00 14.85 784 PRO A C 1
ATOM 6349 O O . PRO A 1 784 ? -2.484 -48.850 13.058 1.00 15.88 784 PRO A O 1
ATOM 6353 N N . HIS A 1 785 ? -1.761 -47.308 11.607 1.00 14.92 785 HIS A N 1
ATOM 6354 C CA . HIS A 1 785 ? -3.119 -46.974 11.165 1.00 15.14 785 HIS A CA 1
ATOM 6355 C C . HIS A 1 785 ? -3.714 -48.160 10.378 1.00 14.98 785 HIS A C 1
ATOM 6356 O O . HIS A 1 785 ? -4.845 -48.580 10.645 1.00 14.03 785 HIS A O 1
ATOM 6363 N N . LEU A 1 786 ? -2.984 -48.647 9.379 1.00 14.69 786 LEU A N 1
ATOM 6364 C CA . LEU A 1 786 ? -3.420 -49.844 8.655 1.00 15.73 786 LEU A CA 1
ATOM 6365 C C . LEU A 1 786 ? -3.584 -51.070 9.551 1.00 16.12 786 LEU A C 1
ATOM 6366 O O . LEU A 1 786 ? -4.553 -51.815 9.416 1.00 15.69 786 LEU A O 1
ATOM 6371 N N . ALA A 1 787 ? -2.627 -51.282 10.455 1.00 15.88 787 ALA A N 1
ATOM 6372 C CA . ALA A 1 787 ? -2.649 -52.412 11.349 1.00 15.85 787 ALA A CA 1
ATOM 6373 C C . ALA A 1 787 ? -3.939 -52.407 12.180 1.00 15.49 787 ALA A C 1
ATOM 6374 O O . ALA A 1 787 ? -4.616 -53.436 12.289 1.00 15.40 787 ALA A O 1
ATOM 6376 N N . GLU A 1 788 ? -4.252 -51.253 12.741 1.00 16.01 788 GLU A N 1
ATOM 6377 C CA . GLU A 1 788 ? -5.464 -51.062 13.549 1.00 16.63 788 GLU A CA 1
ATOM 6378 C C . GLU A 1 788 ? -6.742 -51.237 12.720 1.00 15.71 788 GLU A C 1
ATOM 6379 O O . GLU A 1 788 ? -7.723 -51.851 13.170 1.00 16.83 788 GLU A O 1
ATOM 6385 N N . GLU A 1 789 ? -6.733 -50.685 11.518 1.00 16.15 789 GLU A N 1
ATOM 6386 C CA . GLU A 1 789 ? -7.848 -50.861 10.570 1.00 16.48 789 GLU A CA 1
ATOM 6387 C C . GLU A 1 789 ? -8.177 -52.330 10.322 1.00 16.75 789 GLU A C 1
ATOM 6388 O O . GLU A 1 789 ? -9.327 -52.753 10.502 1.00 16.60 789 GLU A O 1
ATOM 6394 N N . LEU A 1 790 ? -7.166 -53.110 9.920 1.00 15.89 790 LEU A N 1
ATOM 6395 C CA . LEU A 1 790 ? -7.371 -54.509 9.575 1.00 16.37 790 LEU A CA 1
ATOM 6396 C C . LEU A 1 790 ? -7.639 -55.348 10.831 1.00 16.68 790 LEU A C 1
ATOM 6397 O O . LEU A 1 790 ? -8.411 -56.306 10.785 1.00 16.58 790 LEU A O 1
ATOM 6402 N N . TRP A 1 791 ? -7.018 -54.984 11.946 1.00 17.12 791 TRP A N 1
ATOM 6403 C CA . TRP A 1 791 ? -7.229 -55.710 13.208 1.00 17.88 791 TRP A CA 1
ATOM 6404 C C . TRP A 1 791 ? -8.729 -55.751 13.542 1.00 18.21 791 TRP A C 1
ATOM 6405 O O . TRP A 1 791 ? -9.283 -56.785 13.930 1.00 18.57 791 TRP A O 1
ATOM 6416 N N . HIS A 1 792 ? -9.353 -54.591 13.390 1.00 18.22 792 HIS A N 1
ATOM 6417 C CA . HIS A 1 792 ? -10.789 -54.395 13.693 1.00 18.79 792 HIS A CA 1
ATOM 6418 C C . HIS A 1 792 ? -11.736 -55.120 12.736 1.00 19.25 792 HIS A C 1
ATOM 6419 O O . HIS A 1 792 ? -12.933 -55.297 13.043 1.00 18.78 792 HIS A O 1
ATOM 6426 N N . TRP A 1 793 ? -11.222 -55.615 11.613 1.00 18.55 793 TRP A N 1
ATOM 6427 C CA . TRP A 1 793 ? -12.025 -56.509 10.764 1.00 19.16 793 TRP A CA 1
ATOM 6428 C C . TRP A 1 793 ? -12.372 -57.823 11.470 1.00 19.85 793 TRP A C 1
ATOM 6429 O O . TRP A 1 793 ? -13.408 -58.438 11.172 1.00 19.85 793 TRP A O 1
ATOM 6440 N N . PHE A 1 794 ? -11.528 -58.249 12.415 1.00 20.00 794 PHE A N 1
ATOM 6441 C CA . PHE A 1 794 ? -11.638 -59.582 13.029 1.00 20.90 794 PHE A CA 1
ATOM 6442 C C . PHE A 1 794 ? -11.689 -59.605 14.555 1.00 21.93 794 PHE A C 1
ATOM 6443 O O . PHE A 1 794 ? -12.226 -60.560 15.120 1.00 21.99 794 PHE A O 1
ATOM 6451 N N . TRP A 1 795 ? -11.106 -58.601 15.203 1.00 23.09 795 TRP A N 1
ATOM 6452 C CA . TRP A 1 795 ? -10.925 -58.558 16.666 1.00 24.95 795 TRP A CA 1
ATOM 6453 C C . TRP A 1 795 ? -11.518 -57.258 17.239 1.00 26.27 795 TRP A C 1
ATOM 6454 O O . TRP A 1 795 ? -11.534 -56.236 16.566 1.00 26.56 795 TRP A O 1
ATOM 6465 N N . PRO A 1 796 ? -12.012 -57.282 18.504 1.00 29.52 796 PRO A N 1
ATOM 6466 C CA . PRO A 1 796 ? -12.777 -56.157 19.121 1.00 30.36 796 PRO A CA 1
ATOM 6467 C C . PRO A 1 796 ? -12.018 -54.925 19.700 1.00 31.32 796 PRO A C 1
ATOM 6468 O O . PRO A 1 796 ? -12.457 -53.763 19.510 1.00 32.73 796 PRO A O 1
ATOM 6472 N N . ASP A 1 797 ? -10.895 -55.169 20.361 1.00 30.64 797 ASP A N 1
ATOM 6473 C CA . ASP A 1 797 ? -10.138 -54.122 21.026 1.00 30.08 797 ASP A CA 1
ATOM 6474 C C . ASP A 1 797 ? -8.882 -53.594 20.225 1.00 29.02 797 ASP A C 1
ATOM 6475 O O . ASP A 1 797 ? -8.579 -54.063 19.139 1.00 31.54 797 ASP A O 1
ATOM 6480 N N . SER A 1 798 ? -8.211 -52.566 20.731 1.00 27.20 798 SER A N 1
ATOM 6481 C CA . SER A 1 798 ? -7.075 -51.938 20.065 1.00 25.18 798 SER A CA 1
ATOM 6482 C C . SER A 1 798 ? -5.918 -52.947 20.012 1.00 23.00 798 SER A C 1
ATOM 6483 O O . SER A 1 798 ? -5.758 -53.796 20.904 1.00 20.80 798 SER A O 1
ATOM 6486 N N . LEU A 1 799 ? -5.081 -52.827 18.994 1.00 20.71 799 LEU A N 1
ATOM 6487 C CA . LEU A 1 799 ? -3.760 -53.423 19.053 1.00 20.66 799 LEU A CA 1
ATOM 6488 C C . LEU A 1 799 ? -2.938 -53.065 20.333 1.00 20.72 799 LEU A C 1
ATOM 6489 O O . LEU A 1 799 ? -2.089 -53.830 20.746 1.00 21.24 799 LEU A O 1
ATOM 6494 N N . PHE A 1 800 ? -3.146 -51.896 20.915 1.00 21.04 800 PHE A N 1
ATOM 6495 C CA . PHE A 1 800 ? -2.472 -51.556 22.181 1.00 22.13 800 PHE A CA 1
ATOM 6496 C C . PHE A 1 800 ? -2.818 -52.521 23.312 1.00 23.31 800 PHE A C 1
ATOM 6497 O O . PHE A 1 800 ? -2.045 -52.672 24.277 1.00 24.88 800 PHE A O 1
ATOM 6505 N N . GLU A 1 801 ? -3.962 -53.184 23.197 1.00 24.00 801 GLU A N 1
ATOM 6506 C CA . GLU A 1 801 ? -4.459 -54.070 24.240 1.00 25.42 801 GLU A CA 1
ATOM 6507 C C . GLU A 1 801 ? -4.165 -55.526 23.971 1.00 25.35 801 GLU A C 1
ATOM 6508 O O . GLU A 1 801 ? -4.422 -56.366 24.825 1.00 24.31 801 GLU A O 1
ATOM 6514 N N . ALA A 1 802 ? -3.636 -55.817 22.780 1.00 25.06 802 ALA A N 1
ATOM 6515 C CA . ALA A 1 802 ? -3.462 -57.196 22.317 1.00 24.67 802 ALA A CA 1
ATOM 6516 C C . ALA A 1 802 ? -2.158 -57.821 22.826 1.00 24.28 802 ALA A C 1
ATOM 6517 O O . ALA A 1 802 ? -1.938 -59.019 22.733 1.00 24.54 802 ALA A O 1
ATOM 6519 N N . GLY A 1 803 ? -1.264 -57.006 23.342 1.00 24.75 803 GLY A N 1
ATOM 6520 C CA . GLY A 1 803 ? 0.036 -57.512 23.773 1.00 24.08 803 GLY A CA 1
ATOM 6521 C C . GLY A 1 803 ? 0.994 -57.673 22.602 1.00 23.38 803 GLY A C 1
ATOM 6522 O O . GLY A 1 803 ? 0.650 -57.424 21.450 1.00 23.01 803 GLY A O 1
ATOM 6523 N N . TRP A 1 804 ? 2.193 -58.127 22.922 1.00 23.07 804 TRP A N 1
ATOM 6524 C CA . TRP A 1 804 ? 3.172 -58.545 21.924 1.00 22.97 804 TRP A CA 1
ATOM 6525 C C . TRP A 1 804 ? 3.210 -60.087 21.832 1.00 23.35 804 TRP A C 1
ATOM 6526 O O . TRP A 1 804 ? 3.295 -60.791 22.870 1.00 24.36 804 TRP A O 1
ATOM 6537 N N . PRO A 1 805 ? 3.217 -60.642 20.602 1.00 22.81 805 PRO A N 1
ATOM 6538 C CA . PRO A 1 805 ? 3.167 -62.102 20.510 1.00 23.75 805 PRO A CA 1
ATOM 6539 C C . PRO A 1 805 ? 4.323 -62.799 21.223 1.00 24.22 805 PRO A C 1
ATOM 6540 O O . PRO A 1 805 ? 5.459 -62.325 21.210 1.00 23.72 805 PRO A O 1
ATOM 6544 N N . GLU A 1 806 ? 4.013 -63.948 21.805 1.00 25.68 806 GLU A N 1
ATOM 6545 C CA . GLU A 1 806 ? 4.962 -64.746 22.547 1.00 27.30 806 GLU A CA 1
ATOM 6546 C C . GLU A 1 806 ? 5.710 -65.691 21.612 1.00 26.81 806 GLU A C 1
ATOM 6547 O O . GLU A 1 806 ? 5.087 -66.440 20.873 1.00 28.03 806 GLU A O 1
ATOM 6553 N N . LEU A 1 807 ? 7.031 -65.657 21.672 1.00 26.93 807 LEU A N 1
ATOM 6554 C CA . LEU A 1 807 ? 7.890 -66.465 20.831 1.00 27.06 807 LEU A CA 1
ATOM 6555 C C . LEU A 1 807 ? 7.912 -67.917 21.286 1.00 28.05 807 LEU A C 1
ATOM 6556 O O . LEU A 1 807 ? 8.072 -68.204 22.470 1.00 28.40 807 LEU A O 1
ATOM 6561 N N . ASP A 1 808 ? 7.769 -68.821 20.324 1.00 28.52 808 ASP A N 1
ATOM 6562 C CA . ASP A 1 808 ? 7.872 -70.258 20.558 1.00 29.21 808 ASP A CA 1
ATOM 6563 C C . ASP A 1 808 ? 9.261 -70.674 20.125 1.00 29.70 808 ASP A C 1
ATOM 6564 O O . ASP A 1 808 ? 9.540 -70.858 18.933 1.00 28.89 808 ASP A O 1
ATOM 6569 N N . GLU A 1 809 ? 10.147 -70.828 21.108 1.00 31.35 809 GLU A N 1
ATOM 6570 C CA . GLU A 1 809 ? 11.537 -71.154 20.831 1.00 33.23 809 GLU A CA 1
ATOM 6571 C C . GLU A 1 809 ? 11.695 -72.534 20.187 1.00 33.76 809 GLU A C 1
ATOM 6572 O O . GLU A 1 809 ? 12.592 -72.739 19.374 1.00 33.10 809 GLU A O 1
ATOM 6578 N N . LYS A 1 810 ? 10.809 -73.462 20.535 1.00 34.97 810 LYS A N 1
ATOM 6579 C CA . LYS A 1 810 ? 10.815 -74.805 19.939 1.00 36.05 810 LYS A CA 1
ATOM 6580 C C . LYS A 1 810 ? 10.530 -74.767 18.423 1.00 36.50 810 LYS A C 1
ATOM 6581 O O . LYS A 1 810 ? 11.024 -75.608 17.656 1.00 36.25 810 LYS A O 1
ATOM 6587 N N . ALA A 1 811 ? 9.747 -73.777 17.997 1.00 35.93 811 ALA A N 1
ATOM 6588 C CA . ALA A 1 811 ? 9.438 -73.593 16.582 1.00 36.23 811 ALA A CA 1
ATOM 6589 C C . ALA A 1 811 ? 10.678 -73.204 15.767 1.00 36.01 811 ALA A C 1
ATOM 6590 O O . ALA A 1 811 ? 10.670 -73.298 14.539 1.00 34.73 811 ALA A O 1
ATOM 6592 N N . LEU A 1 812 ? 11.733 -72.750 16.448 1.00 37.04 812 LEU A N 1
ATOM 6593 C CA . LEU A 1 812 ? 12.933 -72.267 15.774 1.00 38.23 812 LEU A CA 1
ATOM 6594 C C . LEU A 1 812 ? 13.919 -73.401 15.479 1.00 39.62 812 LEU A C 1
ATOM 6595 O O . LEU A 1 812 ? 14.801 -73.257 14.635 1.00 39.49 812 LEU A O 1
ATOM 6600 N N . GLU A 1 813 ? 13.734 -74.533 16.162 1.00 41.43 813 GLU A N 1
ATOM 6601 C CA . GLU A 1 813 ? 14.600 -75.716 16.020 1.00 42.25 813 GLU A CA 1
ATOM 6602 C C . GLU A 1 813 ? 14.369 -76.405 14.671 1.00 43.01 813 GLU A C 1
ATOM 6603 O O . GLU A 1 813 ? 13.229 -76.766 14.338 1.00 43.51 813 GLU A O 1
#

B-factor: mean 26.82, std 9.04, range [12.77, 86.39]

Organism: Thermus thermophilus (NCBI:txid274)